Protein 6Z49 (pdb70)

GO terms:
  GO:0070530 K63-linked polyubiquitin modification-dependent protein binding (F, IDA)
  GO:0071795 K11-linked polyubiquitin modification-dependent protein binding (F, IDA)
  GO:0071796 K6-linked polyubiquitin modification-dependent protein binding (F, IDA)
  GO:0016807 cysteine-type carboxypeptidase activity (F, IDA)
  GO:0036435 K48-linked polyubiquitin modification-dependent protein binding (F, IDA)
  GO:1990380 K48-linked deubiquitinase activity (F, IDA)
  GO:0004843 cysteine-type deubiquitinase activity (F, EXP)
  GO:0005654 nucleoplasm (C, IDA)

Nearest PDB structures (foldseek):
  6z49-assembly1_A  TM=1.004E+00  e=9.911E-52  Homo sapiens
  6z49-assembly3_C  TM=9.787E-01  e=9.657E-46  Homo sapiens
  6z49-assembly2_B  TM=9.610E-01  e=1.076E-44  Homo sapiens
  6z49-assembly4_D  TM=9.792E-01  e=4.620E-44  Homo sapiens
  6y6r-assembly1_A  TM=9.553E-01  e=9.866E-38  Homo sapiens

Structure (mmCIF, N/CA/C/O backbone):
data_6Z49
#
_entry.id   6Z49
#
_cell.length_a   67.115
_cell.length_b   120.420
_cell.length_c   78.378
_cell.angle_alpha   90.000
_cell.angle_beta   92.940
_cell.angle_gamma   90.000
#
_symmetry.space_group_name_H-M   'P 1 21 1'
#
loop_
_entity.id
_entity.type
_entity.pdbx_description
1 polymer 'Ubiquitin carboxyl-terminal hydrolase MINDY-2'
2 non-polymer 'CHLORIDE ION'
3 non-polymer DI(HYDROXYETHYL)ETHER
4 non-polymer 'TETRAETHYLENE GLYCOL'
5 water water
#
loop_
_atom_site.group_PDB
_atom_site.id
_atom_site.type_symbol
_atom_site.label_atom_id
_atom_site.label_alt_id
_atom_site.label_comp_id
_atom_site.label_asym_id
_atom_site.label_entity_id
_atom_site.label_seq_id
_atom_site.pdbx_PDB_ins_code
_atom_site.Cartn_x
_atom_site.Cartn_y
_atom_site.Cartn_z
_atom_site.occupancy
_atom_site.B_iso_or_equiv
_atom_site.auth_seq_id
_atom_site.auth_comp_id
_atom_site.auth_asym_id
_atom_site.auth_atom_id
_atom_site.pdbx_PDB_model_num
ATOM 1 N N . PHE A 1 8 ? 34.220 3.892 1.849 1.00 73.64 239 PHE A N 1
ATOM 2 C CA . PHE A 1 8 ? 33.163 4.683 1.165 1.00 76.56 239 PHE A CA 1
ATOM 3 C C . PHE A 1 8 ? 32.495 5.623 2.175 1.00 83.01 239 PHE A C 1
ATOM 4 O O . PHE A 1 8 ? 31.845 5.129 3.118 1.00 76.13 239 PHE A O 1
ATOM 6 N N . MET A 1 9 ? 32.648 6.937 1.974 1.00 81.92 240 MET A N 1
ATOM 7 C CA . MET A 1 9 ? 32.046 7.936 2.896 1.00 81.08 240 MET A CA 1
ATOM 8 C C . MET A 1 9 ? 30.845 8.597 2.211 1.00 77.51 240 MET A C 1
ATOM 9 O O . MET A 1 9 ? 31.045 9.284 1.191 1.00 72.85 240 MET A O 1
ATOM 14 N N . SER A 1 10 ? 29.654 8.422 2.788 1.00 67.76 241 SER A N 1
ATOM 15 C CA . SER A 1 10 ? 28.411 9.007 2.226 1.00 56.02 241 SER A CA 1
ATOM 16 C C . SER A 1 10 ? 27.949 10.162 3.118 1.00 44.55 241 SER A C 1
ATOM 17 O O . SER A 1 10 ? 28.058 10.041 4.350 1.00 44.10 241 SER A O 1
ATOM 20 N N . VAL A 1 11 ? 27.471 11.243 2.498 1.00 36.50 242 VAL A N 1
ATOM 21 C CA . VAL A 1 11 ? 26.985 12.443 3.240 1.00 39.35 242 VAL A CA 1
ATOM 22 C C . VAL A 1 11 ? 25.487 12.605 2.967 1.00 36.35 242 VAL A C 1
ATOM 23 O O . VAL A 1 11 ? 25.088 12.473 1.799 1.00 32.90 242 VAL A O 1
ATOM 27 N N . TYR A 1 12 ? 24.705 12.893 4.009 1.00 31.39 243 TYR A N 1
ATOM 28 C CA . TYR A 1 12 ? 23.235 13.060 3.867 1.00 33.97 243 TYR A CA 1
ATOM 29 C C . TYR A 1 12 ? 22.820 14.457 4.339 1.00 30.57 243 TYR A C 1
ATOM 30 O O . TYR A 1 12 ? 23.380 14.957 5.326 1.00 33.16 243 TYR A O 1
ATOM 39 N N . HIS A 1 13 ? 21.878 15.068 3.619 1.00 30.72 244 HIS A N 1
ATOM 40 C CA . HIS A 1 13 ? 21.373 16.423 3.961 1.00 32.14 244 HIS A CA 1
ATOM 41 C C . HIS A 1 13 ? 20.161 16.289 4.887 1.00 32.50 244 HIS A C 1
ATOM 42 O O . HIS A 1 13 ? 19.251 15.513 4.557 1.00 34.85 244 HIS A O 1
ATOM 49 N N . ILE A 1 14 ? 20.163 17.027 5.997 1.00 29.10 245 ILE A N 1
ATOM 50 C CA . ILE A 1 14 ? 19.045 16.962 6.982 1.00 31.43 245 ILE A CA 1
ATOM 51 C C . ILE A 1 14 ? 18.018 18.055 6.673 1.00 35.13 245 ILE A C 1
ATOM 52 O O . ILE A 1 14 ? 18.424 19.207 6.449 1.00 37.05 245 ILE A O 1
ATOM 57 N N . LYS A 1 15 ? 16.738 17.682 6.664 1.00 34.23 246 LYS A N 1
ATOM 58 C CA . LYS A 1 15 ? 15.633 18.635 6.471 1.00 33.93 246 LYS A CA 1
ATOM 59 C C . LYS A 1 15 ? 14.961 18.836 7.831 1.00 34.59 246 LYS A C 1
ATOM 60 O O . LYS A 1 15 ? 14.647 17.841 8.510 1.00 36.61 246 LYS A O 1
ATOM 66 N N . TRP A 1 16 ? 14.774 20.083 8.234 1.00 30.52 247 TRP A N 1
ATOM 67 C CA . TRP A 1 16 ? 14.173 20.401 9.537 1.00 33.80 247 TRP A CA 1
ATOM 68 C C . TRP A 1 16 ? 12.716 20.767 9.288 1.00 32.79 247 TRP A C 1
ATOM 69 O O . TRP A 1 16 ? 12.474 21.627 8.419 1.00 36.65 247 TRP A O 1
ATOM 80 N N . ILE A 1 17 ? 11.795 19.987 9.861 1.00 32.83 248 ILE A N 1
ATOM 81 C CA . ILE A 1 17 ? 10.323 20.160 9.669 1.00 34.98 248 ILE A CA 1
ATOM 82 C C . ILE A 1 17 ? 9.686 20.462 11.021 1.00 34.12 248 ILE A C 1
ATOM 83 O O . ILE A 1 17 ? 10.335 20.223 12.056 1.00 34.32 248 ILE A O 1
ATOM 88 N N . GLN A 1 18 ? 8.447 20.948 10.989 1.00 36.54 249 GLN A N 1
ATOM 89 C CA . GLN A 1 18 ? 7.591 21.089 12.191 1.00 35.72 249 GLN A CA 1
ATOM 90 C C . GLN A 1 18 ? 6.746 19.812 12.252 1.00 36.42 249 GLN A C 1
ATOM 91 O O . GLN A 1 18 ? 5.845 19.632 11.415 1.00 39.18 249 GLN A O 1
ATOM 97 N N . TRP A 1 19 ? 7.091 18.925 13.180 1.00 33.09 250 TRP A N 1
ATOM 98 C CA . TRP A 1 19 ? 6.401 17.637 13.429 1.00 34.22 250 TRP A CA 1
ATOM 99 C C . TRP A 1 19 ? 5.741 17.724 14.800 1.00 32.81 250 TRP A C 1
ATOM 100 O O . TRP A 1 19 ? 6.472 17.903 15.813 1.00 32.19 250 TRP A O 1
ATOM 111 N N . LYS A 1 20 ? 4.413 17.645 14.821 1.00 34.88 251 LYS A N 1
ATOM 112 C CA . LYS A 1 20 ? 3.600 17.837 16.043 1.00 38.09 251 LYS A CA 1
ATOM 113 C C . LYS A 1 20 ? 4.114 19.082 16.746 1.00 33.96 251 LYS A C 1
ATOM 114 O O . LYS A 1 20 ? 4.370 19.002 17.950 1.00 33.33 251 LYS A O 1
ATOM 120 N N . GLU A 1 21 ? 4.331 20.163 15.999 1.00 34.85 252 GLU A N 1
ATOM 121 C CA . GLU A 1 21 ? 4.642 21.502 16.570 1.00 39.54 252 GLU A CA 1
ATOM 122 C C . GLU A 1 21 ? 6.036 21.495 17.217 1.00 43.64 252 GLU A C 1
ATOM 123 O O . GLU A 1 21 ? 6.294 22.382 18.038 1.00 38.69 252 GLU A O 1
ATOM 129 N N . GLU A 1 22 ? 6.918 20.554 16.857 1.00 40.38 253 GLU A N 1
ATOM 130 C CA . GLU A 1 22 ? 8.311 20.550 17.375 1.00 39.51 253 GLU A CA 1
ATOM 131 C C . GLU A 1 22 ? 9.259 20.472 16.189 1.00 37.13 253 GLU A C 1
ATOM 132 O O . GLU A 1 22 ? 8.948 19.756 15.240 1.00 35.54 253 GLU A O 1
ATOM 138 N N . ASN A 1 23 ? 10.350 21.225 16.270 1.00 36.01 254 ASN A N 1
ATOM 139 C CA . ASN A 1 23 ? 11.481 21.234 15.311 1.00 35.69 254 ASN A CA 1
ATOM 140 C C . ASN A 1 23 ? 12.072 19.815 15.277 1.00 33.53 254 ASN A C 1
ATOM 141 O O . ASN A 1 23 ? 12.555 19.359 16.302 1.00 33.82 254 ASN A O 1
ATOM 146 N N . THR A 1 24 ? 11.963 19.126 14.147 1.00 28.66 255 THR A N 1
ATOM 147 C CA . THR A 1 24 ? 12.271 17.686 14.000 1.00 29.18 255 THR A CA 1
ATOM 148 C C . THR A 1 24 ? 13.049 17.473 12.709 1.00 29.99 255 THR A C 1
ATOM 149 O O . THR A 1 24 ? 12.601 17.864 11.633 1.00 28.30 255 THR A O 1
ATOM 153 N N . PRO A 1 25 ? 14.217 16.800 12.779 1.00 27.96 256 PRO A N 1
ATOM 154 C CA . PRO A 1 25 ? 14.984 16.473 11.586 1.00 29.32 256 PRO A CA 1
ATOM 155 C C . PRO A 1 25 ? 14.530 15.159 10.930 1.00 29.87 256 PRO A C 1
ATOM 156 O O . PRO A 1 25 ? 14.131 14.233 11.627 1.00 29.64 256 PRO A O 1
ATOM 160 N N . ILE A 1 26 ? 14.673 15.118 9.617 1.00 27.34 257 ILE A N 1
ATOM 161 C CA . ILE A 1 26 ? 14.476 13.965 8.698 1.00 34.30 257 ILE A CA 1
ATOM 162 C C . ILE A 1 26 ? 15.746 13.872 7.851 1.00 32.67 257 ILE A C 1
ATOM 163 O O . ILE A 1 26 ? 16.247 14.955 7.528 1.00 32.69 257 ILE A O 1
ATOM 168 N N . ILE A 1 27 ? 16.267 12.670 7.575 1.00 31.27 258 ILE A N 1
ATOM 169 C CA . ILE A 1 27 ? 17.420 12.460 6.656 1.00 34.52 258 ILE A CA 1
ATOM 170 C C . ILE A 1 27 ? 16.870 12.292 5.237 1.00 33.75 258 ILE A C 1
ATOM 171 O O . ILE A 1 27 ? 15.971 11.440 5.056 1.00 32.77 258 ILE A O 1
ATOM 176 N N . THR A 1 28 ? 17.400 13.062 4.282 1.00 30.11 259 THR A N 1
ATOM 177 C CA . THR A 1 28 ? 16.984 12.953 2.859 1.00 32.95 259 THR A CA 1
ATOM 178 C C . THR A 1 28 ? 17.962 12.009 2.152 1.00 37.00 259 THR A C 1
ATOM 179 O O . THR A 1 28 ? 19.115 11.922 2.600 1.00 36.41 259 THR A O 1
ATOM 183 N N . GLN A 1 29 ? 17.503 11.309 1.114 1.00 38.09 260 GLN A N 1
ATOM 184 C CA . GLN A 1 29 ? 18.363 10.337 0.388 1.00 42.46 260 GLN A CA 1
ATOM 185 C C . GLN A 1 29 ? 19.386 11.046 -0.509 1.00 42.77 260 GLN A C 1
ATOM 186 O O . GLN A 1 29 ? 19.116 12.172 -0.956 1.00 42.29 260 GLN A O 1
ATOM 192 N N . ASN A 1 30 ? 20.553 10.521 -0.655 1.00 30.00 261 ASN A N 1
ATOM 193 C CA . ASN A 1 30 ? 21.667 10.946 -1.544 1.00 30.00 261 ASN A CA 1
ATOM 194 C C . ASN A 1 30 ? 21.806 9.781 -2.531 1.00 30.00 261 ASN A C 1
ATOM 195 O O . ASN A 1 30 ? 20.790 9.116 -2.795 1.00 30.00 261 ASN A O 1
ATOM 200 N N . GLU A 1 31 ? 22.948 9.493 -3.171 1.00 71.02 262 GLU A N 1
ATOM 201 C CA . GLU A 1 31 ? 23.223 8.483 -4.235 1.00 69.21 262 GLU A CA 1
ATOM 202 C C . GLU A 1 31 ? 22.723 7.092 -3.803 1.00 69.56 262 GLU A C 1
ATOM 203 O O . GLU A 1 31 ? 22.342 6.310 -4.689 1.00 58.91 262 GLU A O 1
ATOM 209 N N . ASN A 1 32 ? 22.740 6.801 -2.495 1.00 73.54 263 ASN A N 1
ATOM 210 C CA . ASN A 1 32 ? 22.288 5.513 -1.900 1.00 74.59 263 ASN A CA 1
ATOM 211 C C . ASN A 1 32 ? 20.807 5.270 -2.222 1.00 70.24 263 ASN A C 1
ATOM 212 O O . ASN A 1 32 ? 20.438 4.094 -2.391 1.00 70.03 263 ASN A O 1
ATOM 217 N N . GLY A 1 33 ? 19.984 6.324 -2.253 1.00 68.16 264 GLY A N 1
ATOM 218 C CA . GLY A 1 33 ? 18.550 6.159 -2.560 1.00 65.52 264 GLY A CA 1
ATOM 219 C C . GLY A 1 33 ? 17.759 5.805 -1.316 1.00 64.02 264 GLY A C 1
ATOM 220 O O . GLY A 1 33 ? 18.252 6.097 -0.212 1.00 57.23 264 GLY A O 1
ATOM 221 N N . PRO A 1 34 ? 16.567 5.175 -1.420 1.00 64.34 265 PRO A N 1
ATOM 222 C CA . PRO A 1 34 ? 15.764 4.842 -0.242 1.00 61.37 265 PRO A CA 1
ATOM 223 C C . PRO A 1 34 ? 16.250 3.548 0.429 1.00 60.49 265 PRO A C 1
ATOM 224 O O . PRO A 1 34 ? 15.551 2.555 0.391 1.00 44.57 265 PRO A O 1
ATOM 228 N N . CYS A 1 35 ? 17.432 3.617 1.047 1.00 57.66 266 CYS A N 1
ATOM 229 C CA . CYS A 1 35 ? 18.054 2.469 1.752 1.00 54.53 266 CYS A CA 1
ATOM 230 C C . CYS A 1 35 ? 17.355 2.259 3.097 1.00 56.24 266 CYS A C 1
ATOM 231 O O . CYS A 1 35 ? 16.711 3.202 3.593 1.00 49.19 266 CYS A O 1
ATOM 234 N N . PRO A 1 36 ? 17.480 1.065 3.708 1.00 45.42 267 PRO A N 1
ATOM 235 C CA . PRO A 1 36 ? 16.827 0.762 4.978 1.00 45.61 267 PRO A CA 1
ATOM 236 C C . PRO A 1 36 ? 17.293 1.675 6.121 1.00 36.90 267 PRO A C 1
ATOM 237 O O . PRO A 1 36 ? 16.486 1.999 6.962 1.00 41.21 267 PRO A O 1
ATOM 241 N N . LEU A 1 37 ? 18.570 2.065 6.110 1.00 35.25 268 LEU A N 1
ATOM 242 C CA . LEU A 1 37 ? 19.150 2.880 7.211 1.00 39.79 268 LEU A CA 1
ATOM 243 C C . LEU A 1 37 ? 18.398 4.208 7.361 1.00 33.12 268 LEU A C 1
ATOM 244 O O . LEU A 1 37 ? 18.104 4.579 8.507 1.00 32.84 268 LEU A O 1
ATOM 249 N N . LEU A 1 38 ? 18.070 4.869 6.249 1.00 30.71 269 LEU A N 1
ATOM 250 C CA . LEU A 1 38 ? 17.353 6.171 6.299 1.00 34.51 269 LEU A CA 1
ATOM 251 C C . LEU A 1 38 ? 15.922 5.958 6.806 1.00 30.14 269 LEU A C 1
ATOM 252 O O . LEU A 1 38 ? 15.470 6.750 7.646 1.00 30.45 269 LEU A O 1
ATOM 257 N N . ALA A 1 39 ? 15.251 4.921 6.303 1.00 26.77 270 ALA A N 1
ATOM 258 C CA . ALA A 1 39 ? 13.858 4.605 6.680 1.00 26.79 270 ALA A CA 1
ATOM 259 C C . ALA A 1 39 ? 13.792 4.329 8.192 1.00 27.43 270 ALA A C 1
ATOM 260 O O . ALA A 1 39 ? 12.910 4.877 8.807 1.00 27.21 270 ALA A O 1
ATOM 262 N N . ILE A 1 40 ? 14.773 3.616 8.766 1.00 27.57 271 ILE A N 1
ATOM 263 C CA . ILE A 1 40 ? 14.865 3.215 10.206 1.00 30.17 271 ILE A CA 1
ATOM 264 C C . ILE A 1 40 ? 15.172 4.450 11.084 1.00 28.01 271 ILE A C 1
ATOM 265 O O . ILE A 1 40 ? 14.470 4.700 12.108 1.00 28.58 271 ILE A O 1
ATOM 270 N N . LEU A 1 41 ? 16.231 5.169 10.742 1.00 26.05 272 LEU A N 1
ATOM 271 C CA . LEU A 1 41 ? 16.610 6.452 11.404 1.00 33.05 272 LEU A CA 1
ATOM 272 C C . LEU A 1 41 ? 15.413 7.413 11.441 1.00 30.22 272 LEU A C 1
ATOM 273 O O . LEU A 1 41 ? 15.178 8.044 12.497 1.00 29.75 272 LEU A O 1
ATOM 278 N N . ASN A 1 42 ? 14.736 7.598 10.304 1.00 27.93 273 ASN A N 1
ATOM 279 C CA . ASN A 1 42 ? 13.654 8.613 10.197 1.00 27.60 273 ASN A CA 1
ATOM 280 C C . ASN A 1 42 ? 12.488 8.244 11.136 1.00 28.16 273 ASN A C 1
ATOM 281 O O . ASN A 1 42 ? 11.832 9.147 11.692 1.00 28.12 273 ASN A O 1
ATOM 286 N N . VAL A 1 43 ? 12.247 6.960 11.362 1.00 27.11 274 VAL A N 1
ATOM 287 C CA . VAL A 1 43 ? 11.237 6.493 12.350 1.00 26.98 274 VAL A CA 1
ATOM 288 C C . VAL A 1 43 ? 11.664 7.029 13.710 1.00 28.47 274 VAL A C 1
ATOM 289 O O . VAL A 1 43 ? 10.804 7.610 14.418 1.00 27.82 274 VAL A O 1
ATOM 293 N N . LEU A 1 44 ? 12.936 6.811 14.070 1.00 26.81 275 LEU A N 1
ATOM 294 C CA . LEU A 1 44 ? 13.433 7.144 15.422 1.00 28.86 275 LEU A CA 1
ATOM 295 C C . LEU A 1 44 ? 13.472 8.668 15.616 1.00 29.00 275 LEU A C 1
ATOM 296 O O . LEU A 1 44 ? 13.237 9.106 16.780 1.00 28.80 275 LEU A O 1
ATOM 301 N N . LEU A 1 45 ? 13.805 9.431 14.574 1.00 28.37 276 LEU A N 1
ATOM 302 C CA . LEU A 1 45 ? 13.860 10.920 14.615 1.00 30.09 276 LEU A CA 1
ATOM 303 C C . LEU A 1 45 ? 12.449 11.472 14.793 1.00 30.41 276 LEU A C 1
ATOM 304 O O . LEU A 1 45 ? 12.270 12.292 15.704 1.00 31.74 276 LEU A O 1
ATOM 309 N N . LEU A 1 46 ? 11.494 11.002 13.989 1.00 31.16 277 LEU A N 1
ATOM 310 C CA . LEU A 1 46 ? 10.074 11.413 14.094 1.00 30.00 277 LEU A CA 1
ATOM 311 C C . LEU A 1 46 ? 9.512 11.038 15.459 1.00 32.06 277 LEU A C 1
ATOM 312 O O . LEU A 1 46 ? 8.697 11.833 15.968 1.00 29.18 277 LEU A O 1
ATOM 317 N N . ALA A 1 47 ? 9.915 9.900 16.026 1.00 29.53 278 ALA A N 1
ATOM 318 C CA . ALA A 1 47 ? 9.446 9.470 17.362 1.00 31.60 278 ALA A CA 1
ATOM 319 C C . ALA A 1 47 ? 10.194 10.237 18.459 1.00 34.49 278 ALA A C 1
ATOM 320 O O . ALA A 1 47 ? 9.866 9.997 19.636 1.00 31.69 278 ALA A O 1
ATOM 322 N N . TRP A 1 48 ? 11.182 11.080 18.105 1.00 32.12 279 TRP A N 1
ATOM 323 C CA . TRP A 1 48 ? 12.039 11.814 19.075 1.00 32.90 279 TRP A CA 1
ATOM 324 C C . TRP A 1 48 ? 12.806 10.835 19.991 1.00 32.76 279 TRP A C 1
ATOM 325 O O . TRP A 1 48 ? 13.095 11.180 21.143 1.00 31.87 279 TRP A O 1
ATOM 336 N N . LYS A 1 49 ? 13.133 9.641 19.515 1.00 30.05 280 LYS A N 1
ATOM 337 C CA . LYS A 1 49 ? 13.912 8.653 20.292 1.00 33.26 280 LYS A CA 1
ATOM 338 C C . LYS A 1 49 ? 15.397 8.887 20.031 1.00 33.23 280 LYS A C 1
ATOM 339 O O . LYS A 1 49 ? 16.192 8.613 20.932 1.00 33.38 280 LYS A O 1
ATOM 345 N N . VAL A 1 50 ? 15.740 9.411 18.852 1.00 31.71 281 VAL A N 1
ATOM 346 C CA . VAL A 1 50 ? 17.094 9.951 18.537 1.00 32.54 281 VAL A CA 1
ATOM 347 C C . VAL A 1 50 ? 16.925 11.459 18.301 1.00 34.24 281 VAL A C 1
ATOM 348 O O . VAL A 1 50 ? 16.042 11.834 17.530 1.00 33.17 281 VAL A O 1
ATOM 352 N N . LYS A 1 51 ? 17.752 12.279 18.938 1.00 33.77 282 LYS A N 1
ATOM 353 C CA . LYS A 1 51 ? 17.807 13.753 18.764 1.00 37.37 282 LYS A CA 1
ATOM 354 C C . LYS A 1 51 ? 19.136 14.114 18.087 1.00 37.00 282 LYS A C 1
ATOM 355 O O . LYS A 1 51 ? 20.189 13.595 18.514 1.00 35.53 282 LYS A O 1
ATOM 361 N N . LEU A 1 52 ? 19.090 14.953 17.057 1.00 33.54 283 LEU A N 1
ATOM 362 C CA . LEU A 1 52 ? 20.309 15.525 16.447 1.00 34.48 283 LEU A CA 1
ATOM 363 C C . LEU A 1 52 ? 20.531 16.931 16.999 1.00 33.93 283 LEU A C 1
ATOM 364 O O . LEU A 1 52 ? 19.589 17.581 17.434 1.00 34.97 283 LEU A O 1
ATOM 369 N N . PRO A 1 53 ? 21.767 17.474 16.939 1.00 36.76 284 PRO A N 1
ATOM 370 C CA . PRO A 1 53 ? 22.003 18.877 17.297 1.00 38.37 284 PRO A CA 1
ATOM 371 C C . PRO A 1 53 ? 21.187 19.826 16.426 1.00 39.47 284 PRO A C 1
ATOM 372 O O . PRO A 1 53 ? 21.148 19.675 15.210 1.00 34.55 284 PRO A O 1
ATOM 376 N N . PRO A 1 54 ? 20.459 20.813 16.987 1.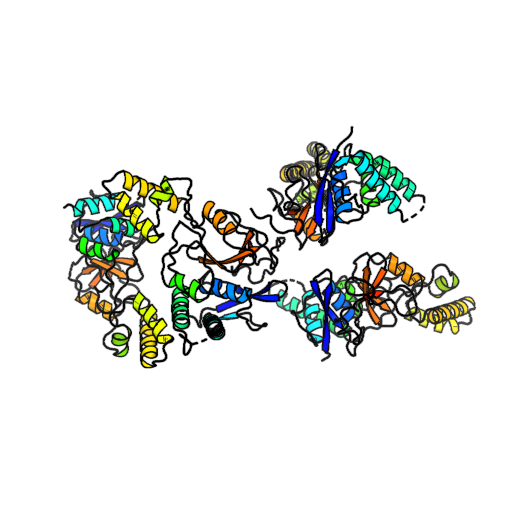00 46.14 285 PRO A N 1
ATOM 377 C CA . PRO A 1 54 ? 19.646 21.713 16.156 1.00 47.03 285 PRO A CA 1
ATOM 378 C C . PRO A 1 54 ? 20.404 22.394 14.997 1.00 49.54 285 PRO A C 1
ATOM 379 O O . PRO A 1 54 ? 19.818 22.618 13.938 1.00 45.24 285 PRO A O 1
ATOM 383 N N . MET A 1 55 ? 21.690 22.706 15.176 1.00 51.30 286 MET A N 1
ATOM 384 C CA . MET A 1 55 ? 22.532 23.229 14.060 1.00 60.47 286 MET A CA 1
ATOM 385 C C . MET A 1 55 ? 22.285 22.350 12.818 1.00 62.06 286 MET A C 1
ATOM 386 O O . MET A 1 55 ? 21.663 22.817 11.836 1.00 61.86 286 MET A O 1
ATOM 388 N N . MET A 1 56 ? 22.593 21.066 12.977 1.00 51.99 287 MET A N 1
ATOM 389 C CA . MET A 1 56 ? 23.057 20.104 11.947 1.00 45.26 287 MET A CA 1
ATOM 390 C C . MET A 1 56 ? 22.358 20.254 10.591 1.00 36.36 287 MET A C 1
ATOM 391 O O . MET A 1 56 ? 21.123 20.159 10.515 1.00 34.58 287 MET A O 1
ATOM 396 N N . GLU A 1 57 ? 23.144 20.337 9.523 1.00 34.16 288 GLU A N 1
ATOM 397 C CA . GLU A 1 57 ? 22.614 20.380 8.128 1.00 40.23 288 GLU A CA 1
ATOM 398 C C . GLU A 1 57 ? 23.006 19.118 7.358 1.00 32.66 288 GLU A C 1
ATOM 399 O O . GLU A 1 57 ? 22.338 18.788 6.376 1.00 31.22 288 GLU A O 1
ATOM 405 N N . ILE A 1 58 ? 24.090 18.477 7.758 1.00 33.15 289 ILE A N 1
ATOM 406 C CA . ILE A 1 58 ? 24.745 17.385 6.992 1.00 35.20 289 ILE A CA 1
ATOM 407 C C . ILE A 1 58 ? 25.307 16.372 7.976 1.00 34.64 289 ILE A C 1
ATOM 408 O O . ILE A 1 58 ? 25.663 16.781 9.092 1.00 33.92 289 ILE A O 1
ATOM 413 N N . ILE A 1 59 ? 25.309 15.102 7.572 1.00 33.09 290 ILE A N 1
ATOM 414 C CA . ILE A 1 59 ? 25.702 13.979 8.451 1.00 34.88 290 ILE A CA 1
ATOM 415 C C . ILE A 1 59 ? 26.241 12.866 7.562 1.00 33.60 290 ILE A C 1
ATOM 416 O O . ILE A 1 59 ? 25.724 12.705 6.447 1.00 34.60 290 ILE A O 1
ATOM 421 N N . THR A 1 60 ? 27.287 12.191 8.036 1.00 33.94 291 THR A N 1
ATOM 422 C CA . THR A 1 60 ? 27.946 11.047 7.362 1.00 36.08 291 THR A CA 1
ATOM 423 C C . THR A 1 60 ? 27.150 9.770 7.637 1.00 36.85 291 THR A C 1
ATOM 424 O O . THR A 1 60 ? 26.464 9.686 8.696 1.00 35.25 291 THR A O 1
ATOM 428 N N . ALA A 1 61 ? 27.308 8.783 6.763 1.00 36.68 292 ALA A N 1
ATOM 429 C CA . ALA A 1 61 ? 26.718 7.442 6.943 1.00 41.33 292 ALA A CA 1
ATOM 430 C C . ALA A 1 61 ? 27.296 6.875 8.232 1.00 39.85 292 ALA A C 1
ATOM 431 O O . ALA A 1 61 ? 26.536 6.258 9.030 1.00 41.13 292 ALA A O 1
ATOM 433 N N . GLU A 1 62 ? 28.583 7.139 8.465 1.00 37.04 293 GLU A N 1
ATOM 434 C CA . GLU A 1 62 ? 29.299 6.701 9.688 1.00 34.73 293 GLU A CA 1
ATOM 435 C C . GLU A 1 62 ? 28.597 7.277 10.921 1.00 31.85 293 GLU A C 1
ATOM 436 O O . GLU A 1 62 ? 28.315 6.494 11.845 1.00 33.77 293 GLU A O 1
ATOM 438 N N . GLN A 1 63 ? 28.315 8.582 10.964 1.00 33.18 294 GLN A N 1
ATOM 439 C CA . GLN A 1 63 ? 27.642 9.161 12.158 1.00 33.53 294 GLN A CA 1
ATOM 440 C C . GLN A 1 63 ? 26.252 8.552 12.282 1.00 34.19 294 GLN A C 1
ATOM 441 O O . GLN A 1 63 ? 25.788 8.373 13.407 1.00 36.22 294 GLN A O 1
ATOM 447 N N . LEU A 1 64 ? 25.572 8.296 11.166 1.00 38.18 295 LEU A N 1
ATOM 448 C CA . LEU A 1 64 ? 24.183 7.771 11.218 1.00 43.08 295 LEU A CA 1
ATOM 449 C C . LEU A 1 64 ? 24.219 6.425 11.940 1.00 43.54 295 LEU A C 1
ATOM 450 O O . LEU A 1 64 ? 23.386 6.184 12.865 1.00 40.60 295 LEU A O 1
ATOM 455 N N . MET A 1 65 ? 25.231 5.635 11.591 1.00 43.59 296 MET A N 1
ATOM 456 C CA . MET A 1 65 ? 25.530 4.316 12.191 1.00 43.28 296 MET A CA 1
ATOM 457 C C . MET A 1 65 ? 25.844 4.473 13.681 1.00 37.90 296 MET A C 1
ATOM 458 O O . MET A 1 65 ? 25.288 3.721 14.496 1.00 39.76 296 MET A O 1
ATOM 463 N N . GLU A 1 66 ? 26.711 5.406 14.052 1.00 38.02 297 GLU A N 1
ATOM 464 C CA . GLU A 1 66 ? 27.027 5.653 15.488 1.00 36.14 297 GLU A CA 1
ATOM 465 C C . GLU A 1 66 ? 25.726 5.951 16.237 1.00 36.38 297 GLU A C 1
ATOM 466 O O . GLU A 1 66 ? 25.572 5.473 17.377 1.00 37.60 297 GLU A O 1
ATOM 468 N N . TYR A 1 67 ? 24.831 6.762 15.666 1.00 35.16 298 TYR A N 1
ATOM 469 C CA . TYR A 1 67 ? 23.607 7.216 16.391 1.00 36.21 298 TYR A CA 1
ATOM 470 C C . TYR A 1 67 ? 22.729 5.997 16.637 1.00 34.54 298 TYR A C 1
ATOM 471 O O . TYR A 1 67 ? 22.196 5.835 17.726 1.00 34.32 298 TYR A O 1
ATOM 480 N N . LEU A 1 68 ? 22.628 5.140 15.627 1.00 38.06 299 LEU A N 1
ATOM 481 C CA . LEU A 1 68 ? 21.749 3.949 15.654 1.00 42.09 299 LEU A CA 1
ATOM 482 C C . LEU A 1 68 ? 22.285 2.933 16.675 1.00 42.01 299 LEU A C 1
ATOM 483 O O . LEU A 1 68 ? 21.477 2.378 17.426 1.00 45.88 299 LEU A O 1
ATOM 488 N N . GLY A 1 69 ? 23.601 2.745 16.757 1.00 42.61 300 GLY A N 1
ATOM 489 C CA . GLY A 1 69 ? 24.229 1.811 17.718 1.00 44.68 300 GLY A CA 1
ATOM 490 C C . GLY A 1 69 ? 24.176 2.329 19.150 1.00 42.48 300 GLY A C 1
ATOM 491 O O . GLY A 1 69 ? 23.874 1.528 20.047 1.00 46.44 300 GLY A O 1
ATOM 492 N N . ASP A 1 70 ? 24.446 3.619 19.361 1.00 42.36 301 ASP A N 1
ATOM 493 C CA . ASP A 1 70 ? 24.235 4.327 20.652 1.00 45.79 301 ASP A CA 1
ATOM 494 C C . ASP A 1 70 ? 22.780 4.195 21.100 1.00 47.36 301 ASP A C 1
ATOM 495 O O . ASP A 1 70 ? 22.548 4.081 22.318 1.00 49.05 301 ASP A O 1
ATOM 500 N N . TYR A 1 71 ? 21.820 4.278 20.184 1.00 41.43 302 TYR A N 1
ATOM 501 C CA . TYR A 1 71 ? 20.395 4.150 20.570 1.00 41.95 302 TYR A CA 1
ATOM 502 C C . TYR A 1 71 ? 20.176 2.729 21.110 1.00 44.03 302 TYR A C 1
ATOM 503 O O . TYR A 1 71 ? 19.440 2.579 22.104 1.00 44.29 302 TYR A O 1
ATOM 512 N N . MET A 1 72 ? 20.793 1.717 20.501 1.00 47.62 303 MET A N 1
ATOM 513 C CA . MET A 1 72 ? 20.675 0.313 21.001 1.00 54.31 303 MET A CA 1
ATOM 514 C C . MET A 1 72 ? 21.264 0.172 22.418 1.00 53.95 303 MET A C 1
ATOM 515 O O . MET A 1 72 ? 20.539 -0.330 23.272 1.00 59.14 303 MET A O 1
ATOM 520 N N . LEU A 1 73 ? 22.480 0.648 22.704 1.00 53.59 304 LEU A N 1
ATOM 521 C CA . LEU A 1 73 ? 23.086 0.522 24.069 1.00 59.63 304 LEU A CA 1
ATOM 522 C C . LEU A 1 73 ? 22.248 1.313 25.081 1.00 65.31 304 LEU A C 1
ATOM 523 O O . LEU A 1 73 ? 22.169 0.879 26.242 1.00 68.88 304 LEU A O 1
ATOM 525 N N . ASP A 1 74 ? 21.652 2.433 24.657 1.00 70.92 305 ASP A N 1
ATOM 526 C CA . ASP A 1 74 ? 20.869 3.342 25.531 1.00 72.04 305 ASP A CA 1
ATOM 527 C C . ASP A 1 74 ? 19.505 2.711 25.843 1.00 74.16 305 ASP A C 1
ATOM 528 O O . ASP A 1 74 ? 18.989 2.985 26.937 1.00 74.68 305 ASP A O 1
ATOM 533 N N . ALA A 1 75 ? 18.926 1.931 24.921 1.00 71.86 306 ALA A N 1
ATOM 534 C CA . ALA A 1 75 ? 17.573 1.329 25.061 1.00 74.18 306 ALA A CA 1
ATOM 535 C C . ALA A 1 75 ? 17.676 -0.087 25.648 1.00 77.45 306 ALA A C 1
ATOM 536 O O . ALA A 1 75 ? 16.673 -0.814 25.575 1.00 78.25 306 ALA A O 1
ATOM 538 N N . LYS A 1 76 ? 18.842 -0.448 26.204 1.00 83.27 307 LYS A N 1
ATOM 539 C CA . LYS A 1 76 ? 19.145 -1.751 26.864 1.00 85.94 307 LYS A CA 1
ATOM 540 C C . LYS A 1 76 ? 18.383 -1.814 28.187 1.00 89.39 307 LYS A C 1
ATOM 541 O O . LYS A 1 76 ? 18.622 -1.004 29.079 1.00 86.04 307 LYS A O 1
ATOM 547 N N . PRO A 1 77 ? 17.434 -2.767 28.341 1.00 89.42 308 PRO A N 1
ATOM 548 C CA . PRO A 1 77 ? 16.587 -2.806 29.537 1.00 86.11 308 PRO A CA 1
ATOM 549 C C . PRO A 1 77 ? 16.215 -4.250 29.898 1.00 79.76 308 PRO A C 1
ATOM 550 O O . PRO A 1 77 ? 17.055 -5.091 29.643 1.00 80.02 308 PRO A O 1
ATOM 552 N N . LEU A 1 86 ? 22.813 -10.156 29.400 1.00 87.06 317 LEU A N 1
ATOM 553 C CA . LEU A 1 86 ? 23.948 -10.993 28.914 1.00 90.56 317 LEU A CA 1
ATOM 554 C C . LEU A 1 86 ? 23.707 -11.401 27.451 1.00 89.65 317 LEU A C 1
ATOM 555 O O . LEU A 1 86 ? 24.634 -11.246 26.625 1.00 82.22 317 LEU A O 1
ATOM 557 N N . ASN A 1 87 ? 22.502 -11.905 27.156 1.00 91.68 318 ASN A N 1
ATOM 558 C CA . ASN A 1 87 ? 22.054 -12.367 25.814 1.00 90.92 318 ASN A CA 1
ATOM 559 C C . ASN A 1 87 ? 21.729 -11.149 24.927 1.00 91.97 318 ASN A C 1
ATOM 560 O O . ASN A 1 87 ? 21.844 -11.281 23.685 1.00 91.59 318 ASN A O 1
ATOM 562 N N . TYR A 1 88 ? 21.338 -10.015 25.533 1.00 86.17 319 TYR A N 1
ATOM 563 C CA . TYR A 1 88 ? 21.003 -8.734 24.847 1.00 76.93 319 TYR A CA 1
ATOM 564 C C . TYR A 1 88 ? 22.297 -8.152 24.262 1.00 72.30 319 TYR A C 1
ATOM 565 O O . TYR A 1 88 ? 22.240 -7.512 23.185 1.00 62.19 319 TYR A O 1
ATOM 574 N N . GLU A 1 89 ? 23.418 -8.402 24.956 1.00 74.70 320 GLU A N 1
ATOM 575 C CA . GLU A 1 89 ? 24.811 -8.003 24.590 1.00 76.34 320 GLU A CA 1
ATOM 576 C C . GLU A 1 89 ? 25.214 -8.664 23.264 1.00 69.94 320 GLU A C 1
ATOM 577 O O . GLU A 1 89 ? 25.733 -7.945 22.375 1.00 65.64 320 GLU A O 1
ATOM 579 N N . GLN A 1 90 ? 24.980 -9.977 23.155 1.00 66.91 321 GLN A N 1
ATOM 580 C CA . GLN A 1 90 ? 25.223 -10.812 21.944 1.00 64.94 321 GLN A CA 1
ATOM 581 C C . GLN A 1 90 ? 24.384 -10.289 20.765 1.00 65.91 321 GLN A C 1
ATOM 582 O O . GLN A 1 90 ? 24.952 -10.120 19.661 1.00 66.41 321 GLN A O 1
ATOM 584 N N . ASN A 1 91 ? 23.083 -10.173 21.043 1.00 60.82 322 ASN A N 1
ATOM 585 C CA . ASN A 1 91 ? 22.065 -9.674 20.094 1.00 64.30 322 ASN A CA 1
ATOM 586 C C . ASN A 1 91 ? 22.479 -8.265 19.689 1.00 65.55 322 ASN A C 1
ATOM 587 O O . ASN A 1 91 ? 22.514 -8.019 18.508 1.00 58.50 322 ASN A O 1
ATOM 592 N N . MET A 1 92 ? 22.820 -7.399 20.644 1.00 59.83 323 MET A N 1
ATOM 593 C CA . MET A 1 92 ? 23.220 -6.024 20.251 1.00 62.32 323 MET A CA 1
ATOM 594 C C . MET A 1 92 ? 24.478 -6.099 19.378 1.00 61.30 323 MET A C 1
ATOM 595 O O . MET A 1 92 ? 24.498 -5.439 18.337 1.00 60.69 323 MET A O 1
ATOM 597 N N . SER A 1 93 ? 25.458 -6.920 19.765 1.00 58.20 324 SER A N 1
ATOM 598 C CA . SER A 1 93 ? 26.715 -7.052 18.981 1.00 62.14 324 SER A CA 1
ATOM 599 C C . SER A 1 93 ? 26.409 -7.630 17.595 1.00 61.67 324 SER A C 1
ATOM 600 O O . SER A 1 93 ? 26.957 -7.112 16.589 1.00 54.04 324 SER A O 1
ATOM 603 N N . ASP A 1 94 ? 25.539 -8.646 17.553 1.00 62.62 325 ASP A N 1
ATOM 604 C CA . ASP A 1 94 ? 25.173 -9.296 16.267 1.00 50.56 325 ASP A CA 1
ATOM 605 C C . ASP A 1 94 ? 24.452 -8.271 15.396 1.00 57.21 325 ASP A C 1
ATOM 606 O O . ASP A 1 94 ? 24.732 -8.212 14.199 1.00 44.08 325 ASP A O 1
ATOM 611 N N . ALA A 1 95 ? 23.582 -7.477 16.019 1.00 55.17 326 ALA A N 1
ATOM 612 C CA . ALA A 1 95 ? 22.786 -6.440 15.339 1.00 59.60 326 ALA A CA 1
ATOM 613 C C . ALA A 1 95 ? 23.759 -5.421 14.766 1.00 57.05 326 ALA A C 1
ATOM 614 O O . ALA A 1 95 ? 23.554 -5.067 13.639 1.00 64.11 326 ALA A O 1
ATOM 616 N N . MET A 1 96 ? 24.795 -5.048 15.521 1.00 60.37 327 MET A N 1
ATOM 617 C CA . MET A 1 96 ? 25.812 -4.063 15.075 1.00 59.95 327 MET A CA 1
ATOM 618 C C . MET A 1 96 ? 26.538 -4.619 13.852 1.00 55.65 327 MET A C 1
ATOM 619 O O . MET A 1 96 ? 26.762 -3.846 12.905 1.00 56.50 327 MET A O 1
ATOM 624 N N . ALA A 1 97 ? 26.904 -5.904 13.882 1.00 59.68 328 ALA A N 1
ATOM 625 C CA . ALA A 1 97 ? 27.580 -6.487 12.700 1.00 60.77 328 ALA A CA 1
ATOM 626 C C . ALA A 1 97 ? 26.615 -6.482 11.508 1.00 61.89 328 ALA A C 1
ATOM 627 O O . ALA A 1 97 ? 27.017 -6.043 10.416 1.00 49.75 328 ALA A O 1
ATOM 629 N N . ILE A 1 98 ? 25.365 -6.885 11.750 1.00 64.51 329 ILE A N 1
ATOM 630 C CA . ILE A 1 98 ? 24.304 -6.980 10.704 1.00 63.05 329 ILE A CA 1
ATOM 631 C C . ILE A 1 98 ? 23.947 -5.565 10.259 1.00 63.07 329 ILE A C 1
ATOM 632 O O . ILE A 1 98 ? 23.604 -5.378 9.078 1.00 71.11 329 ILE A O 1
ATOM 635 N N . LEU A 1 99 ? 24.042 -4.613 11.185 1.00 64.11 330 LEU A N 1
ATOM 636 C CA . LEU A 1 99 ? 23.680 -3.201 10.874 1.00 65.41 330 LEU A CA 1
ATOM 637 C C . LEU A 1 99 ? 24.421 -2.680 9.626 1.00 65.61 330 LEU A C 1
ATOM 638 O O . LEU A 1 99 ? 23.853 -1.803 8.929 1.00 55.61 330 LEU A O 1
ATOM 643 N N . HIS A 1 100 ? 25.663 -3.123 9.379 1.00 63.37 331 HIS A N 1
ATOM 644 C CA . HIS A 1 100 ? 26.503 -2.683 8.226 1.00 59.80 331 HIS A CA 1
ATOM 645 C C . HIS A 1 100 ? 25.935 -3.212 6.905 1.00 59.45 331 HIS A C 1
ATOM 646 O O . HIS A 1 100 ? 26.192 -2.569 5.859 1.00 54.91 331 HIS A O 1
ATOM 653 N N . LYS A 1 101 ? 25.202 -4.331 6.940 1.00 64.66 332 LYS A N 1
ATOM 654 C CA . LYS A 1 101 ? 24.476 -4.877 5.756 1.00 74.20 332 LYS A CA 1
ATOM 655 C C . LYS A 1 101 ? 23.348 -3.906 5.347 1.00 79.16 332 LYS A C 1
ATOM 656 O O . LYS A 1 101 ? 22.963 -3.939 4.163 1.00 87.67 332 LYS A O 1
ATOM 658 N N . LEU A 1 102 ? 22.870 -3.043 6.263 1.00 79.47 333 LEU A N 1
ATOM 659 C CA . LEU A 1 102 ? 21.849 -1.983 5.993 1.00 79.78 333 LEU A CA 1
ATOM 660 C C . LEU A 1 102 ? 22.415 -0.899 5.067 1.00 77.48 333 LEU A C 1
ATOM 661 O O . LEU A 1 102 ? 21.621 -0.009 4.661 1.00 68.13 333 LEU A O 1
ATOM 666 N N . GLN A 1 103 ? 23.687 -1.042 4.705 1.00 81.79 334 GLN A N 1
ATOM 667 C CA . GLN A 1 103 ? 24.331 -0.126 3.730 1.00 90.28 334 GLN A CA 1
ATOM 668 C C . GLN A 1 103 ? 24.966 -0.988 2.633 1.00 91.19 334 GLN A C 1
ATOM 669 O O . GLN A 1 103 ? 25.137 -0.491 1.506 1.00 89.00 334 GLN A O 1
ATOM 675 N N . THR A 1 104 ? 25.254 -2.250 2.958 1.00 91.18 335 THR A N 1
ATOM 676 C CA . THR A 1 104 ? 25.850 -3.211 1.997 1.00 92.67 335 THR A CA 1
ATOM 677 C C . THR A 1 104 ? 24.807 -4.239 1.547 1.00 103.93 335 THR A C 1
ATOM 678 O O . THR A 1 104 ? 25.136 -5.426 1.571 1.00 100.18 335 THR A O 1
ATOM 680 N N . GLY A 1 105 ? 23.606 -3.770 1.187 1.00 102.64 336 GLY A N 1
ATOM 681 C CA . GLY A 1 105 ? 22.525 -4.620 0.650 1.00 104.05 336 GLY A CA 1
ATOM 682 C C . GLY A 1 105 ? 21.736 -5.400 1.690 1.00 102.96 336 GLY A C 1
ATOM 683 O O . GLY A 1 105 ? 22.344 -6.093 2.527 1.00 112.79 336 GLY A O 1
ATOM 684 N N . LEU A 1 106 ? 20.407 -5.291 1.632 1.00 100.52 337 LEU A N 1
ATOM 685 C CA . LEU A 1 106 ? 19.528 -6.087 2.533 1.00 93.06 337 LEU A CA 1
ATOM 686 C C . LEU A 1 106 ? 18.710 -7.089 1.714 1.00 81.76 337 LEU A C 1
ATOM 687 O O . LEU A 1 106 ? 17.937 -6.654 0.897 1.00 69.68 337 LEU A O 1
ATOM 692 N N . ASP A 1 107 ? 18.885 -8.387 1.934 1.00 81.55 338 ASP A N 1
ATOM 693 C CA . ASP A 1 107 ? 18.060 -9.367 1.181 1.00 80.48 338 ASP A CA 1
ATOM 694 C C . ASP A 1 107 ? 16.771 -9.606 1.975 1.00 69.72 338 ASP A C 1
ATOM 695 O O . ASP A 1 107 ? 16.751 -10.518 2.827 1.00 78.13 338 ASP A O 1
ATOM 700 N N . VAL A 1 108 ? 15.760 -8.767 1.720 1.00 54.27 339 VAL A N 1
ATOM 701 C CA . VAL A 1 108 ? 14.385 -8.847 2.289 1.00 43.92 339 VAL A CA 1
ATOM 702 C C . VAL A 1 108 ? 13.537 -9.667 1.316 1.00 39.13 339 VAL A C 1
ATOM 703 O O . VAL A 1 108 ? 13.525 -9.395 0.108 1.00 40.35 339 VAL A O 1
ATOM 707 N N . ASN A 1 109 ? 12.860 -10.673 1.835 1.00 34.35 340 ASN A N 1
ATOM 708 C CA . ASN A 1 109 ? 12.160 -11.688 1.023 1.00 37.19 340 ASN A CA 1
ATOM 709 C C . ASN A 1 109 ? 10.719 -11.778 1.539 1.00 33.38 340 ASN A C 1
ATOM 710 O O . ASN A 1 109 ? 10.514 -12.342 2.635 1.00 33.47 340 ASN A O 1
ATOM 715 N N . VAL A 1 110 ? 9.749 -11.189 0.836 1.00 30.79 341 VAL A N 1
ATOM 716 C CA . VAL A 1 110 ? 8.344 -11.137 1.348 1.00 33.06 341 VAL A CA 1
ATOM 717 C C . VAL A 1 110 ? 7.733 -12.544 1.246 1.00 31.59 341 VAL A C 1
ATOM 718 O O . VAL A 1 110 ? 8.188 -13.316 0.399 1.00 28.87 341 VAL A O 1
ATOM 722 N N . ARG A 1 111 ? 6.716 -12.824 2.064 1.00 30.67 342 ARG A N 1
ATOM 723 C CA . ARG A 1 111 ? 5.664 -13.827 1.755 1.00 31.89 342 ARG A CA 1
ATOM 724 C C . ARG A 1 111 ? 4.386 -13.048 1.425 1.00 30.77 342 ARG A C 1
ATOM 725 O O . ARG A 1 111 ? 4.195 -11.961 1.984 1.00 32.84 342 ARG A O 1
ATOM 733 N N . PHE A 1 112 ? 3.504 -13.622 0.605 1.00 28.44 343 PHE A N 1
ATOM 734 C CA . PHE A 1 112 ? 2.386 -12.908 -0.053 1.00 28.01 343 PHE A CA 1
ATOM 735 C C . PHE A 1 112 ? 1.090 -13.124 0.735 1.00 28.49 343 PHE A C 1
ATOM 736 O O . PHE A 1 112 ? 0.020 -12.850 0.163 1.00 28.42 343 PHE A O 1
ATOM 744 N N . THR A 1 113 ? 1.184 -13.545 2.002 1.00 29.44 344 THR A N 1
ATOM 745 C CA . THR A 1 113 ? 0.022 -13.981 2.826 1.00 29.98 344 THR A CA 1
ATOM 746 C C . THR A 1 113 ? -0.389 -12.922 3.840 1.00 30.03 344 THR A C 1
ATOM 747 O O . THR A 1 113 ? -1.498 -13.016 4.311 1.00 35.36 344 THR A O 1
ATOM 751 N N . GLY A 1 114 ? 0.492 -12.002 4.224 1.00 30.85 345 GLY A N 1
ATOM 752 C CA . GLY A 1 114 ? 0.185 -10.974 5.235 1.00 26.39 345 GLY A CA 1
ATOM 753 C C . GLY A 1 114 ? 1.195 -9.836 5.170 1.00 27.00 345 GLY A C 1
ATOM 754 O O . GLY A 1 114 ? 2.351 -10.064 4.750 1.00 23.22 345 GLY A O 1
ATOM 755 N N . VAL A 1 115 ? 0.785 -8.655 5.631 1.00 27.30 346 VAL A N 1
ATOM 756 C CA . VAL A 1 115 ? 1.549 -7.379 5.533 1.00 30.85 346 VAL A CA 1
ATOM 757 C C . VAL A 1 115 ? 2.784 -7.413 6.442 1.00 29.61 346 VAL A C 1
ATOM 758 O O . VAL A 1 115 ? 3.689 -6.575 6.222 1.00 27.34 346 VAL A O 1
ATOM 762 N N . ARG A 1 116 ? 2.828 -8.296 7.450 1.00 28.80 347 ARG A N 1
ATOM 763 C CA . ARG A 1 116 ? 3.994 -8.367 8.364 1.00 30.20 347 ARG A CA 1
ATOM 764 C C . ARG A 1 116 ? 4.842 -9.584 8.028 1.00 30.53 347 ARG A C 1
ATOM 765 O O . ARG A 1 116 ? 5.818 -9.829 8.754 1.00 31.81 347 ARG A O 1
ATOM 773 N N . VAL A 1 117 ? 4.502 -10.356 6.994 1.00 32.25 348 VAL A N 1
ATOM 774 C CA . VAL A 1 117 ? 5.138 -11.699 6.816 1.00 29.89 348 VAL A CA 1
ATOM 775 C C . VAL A 1 117 ? 6.307 -11.593 5.834 1.00 31.69 348 VAL A C 1
ATOM 776 O O . VAL A 1 117 ? 6.087 -11.274 4.633 1.00 29.05 348 VAL A O 1
ATOM 780 N N . PHE A 1 118 ? 7.508 -11.931 6.310 1.00 29.16 349 PHE A N 1
ATOM 781 C CA . PHE A 1 118 ? 8.749 -12.034 5.514 1.00 29.62 349 PHE A CA 1
ATOM 782 C C . PHE A 1 118 ? 9.416 -13.364 5.841 1.00 32.08 349 PHE A C 1
ATOM 783 O O . PHE A 1 118 ? 9.179 -13.876 6.941 1.00 30.74 349 PHE A O 1
ATOM 791 N N . GLU A 1 119 ? 10.229 -13.879 4.930 1.00 30.02 350 GLU A N 1
ATOM 792 C CA . GLU A 1 119 ? 11.170 -14.984 5.214 1.00 34.00 350 GLU A CA 1
ATOM 793 C C . GLU A 1 119 ? 12.136 -14.475 6.272 1.00 38.22 350 GLU A C 1
ATOM 794 O O . GLU A 1 119 ? 12.592 -13.307 6.163 1.00 37.60 350 GLU A O 1
ATOM 800 N N . TYR A 1 120 ? 12.391 -15.270 7.298 1.00 39.16 351 TYR A N 1
ATOM 801 C CA . TYR A 1 120 ? 13.326 -14.877 8.371 1.00 38.38 351 TYR A CA 1
ATOM 802 C C . TYR A 1 120 ? 14.689 -14.710 7.717 1.00 38.43 351 TYR A C 1
ATOM 803 O O . TYR A 1 120 ? 15.066 -15.601 6.960 1.00 36.53 351 TYR A O 1
ATOM 812 N N . THR A 1 121 ? 15.328 -13.559 7.899 1.00 37.05 352 THR A N 1
ATOM 813 C CA . THR A 1 121 ? 16.775 -13.368 7.635 1.00 41.38 352 THR A CA 1
ATOM 814 C C . THR A 1 121 ? 17.340 -12.667 8.873 1.00 49.39 352 THR A C 1
ATOM 815 O O . THR A 1 121 ? 16.594 -12.089 9.667 1.00 45.76 352 THR A O 1
ATOM 819 N N . PRO A 1 122 ? 18.650 -12.806 9.162 1.00 54.67 353 PRO A N 1
ATOM 820 C CA . PRO A 1 122 ? 19.237 -12.240 10.384 1.00 55.50 353 PRO A CA 1
ATOM 821 C C . PRO A 1 122 ? 18.976 -10.742 10.650 1.00 52.23 353 PRO A C 1
ATOM 822 O O . PRO A 1 122 ? 18.929 -10.363 11.813 1.00 58.53 353 PRO A O 1
ATOM 826 N N . GLU A 1 123 ? 18.771 -9.952 9.596 1.00 47.11 354 GLU A N 1
ATOM 827 C CA . GLU A 1 123 ? 18.369 -8.521 9.625 1.00 56.60 354 GLU A CA 1
ATOM 828 C C . GLU A 1 123 ? 17.067 -8.325 10.416 1.00 57.49 354 GLU A C 1
ATOM 829 O O . GLU A 1 123 ? 16.878 -7.227 10.948 1.00 55.30 354 GLU A O 1
ATOM 835 N N . CYS A 1 124 ? 16.200 -9.336 10.500 1.00 52.57 355 CYS A N 1
ATOM 836 C CA . CYS A 1 124 ? 14.993 -9.307 11.367 1.00 54.39 355 CYS A CA 1
ATOM 837 C C . CYS A 1 124 ? 15.454 -9.030 12.806 1.00 52.41 355 CYS A C 1
ATOM 838 O O . CYS A 1 124 ? 14.653 -8.437 13.562 1.00 47.54 355 CYS A O 1
ATOM 841 N N . ILE A 1 125 ? 16.701 -9.400 13.150 1.00 50.37 356 ILE A N 1
ATOM 842 C CA . ILE A 1 125 ? 17.370 -9.071 14.455 1.00 55.94 356 ILE A CA 1
ATOM 843 C C . ILE A 1 125 ? 17.351 -7.549 14.688 1.00 49.80 356 ILE A C 1
ATOM 844 O O . ILE A 1 125 ? 17.017 -7.121 15.808 1.00 45.73 356 ILE A O 1
ATOM 846 N N . VAL A 1 126 ? 17.686 -6.748 13.672 1.00 47.75 357 VAL A N 1
ATOM 847 C CA . VAL A 1 126 ? 17.738 -5.257 13.806 1.00 43.22 357 VAL A CA 1
ATOM 848 C C . VAL A 1 126 ? 16.333 -4.702 14.093 1.00 40.36 357 VAL A C 1
ATOM 849 O O . VAL A 1 126 ? 16.151 -4.056 15.136 1.00 39.81 357 VAL A O 1
ATOM 853 N N . PHE A 1 127 ? 15.354 -4.943 13.227 1.00 38.54 358 PHE A N 1
ATOM 854 C CA . PHE A 1 127 ? 13.967 -4.445 13.433 1.00 39.78 358 PHE A CA 1
ATOM 855 C C . PHE A 1 127 ? 13.406 -4.885 14.793 1.00 42.12 358 PHE A C 1
ATOM 856 O O . PHE A 1 127 ? 12.689 -4.063 15.426 1.00 40.92 358 PHE A O 1
ATOM 864 N N . ASP A 1 128 ? 13.682 -6.123 15.217 1.00 42.19 359 ASP A N 1
ATOM 865 C CA . ASP A 1 128 ? 13.201 -6.684 16.511 1.00 47.98 359 ASP A CA 1
ATOM 866 C C . ASP A 1 128 ? 13.885 -5.938 17.654 1.00 46.04 359 ASP A C 1
ATOM 867 O O . ASP A 1 128 ? 13.170 -5.381 18.513 1.00 50.60 359 ASP A O 1
ATOM 872 N N . LEU A 1 129 ? 15.213 -5.845 17.630 1.00 46.85 360 LEU A N 1
ATOM 873 C CA . LEU A 1 129 ? 15.971 -5.131 18.692 1.00 47.49 360 LEU A CA 1
ATOM 874 C C . LEU A 1 129 ? 15.586 -3.641 18.716 1.00 46.39 360 LEU A C 1
ATOM 875 O O . LEU A 1 129 ? 15.518 -3.083 19.819 1.00 41.58 360 LEU A O 1
ATOM 880 N N . LEU A 1 130 ? 15.305 -3.016 17.567 1.00 38.66 361 LEU A N 1
ATOM 881 C CA . LEU A 1 130 ? 14.902 -1.579 17.519 1.00 39.67 361 LEU A CA 1
ATOM 882 C C . LEU A 1 130 ? 13.417 -1.432 17.867 1.00 40.42 361 LEU A C 1
ATOM 883 O O . LEU A 1 130 ? 12.997 -0.287 18.079 1.00 43.83 361 LEU A O 1
ATOM 888 N N . ASP A 1 131 ? 12.664 -2.539 17.846 1.00 40.87 362 ASP A N 1
ATOM 889 C CA . ASP A 1 131 ? 11.194 -2.613 18.036 1.00 43.52 362 ASP A CA 1
ATOM 890 C C . ASP A 1 131 ? 10.494 -1.684 17.023 1.00 42.76 362 ASP A C 1
ATOM 891 O O . ASP A 1 131 ? 9.601 -0.965 17.428 1.00 46.81 362 ASP A O 1
ATOM 896 N N . ILE A 1 132 ? 10.878 -1.739 15.741 1.00 37.46 363 ILE A N 1
ATOM 897 C CA . ILE A 1 132 ? 10.246 -0.993 14.610 1.00 37.95 363 ILE A CA 1
ATOM 898 C C . ILE A 1 132 ? 9.569 -1.995 13.685 1.00 30.50 363 ILE A C 1
ATOM 899 O O . ILE A 1 132 ? 10.234 -2.900 13.200 1.00 30.45 363 ILE A O 1
ATOM 904 N N . PRO A 1 133 ? 8.249 -1.868 13.426 1.00 31.83 364 PRO A N 1
ATOM 905 C CA . PRO A 1 133 ? 7.522 -2.785 12.553 1.00 27.64 364 PRO A CA 1
ATOM 906 C C . PRO A 1 133 ? 7.956 -2.606 11.099 1.00 30.22 364 PRO A C 1
ATOM 907 O O . PRO A 1 133 ? 8.149 -1.447 10.667 1.00 27.25 364 PRO A O 1
ATOM 911 N N . LEU A 1 134 ? 8.073 -3.724 10.390 1.00 27.90 365 LEU A N 1
ATOM 912 C CA . LEU A 1 134 ? 8.359 -3.766 8.932 1.00 29.25 365 LEU A CA 1
ATOM 913 C C . LEU A 1 134 ? 7.146 -4.348 8.227 1.00 29.93 365 LEU A C 1
ATOM 914 O O . LEU A 1 134 ? 6.593 -5.396 8.678 1.00 32.28 365 LEU A O 1
ATOM 919 N N . TYR A 1 135 ? 6.707 -3.667 7.178 1.00 25.80 366 TYR A N 1
ATOM 920 C CA . TYR A 1 135 ? 5.487 -4.026 6.433 1.00 23.66 366 TYR A CA 1
ATOM 921 C C . TYR A 1 135 ? 5.807 -4.049 4.953 1.00 23.86 366 TYR A C 1
ATOM 922 O O . TYR A 1 135 ? 6.721 -3.334 4.521 1.00 22.79 366 TYR A O 1
ATOM 931 N N . HIS A 1 136 ? 4.977 -4.764 4.223 1.00 24.34 367 HIS A N 1
ATOM 932 C CA . HIS A 1 136 ? 4.864 -4.699 2.753 1.00 27.06 367 HIS A CA 1
ATOM 933 C C . HIS A 1 136 ? 3.389 -4.891 2.435 1.00 26.46 367 HIS A C 1
ATOM 934 O O . HIS A 1 136 ? 2.629 -5.156 3.371 1.00 26.96 367 HIS A O 1
ATOM 941 N N . GLY A 1 137 ? 2.989 -4.662 1.192 1.00 25.24 368 GLY A N 1
ATOM 942 C CA . GLY A 1 137 ? 1.601 -4.854 0.762 1.00 26.55 368 GLY A CA 1
ATOM 943 C C . GLY A 1 137 ? 1.515 -5.676 -0.502 1.00 27.47 368 GLY A C 1
ATOM 944 O O . GLY A 1 137 ? 0.525 -5.527 -1.224 1.00 28.71 368 GLY A O 1
ATOM 945 N N . TRP A 1 138 ? 2.533 -6.493 -0.793 1.00 27.24 369 TRP A N 1
ATOM 946 C CA . TRP A 1 138 ? 2.519 -7.462 -1.924 1.00 26.76 369 TRP A CA 1
ATOM 947 C C . TRP A 1 138 ? 1.730 -8.733 -1.562 1.00 29.48 369 TRP A C 1
ATOM 948 O O . TRP A 1 138 ? 2.358 -9.747 -1.113 1.00 30.52 369 TRP A O 1
ATOM 959 N N . LEU A 1 139 ? 0.402 -8.679 -1.673 1.00 29.07 370 LEU A N 1
ATOM 960 C CA . LEU A 1 139 ? -0.516 -9.698 -1.105 1.00 30.17 370 LEU A CA 1
ATOM 961 C C . LEU A 1 139 ? -1.365 -10.313 -2.225 1.00 30.08 370 LEU A C 1
ATOM 962 O O . LEU A 1 139 ? -1.939 -9.570 -3.014 1.00 29.11 370 LEU A O 1
ATOM 967 N N . VAL A 1 140 ? -1.410 -11.635 -2.266 1.00 29.35 371 VAL A N 1
ATOM 968 C CA . VAL A 1 140 ? -2.357 -12.415 -3.098 1.00 31.94 371 VAL A CA 1
ATOM 969 C C . VAL A 1 140 ? -3.776 -12.070 -2.610 1.00 34.13 371 VAL A C 1
ATOM 970 O O . VAL A 1 140 ? -4.033 -11.824 -1.368 1.00 27.52 371 VAL A O 1
ATOM 974 N N . ASP A 1 141 ? -4.647 -11.852 -3.584 1.00 35.06 372 ASP A N 1
ATOM 975 C CA . ASP A 1 141 ? -6.065 -11.531 -3.328 1.00 34.97 372 ASP A CA 1
ATOM 976 C C . ASP A 1 141 ? -6.729 -12.850 -2.930 1.00 33.20 372 ASP A C 1
ATOM 977 O O . ASP A 1 141 ? -6.796 -13.782 -3.726 1.00 29.39 372 ASP A O 1
ATOM 982 N N . PRO A 1 142 ? -7.214 -12.990 -1.673 1.00 35.87 373 PRO A N 1
ATOM 983 C CA . PRO A 1 142 ? -7.735 -14.266 -1.178 1.00 36.59 373 PRO A CA 1
ATOM 984 C C . PRO A 1 142 ? -9.014 -14.732 -1.891 1.00 37.38 373 PRO A C 1
ATOM 985 O O . PRO A 1 142 ? -9.418 -15.858 -1.683 1.00 38.93 373 PRO A O 1
ATOM 989 N N . GLN A 1 143 ? -9.621 -13.870 -2.707 1.00 39.64 374 GLN A N 1
ATOM 990 C CA . GLN A 1 143 ? -10.873 -14.157 -3.456 1.00 43.15 374 GLN A CA 1
ATOM 991 C C . GLN A 1 143 ? -10.564 -14.978 -4.711 1.00 48.46 374 GLN A C 1
ATOM 992 O O . GLN A 1 143 ? -11.503 -15.582 -5.248 1.00 46.19 374 GLN A O 1
ATOM 998 N N . ILE A 1 144 ? -9.306 -15.004 -5.173 1.00 45.70 375 ILE A N 1
ATOM 999 C CA . ILE A 1 144 ? -8.921 -15.769 -6.398 1.00 44.37 375 ILE A CA 1
ATOM 1000 C C . ILE A 1 144 ? -8.225 -17.057 -5.945 1.00 41.04 375 ILE A C 1
ATOM 1001 O O . ILE A 1 144 ? -7.003 -17.026 -5.702 1.00 42.10 375 ILE A O 1
ATOM 1006 N N . ASP A 1 145 ? -8.994 -18.143 -5.838 1.00 37.55 376 ASP A N 1
ATOM 1007 C CA . ASP A 1 145 ? -8.625 -19.422 -5.184 1.00 41.70 376 ASP A CA 1
ATOM 1008 C C . ASP A 1 145 ? -7.406 -20.058 -5.851 1.00 38.81 376 ASP A C 1
ATOM 1009 O O . ASP A 1 145 ? -6.572 -20.581 -5.107 1.00 38.23 376 ASP A O 1
ATOM 1014 N N . ASP A 1 146 ? -7.282 -19.991 -7.176 1.00 36.90 377 ASP A N 1
ATOM 1015 C CA . ASP A 1 146 ? -6.177 -20.688 -7.899 1.00 38.45 377 ASP A CA 1
ATOM 1016 C C . ASP A 1 146 ? -4.835 -20.007 -7.595 1.00 34.24 377 ASP A C 1
ATOM 1017 O O . ASP A 1 146 ? -3.821 -20.701 -7.547 1.00 30.90 377 ASP A O 1
ATOM 1022 N N . ILE A 1 147 ? -4.827 -18.691 -7.365 1.00 32.08 378 ILE A N 1
ATOM 1023 C CA . ILE A 1 147 ? -3.576 -17.956 -7.059 1.00 32.80 378 ILE A CA 1
ATOM 1024 C C . ILE A 1 147 ? -3.220 -18.258 -5.600 1.00 30.47 378 ILE A C 1
ATOM 1025 O O . ILE A 1 147 ? -2.020 -18.530 -5.318 1.00 28.98 378 ILE A O 1
ATOM 1030 N N . VAL A 1 148 ? -4.218 -18.278 -4.718 1.00 30.87 379 VAL A N 1
ATOM 1031 C CA . VAL A 1 148 ? -4.008 -18.562 -3.265 1.00 34.58 379 VAL A CA 1
ATOM 1032 C C . VAL A 1 148 ? -3.281 -19.909 -3.163 1.00 36.55 379 VAL A C 1
ATOM 1033 O O . VAL A 1 148 ? -2.186 -19.964 -2.516 1.00 39.55 379 VAL A O 1
ATOM 1037 N N . LYS A 1 149 ? -3.789 -20.911 -3.882 1.00 35.06 380 LYS A N 1
ATOM 1038 C CA . LYS A 1 149 ? -3.234 -22.288 -3.900 1.00 35.54 380 LYS A CA 1
ATOM 1039 C C . LYS A 1 149 ? -1.852 -22.290 -4.570 1.00 34.26 380 LYS A C 1
ATOM 1040 O O . LYS A 1 149 ? -0.941 -22.861 -3.988 1.00 30.13 380 LYS A O 1
ATOM 1043 N N . ALA A 1 150 ? -1.688 -21.679 -5.745 1.00 31.74 381 ALA A N 1
ATOM 1044 C CA . ALA A 1 150 ? -0.422 -21.712 -6.514 1.00 33.41 381 ALA A CA 1
ATOM 1045 C C . ALA A 1 150 ? 0.716 -21.009 -5.750 1.00 35.88 381 ALA A C 1
ATOM 1046 O O . ALA A 1 150 ? 1.862 -21.497 -5.803 1.00 41.67 381 ALA A O 1
ATOM 1048 N N . VAL A 1 151 ? 0.436 -19.917 -5.047 1.00 32.09 382 VAL A N 1
ATOM 1049 C CA . VAL A 1 151 ? 1.483 -19.121 -4.355 1.00 33.02 382 VAL A CA 1
ATOM 1050 C C . VAL A 1 151 ? 1.670 -19.710 -2.945 1.00 33.02 382 VAL A C 1
ATOM 1051 O O . VAL A 1 151 ? 2.792 -19.747 -2.457 1.00 30.19 382 VAL A O 1
ATOM 1055 N N . GLY A 1 152 ? 0.582 -20.147 -2.330 1.00 34.61 383 GLY A N 1
ATOM 1056 C CA . GLY A 1 152 ? 0.553 -20.627 -0.937 1.00 36.06 383 GLY A CA 1
ATOM 1057 C C . GLY A 1 152 ? 1.379 -19.738 -0.024 1.00 35.72 383 GLY A C 1
ATOM 1058 O O . GLY A 1 152 ? 1.144 -18.502 -0.001 1.00 32.88 383 GLY A O 1
ATOM 1059 N N . ASN A 1 153 ? 2.365 -20.355 0.626 1.00 33.35 384 ASN A N 1
ATOM 1060 C CA . ASN A 1 153 ? 3.215 -19.774 1.691 1.00 37.11 384 ASN A CA 1
ATOM 1061 C C . ASN A 1 153 ? 4.565 -19.345 1.110 1.00 31.33 384 ASN A C 1
ATOM 1062 O O . ASN A 1 153 ? 5.434 -19.016 1.871 1.00 31.68 384 ASN A O 1
ATOM 1067 N N . CYS A 1 154 ? 4.778 -19.481 -0.189 1.00 29.09 385 CYS A N 1
ATOM 1068 C CA . CYS A 1 154 ? 6.053 -19.137 -0.832 1.00 28.38 385 CYS A CA 1
ATOM 1069 C C . CYS A 1 154 ? 6.527 -17.721 -0.467 1.00 32.47 385 CYS A C 1
ATOM 1070 O O . CYS A 1 154 ? 5.732 -16.770 -0.483 1.00 31.44 385 CYS A O 1
ATOM 1073 N N . SER A 1 155 ? 7.817 -17.598 -0.176 1.00 28.95 386 SER A N 1
ATOM 1074 C CA . SER A 1 155 ? 8.561 -16.328 -0.265 1.00 29.53 386 SER A CA 1
ATOM 1075 C C . SER A 1 155 ? 8.765 -15.999 -1.751 1.00 30.08 386 SER A C 1
ATOM 1076 O O . SER A 1 155 ? 8.578 -16.899 -2.589 1.00 33.35 386 SER A O 1
ATOM 1079 N N . TYR A 1 156 ? 9.064 -14.738 -2.068 1.00 29.91 387 TYR A N 1
ATOM 1080 C CA . TYR A 1 156 ? 9.389 -14.302 -3.444 1.00 31.77 387 TYR A CA 1
ATOM 1081 C C . TYR A 1 156 ? 10.397 -15.280 -4.026 1.00 31.01 387 TYR A C 1
ATOM 1082 O O . TYR A 1 156 ? 10.168 -15.796 -5.146 1.00 34.15 387 TYR A O 1
ATOM 1091 N N . ASN A 1 157 ? 11.486 -15.510 -3.300 1.00 33.04 388 ASN A N 1
ATOM 1092 C CA . ASN A 1 157 ? 12.629 -16.327 -3.799 1.00 36.46 388 ASN A CA 1
ATOM 1093 C C . ASN A 1 157 ? 12.147 -17.777 -3.977 1.00 32.56 388 ASN A C 1
ATOM 1094 O O . ASN A 1 157 ? 12.459 -18.359 -5.012 1.00 36.85 388 ASN A O 1
ATOM 1099 N N . GLN A 1 158 ? 11.351 -18.311 -3.048 1.00 30.51 389 GLN A N 1
ATOM 1100 C CA . GLN A 1 158 ? 10.799 -19.693 -3.148 1.00 31.24 389 GLN A CA 1
ATOM 1101 C C . GLN A 1 158 ? 9.834 -19.784 -4.341 1.00 34.68 389 GLN A C 1
ATOM 1102 O O . GLN A 1 158 ? 9.844 -20.811 -5.020 1.00 33.81 389 GLN A O 1
ATOM 1108 N N . LEU A 1 159 ? 9.038 -18.748 -4.599 1.00 31.98 390 LEU A N 1
ATOM 1109 C CA . LEU A 1 159 ? 8.053 -18.779 -5.711 1.00 33.36 390 LEU A CA 1
ATOM 1110 C C . LEU A 1 159 ? 8.773 -18.792 -7.070 1.00 31.94 390 LEU A C 1
ATOM 1111 O O . LEU A 1 159 ? 8.300 -19.515 -7.959 1.00 31.29 390 LEU A O 1
ATOM 1116 N N . VAL A 1 160 ? 9.832 -18.009 -7.276 1.00 31.04 391 VAL A N 1
ATOM 1117 C CA . VAL A 1 160 ? 10.516 -18.028 -8.611 1.00 37.58 391 VAL A CA 1
ATOM 1118 C C . VAL A 1 160 ? 11.083 -19.433 -8.821 1.00 38.45 391 VAL A C 1
ATOM 1119 O O . VAL A 1 160 ? 11.109 -19.895 -9.974 1.00 36.94 391 VAL A O 1
ATOM 1123 N N . GLU A 1 161 ? 11.510 -20.085 -7.741 1.00 36.24 392 GLU A N 1
ATOM 1124 C CA . GLU A 1 161 ? 12.100 -21.446 -7.787 1.00 41.70 392 GLU A CA 1
ATOM 1125 C C . GLU A 1 161 ? 10.977 -22.436 -8.054 1.00 37.00 392 GLU A C 1
ATOM 1126 O O . GLU A 1 161 ? 11.187 -23.376 -8.846 1.00 38.81 392 GLU A O 1
ATOM 1132 N N . LYS A 1 162 ? 9.823 -22.205 -7.434 1.00 32.68 393 LYS A N 1
ATOM 1133 C CA . LYS A 1 162 ? 8.652 -23.108 -7.560 1.00 35.75 393 LYS A CA 1
ATOM 1134 C C . LYS A 1 162 ? 8.164 -23.060 -9.008 1.00 37.08 393 LYS A C 1
ATOM 1135 O O . LYS A 1 162 ? 7.830 -24.113 -9.563 1.00 33.50 393 LYS A O 1
ATOM 1141 N N . ILE A 1 163 ? 8.153 -21.872 -9.602 1.00 34.45 394 ILE A N 1
ATOM 1142 C CA . ILE A 1 163 ? 7.691 -21.672 -10.993 1.00 36.88 394 ILE A CA 1
ATOM 1143 C C . ILE A 1 163 ? 8.548 -22.572 -11.877 1.00 40.09 394 ILE A C 1
ATOM 1144 O O . ILE A 1 163 ? 7.961 -23.364 -12.646 1.00 39.65 394 ILE A O 1
ATOM 1149 N N . ILE A 1 164 ? 9.868 -22.475 -11.735 1.00 39.01 395 ILE A N 1
ATOM 1150 C CA . ILE A 1 164 ? 10.859 -23.198 -12.584 1.00 41.61 395 ILE A CA 1
ATOM 1151 C C . ILE A 1 164 ? 10.666 -24.716 -12.408 1.00 41.86 395 ILE A C 1
ATOM 1152 O O . ILE A 1 164 ? 10.506 -25.427 -13.427 1.00 40.22 395 ILE A O 1
ATOM 1157 N N . SER A 1 165 ? 10.674 -25.209 -11.166 1.00 39.60 396 SER A N 1
ATOM 1158 C CA . SER A 1 165 ? 10.416 -26.639 -10.840 1.00 41.96 396 SER A CA 1
ATOM 1159 C C . SER A 1 165 ? 9.071 -27.088 -11.421 1.00 39.57 396 SER A C 1
ATOM 1160 O O . SER A 1 165 ? 9.015 -28.130 -12.089 1.00 38.87 396 SER A O 1
ATOM 1163 N N . CYS A 1 166 ? 8.001 -26.347 -11.155 1.00 38.37 397 CYS A N 1
ATOM 1164 C CA . CYS A 1 166 ? 6.627 -26.796 -11.490 1.00 38.71 397 CYS A CA 1
ATOM 1165 C C . CYS A 1 166 ? 6.409 -26.858 -13.016 1.00 40.28 397 CYS A C 1
ATOM 1166 O O . CYS A 1 166 ? 5.704 -27.763 -13.448 1.00 36.86 397 CYS A O 1
ATOM 1169 N N . LYS A 1 167 ? 7.000 -25.969 -13.812 1.00 39.81 398 LYS A N 1
ATOM 1170 C CA . LYS A 1 167 ? 6.850 -26.013 -15.290 1.00 41.46 398 LYS A CA 1
ATOM 1171 C C . LYS A 1 167 ? 7.490 -27.282 -15.872 1.00 44.58 398 LYS A C 1
ATOM 1172 O O . LYS A 1 167 ? 7.090 -27.660 -16.974 1.00 47.52 398 LYS A O 1
ATOM 1178 N N . GLN A 1 168 ? 8.460 -27.875 -15.173 1.00 43.90 399 GLN A N 1
ATOM 1179 C CA . GLN A 1 168 ? 9.227 -29.085 -15.584 1.00 47.14 399 GLN A CA 1
ATOM 1180 C C . GLN A 1 168 ? 8.467 -30.344 -15.157 1.00 43.84 399 GLN A C 1
ATOM 1181 O O . GLN A 1 168 ? 8.908 -31.448 -15.450 1.00 43.85 399 GLN A O 1
ATOM 1187 N N . SER A 1 169 ? 7.359 -30.183 -14.446 1.00 40.38 400 SER A N 1
ATOM 1188 C CA . SER A 1 169 ? 6.642 -31.308 -13.821 1.00 40.70 400 SER A CA 1
ATOM 1189 C C . SER A 1 169 ? 5.870 -32.131 -14.877 1.00 47.64 400 SER A C 1
ATOM 1190 O O . SER A 1 169 ? 5.416 -31.580 -15.924 1.00 44.60 400 SER A O 1
ATOM 1193 N N . ASP A 1 170 ? 5.778 -33.430 -14.590 1.00 46.89 401 ASP A N 1
ATOM 1194 C CA . ASP A 1 170 ? 4.964 -34.452 -15.288 1.00 50.21 401 ASP A CA 1
ATOM 1195 C C . ASP A 1 170 ? 3.548 -34.401 -14.718 1.00 42.80 401 ASP A C 1
ATOM 1196 O O . ASP A 1 170 ? 2.670 -34.959 -15.331 1.00 43.63 401 ASP A O 1
ATOM 1201 N N . ASN A 1 171 ? 3.363 -33.800 -13.540 1.00 44.21 402 ASN A N 1
ATOM 1202 C CA . ASN A 1 171 ? 2.034 -33.577 -12.911 1.00 42.67 402 ASN A CA 1
ATOM 1203 C C . ASN A 1 171 ? 1.413 -32.269 -13.429 1.00 41.14 402 ASN A C 1
ATOM 1204 O O . ASN A 1 171 ? 2.036 -31.203 -13.264 1.00 38.81 402 ASN A O 1
ATOM 1209 N N . SER A 1 172 ? 0.203 -32.363 -13.986 1.00 38.40 403 SER A N 1
ATOM 1210 C CA . SER A 1 172 ? -0.543 -31.294 -14.696 1.00 38.46 403 SER A CA 1
ATOM 1211 C C . SER A 1 172 ? -0.901 -30.172 -13.746 1.00 34.44 403 SER A C 1
ATOM 1212 O O . SER A 1 172 ? -0.857 -29.004 -14.173 1.00 31.38 403 SER A O 1
ATOM 1215 N N . GLU A 1 173 ? -1.440 -30.563 -12.597 1.00 34.49 404 GLU A N 1
ATOM 1216 C CA . GLU A 1 173 ? -1.834 -29.646 -11.504 1.00 38.52 404 GLU A CA 1
ATOM 1217 C C . GLU A 1 173 ? -0.617 -28.788 -11.134 1.00 34.65 404 GLU A C 1
ATOM 1218 O O . GLU A 1 173 ? -0.756 -27.574 -11.006 1.00 35.36 404 GLU A O 1
ATOM 1224 N N . LEU A 1 174 ? 0.542 -29.405 -10.957 1.00 35.79 405 LEU A N 1
ATOM 1225 C CA . LEU A 1 174 ? 1.771 -28.677 -10.543 1.00 34.53 405 LEU A CA 1
ATOM 1226 C C . LEU A 1 174 ? 2.184 -27.756 -11.688 1.00 34.25 405 LEU A C 1
ATOM 1227 O O . LEU A 1 174 ? 2.576 -26.639 -11.380 1.00 31.85 405 LEU A O 1
ATOM 1232 N N . VAL A 1 175 ? 2.015 -28.161 -12.956 1.00 33.23 406 VAL A N 1
ATOM 1233 C CA . VAL A 1 175 ? 2.359 -27.279 -14.117 1.00 34.04 406 VAL A CA 1
ATOM 1234 C C . VAL A 1 175 ? 1.436 -26.053 -14.090 1.00 35.87 406 VAL A C 1
ATOM 1235 O O . VAL A 1 175 ? 1.946 -24.943 -14.305 1.00 31.71 406 VAL A O 1
ATOM 1239 N N . SER A 1 176 ? 0.158 -26.251 -13.752 1.00 36.20 407 SER A N 1
ATOM 1240 C CA . SER A 1 176 ? -0.847 -25.172 -13.599 1.00 40.15 407 SER A CA 1
ATOM 1241 C C . SER A 1 176 ? -0.383 -24.159 -12.554 1.00 37.43 407 SER A C 1
ATOM 1242 O O . SER A 1 176 ? -0.423 -22.951 -12.858 1.00 34.90 407 SER A O 1
ATOM 1245 N N . GLU A 1 177 ? -0.041 -24.630 -11.356 1.00 36.62 408 GLU A N 1
ATOM 1246 C CA . GLU A 1 177 ? 0.375 -23.739 -10.244 1.00 37.05 408 GLU A CA 1
ATOM 1247 C C . GLU A 1 177 ? 1.578 -22.904 -10.691 1.00 33.49 408 GLU A C 1
ATOM 1248 O O . GLU A 1 177 ? 1.603 -21.711 -10.396 1.00 33.85 408 GLU A O 1
ATOM 1254 N N . GLY A 1 178 ? 2.534 -23.516 -11.379 1.00 31.08 409 GLY A N 1
ATOM 1255 C CA . GLY A 1 178 ? 3.671 -22.811 -11.999 1.00 33.64 409 GLY A CA 1
ATOM 1256 C C . GLY A 1 178 ? 3.246 -21.614 -12.836 1.00 34.47 409 GLY A C 1
ATOM 1257 O O . GLY A 1 178 ? 3.704 -20.494 -12.551 1.00 33.47 409 GLY A O 1
ATOM 1258 N N . PHE A 1 179 ? 2.416 -21.816 -13.864 1.00 33.03 410 PHE A N 1
ATOM 1259 C CA . PHE A 1 179 ? 1.991 -20.728 -14.773 1.00 30.57 410 PHE A CA 1
ATOM 1260 C C . PHE A 1 179 ? 1.150 -19.711 -13.989 1.00 32.28 410 PHE A C 1
ATOM 1261 O O . PHE A 1 179 ? 1.347 -18.498 -14.180 1.00 34.40 410 PHE A O 1
ATOM 1269 N N . VAL A 1 180 ? 0.270 -20.167 -13.105 1.00 32.03 411 VAL A N 1
ATOM 1270 C CA . VAL A 1 180 ? -0.613 -19.251 -12.326 1.00 36.27 411 VAL A CA 1
ATOM 1271 C C . VAL A 1 180 ? 0.284 -18.365 -11.445 1.00 34.67 411 VAL A C 1
ATOM 1272 O O . VAL A 1 180 ? -0.011 -17.172 -11.332 1.00 33.04 411 VAL A O 1
ATOM 1276 N N . ALA A 1 181 ? 1.332 -18.925 -10.838 1.00 32.91 412 ALA A N 1
ATOM 1277 C CA . ALA A 1 181 ? 2.296 -18.190 -9.971 1.00 29.90 412 ALA A CA 1
ATOM 1278 C C . ALA A 1 181 ? 3.047 -17.171 -10.827 1.00 27.87 412 ALA A C 1
ATOM 1279 O O . ALA A 1 181 ? 3.186 -16.002 -10.425 1.00 24.60 412 ALA A O 1
ATOM 1281 N N . GLU A 1 182 ? 3.536 -17.591 -11.983 1.00 28.24 413 GLU A N 1
ATOM 1282 C CA . GLU A 1 182 ? 4.176 -16.639 -12.927 1.00 31.23 413 GLU A CA 1
ATOM 1283 C C . GLU A 1 182 ? 3.218 -15.485 -13.289 1.00 32.87 413 GLU A C 1
ATOM 1284 O O . GLU A 1 182 ? 3.659 -14.304 -13.287 1.00 32.25 413 GLU A O 1
ATOM 1290 N N . GLN A 1 183 ? 1.950 -15.776 -13.568 1.00 33.72 414 GLN A N 1
ATOM 1291 C CA . GLN A 1 183 ? 0.963 -14.731 -13.928 1.00 36.65 414 GLN A CA 1
ATOM 1292 C C . GLN A 1 183 ? 0.849 -13.722 -12.773 1.00 37.07 414 GLN A C 1
ATOM 1293 O O . GLN A 1 183 ? 0.882 -12.492 -13.007 1.00 32.66 414 GLN A O 1
ATOM 1299 N N . PHE A 1 184 ? 0.736 -14.212 -11.548 1.00 35.86 415 PHE A N 1
ATOM 1300 C CA . PHE A 1 184 ? 0.679 -13.338 -10.351 1.00 33.59 415 PHE A CA 1
ATOM 1301 C C . PHE A 1 184 ? 1.894 -12.396 -10.336 1.00 32.28 415 PHE A C 1
ATOM 1302 O O . PHE A 1 184 ? 1.679 -11.187 -10.174 1.00 32.77 415 PHE A O 1
ATOM 1310 N N . LEU A 1 185 ? 3.121 -12.917 -10.472 1.00 33.00 416 LEU A N 1
ATOM 1311 C CA . LEU A 1 185 ? 4.358 -12.083 -10.393 1.00 34.03 416 LEU A CA 1
ATOM 1312 C C . LEU A 1 185 ? 4.377 -11.044 -11.514 1.00 34.61 416 LEU A C 1
ATOM 1313 O O . LEU A 1 185 ? 4.824 -9.902 -11.254 1.00 31.03 416 LEU A O 1
ATOM 1318 N N . ASN A 1 186 ? 3.959 -11.433 -12.716 1.00 35.94 417 ASN A N 1
ATOM 1319 C CA . ASN A 1 186 ? 3.960 -10.521 -13.888 1.00 38.57 417 ASN A CA 1
ATOM 1320 C C . ASN A 1 186 ? 2.918 -9.432 -13.627 1.00 35.30 417 ASN A C 1
ATOM 1321 O O . ASN A 1 186 ? 3.222 -8.283 -13.854 1.00 43.76 417 ASN A O 1
ATOM 1326 N N . ASN A 1 187 ? 1.752 -9.781 -13.122 1.00 35.22 418 ASN A N 1
ATOM 1327 C CA . ASN A 1 187 ? 0.593 -8.856 -13.049 1.00 37.94 418 ASN A CA 1
ATOM 1328 C C . ASN A 1 187 ? 0.692 -7.950 -11.823 1.00 39.74 418 ASN A C 1
ATOM 1329 O O . ASN A 1 187 ? -0.068 -6.978 -11.787 1.00 40.05 418 ASN A O 1
ATOM 1334 N N . THR A 1 188 ? 1.559 -8.264 -10.856 1.00 36.76 419 THR A N 1
ATOM 1335 C CA . THR A 1 188 ? 1.685 -7.486 -9.593 1.00 35.68 419 THR A CA 1
ATOM 1336 C C . THR A 1 188 ? 3.137 -7.033 -9.444 1.00 33.79 419 THR A C 1
ATOM 1337 O O . THR A 1 188 ? 3.589 -6.935 -8.297 1.00 39.97 419 THR A O 1
ATOM 1341 N N . ALA A 1 189 ? 3.840 -6.747 -10.547 1.00 33.86 420 ALA A N 1
ATOM 1342 C CA . ALA A 1 189 ? 5.307 -6.512 -10.580 1.00 36.03 420 ALA A CA 1
ATOM 1343 C C . ALA A 1 189 ? 5.680 -5.207 -9.889 1.00 36.10 420 ALA A C 1
ATOM 1344 O O . ALA A 1 189 ? 6.857 -5.000 -9.672 1.00 38.58 420 ALA A O 1
ATOM 1346 N N . THR A 1 190 ? 4.712 -4.353 -9.597 1.00 34.95 421 THR A N 1
ATOM 1347 C CA . THR A 1 190 ? 4.895 -3.114 -8.808 1.00 42.60 421 THR A CA 1
ATOM 1348 C C . THR A 1 190 ? 5.092 -3.436 -7.313 1.00 39.53 421 THR A C 1
ATOM 1349 O O . THR A 1 190 ? 5.524 -2.539 -6.565 1.00 35.42 421 THR A O 1
ATOM 1353 N N . GLN A 1 191 ? 4.748 -4.653 -6.876 1.00 31.72 422 GLN A N 1
ATOM 1354 C CA . GLN A 1 191 ? 5.014 -5.173 -5.503 1.00 26.96 422 GLN A CA 1
ATOM 1355 C C . GLN A 1 191 ? 4.144 -4.463 -4.465 1.00 27.19 422 GLN A C 1
ATOM 1356 O O . GLN A 1 191 ? 4.539 -4.434 -3.274 1.00 26.21 422 GLN A O 1
ATOM 1362 N N . LEU A 1 192 ? 2.977 -3.984 -4.903 1.00 28.40 423 LEU A N 1
ATOM 1363 C CA . LEU A 1 192 ? 1.855 -3.547 -4.039 1.00 28.73 423 LEU A CA 1
ATOM 1364 C C . LEU A 1 192 ? 0.573 -3.933 -4.760 1.00 31.76 423 LEU A C 1
ATOM 1365 O O . LEU A 1 192 ? 0.497 -3.690 -5.961 1.00 31.55 423 LEU A O 1
ATOM 1370 N N . THR A 1 193 ? -0.347 -4.577 -4.051 1.00 29.64 424 THR A N 1
ATOM 1371 C CA . THR A 1 193 ? -1.664 -4.970 -4.567 1.00 29.27 424 THR A CA 1
ATOM 1372 C C . THR A 1 193 ? -2.740 -4.169 -3.828 1.00 28.90 424 THR A C 1
ATOM 1373 O O . THR A 1 193 ? -2.515 -3.716 -2.714 1.00 33.32 424 THR A O 1
ATOM 1377 N N . TYR A 1 194 ? -3.905 -4.077 -4.434 1.00 36.47 425 TYR A N 1
ATOM 1378 C CA . TYR A 1 194 ? -5.096 -3.390 -3.902 1.00 35.47 425 TYR A CA 1
ATOM 1379 C C . TYR A 1 194 ? -5.436 -4.015 -2.552 1.00 31.70 425 TYR A C 1
ATOM 1380 O O . TYR A 1 194 ? -5.593 -3.275 -1.574 1.00 32.87 425 TYR A O 1
ATOM 1389 N N . HIS A 1 195 ? -5.514 -5.344 -2.484 1.00 32.71 426 HIS A N 1
ATOM 1390 C CA . HIS A 1 195 ? -5.757 -6.084 -1.217 1.00 30.95 426 HIS A CA 1
ATOM 1391 C C . HIS A 1 195 ? -4.639 -5.778 -0.208 1.00 29.86 426 HIS A C 1
ATOM 1392 O O . HIS A 1 195 ? -4.930 -5.479 0.961 1.00 30.47 426 HIS A O 1
ATOM 1399 N N . GLY A 1 196 ? -3.377 -5.829 -0.619 1.00 30.80 427 GLY A N 1
ATOM 1400 C CA . GLY A 1 196 ? -2.266 -5.398 0.248 1.00 28.21 427 GLY A CA 1
ATOM 1401 C C . GLY A 1 196 ? -2.488 -3.995 0.806 1.00 29.98 427 GLY A C 1
ATOM 1402 O O . GLY A 1 196 ? -2.381 -3.789 2.038 1.00 25.76 427 GLY A O 1
ATOM 1403 N N . LEU A 1 197 ? -2.813 -3.040 -0.053 1.00 30.91 428 LEU A N 1
ATOM 1404 C CA . LEU A 1 197 ? -3.102 -1.647 0.385 1.00 31.93 428 LEU A CA 1
ATOM 1405 C C . LEU A 1 197 ? -4.241 -1.632 1.415 1.00 29.32 428 LEU A C 1
ATOM 1406 O O . LEU A 1 197 ? -4.102 -0.954 2.444 1.00 28.83 428 LEU A O 1
ATOM 1411 N N . CYS A 1 198 ? -5.312 -2.406 1.206 1.00 34.39 429 CYS A N 1
ATOM 1412 C CA . CYS A 1 198 ? -6.464 -2.454 2.139 1.00 32.67 429 CYS A CA 1
ATOM 1413 C C . CYS A 1 198 ? -5.992 -3.064 3.468 1.00 32.28 429 CYS A C 1
ATOM 1414 O O . CYS A 1 198 ? -6.259 -2.452 4.502 1.00 32.26 429 CYS A O 1
ATOM 1417 N N . GLU A 1 199 ? -5.230 -4.167 3.459 1.00 32.28 430 GLU A N 1
ATOM 1418 C CA . GLU A 1 199 ? -4.795 -4.853 4.709 1.00 34.15 430 GLU A CA 1
ATOM 1419 C C . GLU A 1 199 ? -3.822 -3.957 5.483 1.00 33.66 430 GLU A C 1
ATOM 1420 O O . GLU A 1 199 ? -3.900 -3.892 6.708 1.00 30.66 430 GLU A O 1
ATOM 1426 N N . LEU A 1 200 ? -2.906 -3.291 4.784 1.00 34.95 431 LEU A N 1
ATOM 1427 C CA . LEU A 1 200 ? -1.964 -2.290 5.372 1.00 32.43 431 LEU A CA 1
ATOM 1428 C C . LEU A 1 200 ? -2.770 -1.183 6.081 1.00 29.98 431 LEU A C 1
ATOM 1429 O O . LEU A 1 200 ? -2.520 -0.889 7.246 1.00 29.08 431 LEU A O 1
ATOM 1434 N N . THR A 1 201 ? -3.700 -0.558 5.376 1.00 31.60 432 THR A N 1
ATOM 1435 C CA . THR A 1 201 ? -4.513 0.574 5.885 1.00 31.80 432 THR A CA 1
ATOM 1436 C C . THR A 1 201 ? -5.189 0.143 7.180 1.00 32.25 432 THR A C 1
ATOM 1437 O O . THR A 1 201 ? -5.174 0.934 8.145 1.00 33.23 432 THR A O 1
ATOM 1441 N N . SER A 1 202 ? -5.797 -1.040 7.214 1.00 30.25 433 SER A N 1
ATOM 1442 C CA . SER A 1 202 ? -6.540 -1.505 8.422 1.00 35.20 433 SER A CA 1
ATOM 1443 C C . SER A 1 202 ? -5.581 -2.020 9.501 1.00 36.08 433 SER A C 1
ATOM 1444 O O . SER A 1 202 ? -5.980 -1.956 10.657 1.00 42.49 433 SER A O 1
ATOM 1447 N N . THR A 1 203 ? -4.352 -2.462 9.158 1.00 36.64 434 THR A N 1
ATOM 1448 C CA . THR A 1 203 ? -3.354 -3.055 10.101 1.00 33.08 434 THR A CA 1
ATOM 1449 C C . THR A 1 203 ? -2.487 -1.994 10.787 1.00 32.02 434 THR A C 1
ATOM 1450 O O . THR A 1 203 ? -2.296 -2.125 11.995 1.00 28.07 434 THR A O 1
ATOM 1454 N N . VAL A 1 204 ? -1.920 -1.021 10.064 1.00 28.50 435 VAL A N 1
ATOM 1455 C CA . VAL A 1 204 ? -1.121 0.067 10.696 1.00 27.13 435 VAL A CA 1
ATOM 1456 C C . VAL A 1 204 ? -2.057 0.839 11.636 1.00 29.18 435 VAL A C 1
ATOM 1457 O O . VAL A 1 204 ? -3.211 1.076 11.276 1.00 27.74 435 VAL A O 1
ATOM 1461 N N . GLN A 1 205 ? -1.612 1.174 12.837 1.00 30.61 436 GLN A N 1
ATOM 1462 C CA . GLN A 1 205 ? -2.443 1.950 13.788 1.00 32.34 436 GLN A CA 1
ATOM 1463 C C . GLN A 1 205 ? -2.252 3.446 13.548 1.00 35.27 436 GLN A C 1
ATOM 1464 O O . GLN A 1 205 ? -1.187 3.876 13.024 1.00 29.93 436 GLN A O 1
ATOM 1470 N N . GLU A 1 206 ? -3.275 4.211 13.904 1.00 34.87 437 GLU A N 1
ATOM 1471 C CA . GLU A 1 206 ? -3.264 5.688 13.893 1.00 35.39 437 GLU A CA 1
ATOM 1472 C C . GLU A 1 206 ? -1.965 6.161 14.569 1.00 36.35 437 GLU A C 1
ATOM 1473 O O . GLU A 1 206 ? -1.693 5.754 15.714 1.00 31.76 437 GLU A O 1
ATOM 1479 N N . GLY A 1 207 ? -1.168 6.962 13.862 1.00 29.95 438 GLY A N 1
ATOM 1480 C CA . GLY A 1 207 ? 0.072 7.567 14.392 1.00 31.20 438 GLY A CA 1
ATOM 1481 C C . GLY A 1 207 ? 1.240 6.601 14.557 1.00 29.90 438 GLY A C 1
ATOM 1482 O O . GLY A 1 207 ? 2.294 7.047 14.997 1.00 33.19 438 GLY A O 1
ATOM 1483 N N . GLU A 1 208 ? 1.093 5.308 14.259 1.00 28.98 439 GLU A N 1
ATOM 1484 C CA . GLU A 1 208 ? 2.238 4.357 14.221 1.00 29.75 439 GLU A CA 1
ATOM 1485 C C . GLU A 1 208 ? 3.328 4.901 13.276 1.00 29.76 439 GLU A C 1
ATOM 1486 O O . GLU A 1 208 ? 2.972 5.240 12.143 1.00 28.10 439 GLU A O 1
ATOM 1492 N N . LEU A 1 209 ? 4.603 4.848 13.674 1.00 28.19 440 LEU A N 1
ATOM 1493 C CA . LEU A 1 209 ? 5.758 5.048 12.756 1.00 29.43 440 LEU A CA 1
ATOM 1494 C C . LEU A 1 209 ? 6.376 3.704 12.417 1.00 28.49 440 LEU A C 1
ATOM 1495 O O . LEU A 1 209 ? 6.684 2.955 13.308 1.00 28.31 440 LEU A O 1
ATOM 1500 N N . CYS A 1 210 ? 6.559 3.423 11.143 1.00 26.31 441 CYS A N 1
ATOM 1501 C CA . CYS A 1 210 ? 6.992 2.080 10.699 1.00 28.05 441 CYS A CA 1
ATOM 1502 C C . CYS A 1 210 ? 7.708 2.165 9.354 1.00 25.79 441 CYS A C 1
ATOM 1503 O O . CYS A 1 210 ? 7.860 3.280 8.829 1.00 27.73 441 CYS A O 1
ATOM 1506 N N . VAL A 1 211 ? 8.267 1.043 8.931 1.00 25.36 442 VAL A N 1
ATOM 1507 C CA . VAL A 1 211 ? 9.004 0.926 7.650 1.00 24.98 442 VAL A CA 1
ATOM 1508 C C . VAL A 1 211 ? 8.141 0.100 6.709 1.00 25.27 442 VAL A C 1
ATOM 1509 O O . VAL A 1 211 ? 7.559 -0.905 7.156 1.00 26.41 442 VAL A O 1
ATOM 1513 N N . PHE A 1 212 ? 8.050 0.576 5.462 1.00 26.41 443 PHE A N 1
ATOM 1514 C CA . PHE A 1 212 ? 7.288 0.007 4.338 1.00 25.13 443 PHE A CA 1
ATOM 1515 C C . PHE A 1 212 ? 8.271 -0.408 3.248 1.00 28.98 443 PHE A C 1
ATOM 1516 O O . PHE A 1 212 ? 9.121 0.417 2.838 1.00 30.25 443 PHE A O 1
ATOM 1524 N N . PHE A 1 213 ? 8.162 -1.666 2.821 1.00 26.46 444 PHE A N 1
ATOM 1525 C CA . PHE A 1 213 ? 9.075 -2.307 1.850 1.00 28.44 444 PHE A CA 1
ATOM 1526 C C . PHE A 1 213 ? 8.347 -2.440 0.511 1.00 26.42 444 PHE A C 1
ATOM 1527 O O . PHE A 1 213 ? 7.232 -2.989 0.450 1.00 26.88 444 PHE A O 1
ATOM 1535 N N . ARG A 1 214 ? 8.969 -1.975 -0.562 1.00 27.14 445 ARG A N 1
ATOM 1536 C CA . ARG A 1 214 ? 8.428 -2.203 -1.921 1.00 31.12 445 ARG A CA 1
ATOM 1537 C C . ARG A 1 214 ? 9.574 -2.066 -2.920 1.00 35.73 445 ARG A C 1
ATOM 1538 O O . ARG A 1 214 ? 10.281 -1.066 -2.810 1.00 32.12 445 ARG A O 1
ATOM 1546 N N . ASN A 1 215 ? 9.780 -3.052 -3.802 1.00 37.79 446 ASN A N 1
ATOM 1547 C CA . ASN A 1 215 ? 10.740 -2.932 -4.934 1.00 42.65 446 ASN A CA 1
ATOM 1548 C C . ASN A 1 215 ? 12.142 -2.666 -4.388 1.00 36.08 446 ASN A C 1
ATOM 1549 O O . ASN A 1 215 ? 12.740 -1.707 -4.841 1.00 39.70 446 ASN A O 1
ATOM 1554 N N . ASN A 1 216 ? 12.569 -3.378 -3.351 1.00 37.80 447 ASN A N 1
ATOM 1555 C CA . ASN A 1 216 ? 13.883 -3.220 -2.676 1.00 44.83 447 ASN A CA 1
ATOM 1556 C C . ASN A 1 216 ? 14.117 -1.783 -2.200 1.00 44.40 447 ASN A C 1
ATOM 1557 O O . ASN A 1 216 ? 15.284 -1.434 -2.012 1.00 40.52 447 ASN A O 1
ATOM 1562 N N . HIS A 1 217 ? 13.055 -1.000 -1.995 1.00 42.59 448 HIS A N 1
ATOM 1563 C CA . HIS A 1 217 ? 13.116 0.365 -1.410 1.00 43.67 448 HIS A CA 1
ATOM 1564 C C . HIS A 1 217 ? 12.447 0.296 -0.034 1.00 43.01 448 HIS A C 1
ATOM 1565 O O . HIS A 1 217 ? 11.412 -0.388 0.071 1.00 37.40 448 HIS A O 1
ATOM 1572 N N . PHE A 1 218 ? 12.990 1.018 0.941 1.00 35.16 449 PHE A N 1
ATOM 1573 C CA . PHE A 1 218 ? 12.438 1.187 2.297 1.00 34.96 449 PHE A CA 1
ATOM 1574 C C . PHE A 1 218 ? 12.010 2.640 2.446 1.00 32.99 449 PHE A C 1
ATOM 1575 O O . PHE A 1 218 ? 12.758 3.514 2.010 1.00 30.60 449 PHE A O 1
ATOM 1583 N N . SER A 1 219 ? 10.810 2.853 2.991 1.00 28.79 450 SER A N 1
ATOM 1584 C CA . SER A 1 219 ? 10.228 4.185 3.246 1.00 26.22 450 SER A CA 1
ATOM 1585 C C . SER A 1 219 ? 9.785 4.216 4.708 1.00 27.18 450 SER A C 1
ATOM 1586 O O . SER A 1 219 ? 9.470 3.124 5.257 1.00 28.92 450 SER A O 1
ATOM 1589 N N . THR A 1 220 ? 9.802 5.393 5.322 1.00 24.95 451 THR A N 1
ATOM 1590 C CA . THR A 1 220 ? 9.115 5.651 6.609 1.00 25.98 451 THR A CA 1
ATOM 1591 C C . THR A 1 220 ? 7.632 5.863 6.301 1.00 25.74 451 THR A C 1
ATOM 1592 O O . THR A 1 220 ? 7.307 6.593 5.337 1.00 25.68 451 THR A O 1
ATOM 1596 N N . MET A 1 221 ? 6.763 5.165 7.014 1.00 24.65 452 MET A N 1
ATOM 1597 C CA . MET A 1 221 ? 5.304 5.156 6.739 1.00 25.99 452 MET A CA 1
ATOM 1598 C C . MET A 1 221 ? 4.586 5.531 8.032 1.00 27.23 452 MET A C 1
ATOM 1599 O O . MET A 1 221 ? 5.099 5.184 9.132 1.00 22.82 452 MET A O 1
ATOM 1604 N N . THR A 1 222 ? 3.456 6.227 7.924 1.00 26.95 453 THR A N 1
ATOM 1605 C CA . THR A 1 222 ? 2.570 6.447 9.084 1.00 26.86 453 THR A CA 1
ATOM 1606 C C . THR A 1 222 ? 1.128 6.366 8.587 1.00 27.50 453 THR A C 1
ATOM 1607 O O . THR A 1 222 ? 0.891 6.247 7.360 1.00 23.90 453 THR A O 1
ATOM 1611 N N . LYS A 1 223 ? 0.199 6.422 9.521 1.00 25.08 454 LYS A N 1
ATOM 1612 C CA . LYS A 1 223 ? -1.234 6.499 9.221 1.00 26.37 454 LYS A CA 1
ATOM 1613 C C . LYS A 1 223 ? -1.775 7.701 9.968 1.00 27.36 454 LYS A C 1
ATOM 1614 O O . LYS A 1 223 ? -1.499 7.823 11.187 1.00 27.76 454 LYS A O 1
ATOM 1620 N N . TYR A 1 224 ? -2.517 8.542 9.270 1.00 26.98 455 TYR A N 1
ATOM 1621 C CA . TYR A 1 224 ? -3.122 9.773 9.841 1.00 30.94 455 TYR A CA 1
ATOM 1622 C C . TYR A 1 224 ? -4.555 9.897 9.309 1.00 30.98 455 TYR A C 1
ATOM 1623 O O . TYR A 1 224 ? -4.758 9.872 8.075 1.00 28.90 455 TYR A O 1
ATOM 1632 N N . LYS A 1 225 ? -5.521 9.948 10.225 1.00 30.98 456 LYS A N 1
ATOM 1633 C CA . LYS A 1 225 ? -6.974 9.898 9.930 1.00 31.74 456 LYS A CA 1
ATOM 1634 C C . LYS A 1 225 ? -7.308 8.783 8.955 1.00 31.78 456 LYS A C 1
ATOM 1635 O O . LYS A 1 225 ? -8.059 9.041 7.983 1.00 34.91 456 LYS A O 1
ATOM 1641 N N . GLY A 1 226 ? -6.787 7.584 9.201 1.00 30.06 457 GLY A N 1
ATOM 1642 C CA . GLY A 1 226 ? -7.115 6.394 8.405 1.00 31.96 457 GLY A CA 1
ATOM 1643 C C . GLY A 1 226 ? -6.297 6.288 7.122 1.00 30.74 457 GLY A C 1
ATOM 1644 O O . GLY A 1 226 ? -6.433 5.267 6.445 1.00 31.23 457 GLY A O 1
ATOM 1645 N N . GLN A 1 227 ? -5.501 7.298 6.770 1.00 29.39 458 GLN A N 1
ATOM 1646 C CA . GLN A 1 227 ? -4.808 7.332 5.450 1.00 30.83 458 GLN A CA 1
ATOM 1647 C C . GLN A 1 227 ? -3.311 7.078 5.674 1.00 29.23 458 GLN A C 1
ATOM 1648 O O . GLN A 1 227 ? -2.718 7.680 6.634 1.00 28.45 458 GLN A O 1
ATOM 1654 N N . LEU A 1 228 ? -2.752 6.220 4.821 1.00 25.62 459 LEU A N 1
ATOM 1655 C CA . LEU A 1 228 ? -1.331 5.858 4.811 1.00 26.77 459 LEU A CA 1
ATOM 1656 C C . LEU A 1 228 ? -0.575 6.973 4.100 1.00 26.32 459 LEU A C 1
ATOM 1657 O O . LEU A 1 228 ? -1.035 7.413 3.026 1.00 30.77 459 LEU A O 1
ATOM 1662 N N . TYR A 1 229 ? 0.554 7.373 4.672 1.00 25.52 460 TYR A N 1
ATOM 1663 C CA . TYR A 1 229 ? 1.531 8.313 4.057 1.00 26.20 460 TYR A CA 1
ATOM 1664 C C . TYR A 1 229 ? 2.945 7.726 4.110 1.00 26.50 460 TYR A C 1
ATOM 1665 O O . TYR A 1 229 ? 3.311 7.088 5.127 1.00 24.18 460 TYR A O 1
ATOM 1674 N N . LEU A 1 230 ? 3.731 7.998 3.065 1.00 26.71 461 LEU A N 1
ATOM 1675 C CA . LEU A 1 230 ? 5.198 7.787 3.023 1.00 25.24 461 LEU A CA 1
ATOM 1676 C C . LEU A 1 230 ? 5.898 9.133 3.191 1.00 28.50 461 LEU A C 1
ATOM 1677 O O . LEU A 1 230 ? 5.529 10.118 2.485 1.00 28.36 461 LEU A O 1
ATOM 1682 N N . LEU A 1 231 ? 6.920 9.158 4.053 1.00 28.54 462 LEU A N 1
ATOM 1683 C CA . LEU A 1 231 ? 7.773 10.339 4.278 1.00 26.20 462 LEU A CA 1
ATOM 1684 C C . LEU A 1 231 ? 8.511 10.624 2.973 1.00 27.71 462 LEU A C 1
ATOM 1685 O O . LEU A 1 231 ? 9.083 9.683 2.426 1.00 25.54 462 LEU A O 1
ATOM 1690 N N . VAL A 1 232 ? 8.503 11.875 2.520 1.00 28.50 463 VAL A N 1
ATOM 1691 C CA . VAL A 1 232 ? 9.196 12.294 1.262 1.00 31.30 463 VAL A CA 1
ATOM 1692 C C . VAL A 1 232 ? 10.666 12.550 1.581 1.00 31.06 463 VAL A C 1
ATOM 1693 O O . VAL A 1 232 ? 10.981 13.488 2.330 1.00 33.66 463 VAL A O 1
ATOM 1697 N N . THR A 1 233 ? 11.513 11.750 0.982 1.00 31.10 464 THR A N 1
ATOM 1698 C CA . THR A 1 233 ? 12.945 11.608 1.327 1.00 36.87 464 THR A CA 1
ATOM 1699 C C . THR A 1 233 ? 13.767 12.007 0.088 1.00 37.68 464 THR A C 1
ATOM 1700 O O . THR A 1 233 ? 15.004 12.121 0.163 1.00 38.23 464 THR A O 1
ATOM 1704 N N . ASP A 1 234 ? 13.087 12.273 -1.015 1.00 40.30 465 ASP A N 1
ATOM 1705 C CA . ASP A 1 234 ? 13.702 12.632 -2.314 1.00 46.09 465 ASP A CA 1
ATOM 1706 C C . ASP A 1 234 ? 14.497 13.942 -2.153 1.00 51.88 465 ASP A C 1
ATOM 1707 O O . ASP A 1 234 ? 13.977 14.908 -1.501 1.00 46.41 465 ASP A O 1
ATOM 1712 N N . GLN A 1 235 ? 15.734 13.984 -2.672 1.00 54.72 466 GLN A N 1
ATOM 1713 C CA . GLN A 1 235 ? 16.673 15.121 -2.431 1.00 59.84 466 GLN A CA 1
ATOM 1714 C C . GLN A 1 235 ? 16.131 16.397 -3.101 1.00 59.76 466 GLN A C 1
ATOM 1715 O O . GLN A 1 235 ? 16.393 17.515 -2.577 1.00 61.24 466 GLN A O 1
ATOM 1721 N N . GLY A 1 236 ? 15.370 16.236 -4.189 1.00 54.06 467 GLY A N 1
ATOM 1722 C CA . GLY A 1 236 ? 14.735 17.329 -4.945 1.00 52.25 467 GLY A CA 1
ATOM 1723 C C . GLY A 1 236 ? 13.859 18.237 -4.089 1.00 54.22 467 GLY A C 1
ATOM 1724 O O . GLY A 1 236 ? 13.609 19.359 -4.539 1.00 52.91 467 GLY A O 1
ATOM 1725 N N . PHE A 1 237 ? 13.402 17.801 -2.905 1.00 48.19 468 PHE A N 1
ATOM 1726 C CA . PHE A 1 237 ? 12.418 18.543 -2.079 1.00 42.36 468 PHE A CA 1
ATOM 1727 C C . PHE A 1 237 ? 13.046 19.086 -0.797 1.00 42.01 468 PHE A C 1
ATOM 1728 O O . PHE A 1 237 ? 12.298 19.581 0.072 1.00 41.98 468 PHE A O 1
ATOM 1736 N N . LEU A 1 238 ? 14.378 19.082 -0.711 1.00 43.97 469 LEU A N 1
ATOM 1737 C CA . LEU A 1 238 ? 15.150 19.452 0.508 1.00 45.26 469 LEU A CA 1
ATOM 1738 C C . LEU A 1 238 ? 14.719 20.824 1.026 1.00 43.52 469 LEU A C 1
ATOM 1739 O O . LEU A 1 238 ? 14.599 20.941 2.254 1.00 46.49 469 LEU A O 1
ATOM 1744 N N . THR A 1 239 ? 14.465 21.807 0.150 1.00 47.32 470 THR A N 1
ATOM 1745 C CA . THR A 1 239 ? 14.096 23.205 0.546 1.00 49.15 470 THR A CA 1
ATOM 1746 C C . THR A 1 239 ? 12.573 23.468 0.439 1.00 52.24 470 THR A C 1
ATOM 1747 O O . THR A 1 239 ? 12.165 24.596 0.799 1.00 55.09 470 THR A O 1
ATOM 1750 N N . GLU A 1 240 ? 11.761 22.501 -0.024 1.00 47.60 471 GLU A N 1
ATOM 1751 C CA . GLU A 1 240 ? 10.270 22.596 -0.083 1.00 45.51 471 GLU A CA 1
ATOM 1752 C C . GLU A 1 240 ? 9.711 22.173 1.268 1.00 45.22 471 GLU A C 1
ATOM 1753 O O . GLU A 1 240 ? 9.502 20.931 1.474 1.00 44.33 471 GLU A O 1
ATOM 1759 N N . GLU A 1 241 ? 9.516 23.139 2.162 1.00 45.40 472 GLU A N 1
ATOM 1760 C CA . GLU A 1 241 ? 9.005 22.907 3.543 1.00 45.97 472 GLU A CA 1
ATOM 1761 C C . GLU A 1 241 ? 7.608 22.278 3.478 1.00 44.32 472 GLU A C 1
ATOM 1762 O O . GLU A 1 241 ? 7.227 21.621 4.450 1.00 50.45 472 GLU A O 1
ATOM 1764 N N . LYS A 1 242 ? 6.866 22.464 2.387 1.00 47.07 473 LYS A N 1
ATOM 1765 C CA . LYS A 1 242 ? 5.436 22.050 2.316 1.00 53.89 473 LYS A CA 1
ATOM 1766 C C . LYS A 1 242 ? 5.324 20.635 1.710 1.00 51.02 473 LYS A C 1
ATOM 1767 O O . LYS A 1 242 ? 4.178 20.099 1.649 1.00 44.53 473 LYS A O 1
ATOM 1770 N N . VAL A 1 243 ? 6.438 20.033 1.273 1.00 42.25 474 VAL A N 1
ATOM 1771 C CA . VAL A 1 243 ? 6.432 18.619 0.800 1.00 38.86 474 VAL A CA 1
ATOM 1772 C C . VAL A 1 243 ? 7.098 17.762 1.896 1.00 38.45 474 VAL A C 1
ATOM 1773 O O . VAL A 1 243 ? 8.310 17.760 1.971 1.00 35.88 474 VAL A O 1
ATOM 1777 N N . VAL A 1 244 ? 6.310 17.089 2.732 1.00 29.66 475 VAL A N 1
ATOM 1778 C CA . VAL A 1 244 ? 6.810 16.218 3.834 1.00 30.00 475 VAL A CA 1
ATOM 1779 C C . VAL A 1 244 ? 6.279 14.786 3.681 1.00 29.33 475 VAL A C 1
ATOM 1780 O O . VAL A 1 244 ? 7.041 13.830 3.921 1.00 30.48 475 VAL A O 1
ATOM 1784 N N . TRP A 1 245 ? 5.003 14.628 3.344 1.00 27.76 476 TRP A N 1
ATOM 1785 C CA . TRP A 1 245 ? 4.331 13.316 3.281 1.00 29.02 476 TRP A CA 1
ATOM 1786 C C . TRP A 1 245 ? 3.739 13.166 1.894 1.00 30.17 476 TRP A C 1
ATOM 1787 O O . TRP A 1 245 ? 3.350 14.165 1.306 1.00 31.74 476 TRP A O 1
ATOM 1798 N N . GLU A 1 246 ? 3.718 11.938 1.402 1.00 29.34 477 GLU A N 1
ATOM 1799 C CA . GLU A 1 246 ? 3.018 11.563 0.167 1.00 29.07 477 GLU A CA 1
ATOM 1800 C C . GLU A 1 246 ? 1.968 10.509 0.527 1.00 30.96 477 GLU A C 1
ATOM 1801 O O . GLU A 1 246 ? 2.369 9.458 1.088 1.00 28.29 477 GLU A O 1
ATOM 1807 N N . SER A 1 247 ? 0.693 10.721 0.170 1.00 30.55 478 SER A N 1
ATOM 1808 C CA . SER A 1 247 ? -0.365 9.718 0.462 1.00 30.06 478 SER A CA 1
ATOM 1809 C C . SER A 1 247 ? -0.054 8.468 -0.350 1.00 30.78 478 SER A C 1
ATOM 1810 O O . SER A 1 247 ? 0.405 8.613 -1.473 1.00 29.48 478 SER A O 1
ATOM 1813 N N . LEU A 1 248 ? -0.313 7.299 0.221 1.00 30.56 479 LEU A N 1
ATOM 1814 C CA . LEU A 1 248 ? -0.308 5.984 -0.458 1.00 33.10 479 LEU A CA 1
ATOM 1815 C C . LEU A 1 248 ? -1.768 5.510 -0.536 1.00 35.35 479 LEU A C 1
ATOM 1816 O O . LEU A 1 248 ? -2.279 4.940 0.463 1.00 39.18 479 LEU A O 1
ATOM 1821 N N . HIS A 1 249 ? -2.456 5.785 -1.638 1.00 43.66 480 HIS A N 1
ATOM 1822 C CA . HIS A 1 249 ? -3.926 5.563 -1.753 1.00 52.38 480 HIS A CA 1
ATOM 1823 C C . HIS A 1 249 ? -4.243 4.702 -2.978 1.00 55.96 480 HIS A C 1
ATOM 1824 O O . HIS A 1 249 ? -5.407 4.275 -3.097 1.00 59.43 480 HIS A O 1
ATOM 1831 N N . ASN A 1 250 ? -3.249 4.440 -3.828 1.00 48.83 481 ASN A N 1
ATOM 1832 C CA . ASN A 1 250 ? -3.402 3.559 -5.007 1.00 54.57 481 ASN A CA 1
ATOM 1833 C C . ASN A 1 250 ? -2.082 2.800 -5.254 1.00 51.27 481 ASN A C 1
ATOM 1834 O O . ASN A 1 250 ? -0.990 3.236 -4.758 1.00 43.46 481 ASN A O 1
ATOM 1839 N N . VAL A 1 251 ? -2.198 1.693 -5.989 1.00 44.63 482 VAL A N 1
ATOM 1840 C CA . VAL A 1 251 ? -1.072 0.811 -6.401 1.00 51.25 482 VAL A CA 1
ATOM 1841 C C . VAL A 1 251 ? -0.218 1.558 -7.436 1.00 51.09 482 VAL A C 1
ATOM 1842 O O . VAL A 1 251 ? 1.021 1.526 -7.295 1.00 56.05 482 VAL A O 1
ATOM 1846 N N . ASP A 1 252 ? -0.844 2.218 -8.419 1.00 57.41 483 ASP A N 1
ATOM 1847 C CA . ASP A 1 252 ? -0.168 2.836 -9.599 1.00 62.68 483 ASP A CA 1
ATOM 1848 C C . ASP A 1 252 ? -0.363 4.359 -9.543 1.00 68.07 483 ASP A C 1
ATOM 1849 O O . ASP A 1 252 ? -1.402 4.804 -9.023 1.00 64.98 483 ASP A O 1
ATOM 1851 N N . GLY A 1 253 ? 0.601 5.123 -10.064 1.00 71.75 484 GLY A N 1
ATOM 1852 C CA . GLY A 1 253 ? 0.527 6.594 -10.166 1.00 73.38 484 GLY A CA 1
ATOM 1853 C C . GLY A 1 253 ? 0.966 7.266 -8.881 1.00 71.18 484 GLY A C 1
ATOM 1854 O O . GLY A 1 253 ? 1.213 6.548 -7.905 1.00 68.78 484 GLY A O 1
ATOM 1855 N N . ASP A 1 254 ? 1.064 8.600 -8.894 1.00 70.38 485 ASP A N 1
ATOM 1856 C CA . ASP A 1 254 ? 1.635 9.421 -7.792 1.00 64.07 485 ASP A CA 1
ATOM 1857 C C . ASP A 1 254 ? 0.567 9.588 -6.708 1.00 54.77 485 ASP A C 1
ATOM 1858 O O . ASP A 1 254 ? -0.643 9.574 -7.038 1.00 55.82 485 ASP A O 1
ATOM 1860 N N . GLY A 1 255 ? 1.000 9.697 -5.454 1.00 48.48 486 GLY A N 1
ATOM 1861 C CA . GLY A 1 255 ? 0.133 10.122 -4.342 1.00 46.03 486 GLY A CA 1
ATOM 1862 C C . GLY A 1 255 ? 0.025 11.641 -4.287 1.00 43.83 486 GLY A C 1
ATOM 1863 O O . GLY A 1 255 ? 0.562 12.314 -5.161 1.00 44.96 486 GLY A O 1
ATOM 1864 N N . ASN A 1 256 ? -0.658 12.160 -3.278 1.00 38.44 487 ASN A N 1
ATOM 1865 C CA . ASN A 1 256 ? -0.791 13.605 -3.030 1.00 34.72 487 ASN A CA 1
ATOM 1866 C C . ASN A 1 256 ? 0.338 14.008 -2.090 1.00 37.94 487 ASN A C 1
ATOM 1867 O O . ASN A 1 256 ? 0.516 13.311 -1.050 1.00 32.54 487 ASN A O 1
ATOM 1872 N N . PHE A 1 257 ? 1.085 15.051 -2.462 1.00 33.42 488 PHE A N 1
ATOM 1873 C CA . PHE A 1 257 ? 2.136 15.669 -1.621 1.00 33.84 488 PHE A CA 1
ATOM 1874 C C . PHE A 1 257 ? 1.439 16.558 -0.593 1.00 34.28 488 PHE A C 1
ATOM 1875 O O . PHE A 1 257 ? 0.601 17.373 -0.985 1.00 37.60 488 PHE A O 1
ATOM 1883 N N . CYS A 1 258 ? 1.782 16.390 0.685 1.00 32.59 489 CYS A N 1
ATOM 1884 C CA . CYS A 1 258 ? 1.200 17.082 1.857 1.00 31.66 489 CYS A CA 1
ATOM 1885 C C . CYS A 1 258 ? 2.315 17.652 2.748 1.00 32.61 489 CYS A C 1
ATOM 1886 O O . CYS A 1 258 ? 3.463 17.148 2.675 1.00 33.88 489 CYS A O 1
ATOM 1889 N N . ASP A 1 259 ? 1.983 18.665 3.554 1.00 29.45 490 ASP A N 1
ATOM 1890 C CA . ASP A 1 259 ? 2.926 19.342 4.463 1.00 32.70 490 ASP A CA 1
ATOM 1891 C C . ASP A 1 259 ? 3.056 18.457 5.701 1.00 34.76 490 ASP A C 1
ATOM 1892 O O . ASP A 1 259 ? 2.430 17.362 5.734 1.00 33.72 490 ASP A O 1
ATOM 1897 N N . SER A 1 260 ? 3.812 18.906 6.695 1.00 32.73 491 SER A N 1
ATOM 1898 C CA . SER A 1 260 ? 4.125 18.079 7.880 1.00 36.14 491 SER A CA 1
ATOM 1899 C C . SER A 1 260 ? 2.858 17.853 8.720 1.00 35.66 491 SER A C 1
ATOM 1900 O O . SER A 1 260 ? 2.917 17.038 9.668 1.00 33.07 491 SER A O 1
ATOM 1903 N N . GLU A 1 261 ? 1.752 18.540 8.410 1.00 36.24 492 GLU A N 1
ATOM 1904 C CA . GLU A 1 261 ? 0.443 18.413 9.130 1.00 36.74 492 GLU A CA 1
ATOM 1905 C C . GLU A 1 261 ? -0.570 17.632 8.283 1.00 34.39 492 GLU A C 1
ATOM 1906 O O . GLU A 1 261 ? -1.776 17.642 8.632 1.00 37.23 492 GLU A O 1
ATOM 1912 N N . PHE A 1 262 ? -0.121 17.038 7.179 1.00 30.02 493 PHE A N 1
ATOM 1913 C CA . PHE A 1 262 ? -0.939 16.215 6.258 1.00 32.48 493 PHE A CA 1
ATOM 1914 C C . PHE A 1 262 ? -1.982 17.065 5.511 1.00 33.79 493 PHE A C 1
ATOM 1915 O O . PHE A 1 262 ? -3.019 16.529 5.189 1.00 37.53 493 PHE A O 1
ATOM 1923 N N . HIS A 1 263 ? -1.748 18.350 5.264 1.00 35.36 494 HIS A N 1
ATOM 1924 C CA . HIS A 1 263 ? -2.622 19.170 4.366 1.00 32.04 494 HIS A CA 1
ATOM 1925 C C . HIS A 1 263 ? -2.003 19.265 2.975 1.00 30.76 494 HIS A C 1
ATOM 1926 O O . HIS A 1 263 ? -0.756 19.393 2.881 1.00 30.50 494 HIS A O 1
ATOM 1933 N N . LEU A 1 264 ? -2.842 19.159 1.951 1.00 32.99 495 LEU A N 1
ATOM 1934 C CA . LEU A 1 264 ? -2.495 19.284 0.515 1.00 38.40 495 LEU A CA 1
ATOM 1935 C C . LEU A 1 264 ? -1.617 20.521 0.316 1.00 43.94 495 LEU A C 1
ATOM 1936 O O . LEU A 1 264 ? -2.049 21.611 0.705 1.00 39.98 495 LEU A O 1
ATOM 1941 N N . ARG A 1 265 ? -0.405 20.311 -0.201 1.00 54.60 496 ARG A N 1
ATOM 1942 C CA . ARG A 1 265 ? 0.498 21.361 -0.729 1.00 54.44 496 ARG A CA 1
ATOM 1943 C C . ARG A 1 265 ? -0.313 22.151 -1.749 1.00 52.02 496 ARG A C 1
ATOM 1944 O O . ARG A 1 265 ? -0.837 21.567 -2.692 1.00 51.62 496 ARG A O 1
ATOM 1946 N N . PRO A 1 266 ? -0.475 23.480 -1.544 1.00 54.73 497 PRO A N 1
ATOM 1947 C CA . PRO A 1 266 ? -1.088 24.356 -2.549 1.00 61.82 497 PRO A CA 1
ATOM 1948 C C . PRO A 1 266 ? -0.357 24.289 -3.890 1.00 68.50 497 PRO A C 1
ATOM 1949 O O . PRO A 1 266 ? 0.870 24.236 -3.918 1.00 76.14 497 PRO A O 1
ATOM 1951 N N . PRO A 1 267 ? -1.074 24.263 -5.039 1.00 72.88 498 PRO A N 1
ATOM 1952 C CA . PRO A 1 267 ? -0.403 24.281 -6.347 1.00 75.94 498 PRO A CA 1
ATOM 1953 C C . PRO A 1 267 ? 0.290 25.615 -6.687 1.00 78.73 498 PRO A C 1
ATOM 1954 O O . PRO A 1 267 ? 1.022 26.252 -5.909 1.00 70.29 498 PRO A O 1
ATOM 1956 N N . MET B 1 9 ? -35.113 5.880 36.171 1.00 68.05 240 MET B N 1
ATOM 1957 C CA . MET B 1 9 ? -34.110 6.259 35.145 1.00 67.22 240 MET B CA 1
ATOM 1958 C C . MET B 1 9 ? -32.940 6.974 35.839 1.00 66.07 240 MET B C 1
ATOM 1959 O O . MET B 1 9 ? -33.175 8.040 36.466 1.00 67.79 240 MET B O 1
ATOM 1961 N N . SER B 1 10 ? -31.741 6.381 35.759 1.00 55.92 241 SER B N 1
ATOM 1962 C CA . SER B 1 10 ? -30.463 6.951 36.255 1.00 49.52 241 SER B CA 1
ATOM 1963 C C . SER B 1 10 ? -29.833 7.815 35.162 1.00 44.50 241 SER B C 1
ATOM 1964 O O . SER B 1 10 ? -29.938 7.508 33.927 1.00 39.13 241 SER B O 1
ATOM 1967 N N . VAL B 1 11 ? -29.242 8.905 35.630 1.00 40.98 242 VAL B N 1
ATOM 1968 C CA . VAL B 1 11 ? -28.712 9.998 34.793 1.00 38.58 242 VAL B CA 1
ATOM 1969 C C . VAL B 1 11 ? -27.215 10.116 35.074 1.00 39.65 242 VAL B C 1
ATOM 1970 O O . VAL B 1 11 ? -26.802 10.107 36.241 1.00 37.69 242 VAL B O 1
ATOM 1974 N N . TYR B 1 12 ? -26.441 10.237 34.013 1.00 36.60 243 TYR B N 1
ATOM 1975 C CA . TYR B 1 12 ? -24.967 10.315 34.076 1.00 39.83 243 TYR B CA 1
ATOM 1976 C C . TYR B 1 12 ? -24.594 11.723 33.657 1.00 35.97 243 TYR B C 1
ATOM 1977 O O . TYR B 1 12 ? -25.195 12.179 32.686 1.00 36.52 243 TYR B O 1
ATOM 1986 N N . HIS B 1 13 ? -23.685 12.373 34.382 1.00 33.05 244 HIS B N 1
ATOM 1987 C CA . HIS B 1 13 ? -23.051 13.647 33.958 1.00 36.68 244 HIS B CA 1
ATOM 1988 C C . HIS B 1 13 ? -21.833 13.376 33.062 1.00 35.52 244 HIS B C 1
ATOM 1989 O O . HIS B 1 13 ? -21.004 12.502 33.410 1.00 35.01 244 HIS B O 1
ATOM 1996 N N . ILE B 1 14 ? -21.723 14.122 31.968 1.00 34.38 245 ILE B N 1
ATOM 1997 C CA . ILE B 1 14 ? -20.634 14.022 30.951 1.00 37.18 245 ILE B CA 1
ATOM 1998 C C . ILE B 1 14 ? -19.612 15.129 31.238 1.00 36.80 245 ILE B C 1
ATOM 1999 O O . ILE B 1 14 ? -20.008 16.301 31.402 1.00 37.26 245 ILE B O 1
ATOM 2004 N N . LYS B 1 15 ? -18.345 14.750 31.387 1.00 35.23 246 LYS B N 1
ATOM 2005 C CA . LYS B 1 15 ? -17.208 15.694 31.510 1.00 36.45 246 LYS B CA 1
ATOM 2006 C C . LYS B 1 15 ? -16.457 15.691 30.185 1.00 36.43 246 LYS B C 1
ATOM 2007 O O . LYS B 1 15 ? -16.111 14.606 29.727 1.00 32.51 246 LYS B O 1
ATOM 2013 N N . TRP B 1 16 ? -16.259 16.856 29.575 1.00 37.08 247 TRP B N 1
ATOM 2014 C CA . TRP B 1 16 ? -15.501 16.976 28.307 1.00 39.24 247 TRP B CA 1
ATOM 2015 C C . TRP B 1 16 ? -14.044 17.318 28.629 1.00 39.26 247 TRP B C 1
ATOM 2016 O O . TRP B 1 16 ? -13.826 18.206 29.475 1.00 42.31 247 TRP B O 1
ATOM 2027 N N . ILE B 1 17 ? -13.089 16.618 28.011 1.00 38.16 248 ILE B N 1
ATOM 2028 C CA . ILE B 1 17 ? -11.625 16.815 28.241 1.00 36.00 248 ILE B CA 1
ATOM 2029 C C . ILE B 1 17 ? -10.919 16.917 26.887 1.00 42.16 248 ILE B C 1
ATOM 2030 O O . ILE B 1 17 ? -11.507 16.496 25.858 1.00 36.84 248 ILE B O 1
ATOM 2035 N N . GLN B 1 18 ? -9.657 17.353 26.925 1.00 42.71 249 GLN B N 1
ATOM 2036 C CA . GLN B 1 18 ? -8.708 17.292 25.787 1.00 43.54 249 GLN B CA 1
ATOM 2037 C C . GLN B 1 18 ? -7.955 15.956 25.862 1.00 39.69 249 GLN B C 1
ATOM 2038 O O . GLN B 1 18 ? -7.196 15.766 26.797 1.00 39.15 249 GLN B O 1
ATOM 2044 N N . TRP B 1 19 ? -8.215 15.048 24.918 1.00 35.90 250 TRP B N 1
ATOM 2045 C CA . TRP B 1 19 ? -7.629 13.694 24.839 1.00 33.51 250 TRP B CA 1
ATOM 2046 C C . TRP B 1 19 ? -6.955 13.581 23.482 1.00 31.99 250 TRP B C 1
ATOM 2047 O O . TRP B 1 19 ? -7.670 13.585 22.513 1.00 33.53 250 TRP B O 1
ATOM 2058 N N . LYS B 1 20 ? -5.623 13.561 23.442 1.00 36.65 251 LYS B N 1
ATOM 2059 C CA . LYS B 1 20 ? -4.838 13.621 22.183 1.00 40.81 251 LYS B CA 1
ATOM 2060 C C . LYS B 1 20 ? -5.387 14.790 21.365 1.00 38.57 251 LYS B C 1
ATOM 2061 O O . LYS B 1 20 ? -5.680 14.608 20.192 1.00 42.38 251 LYS B O 1
ATOM 2067 N N . GLU B 1 21 ? -5.597 15.919 22.046 1.00 47.23 252 GLU B N 1
ATOM 2068 C CA . GLU B 1 21 ? -6.026 17.227 21.481 1.00 54.54 252 GLU B CA 1
ATOM 2069 C C . GLU B 1 21 ? -7.348 17.079 20.712 1.00 52.81 252 GLU B C 1
ATOM 2070 O O . GLU B 1 21 ? -7.511 17.743 19.675 1.00 52.97 252 GLU B O 1
ATOM 2076 N N . GLU B 1 22 ? -8.276 16.259 21.210 1.00 48.00 253 GLU B N 1
ATOM 2077 C CA . GLU B 1 22 ? -9.661 16.179 20.659 1.00 43.10 253 GLU B CA 1
ATOM 2078 C C . GLU B 1 22 ? -10.627 16.299 21.826 1.00 43.60 253 GLU B C 1
ATOM 2079 O O . GLU B 1 22 ? -10.379 15.663 22.894 1.00 42.67 253 GLU B O 1
ATOM 2085 N N . ASN B 1 23 ? -11.651 17.121 21.649 1.00 40.61 254 ASN B N 1
ATOM 2086 C CA . ASN B 1 23 ? -12.789 17.236 22.595 1.00 44.48 254 ASN B CA 1
ATOM 2087 C C . ASN B 1 23 ? -13.392 15.832 22.735 1.00 38.23 254 ASN B C 1
ATOM 2088 O O . ASN B 1 23 ? -13.886 15.271 21.735 1.00 39.09 254 ASN B O 1
ATOM 2093 N N . THR B 1 24 ? -13.249 15.230 23.905 1.00 35.31 255 THR B N 1
ATOM 2094 C CA . THR B 1 24 ? -13.604 13.813 24.157 1.00 34.47 255 THR B CA 1
ATOM 2095 C C . THR B 1 24 ? -14.462 13.777 25.411 1.00 34.54 255 THR B C 1
ATOM 2096 O O . THR B 1 24 ? -14.071 14.343 26.436 1.00 34.36 255 THR B O 1
ATOM 2100 N N . PRO B 1 25 ? -15.634 13.098 25.370 1.00 33.98 256 PRO B N 1
ATOM 2101 C CA . PRO B 1 25 ? -16.466 12.929 26.558 1.00 32.45 256 PRO B CA 1
ATOM 2102 C C . PRO B 1 25 ? -16.008 11.766 27.449 1.00 31.82 256 PRO B C 1
ATOM 2103 O O . PRO B 1 25 ? -15.559 10.735 26.959 1.00 30.93 256 PRO B O 1
ATOM 2107 N N . ILE B 1 26 ? -16.192 11.933 28.748 1.00 28.93 257 ILE B N 1
ATOM 2108 C CA . ILE B 1 26 ? -15.989 10.840 29.731 1.00 36.10 257 ILE B CA 1
ATOM 2109 C C . ILE B 1 26 ? -17.240 10.845 30.611 1.00 32.61 257 ILE B C 1
ATOM 2110 O O . ILE B 1 26 ? -17.772 11.905 30.806 1.00 29.92 257 ILE B O 1
ATOM 2115 N N . ILE B 1 27 ? -17.721 9.687 31.040 1.00 32.65 258 ILE B N 1
ATOM 2116 C CA . ILE B 1 27 ? -18.934 9.585 31.895 1.00 33.44 258 ILE B CA 1
ATOM 2117 C C . ILE B 1 27 ? -18.455 9.540 33.344 1.00 33.30 258 ILE B C 1
ATOM 2118 O O . ILE B 1 27 ? -17.534 8.760 33.618 1.00 37.32 258 ILE B O 1
ATOM 2123 N N . THR B 1 28 ? -19.062 10.318 34.230 1.00 32.10 259 THR B N 1
ATOM 2124 C CA . THR B 1 28 ? -18.703 10.371 35.664 1.00 32.61 259 THR B CA 1
ATOM 2125 C C . THR B 1 28 ? -19.726 9.542 36.443 1.00 34.50 259 THR B C 1
ATOM 2126 O O . THR B 1 28 ? -20.839 9.367 35.951 1.00 32.51 259 THR B O 1
ATOM 2130 N N . GLN B 1 29 ? -19.316 9.021 37.591 1.00 35.58 260 GLN B N 1
ATOM 2131 C CA . GLN B 1 29 ? -20.156 8.130 38.417 1.00 37.38 260 GLN B CA 1
ATOM 2132 C C . GLN B 1 29 ? -21.364 8.874 38.967 1.00 40.35 260 GLN B C 1
ATOM 2133 O O . GLN B 1 29 ? -21.270 10.063 39.205 1.00 37.52 260 GLN B O 1
ATOM 2139 N N . ASN B 1 30 ? -22.461 8.143 39.120 1.00 46.40 261 ASN B N 1
ATOM 2140 C CA . ASN B 1 30 ? -23.682 8.656 39.783 1.00 51.91 261 ASN B CA 1
ATOM 2141 C C . ASN B 1 30 ? -23.837 7.610 40.889 1.00 54.87 261 ASN B C 1
ATOM 2142 O O . ASN B 1 30 ? -22.858 6.924 41.165 1.00 54.01 261 ASN B O 1
ATOM 2147 N N . GLU B 1 31 ? -25.031 7.430 41.441 1.00 56.73 262 GLU B N 1
ATOM 2148 C CA . GLU B 1 31 ? -25.221 6.673 42.705 1.00 59.33 262 GLU B CA 1
ATOM 2149 C C . GLU B 1 31 ? -24.781 5.219 42.533 1.00 58.71 262 GLU B C 1
ATOM 2150 O O . GLU B 1 31 ? -24.542 4.576 43.541 1.00 58.84 262 GLU B O 1
ATOM 2156 N N . ASN B 1 32 ? -24.680 4.743 41.292 1.00 53.67 263 ASN B N 1
ATOM 2157 C CA . ASN B 1 32 ? -24.258 3.354 40.984 1.00 56.48 263 ASN B CA 1
ATOM 2158 C C . ASN B 1 32 ? -22.744 3.192 41.179 1.00 53.06 263 ASN B C 1
ATOM 2159 O O . ASN B 1 32 ? -22.301 2.055 41.265 1.00 54.17 263 ASN B O 1
ATOM 2164 N N . GLY B 1 33 ? -21.991 4.288 41.197 1.00 50.50 264 GLY B N 1
ATOM 2165 C CA . GLY B 1 33 ? -20.544 4.255 41.443 1.00 47.70 264 GLY B CA 1
ATOM 2166 C C . GLY B 1 33 ? -19.753 3.618 40.322 1.00 48.58 264 GLY B C 1
ATOM 2167 O O . GLY B 1 33 ? -20.220 3.604 39.207 1.00 44.31 264 GLY B O 1
ATOM 2168 N N . PRO B 1 34 ? -18.573 3.028 40.590 1.00 52.40 265 PRO B N 1
ATOM 2169 C CA . PRO B 1 34 ? -17.736 2.466 39.537 1.00 52.23 265 PRO B CA 1
ATOM 2170 C C . PRO B 1 34 ? -18.219 1.109 39.014 1.00 51.80 265 PRO B C 1
ATOM 2171 O O . PRO B 1 34 ? -17.555 0.128 39.205 1.00 43.51 265 PRO B O 1
ATOM 2175 N N . CYS B 1 35 ? -19.349 1.126 38.315 1.00 44.44 266 CYS B N 1
ATOM 2176 C CA . CYS B 1 35 ? -19.961 -0.091 37.748 1.00 44.36 266 CYS B CA 1
ATOM 2177 C C . CYS B 1 35 ? -19.273 -0.439 36.431 1.00 41.14 266 CYS B C 1
ATOM 2178 O O . CYS B 1 35 ? -18.648 0.430 35.848 1.00 38.55 266 CYS B O 1
ATOM 2181 N N . PRO B 1 36 ? -19.379 -1.691 35.964 1.00 36.92 267 PRO B N 1
ATOM 2182 C CA . PRO B 1 36 ? -18.733 -2.113 34.735 1.00 39.06 267 PRO B CA 1
ATOM 2183 C C . PRO B 1 36 ? -19.192 -1.334 33.493 1.00 36.99 267 PRO B C 1
ATOM 2184 O O . PRO B 1 36 ? -18.394 -1.103 32.657 1.00 34.66 267 PRO B O 1
ATOM 2188 N N . LEU B 1 37 ? -20.461 -0.955 33.435 1.00 33.09 268 LEU B N 1
ATOM 2189 C CA . LEU B 1 37 ? -20.982 -0.188 32.278 1.00 35.97 268 LEU B CA 1
ATOM 2190 C C . LEU B 1 37 ? -20.121 1.058 32.051 1.00 36.40 268 LEU B C 1
ATOM 2191 O O . LEU B 1 37 ? -19.734 1.290 30.933 1.00 30.80 268 LEU B O 1
ATOM 2196 N N . LEU B 1 38 ? -19.838 1.790 33.121 1.00 34.87 269 LEU B N 1
ATOM 2197 C CA . LEU B 1 38 ? -19.071 3.063 33.088 1.00 37.84 269 LEU B CA 1
ATOM 2198 C C . LEU B 1 38 ? -17.664 2.809 32.557 1.00 32.35 269 LEU B C 1
ATOM 2199 O O . LEU B 1 38 ? -17.211 3.571 31.700 1.00 29.59 269 LEU B O 1
ATOM 2204 N N . ALA B 1 39 ? -16.985 1.811 33.101 1.00 27.91 270 ALA B N 1
ATOM 2205 C CA . ALA B 1 39 ? -15.574 1.528 32.773 1.00 29.17 270 ALA B CA 1
ATOM 2206 C C . ALA B 1 39 ? -15.510 1.103 31.301 1.00 30.68 270 ALA B C 1
ATOM 2207 O O . ALA B 1 39 ? -14.602 1.533 30.583 1.00 30.18 270 ALA B O 1
ATOM 2209 N N . ILE B 1 40 ? -16.478 0.321 30.853 1.00 29.24 271 ILE B N 1
ATOM 2210 C CA . ILE B 1 40 ? -16.565 -0.141 29.437 1.00 29.69 271 ILE B CA 1
ATOM 2211 C C . ILE B 1 40 ? -16.878 1.053 28.531 1.00 29.19 271 ILE B C 1
ATOM 2212 O O . ILE B 1 40 ? -16.215 1.147 27.450 1.00 29.28 271 ILE B O 1
ATOM 2217 N N . LEU B 1 41 ? -17.838 1.908 28.891 1.00 27.87 272 LEU B N 1
ATOM 2218 C CA . LEU B 1 41 ? -18.203 3.062 28.020 1.00 32.11 272 LEU B CA 1
ATOM 2219 C C . LEU B 1 41 ? -17.007 4.018 27.893 1.00 33.04 272 LEU B C 1
ATOM 2220 O O . LEU B 1 41 ? -16.744 4.493 26.754 1.00 30.70 272 LEU B O 1
ATOM 2223 N N . ASN B 1 42 ? -16.269 4.254 28.989 1.00 28.23 273 ASN B N 1
ATOM 2224 C CA . ASN B 1 42 ? -15.160 5.235 29.005 1.00 27.75 273 ASN B CA 1
ATOM 2225 C C . ASN B 1 42 ? -14.009 4.688 28.128 1.00 30.40 273 ASN B C 1
ATOM 2226 O O . ASN B 1 42 ? -13.377 5.498 27.440 1.00 30.80 273 ASN B O 1
ATOM 2231 N N . VAL B 1 43 ? -13.784 3.365 28.069 1.00 27.36 274 VAL B N 1
ATOM 2232 C CA . VAL B 1 43 ? -12.779 2.778 27.137 1.00 27.28 274 VAL B CA 1
ATOM 2233 C C . VAL B 1 43 ? -13.201 3.200 25.721 1.00 30.41 274 VAL B C 1
ATOM 2234 O O . VAL B 1 43 ? -12.363 3.718 24.957 1.00 29.92 274 VAL B O 1
ATOM 2238 N N . LEU B 1 44 ? -14.476 3.031 25.375 1.00 31.60 275 LEU B N 1
ATOM 2239 C CA . LEU B 1 44 ? -14.905 3.206 23.973 1.00 32.33 275 LEU B CA 1
ATOM 2240 C C . LEU B 1 44 ? -14.963 4.699 23.642 1.00 35.68 275 LEU B C 1
ATOM 2241 O O . LEU B 1 44 ? -14.615 5.000 22.484 1.00 30.73 275 LEU B O 1
ATOM 2246 N N . LEU B 1 45 ? -15.362 5.573 24.593 1.00 32.71 276 LEU B N 1
ATOM 2247 C CA . LEU B 1 45 ? -15.372 7.044 24.403 1.00 30.95 276 LEU B CA 1
ATOM 2248 C C . LEU B 1 45 ? -13.938 7.556 24.176 1.00 33.77 276 LEU B C 1
ATOM 2249 O O . LEU B 1 45 ? -13.740 8.363 23.236 1.00 30.42 276 LEU B O 1
ATOM 2254 N N . LEU B 1 46 ? -12.978 7.105 24.994 1.00 30.56 277 LEU B N 1
ATOM 2255 C CA . LEU B 1 46 ? -11.563 7.523 24.911 1.00 31.34 277 LEU B CA 1
ATOM 2256 C C . LEU B 1 46 ? -10.965 7.005 23.603 1.00 33.65 277 LEU B C 1
ATOM 2257 O O . LEU B 1 46 ? -10.059 7.678 23.118 1.00 30.38 277 LEU B O 1
ATOM 2262 N N . ALA B 1 47 ? -11.438 5.864 23.080 1.00 32.38 278 ALA B N 1
ATOM 2263 C CA . ALA B 1 47 ? -10.944 5.271 21.815 1.00 36.24 278 ALA B CA 1
ATOM 2264 C C . ALA B 1 47 ? -11.652 5.923 20.624 1.00 35.93 278 ALA B C 1
ATOM 2265 O O . ALA B 1 47 ? -11.310 5.557 19.511 1.00 37.81 278 ALA B O 1
ATOM 2267 N N . TRP B 1 48 ? -12.586 6.846 20.855 1.00 34.50 279 TRP B N 1
ATOM 2268 C CA . TRP B 1 48 ? -13.434 7.494 19.818 1.00 37.31 279 TRP B CA 1
ATOM 2269 C C . TRP B 1 48 ? -14.219 6.438 19.013 1.00 38.77 279 TRP B C 1
ATOM 2270 O O . TRP B 1 48 ? -14.560 6.698 17.865 1.00 38.28 279 TRP B O 1
ATOM 2281 N N . LYS B 1 49 ? -14.522 5.282 19.591 1.00 37.47 280 LYS B N 1
ATOM 2282 C CA . LYS B 1 49 ? -15.284 4.212 18.897 1.00 35.73 280 LYS B CA 1
ATOM 2283 C C . LYS B 1 49 ? -16.775 4.439 19.102 1.00 38.25 280 LYS B C 1
ATOM 2284 O O . LYS B 1 49 ? -17.532 4.065 18.241 1.00 37.65 280 LYS B O 1
ATOM 2290 N N . VAL B 1 50 ? -17.146 5.114 20.183 1.00 35.95 281 VAL B N 1
ATOM 2291 C CA . VAL B 1 50 ? -18.521 5.616 20.419 1.00 36.42 281 VAL B CA 1
ATOM 2292 C C . VAL B 1 50 ? -18.359 7.115 20.606 1.00 35.81 281 VAL B C 1
ATOM 2293 O O . VAL B 1 50 ? -17.383 7.517 21.261 1.00 40.32 281 VAL B O 1
ATOM 2297 N N . LYS B 1 51 ? -19.269 7.900 20.030 1.00 35.49 282 LYS B N 1
ATOM 2298 C CA . LYS B 1 51 ? -19.205 9.377 20.149 1.00 41.17 282 LYS B CA 1
ATOM 2299 C C . LYS B 1 51 ? -20.563 9.892 20.628 1.00 41.14 282 LYS B C 1
ATOM 2300 O O . LYS B 1 51 ? -21.587 9.326 20.216 1.00 38.65 282 LYS B O 1
ATOM 2306 N N . LEU B 1 52 ? -20.545 10.877 21.524 1.00 39.10 283 LEU B N 1
ATOM 2307 C CA . LEU B 1 52 ? -21.800 11.467 22.048 1.00 39.82 283 LEU B CA 1
ATOM 2308 C C . LEU B 1 52 ? -22.061 12.760 21.278 1.00 47.01 283 LEU B C 1
ATOM 2309 O O . LEU B 1 52 ? -21.091 13.342 20.758 1.00 44.15 283 LEU B O 1
ATOM 2314 N N . PRO B 1 53 ? -23.316 13.248 21.184 1.00 30.00 284 PRO B N 1
ATOM 2315 C CA . PRO B 1 53 ? -23.577 14.492 20.478 1.00 30.00 284 PRO B CA 1
ATOM 2316 C C . PRO B 1 53 ? -22.786 15.597 21.190 1.00 30.00 284 PRO B C 1
ATOM 2317 O O . PRO B 1 53 ? -22.818 15.672 22.404 1.00 30.00 284 PRO B O 1
ATOM 2321 N N . PRO B 1 54 ? -22.109 16.501 20.451 1.00 30.00 285 PRO B N 1
ATOM 2322 C CA . PRO B 1 54 ? -21.314 17.566 21.065 1.00 30.00 285 PRO B CA 1
ATOM 2323 C C . PRO B 1 54 ? -22.083 18.432 22.074 1.00 30.00 285 PRO B C 1
ATOM 2324 O O . PRO B 1 54 ? -23.263 18.688 21.850 1.00 30.00 285 PRO B O 1
ATOM 2328 N N . MET B 1 55 ? -21.368 18.822 23.140 1.00 30.00 286 MET B N 1
ATOM 2329 C CA . MET B 1 55 ? -21.801 19.677 24.275 1.00 30.00 286 MET B CA 1
ATOM 2330 C C . MET B 1 55 ? -22.904 19.028 25.127 1.00 30.00 286 MET B C 1
ATOM 2331 O O . MET B 1 55 ? -23.500 19.757 25.937 1.00 30.00 286 MET B O 1
ATOM 2333 N N . MET B 1 56 ? -23.163 17.726 24.960 1.00 30.00 287 MET B N 1
ATOM 2334 C CA . MET B 1 56 ? -24.178 17.034 25.803 1.00 30.00 287 MET B CA 1
ATOM 2335 C C . MET B 1 56 ? -23.658 17.062 27.244 1.00 30.00 287 MET B C 1
ATOM 2336 O O . MET B 1 56 ? -22.455 16.817 27.419 1.00 30.00 287 MET B O 1
ATOM 2341 N N . GLU B 1 57 ? -24.509 17.314 28.245 1.00 44.09 288 GLU B N 1
ATOM 2342 C CA . GLU B 1 57 ? -23.929 17.430 29.602 1.00 45.09 288 GLU B CA 1
ATOM 2343 C C . GLU B 1 57 ? -24.502 16.291 30.446 1.00 42.83 288 GLU B C 1
ATOM 2344 O O . GLU B 1 57 ? -23.855 15.912 31.434 1.00 40.82 288 GLU B O 1
ATOM 2350 N N . ILE B 1 58 ? -25.703 15.808 30.095 1.00 38.41 289 ILE B N 1
ATOM 2351 C CA . ILE B 1 58 ? -26.368 14.722 30.857 1.00 37.84 289 ILE B CA 1
ATOM 2352 C C . ILE B 1 58 ? -26.904 13.694 29.874 1.00 36.21 289 ILE B C 1
ATOM 2353 O O . ILE B 1 58 ? -27.113 14.016 28.684 1.00 40.31 289 ILE B O 1
ATOM 2358 N N . ILE B 1 59 ? -27.042 12.471 30.348 1.00 35.97 290 ILE B N 1
ATOM 2359 C CA . ILE B 1 59 ? -27.504 11.339 29.510 1.00 37.55 290 ILE B CA 1
ATOM 2360 C C . ILE B 1 59 ? -28.046 10.282 30.461 1.00 36.58 290 ILE B C 1
ATOM 2361 O O . ILE B 1 59 ? -27.466 10.126 31.567 1.00 38.70 290 ILE B O 1
ATOM 2366 N N . THR B 1 60 ? -29.107 9.603 30.032 1.00 35.37 291 THR B N 1
ATOM 2367 C CA . THR B 1 60 ? -29.742 8.462 30.734 1.00 38.10 291 THR B CA 1
ATOM 2368 C C . THR B 1 60 ? -28.881 7.229 30.535 1.00 35.08 291 THR B C 1
ATOM 2369 O O . THR B 1 60 ? -28.278 7.128 29.453 1.00 36.43 291 THR B O 1
ATOM 2373 N N . ALA B 1 61 ? -28.869 6.342 31.526 1.00 33.48 292 ALA B N 1
ATOM 2374 C CA . ALA B 1 61 ? -28.329 4.972 31.427 1.00 38.43 292 ALA B CA 1
ATOM 2375 C C . ALA B 1 61 ? -28.880 4.318 30.150 1.00 40.28 292 ALA B C 1
ATOM 2376 O O . ALA B 1 61 ? -28.075 3.767 29.359 1.00 39.37 292 ALA B O 1
ATOM 2378 N N . GLU B 1 62 ? -30.202 4.400 29.954 1.00 40.46 293 GLU B N 1
ATOM 2379 C CA . GLU B 1 62 ? -30.924 3.852 28.771 1.00 39.49 293 GLU B CA 1
ATOM 2380 C C . GLU B 1 62 ? -30.256 4.331 27.467 1.00 36.02 293 GLU B C 1
ATOM 2381 O O . GLU B 1 62 ? -29.937 3.458 26.647 1.00 38.70 293 GLU B O 1
ATOM 2384 N N . GLN B 1 63 ? -30.052 5.645 27.262 1.00 38.06 294 GLN B N 1
ATOM 2385 C CA . GLN B 1 63 ? -29.457 6.195 26.004 1.00 40.98 294 GLN B CA 1
ATOM 2386 C C . GLN B 1 63 ? -28.003 5.725 25.840 1.00 40.72 294 GLN B C 1
ATOM 2387 O O . GLN B 1 63 ? -27.577 5.488 24.673 1.00 39.69 294 GLN B O 1
ATOM 2393 N N . LEU B 1 64 ? -27.248 5.649 26.940 1.00 39.71 295 LEU B N 1
ATOM 2394 C CA . LEU B 1 64 ? -25.832 5.178 26.910 1.00 42.58 295 LEU B CA 1
ATOM 2395 C C . LEU B 1 64 ? -25.836 3.714 26.496 1.00 40.28 295 LEU B C 1
ATOM 2396 O O . LEU B 1 64 ? -24.973 3.323 25.687 1.00 38.97 295 LEU B O 1
ATOM 2401 N N . MET B 1 65 ? -26.803 2.952 27.000 1.00 39.68 296 MET B N 1
ATOM 2402 C CA . MET B 1 65 ? -26.914 1.515 26.654 1.00 40.00 296 MET B CA 1
ATOM 2403 C C . MET B 1 65 ? -27.361 1.365 25.195 1.00 37.43 296 MET B C 1
ATOM 2404 O O . MET B 1 65 ? -26.887 0.418 24.562 1.00 39.87 296 MET B O 1
ATOM 2409 N N . GLU B 1 66 ? -28.118 2.308 24.634 1.00 36.50 297 GLU B N 1
ATOM 2410 C CA . GLU B 1 66 ? -28.469 2.257 23.178 1.00 39.71 297 GLU B CA 1
ATOM 2411 C C . GLU B 1 66 ? -27.209 2.493 22.341 1.00 39.06 297 GLU B C 1
ATOM 2412 O O . GLU B 1 66 ? -26.995 1.693 21.405 1.00 45.71 297 GLU B O 1
ATOM 2418 N N . TYR B 1 67 ? -26.376 3.491 22.671 1.00 37.76 298 TYR B N 1
ATOM 2419 C CA . TYR B 1 67 ? -25.095 3.758 21.954 1.00 39.67 298 TYR B CA 1
ATOM 2420 C C . TYR B 1 67 ? -24.265 2.471 21.906 1.00 37.60 298 TYR B C 1
ATOM 2421 O O . TYR B 1 67 ? -23.690 2.107 20.849 1.00 36.85 298 TYR B O 1
ATOM 2430 N N . LEU B 1 68 ? -24.180 1.807 23.053 1.00 37.81 299 LEU B N 1
ATOM 2431 C CA . LEU B 1 68 ? -23.372 0.584 23.245 1.00 39.39 299 LEU B CA 1
ATOM 2432 C C . LEU B 1 68 ? -23.975 -0.558 22.418 1.00 39.09 299 LEU B C 1
ATOM 2433 O O . LEU B 1 68 ? -23.191 -1.305 21.790 1.00 39.75 299 LEU B O 1
ATOM 2438 N N . GLY B 1 69 ? -25.306 -0.704 22.440 1.00 36.90 300 GLY B N 1
ATOM 2439 C CA . GLY B 1 69 ? -26.030 -1.665 21.581 1.00 40.05 300 GLY B CA 1
ATOM 2440 C C . GLY B 1 69 ? -25.696 -1.431 20.115 1.00 39.07 300 GLY B C 1
ATOM 2441 O O . GLY B 1 69 ? -25.205 -2.370 19.480 1.00 39.78 300 GLY B O 1
ATOM 2442 N N . ASP B 1 70 ? -25.900 -0.198 19.632 1.00 45.80 301 ASP B N 1
ATOM 2443 C CA . ASP B 1 70 ? -25.624 0.227 18.235 1.00 47.76 301 ASP B CA 1
ATOM 2444 C C . ASP B 1 70 ? -24.202 -0.211 17.875 1.00 49.64 301 ASP B C 1
ATOM 2445 O O . ASP B 1 70 ? -24.034 -0.879 16.836 1.00 50.54 301 ASP B O 1
ATOM 2450 N N . TYR B 1 71 ? -23.215 0.103 18.719 1.00 49.05 302 TYR B N 1
ATOM 2451 C CA . TYR B 1 71 ? -21.788 -0.229 18.467 1.00 43.10 302 TYR B CA 1
ATOM 2452 C C . TYR B 1 71 ? -21.623 -1.746 18.351 1.00 47.91 302 TYR B C 1
ATOM 2453 O O . TYR B 1 71 ? -20.944 -2.221 17.425 1.00 52.54 302 TYR B O 1
ATOM 2462 N N . MET B 1 72 ? -22.221 -2.493 19.278 1.00 50.38 303 MET B N 1
ATOM 2463 C CA . MET B 1 72 ? -22.122 -3.978 19.325 1.00 54.77 303 MET B CA 1
ATOM 2464 C C . MET B 1 72 ? -22.637 -4.616 18.018 1.00 55.90 303 MET B C 1
ATOM 2465 O O . MET B 1 72 ? -22.134 -5.683 17.656 1.00 60.86 303 MET B O 1
ATOM 2470 N N . LEU B 1 73 ? -23.613 -4.001 17.353 1.00 58.90 304 LEU B N 1
ATOM 2471 C CA . LEU B 1 73 ? -24.203 -4.472 16.070 1.00 67.87 304 LEU B CA 1
ATOM 2472 C C . LEU B 1 73 ? -23.858 -3.490 14.934 1.00 74.16 304 LEU B C 1
ATOM 2473 O O . LEU B 1 73 ? -24.769 -2.808 14.427 1.00 85.38 304 LEU B O 1
ATOM 2478 N N . ASP B 1 74 ? -22.578 -3.395 14.561 1.00 74.17 305 ASP B N 1
ATOM 2479 C CA . ASP B 1 74 ? -22.138 -2.725 13.307 1.00 70.93 305 ASP B CA 1
ATOM 2480 C C . ASP B 1 74 ? -22.711 -3.514 12.125 1.00 67.93 305 ASP B C 1
ATOM 2481 O O . ASP B 1 74 ? -23.865 -3.232 11.766 1.00 65.68 305 ASP B O 1
ATOM 2483 N N . GLU B 1 79 ? -29.060 -4.391 4.682 1.00 68.64 310 GLU B N 1
ATOM 2484 C CA . GLU B 1 79 ? -29.649 -5.516 5.463 1.00 69.88 310 GLU B CA 1
ATOM 2485 C C . GLU B 1 79 ? -31.167 -5.287 5.583 1.00 64.75 310 GLU B C 1
ATOM 2486 O O . GLU B 1 79 ? -31.674 -5.235 6.718 1.00 62.21 310 GLU B O 1
ATOM 2488 N N . ILE B 1 80 ? -31.856 -5.175 4.440 1.00 63.25 311 ILE B N 1
ATOM 2489 C CA . ILE B 1 80 ? -33.304 -4.813 4.332 1.00 64.93 311 ILE B CA 1
ATOM 2490 C C . ILE B 1 80 ? -34.183 -6.078 4.259 1.00 59.05 311 ILE B C 1
ATOM 2491 O O . ILE B 1 80 ? -35.394 -5.908 4.140 1.00 64.81 311 ILE B O 1
ATOM 2493 N N . SER B 1 81 ? -33.618 -7.292 4.324 1.00 56.26 312 SER B N 1
ATOM 2494 C CA . SER B 1 81 ? -34.352 -8.569 4.108 1.00 53.40 312 SER B CA 1
ATOM 2495 C C . SER B 1 81 ? -35.159 -8.929 5.360 1.00 52.53 312 SER B C 1
ATOM 2496 O O . SER B 1 81 ? -34.706 -8.586 6.462 1.00 47.71 312 SER B O 1
ATOM 2499 N N . GLU B 1 82 ? -36.275 -9.650 5.185 1.00 50.14 313 GLU B N 1
ATOM 2500 C CA . GLU B 1 82 ? -37.268 -9.960 6.258 1.00 46.85 313 GLU B CA 1
ATOM 2501 C C . GLU B 1 82 ? -36.603 -10.855 7.315 1.00 45.51 313 GLU B C 1
ATOM 2502 O O . GLU B 1 82 ? -36.893 -10.680 8.504 1.00 43.68 313 GLU B O 1
ATOM 2508 N N . ILE B 1 83 ? -35.716 -11.762 6.902 1.00 42.60 314 ILE B N 1
ATOM 2509 C CA . ILE B 1 83 ? -34.978 -12.666 7.822 1.00 42.13 314 ILE B CA 1
ATOM 2510 C C . ILE B 1 83 ? -33.935 -11.817 8.557 1.00 40.98 314 ILE B C 1
ATOM 2511 O O . ILE B 1 83 ? -33.777 -12.014 9.762 1.00 38.32 314 ILE B O 1
ATOM 2516 N N . GLN B 1 84 ? -33.283 -10.902 7.837 1.00 41.86 315 GLN B N 1
ATOM 2517 C CA . GLN B 1 84 ? -32.304 -9.916 8.377 1.00 48.52 315 GLN B CA 1
ATOM 2518 C C . GLN B 1 84 ? -33.014 -8.973 9.371 1.00 48.51 315 GLN B C 1
ATOM 2519 O O . GLN B 1 84 ? -32.514 -8.861 10.492 1.00 45.40 315 GLN B O 1
ATOM 2525 N N . ARG B 1 85 ? -34.159 -8.370 9.017 1.00 46.71 316 ARG B N 1
ATOM 2526 C CA . ARG B 1 85 ? -34.926 -7.505 9.958 1.00 47.18 316 ARG B CA 1
ATOM 2527 C C . ARG B 1 85 ? -35.191 -8.310 11.235 1.00 47.25 316 ARG B C 1
ATOM 2528 O O . ARG B 1 85 ? -34.928 -7.755 12.296 1.00 45.39 316 ARG B O 1
ATOM 2530 N N . LEU B 1 86 ? -35.592 -9.594 11.163 1.00 47.85 317 LEU B N 1
ATOM 2531 C CA . LEU B 1 86 ? -35.896 -10.412 12.385 1.00 43.19 317 LEU B CA 1
ATOM 2532 C C . LEU B 1 86 ? -34.610 -10.723 13.180 1.00 41.63 317 LEU B C 1
ATOM 2533 O O . LEU B 1 86 ? -34.631 -10.578 14.430 1.00 37.90 317 LEU B O 1
ATOM 2535 N N . ASN B 1 87 ? -33.535 -11.172 12.526 1.00 44.58 318 ASN B N 1
ATOM 2536 C CA . ASN B 1 87 ? -32.241 -11.486 13.204 1.00 49.64 318 ASN B CA 1
ATOM 2537 C C . ASN B 1 87 ? -31.736 -10.231 13.964 1.00 50.09 318 ASN B C 1
ATOM 2538 O O . ASN B 1 87 ? -31.354 -10.375 15.144 1.00 44.87 318 ASN B O 1
ATOM 2540 N N . TYR B 1 88 ? -31.810 -9.038 13.354 1.00 46.75 319 TYR B N 1
ATOM 2541 C CA . TYR B 1 88 ? -31.478 -7.734 13.988 1.00 49.60 319 TYR B CA 1
ATOM 2542 C C . TYR B 1 88 ? -32.285 -7.538 15.281 1.00 51.82 319 TYR B C 1
ATOM 2543 O O . TYR B 1 88 ? -31.630 -7.268 16.303 1.00 52.33 319 TYR B O 1
ATOM 2552 N N . GLU B 1 89 ? -33.628 -7.634 15.263 1.00 50.56 320 GLU B N 1
ATOM 2553 C CA . GLU B 1 89 ? -34.460 -7.403 16.487 1.00 45.70 320 GLU B CA 1
ATOM 2554 C C . GLU B 1 89 ? -34.023 -8.391 17.571 1.00 44.42 320 GLU B C 1
ATOM 2555 O O . GLU B 1 89 ? -33.919 -7.961 18.722 1.00 44.53 320 GLU B O 1
ATOM 2561 N N . GLN B 1 90 ? -33.736 -9.648 17.218 1.00 46.29 321 GLN B N 1
ATOM 2562 C CA . GLN B 1 90 ? -33.351 -10.699 18.202 1.00 50.95 321 GLN B CA 1
ATOM 2563 C C . GLN B 1 90 ? -31.967 -10.372 18.787 1.00 49.36 321 GLN B C 1
ATOM 2564 O O . GLN B 1 90 ? -31.825 -10.433 20.020 1.00 46.38 321 GLN B O 1
ATOM 2570 N N . ASN B 1 91 ? -30.988 -10.063 17.930 1.00 44.22 322 ASN B N 1
ATOM 2571 C CA . ASN B 1 91 ? -29.593 -9.751 18.329 1.00 46.42 322 ASN B CA 1
ATOM 2572 C C . ASN B 1 91 ? -29.551 -8.461 19.172 1.00 46.23 322 ASN B C 1
ATOM 2573 O O . ASN B 1 91 ? -28.828 -8.460 20.182 1.00 52.39 322 ASN B O 1
ATOM 2578 N N . MET B 1 92 ? -30.317 -7.423 18.822 1.00 46.72 323 MET B N 1
ATOM 2579 C CA . MET B 1 92 ? -30.404 -6.169 19.624 1.00 45.15 323 MET B CA 1
ATOM 2580 C C . MET B 1 92 ? -31.077 -6.480 20.957 1.00 46.40 323 MET B C 1
ATOM 2581 O O . MET B 1 92 ? -30.616 -5.970 21.970 1.00 42.42 323 MET B O 1
ATOM 2586 N N . SER B 1 93 ? -32.114 -7.308 20.957 1.00 45.95 324 SER B N 1
ATOM 2587 C CA . SER B 1 93 ? -32.805 -7.714 22.200 1.00 46.72 324 SER B CA 1
ATOM 2588 C C . SER B 1 93 ? -31.812 -8.450 23.115 1.00 46.04 324 SER B C 1
ATOM 2589 O O . SER B 1 93 ? -31.820 -8.177 24.339 1.00 46.93 324 SER B O 1
ATOM 2592 N N . ASP B 1 94 ? -30.975 -9.323 22.552 1.00 43.76 325 ASP B N 1
ATOM 2593 C CA . ASP B 1 94 ? -29.973 -10.107 23.325 1.00 45.49 325 ASP B CA 1
ATOM 2594 C C . ASP B 1 94 ? -28.825 -9.205 23.817 1.00 47.08 325 ASP B C 1
ATOM 2595 O O . ASP B 1 94 ? -28.413 -9.378 24.986 1.00 43.81 325 ASP B O 1
ATOM 2600 N N . ALA B 1 95 ? -28.289 -8.309 22.982 1.00 45.38 326 ALA B N 1
ATOM 2601 C CA . ALA B 1 95 ? -27.290 -7.301 23.421 1.00 43.71 326 ALA B CA 1
ATOM 2602 C C . ALA B 1 95 ? -27.864 -6.508 24.607 1.00 45.59 326 ALA B C 1
ATOM 2603 O O . ALA B 1 95 ? -27.218 -6.442 25.655 1.00 41.46 326 ALA B O 1
ATOM 2605 N N . MET B 1 96 ? -29.080 -5.982 24.484 1.00 44.52 327 MET B N 1
ATOM 2606 C CA . MET B 1 96 ? -29.646 -5.052 25.490 1.00 48.59 327 MET B CA 1
ATOM 2607 C C . MET B 1 96 ? -29.879 -5.796 26.809 1.00 50.19 327 MET B C 1
ATOM 2608 O O . MET B 1 96 ? -29.662 -5.174 27.847 1.00 45.90 327 MET B O 1
ATOM 2613 N N . ALA B 1 97 ? -30.224 -7.085 26.770 1.00 45.89 328 ALA B N 1
ATOM 2614 C CA . ALA B 1 97 ? -30.432 -7.905 27.980 1.00 50.94 328 ALA B CA 1
ATOM 2615 C C . ALA B 1 97 ? -29.091 -8.104 28.706 1.00 50.24 328 ALA B C 1
ATOM 2616 O O . ALA B 1 97 ? -29.099 -8.088 29.953 1.00 53.32 328 ALA B O 1
ATOM 2618 N N . ILE B 1 98 ? -27.990 -8.282 27.965 1.00 49.07 329 ILE B N 1
ATOM 2619 C CA . ILE B 1 98 ? -26.607 -8.343 28.530 1.00 52.30 329 ILE B CA 1
ATOM 2620 C C . ILE B 1 98 ? -26.266 -6.982 29.153 1.00 45.36 329 ILE B C 1
ATOM 2621 O O . ILE B 1 98 ? -25.916 -6.935 30.332 1.00 46.53 329 ILE B O 1
ATOM 2626 N N . LEU B 1 99 ? -26.427 -5.906 28.393 1.00 45.94 330 LEU B N 1
ATOM 2627 C CA . LEU B 1 99 ? -26.067 -4.518 28.802 1.00 48.88 330 LEU B CA 1
ATOM 2628 C C . LEU B 1 99 ? -26.765 -4.127 30.108 1.00 50.56 330 LEU B C 1
ATOM 2629 O O . LEU B 1 99 ? -26.090 -3.539 30.960 1.00 46.45 330 LEU B O 1
ATOM 2634 N N . HIS B 1 100 ? -28.064 -4.433 30.242 1.00 48.79 331 HIS B N 1
ATOM 2635 C CA . HIS B 1 100 ? -28.927 -4.073 31.404 1.00 54.56 331 HIS B CA 1
ATOM 2636 C C . HIS B 1 100 ? -28.350 -4.629 32.721 1.00 47.88 331 HIS B C 1
ATOM 2637 O O . HIS B 1 100 ? -28.440 -3.897 33.717 1.00 51.03 331 HIS B O 1
ATOM 2644 N N . LYS B 1 101 ? -27.726 -5.811 32.691 1.00 51.99 332 LYS B N 1
ATOM 2645 C CA . LYS B 1 101 ? -27.145 -6.435 33.912 1.00 53.59 332 LYS B CA 1
ATOM 2646 C C . LYS B 1 101 ? -25.855 -5.716 34.332 1.00 53.42 332 LYS B C 1
ATOM 2647 O O . LYS B 1 101 ? -25.448 -5.879 35.493 1.00 55.74 332 LYS B O 1
ATOM 2653 N N . LEU B 1 102 ? -25.238 -4.955 33.425 1.00 54.08 333 LEU B N 1
ATOM 2654 C CA . LEU B 1 102 ? -23.975 -4.227 33.734 1.00 53.20 333 LEU B CA 1
ATOM 2655 C C . LEU B 1 102 ? -24.276 -2.897 34.437 1.00 60.97 333 LEU B C 1
ATOM 2656 O O . LEU B 1 102 ? -23.321 -2.266 34.929 1.00 50.61 333 LEU B O 1
ATOM 2661 N N . GLN B 1 103 ? -25.547 -2.489 34.473 1.00 70.02 334 GLN B N 1
ATOM 2662 C CA . GLN B 1 103 ? -25.941 -1.181 35.061 1.00 80.07 334 GLN B CA 1
ATOM 2663 C C . GLN B 1 103 ? -25.596 -1.114 36.551 1.00 89.30 334 GLN B C 1
ATOM 2664 O O . GLN B 1 103 ? -25.030 -0.091 36.974 1.00 85.10 334 GLN B O 1
ATOM 2670 N N . THR B 1 104 ? -25.898 -2.175 37.302 1.00 104.74 335 THR B N 1
ATOM 2671 C CA . THR B 1 104 ? -25.629 -2.182 38.764 1.00 109.29 335 THR B CA 1
ATOM 2672 C C . THR B 1 104 ? -24.221 -2.726 39.002 1.00 106.83 335 THR B C 1
ATOM 2673 O O . THR B 1 104 ? -23.400 -2.011 39.608 1.00 113.14 335 THR B O 1
ATOM 2677 N N . GLY B 1 105 ? -23.975 -3.978 38.603 1.00 97.37 336 GLY B N 1
ATOM 2678 C CA . GLY B 1 105 ? -22.657 -4.612 38.807 1.00 96.91 336 GLY B CA 1
ATOM 2679 C C . GLY B 1 105 ? -22.734 -6.124 38.699 1.00 99.04 336 GLY B C 1
ATOM 2680 O O . GLY B 1 105 ? -23.841 -6.639 38.456 1.00 104.25 336 GLY B O 1
ATOM 2681 N N . LEU B 1 106 ? -21.596 -6.809 38.863 1.00 30.00 337 LEU B N 1
ATOM 2682 C CA . LEU B 1 106 ? -21.535 -8.293 38.756 1.00 30.00 337 LEU B CA 1
ATOM 2683 C C . LEU B 1 106 ? -20.712 -8.869 39.913 1.00 30.00 337 LEU B C 1
ATOM 2684 O O . LEU B 1 106 ? -19.889 -8.128 40.479 1.00 30.00 337 LEU B O 1
ATOM 2689 N N . ASP B 1 107 ? -20.943 -10.143 40.244 1.00 69.63 338 ASP B N 1
ATOM 2690 C CA . ASP B 1 107 ? -20.167 -10.843 41.302 1.00 66.00 338 ASP B CA 1
ATOM 2691 C C . ASP B 1 107 ? -18.901 -11.406 40.649 1.00 60.22 338 ASP B C 1
ATOM 2692 O O . ASP B 1 107 ? -18.825 -12.631 40.472 1.00 69.38 338 ASP B O 1
ATOM 2697 N N . VAL B 1 108 ? -17.962 -10.529 40.287 1.00 49.17 339 VAL B N 1
ATOM 2698 C CA . VAL B 1 108 ? -16.693 -10.943 39.618 1.00 45.97 339 VAL B CA 1
ATOM 2699 C C . VAL B 1 108 ? -15.826 -11.705 40.626 1.00 41.03 339 VAL B C 1
ATOM 2700 O O . VAL B 1 108 ? -15.753 -11.273 41.788 1.00 42.20 339 VAL B O 1
ATOM 2704 N N . ASN B 1 109 ? -15.203 -12.798 40.179 1.00 40.32 340 ASN B N 1
ATOM 2705 C CA . ASN B 1 109 ? -14.361 -13.656 41.052 1.00 45.19 340 ASN B CA 1
ATOM 2706 C C . ASN B 1 109 ? -12.975 -13.811 40.420 1.00 37.19 340 ASN B C 1
ATOM 2707 O O . ASN B 1 109 ? -12.890 -14.438 39.353 1.00 38.16 340 ASN B O 1
ATOM 2712 N N . VAL B 1 110 ? -11.926 -13.290 41.070 1.00 32.11 341 VAL B N 1
ATOM 2713 C CA . VAL B 1 110 ? -10.538 -13.424 40.536 1.00 30.92 341 VAL B CA 1
ATOM 2714 C C . VAL B 1 110 ? -10.032 -14.867 40.723 1.00 31.20 341 VAL B C 1
ATOM 2715 O O . VAL B 1 110 ? -10.554 -15.566 41.573 1.00 30.19 341 VAL B O 1
ATOM 2719 N N . ARG B 1 111 ? -9.063 -15.295 39.916 1.00 31.06 342 ARG B N 1
ATOM 2720 C CA . ARG B 1 111 ? -8.075 -16.319 40.349 1.00 33.79 342 ARG B CA 1
ATOM 2721 C C . ARG B 1 111 ? -6.765 -15.572 40.612 1.00 33.82 342 ARG B C 1
ATOM 2722 O O . ARG B 1 111 ? -6.613 -14.455 40.046 1.00 30.81 342 ARG B O 1
ATOM 2730 N N . PHE B 1 112 ? -5.882 -16.110 41.470 1.00 30.73 343 PHE B N 1
ATOM 2731 C CA . PHE B 1 112 ? -4.741 -15.336 42.008 1.00 31.10 343 PHE B CA 1
ATOM 2732 C C . PHE B 1 112 ? -3.437 -15.690 41.305 1.00 31.82 343 PHE B C 1
ATOM 2733 O O . PHE B 1 112 ? -2.405 -15.249 41.811 1.00 33.48 343 PHE B O 1
ATOM 2741 N N . THR B 1 113 ? -3.512 -16.266 40.111 1.00 32.89 344 THR B N 1
ATOM 2742 C CA . THR B 1 113 ? -2.343 -16.810 39.369 1.00 36.96 344 THR B CA 1
ATOM 2743 C C . THR B 1 113 ? -1.931 -15.869 38.232 1.00 36.21 344 THR B C 1
ATOM 2744 O O . THR B 1 113 ? -0.825 -16.008 37.765 1.00 33.98 344 THR B O 1
ATOM 2748 N N . GLY B 1 114 ? -2.794 -14.970 37.756 1.00 34.53 345 GLY B N 1
ATOM 2749 C CA . GLY B 1 114 ? -2.427 -14.077 36.636 1.00 31.90 345 GLY B CA 1
ATOM 2750 C C . GLY B 1 114 ? -3.385 -12.915 36.503 1.00 30.13 345 GLY B C 1
ATOM 2751 O O . GLY B 1 114 ? -4.534 -13.045 36.955 1.00 33.30 345 GLY B O 1
ATOM 2752 N N . VAL B 1 115 ? -2.923 -11.814 35.919 1.00 32.53 346 VAL B N 1
ATOM 2753 C CA . VAL B 1 115 ? -3.653 -10.515 35.899 1.00 34.66 346 VAL B CA 1
ATOM 2754 C C . VAL B 1 115 ? -4.906 -10.637 35.032 1.00 35.75 346 VAL B C 1
ATOM 2755 O O . VAL B 1 115 ? -5.775 -9.766 35.151 1.00 29.77 346 VAL B O 1
ATOM 2759 N N . ARG B 1 116 ? -5.007 -11.654 34.171 1.00 37.11 347 ARG B N 1
ATOM 2760 C CA . ARG B 1 116 ? -6.161 -11.765 33.230 1.00 38.28 347 ARG B CA 1
ATOM 2761 C C . ARG B 1 116 ? -7.083 -12.885 33.683 1.00 34.65 347 ARG B C 1
ATOM 2762 O O . ARG B 1 116 ? -8.099 -13.095 33.042 1.00 33.40 347 ARG B O 1
ATOM 2770 N N . VAL B 1 117 ? -6.742 -13.569 34.773 1.00 36.09 348 VAL B N 1
ATOM 2771 C CA . VAL B 1 117 ? -7.424 -14.842 35.158 1.00 34.45 348 VAL B CA 1
ATOM 2772 C C . VAL B 1 117 ? -8.555 -14.569 36.157 1.00 33.03 348 VAL B C 1
ATOM 2773 O O . VAL B 1 117 ? -8.294 -14.132 37.306 1.00 27.33 348 VAL B O 1
ATOM 2777 N N . PHE B 1 118 ? -9.782 -14.840 35.714 1.00 31.52 349 PHE B N 1
ATOM 2778 C CA . PHE B 1 118 ? -11.030 -14.745 36.505 1.00 34.75 349 PHE B CA 1
ATOM 2779 C C . PHE B 1 118 ? -11.780 -16.073 36.356 1.00 38.91 349 PHE B C 1
ATOM 2780 O O . PHE B 1 118 ? -11.681 -16.707 35.289 1.00 39.45 349 PHE B O 1
ATOM 2788 N N . GLU B 1 119 ? -12.551 -16.435 37.370 1.00 38.82 350 GLU B N 1
ATOM 2789 C CA . GLU B 1 119 ? -13.621 -17.450 37.253 1.00 47.40 350 GLU B CA 1
ATOM 2790 C C . GLU B 1 119 ? -14.627 -16.865 36.250 1.00 46.58 350 GLU B C 1
ATOM 2791 O O . GLU B 1 119 ? -15.122 -15.713 36.476 1.00 35.90 350 GLU B O 1
ATOM 2797 N N . TYR B 1 120 ? -14.827 -17.544 35.117 1.00 54.38 351 TYR B N 1
ATOM 2798 C CA . TYR B 1 120 ? -15.751 -17.075 34.050 1.00 59.27 351 TYR B CA 1
ATOM 2799 C C . TYR B 1 120 ? -17.145 -16.934 34.677 1.00 57.25 351 TYR B C 1
ATOM 2800 O O . TYR B 1 120 ? -17.614 -17.926 35.219 1.00 63.24 351 TYR B O 1
ATOM 2809 N N . THR B 1 121 ? -17.692 -15.711 34.717 1.00 55.44 352 THR B N 1
ATOM 2810 C CA . THR B 1 121 ? -19.113 -15.390 35.020 1.00 57.82 352 THR B CA 1
ATOM 2811 C C . THR B 1 121 ? -19.792 -14.917 33.737 1.00 54.36 352 THR B C 1
ATOM 2812 O O . THR B 1 121 ? -19.235 -14.138 32.966 1.00 44.03 352 THR B O 1
ATOM 2816 N N . PRO B 1 122 ? -21.030 -15.384 33.474 1.00 48.51 353 PRO B N 1
ATOM 2817 C CA . PRO B 1 122 ? -21.615 -15.282 32.142 1.00 50.91 353 PRO B CA 1
ATOM 2818 C C . PRO B 1 122 ? -21.745 -13.831 31.643 1.00 47.07 353 PRO B C 1
ATOM 2819 O O . PRO B 1 122 ? -21.549 -13.639 30.450 1.00 44.46 353 PRO B O 1
ATOM 2823 N N . GLU B 1 123 ? -21.965 -12.841 32.519 1.00 44.32 354 GLU B N 1
ATOM 2824 C CA . GLU B 1 123 ? -22.170 -11.433 32.052 1.00 55.48 354 GLU B CA 1
ATOM 2825 C C . GLU B 1 123 ? -20.887 -10.898 31.410 1.00 50.66 354 GLU B C 1
ATOM 2826 O O . GLU B 1 123 ? -20.994 -9.971 30.576 1.00 49.23 354 GLU B O 1
ATOM 2832 N N . CYS B 1 124 ? -19.730 -11.474 31.751 1.00 44.75 355 CYS B N 1
ATOM 2833 C CA . CYS B 1 124 ? -18.394 -10.970 31.335 1.00 45.87 355 CYS B CA 1
ATOM 2834 C C . CYS B 1 124 ? -18.153 -11.344 29.865 1.00 44.69 355 CYS B C 1
ATOM 2835 O O . CYS B 1 124 ? -17.124 -10.916 29.287 1.00 42.94 355 CYS B O 1
ATOM 2838 N N . ILE B 1 125 ? -19.112 -12.053 29.261 1.00 40.75 356 ILE B N 1
ATOM 2839 C CA . ILE B 1 125 ? -19.265 -12.182 27.783 1.00 45.13 356 ILE B CA 1
ATOM 2840 C C . ILE B 1 125 ? -19.023 -10.811 27.127 1.00 40.21 356 ILE B C 1
ATOM 2841 O O . ILE B 1 125 ? -18.353 -10.767 26.085 1.00 42.78 356 ILE B O 1
ATOM 2844 N N . VAL B 1 126 ? -19.576 -9.735 27.689 1.00 41.36 357 VAL B N 1
ATOM 2845 C CA . VAL B 1 126 ? -19.506 -8.370 27.076 1.00 45.00 357 VAL B CA 1
ATOM 2846 C C . VAL B 1 126 ? -18.059 -8.017 26.719 1.00 39.75 357 VAL B C 1
ATOM 2847 O O . VAL B 1 126 ? -17.868 -7.365 25.682 1.00 43.98 357 VAL B O 1
ATOM 2851 N N . PHE B 1 127 ? -17.094 -8.364 27.576 1.00 35.35 358 PHE B N 1
ATOM 2852 C CA . PHE B 1 127 ? -15.662 -7.985 27.409 1.00 37.13 358 PHE B CA 1
ATOM 2853 C C . PHE B 1 127 ? -15.075 -8.694 26.189 1.00 39.41 358 PHE B C 1
ATOM 2854 O O . PHE B 1 127 ? -14.315 -8.042 25.460 1.00 37.91 358 PHE B O 1
ATOM 2862 N N . ASP B 1 128 ? -15.419 -9.974 26.008 1.00 43.22 359 ASP B N 1
ATOM 2863 C CA . ASP B 1 128 ? -15.055 -10.795 24.823 1.00 47.72 359 ASP B CA 1
ATOM 2864 C C . ASP B 1 128 ? -15.739 -10.211 23.574 1.00 45.97 359 ASP B C 1
ATOM 2865 O O . ASP B 1 128 ? -15.044 -10.053 22.570 1.00 50.37 359 ASP B O 1
ATOM 2870 N N . LEU B 1 129 ? -17.039 -9.891 23.631 1.00 46.76 360 LEU B N 1
ATOM 2871 C CA . LEU B 1 129 ? -17.787 -9.325 22.465 1.00 46.04 360 LEU B CA 1
ATOM 2872 C C . LEU B 1 129 ? -17.143 -7.999 22.049 1.00 51.55 360 LEU B C 1
ATOM 2873 O O . LEU B 1 129 ? -16.943 -7.788 20.839 1.00 50.74 360 LEU B O 1
ATOM 2878 N N . LEU B 1 130 ? -16.800 -7.133 23.006 1.00 44.52 361 LEU B N 1
ATOM 2879 C CA . LEU B 1 130 ? -16.238 -5.794 22.695 1.00 41.09 361 LEU B CA 1
ATOM 2880 C C . LEU B 1 130 ? -14.716 -5.873 22.508 1.00 39.74 361 LEU B C 1
ATOM 2881 O O . LEU B 1 130 ? -14.108 -4.893 22.076 1.00 44.21 361 LEU B O 1
ATOM 2886 N N . ASP B 1 131 ? -14.084 -6.980 22.855 1.00 42.46 362 ASP B N 1
ATOM 2887 C CA . ASP B 1 131 ? -12.607 -7.119 22.725 1.00 47.24 362 ASP B CA 1
ATOM 2888 C C . ASP B 1 131 ? -11.908 -6.075 23.633 1.00 45.79 362 ASP B C 1
ATOM 2889 O O . ASP B 1 131 ? -10.886 -5.495 23.214 1.00 41.16 362 ASP B O 1
ATOM 2894 N N . ILE B 1 132 ? -12.464 -5.826 24.825 1.00 36.95 363 ILE B N 1
ATOM 2895 C CA . ILE B 1 132 ? -11.863 -4.958 25.871 1.00 34.22 363 ILE B CA 1
ATOM 2896 C C . ILE B 1 132 ? -11.224 -5.851 26.923 1.00 33.87 363 ILE B C 1
ATOM 2897 O O . ILE B 1 132 ? -11.893 -6.675 27.531 1.00 36.04 363 ILE B O 1
ATOM 2902 N N . PRO B 1 133 ? -9.906 -5.744 27.174 1.00 33.03 364 PRO B N 1
ATOM 2903 C CA . PRO B 1 133 ? -9.305 -6.589 28.192 1.00 32.60 364 PRO B CA 1
ATOM 2904 C C . PRO B 1 133 ? -9.779 -6.150 29.601 1.00 31.37 364 PRO B C 1
ATOM 2905 O O . PRO B 1 133 ? -10.005 -4.957 29.844 1.00 28.25 364 PRO B O 1
ATOM 2909 N N . LEU B 1 134 ? -10.007 -7.146 30.470 1.00 30.69 365 LEU B N 1
ATOM 2910 C CA . LEU B 1 134 ? -10.313 -7.004 31.919 1.00 29.10 365 LEU B CA 1
ATOM 2911 C C . LEU B 1 134 ? -9.147 -7.573 32.739 1.00 27.59 365 LEU B C 1
ATOM 2912 O O . LEU B 1 134 ? -8.701 -8.687 32.477 1.00 27.98 365 LEU B O 1
ATOM 2917 N N . TYR B 1 135 ? -8.630 -6.797 33.699 1.00 27.83 366 TYR B N 1
ATOM 2918 C CA . TYR B 1 135 ? -7.442 -7.162 34.507 1.00 25.09 366 TYR B CA 1
ATOM 2919 C C . TYR B 1 135 ? -7.743 -6.991 35.990 1.00 26.69 366 TYR B C 1
ATOM 2920 O O . TYR B 1 135 ? -8.627 -6.168 36.345 1.00 26.59 366 TYR B O 1
ATOM 2929 N N . HIS B 1 136 ? -7.010 -7.717 36.820 1.00 25.23 367 HIS B N 1
ATOM 2930 C CA . HIS B 1 136 ? -6.901 -7.432 38.271 1.00 26.68 367 HIS B CA 1
ATOM 2931 C C . HIS B 1 136 ? -5.425 -7.600 38.641 1.00 26.59 367 HIS B C 1
ATOM 2932 O O . HIS B 1 136 ? -4.651 -8.078 37.792 1.00 27.11 367 HIS B O 1
ATOM 2939 N N . GLY B 1 137 ? -5.033 -7.197 39.840 1.00 27.29 368 GLY B N 1
ATOM 2940 C CA . GLY B 1 137 ? -3.660 -7.371 40.349 1.00 25.90 368 GLY B CA 1
ATOM 2941 C C . GLY B 1 137 ? -3.664 -8.075 41.684 1.00 28.25 368 GLY B C 1
ATOM 2942 O O . GLY B 1 137 ? -2.753 -7.813 42.516 1.00 32.26 368 GLY B O 1
ATOM 2943 N N . TRP B 1 138 ? -4.612 -8.987 41.887 1.00 27.61 369 TRP B N 1
ATOM 2944 C CA . TRP B 1 138 ? -4.776 -9.727 43.167 1.00 29.05 369 TRP B CA 1
ATOM 2945 C C . TRP B 1 138 ? -4.017 -11.049 43.052 1.00 30.07 369 TRP B C 1
ATOM 2946 O O . TRP B 1 138 ? -4.653 -12.064 42.824 1.00 31.06 369 TRP B O 1
ATOM 2957 N N . LEU B 1 139 ? -2.687 -11.001 43.156 1.00 29.39 370 LEU B N 1
ATOM 2958 C CA . LEU B 1 139 ? -1.778 -12.109 42.787 1.00 33.36 370 LEU B CA 1
ATOM 2959 C C . LEU B 1 139 ? -1.045 -12.645 44.016 1.00 35.21 370 LEU B C 1
ATOM 2960 O O . LEU B 1 139 ? -0.470 -11.841 44.751 1.00 31.94 370 LEU B O 1
ATOM 2965 N N . VAL B 1 140 ? -1.066 -13.963 44.204 1.00 31.60 371 VAL B N 1
ATOM 2966 C CA . VAL B 1 140 ? -0.132 -14.665 45.129 1.00 33.86 371 VAL B CA 1
ATOM 2967 C C . VAL B 1 140 ? 1.300 -14.350 44.693 1.00 33.30 371 VAL B C 1
ATOM 2968 O O . VAL B 1 140 ? 1.598 -14.313 43.474 1.00 32.27 371 VAL B O 1
ATOM 2972 N N . ASP B 1 141 ? 2.160 -14.060 45.653 1.00 35.27 372 ASP B N 1
ATOM 2973 C CA . ASP B 1 141 ? 3.600 -13.798 45.388 1.00 36.73 372 ASP B CA 1
ATOM 2974 C C . ASP B 1 141 ? 4.225 -15.161 45.133 1.00 37.01 372 ASP B C 1
ATOM 2975 O O . ASP B 1 141 ? 4.215 -16.009 46.012 1.00 37.05 372 ASP B O 1
ATOM 2980 N N . PRO B 1 142 ? 4.725 -15.456 43.916 1.00 41.27 373 PRO B N 1
ATOM 2981 C CA . PRO B 1 142 ? 5.203 -16.804 43.600 1.00 41.07 373 PRO B CA 1
ATOM 2982 C C . PRO B 1 142 ? 6.460 -17.240 44.369 1.00 39.14 373 PRO B C 1
ATOM 2983 O O . PRO B 1 142 ? 6.745 -18.398 44.303 1.00 40.97 373 PRO B O 1
ATOM 2987 N N . GLN B 1 143 ? 7.147 -16.336 45.077 1.00 38.96 374 GLN B N 1
ATOM 2988 C CA . GLN B 1 143 ? 8.356 -16.652 45.890 1.00 42.19 374 GLN B CA 1
ATOM 2989 C C . GLN B 1 143 ? 7.982 -17.542 47.078 1.00 49.82 374 GLN B C 1
ATOM 2990 O O . GLN B 1 143 ? 8.878 -18.271 47.551 1.00 51.75 374 GLN B O 1
ATOM 2996 N N . ILE B 1 144 ? 6.749 -17.420 47.599 1.00 43.94 375 ILE B N 1
ATOM 2997 C CA . ILE B 1 144 ? 6.321 -18.061 48.879 1.00 44.91 375 ILE B CA 1
ATOM 2998 C C . ILE B 1 144 ? 5.600 -19.384 48.581 1.00 42.57 375 ILE B C 1
ATOM 2999 O O . ILE B 1 144 ? 4.377 -19.351 48.307 1.00 42.95 375 ILE B O 1
ATOM 3004 N N . ASP B 1 145 ? 6.308 -20.511 48.724 1.00 38.21 376 ASP B N 1
ATOM 3005 C CA . ASP B 1 145 ? 5.866 -21.848 48.245 1.00 37.75 376 ASP B CA 1
ATOM 3006 C C . ASP B 1 145 ? 4.576 -22.261 48.965 1.00 37.91 376 ASP B C 1
ATOM 3007 O O . ASP B 1 145 ? 3.712 -22.810 48.270 1.00 38.98 376 ASP B O 1
ATOM 3010 N N . ASP B 1 146 ? 4.491 -22.041 50.287 1.00 37.01 377 ASP B N 1
ATOM 3011 C CA . ASP B 1 146 ? 3.334 -22.313 51.189 1.00 44.69 377 ASP B CA 1
ATOM 3012 C C . ASP B 1 146 ? 2.029 -21.763 50.586 1.00 42.04 377 ASP B C 1
ATOM 3013 O O . ASP B 1 146 ? 1.008 -22.499 50.543 1.00 34.74 377 ASP B O 1
ATOM 3018 N N . ILE B 1 147 ? 2.063 -20.471 50.241 1.00 36.10 378 ILE B N 1
ATOM 3019 C CA . ILE B 1 147 ? 0.900 -19.662 49.777 1.00 38.02 378 ILE B CA 1
ATOM 3020 C C . ILE B 1 147 ? 0.558 -20.118 48.362 1.00 34.81 378 ILE B C 1
ATOM 3021 O O . ILE B 1 147 ? -0.638 -20.375 48.118 1.00 35.33 378 ILE B O 1
ATOM 3026 N N . VAL B 1 148 ? 1.568 -20.296 47.501 1.00 35.40 379 VAL B N 1
ATOM 3027 C CA . VAL B 1 148 ? 1.347 -20.814 46.120 1.00 33.97 379 VAL B CA 1
ATOM 3028 C C . VAL B 1 148 ? 0.605 -22.147 46.214 1.00 40.14 379 VAL B C 1
ATOM 3029 O O . VAL B 1 148 ? -0.435 -22.273 45.530 1.00 37.96 379 VAL B O 1
ATOM 3033 N N . LYS B 1 149 ? 1.060 -23.071 47.073 1.00 39.02 380 LYS B N 1
ATOM 3034 C CA . LYS B 1 149 ? 0.424 -24.408 47.235 1.00 39.75 380 LYS B CA 1
ATOM 3035 C C . LYS B 1 149 ? -0.972 -24.268 47.861 1.00 37.95 380 LYS B C 1
ATOM 3036 O O . LYS B 1 149 ? -1.889 -24.881 47.345 1.00 42.98 380 LYS B O 1
ATOM 3039 N N . ALA B 1 150 ? -1.138 -23.509 48.943 1.00 38.37 381 ALA B N 1
ATOM 3040 C CA . ALA B 1 150 ? -2.422 -23.384 49.661 1.00 36.61 381 ALA B CA 1
ATOM 3041 C C . ALA B 1 150 ? -3.503 -22.834 48.711 1.00 41.57 381 ALA B C 1
ATOM 3042 O O . ALA B 1 150 ? -4.683 -23.281 48.786 1.00 38.40 381 ALA B O 1
ATOM 3044 N N . VAL B 1 151 ? -3.126 -21.884 47.860 1.00 35.69 382 VAL B N 1
ATOM 3045 C CA . VAL B 1 151 ? -4.095 -21.099 47.052 1.00 36.48 382 VAL B CA 1
ATOM 3046 C C . VAL B 1 151 ? -4.281 -21.821 45.721 1.00 33.77 382 VAL B C 1
ATOM 3047 O O . VAL B 1 151 ? -5.375 -21.785 45.196 1.00 35.63 382 VAL B O 1
ATOM 3051 N N . GLY B 1 152 ? -3.225 -22.435 45.202 1.00 37.01 383 GLY B N 1
ATOM 3052 C CA . GLY B 1 152 ? -3.180 -23.020 43.848 1.00 36.73 383 GLY B CA 1
ATOM 3053 C C . GLY B 1 152 ? -3.921 -22.167 42.818 1.00 37.06 383 GLY B C 1
ATOM 3054 O O . GLY B 1 152 ? -3.661 -20.946 42.769 1.00 35.30 383 GLY B O 1
ATOM 3055 N N . ASN B 1 153 ? -4.841 -22.797 42.072 1.00 33.34 384 ASN B N 1
ATOM 3056 C CA . ASN B 1 153 ? -5.623 -22.242 40.933 1.00 36.16 384 ASN B CA 1
ATOM 3057 C C . ASN B 1 153 ? -6.998 -21.786 41.421 1.00 32.08 384 ASN B C 1
ATOM 3058 O O . ASN B 1 153 ? -7.818 -21.474 40.565 1.00 32.62 384 ASN B O 1
ATOM 3060 N N . CYS B 1 154 ? -7.291 -21.835 42.728 1.00 34.70 385 CYS B N 1
ATOM 3061 C CA . CYS B 1 154 ? -8.629 -21.499 43.286 1.00 35.09 385 CYS B CA 1
ATOM 3062 C C . CYS B 1 154 ? -9.046 -20.075 42.890 1.00 40.04 385 CYS B C 1
ATOM 3063 O O . CYS B 1 154 ? -8.193 -19.152 42.978 1.00 38.19 385 CYS B O 1
ATOM 3066 N N . SER B 1 155 ? -10.324 -19.905 42.543 1.00 33.88 386 SER B N 1
ATOM 3067 C CA . SER B 1 155 ? -11.016 -18.597 42.449 1.00 36.63 386 SER B CA 1
ATOM 3068 C C . SER B 1 155 ? -11.207 -18.088 43.870 1.00 37.50 386 SER B C 1
ATOM 3069 O O . SER B 1 155 ? -11.059 -18.895 44.810 1.00 36.78 386 SER B O 1
ATOM 3072 N N . TYR B 1 156 ? -11.484 -16.810 44.049 1.00 33.06 387 TYR B N 1
ATOM 3073 C CA . TYR B 1 156 ? -11.797 -16.305 45.405 1.00 36.70 387 TYR B CA 1
ATOM 3074 C C . TYR B 1 156 ? -12.841 -17.240 46.043 1.00 38.66 387 TYR B C 1
ATOM 3075 O O . TYR B 1 156 ? -12.686 -17.632 47.222 1.00 37.59 387 TYR B O 1
ATOM 3084 N N . ASN B 1 157 ? -13.879 -17.615 45.298 1.00 40.29 388 ASN B N 1
ATOM 3085 C CA . ASN B 1 157 ? -15.030 -18.367 45.863 1.00 40.18 388 ASN B CA 1
ATOM 3086 C C . ASN B 1 157 ? -14.587 -19.819 46.117 1.00 35.61 388 ASN B C 1
ATOM 3087 O O . ASN B 1 157 ? -14.966 -20.337 47.143 1.00 37.06 388 ASN B O 1
ATOM 3092 N N . GLN B 1 158 ? -13.789 -20.432 45.244 1.00 34.74 389 GLN B N 1
ATOM 3093 C CA . GLN B 1 158 ? -13.219 -21.788 45.474 1.00 35.90 389 GLN B CA 1
ATOM 3094 C C . GLN B 1 158 ? -12.313 -21.712 46.715 1.00 41.53 389 GLN B C 1
ATOM 3095 O O . GLN B 1 158 ? -12.387 -22.624 47.577 1.00 43.11 389 GLN B O 1
ATOM 3101 N N . LEU B 1 159 ? -11.562 -20.619 46.873 1.00 39.55 390 LEU B N 1
ATOM 3102 C CA . LEU B 1 159 ? -10.617 -20.473 47.997 1.00 33.16 390 LEU B CA 1
ATOM 3103 C C . LEU B 1 159 ? -11.388 -20.383 49.312 1.00 37.93 390 LEU B C 1
ATOM 3104 O O . LEU B 1 159 ? -10.957 -21.046 50.243 1.00 37.57 390 LEU B O 1
ATOM 3109 N N . VAL B 1 160 ? -12.463 -19.610 49.428 1.00 38.21 391 VAL B N 1
ATOM 3110 C CA . VAL B 1 160 ? -13.103 -19.477 50.775 1.00 44.32 391 VAL B CA 1
ATOM 3111 C C . VAL B 1 160 ? -13.814 -20.813 51.090 1.00 49.15 391 VAL B C 1
ATOM 3112 O O . VAL B 1 160 ? -13.846 -21.194 52.278 1.00 50.35 391 VAL B O 1
ATOM 3116 N N . GLU B 1 161 ? -14.269 -21.556 50.075 1.00 47.26 392 GLU B N 1
ATOM 3117 C CA . GLU B 1 161 ? -14.839 -22.915 50.280 1.00 52.22 392 GLU B CA 1
ATOM 3118 C C . GLU B 1 161 ? -13.722 -23.834 50.812 1.00 47.37 392 GLU B C 1
ATOM 3119 O O . GLU B 1 161 ? -13.959 -24.592 51.773 1.00 41.51 392 GLU B O 1
ATOM 3125 N N . LYS B 1 162 ? -12.542 -23.789 50.200 1.00 41.92 393 LYS B N 1
ATOM 3126 C CA . LYS B 1 162 ? -11.403 -24.633 50.630 1.00 41.95 393 LYS B CA 1
ATOM 3127 C C . LYS B 1 162 ? -11.072 -24.335 52.102 1.00 43.35 393 LYS B C 1
ATOM 3128 O O . LYS B 1 162 ? -10.861 -25.289 52.857 1.00 48.95 393 LYS B O 1
ATOM 3134 N N . ILE B 1 163 ? -11.063 -23.074 52.520 1.00 38.60 394 ILE B N 1
ATOM 3135 C CA . ILE B 1 163 ? -10.642 -22.709 53.895 1.00 42.10 394 ILE B CA 1
ATOM 3136 C C . ILE B 1 163 ? -11.604 -23.391 54.861 1.00 48.75 394 ILE B C 1
ATOM 3137 O O . ILE B 1 163 ? -11.126 -24.029 55.826 1.00 48.79 394 ILE B O 1
ATOM 3142 N N . ILE B 1 164 ? -12.902 -23.234 54.600 1.00 50.76 395 ILE B N 1
ATOM 3143 C CA . ILE B 1 164 ? -14.026 -23.800 55.405 1.00 54.84 395 ILE B CA 1
ATOM 3144 C C . ILE B 1 164 ? -13.844 -25.315 55.559 1.00 48.14 395 ILE B C 1
ATOM 3145 O O . ILE B 1 164 ? -13.848 -25.772 56.708 1.00 53.46 395 ILE B O 1
ATOM 3150 N N . SER B 1 165 ? -13.720 -26.044 54.445 1.00 46.32 396 SER B N 1
ATOM 3151 C CA . SER B 1 165 ? -13.514 -27.519 54.392 1.00 51.16 396 SER B CA 1
ATOM 3152 C C . SER B 1 165 ? -12.242 -27.896 55.147 1.00 50.72 396 SER B C 1
ATOM 3153 O O . SER B 1 165 ? -12.302 -28.768 56.041 1.00 46.46 396 SER B O 1
ATOM 3156 N N . CYS B 1 166 ? -11.127 -27.275 54.763 1.00 49.45 397 CYS B N 1
ATOM 3157 C CA . CYS B 1 166 ? -9.773 -27.510 55.329 1.00 50.36 397 CYS B CA 1
ATOM 3158 C C . CYS B 1 166 ? -9.775 -27.438 56.863 1.00 50.85 397 CYS B C 1
ATOM 3159 O O . CYS B 1 166 ? -9.280 -28.389 57.473 1.00 49.77 397 CYS B O 1
ATOM 3162 N N . LYS B 1 167 ? -10.316 -26.375 57.462 1.00 48.74 398 LYS B N 1
ATOM 3163 C CA . LYS B 1 167 ? -10.287 -26.196 58.941 1.00 53.13 398 LYS B CA 1
ATOM 3164 C C . LYS B 1 167 ? -11.065 -27.311 59.644 1.00 56.52 398 LYS B C 1
ATOM 3165 O O . LYS B 1 167 ? -10.641 -27.711 60.737 1.00 65.01 398 LYS B O 1
ATOM 3171 N N . GLN B 1 168 ? -12.141 -27.808 59.038 1.00 61.54 399 GLN B N 1
ATOM 3172 C CA . GLN B 1 168 ? -12.986 -28.874 59.636 1.00 63.40 399 GLN B CA 1
ATOM 3173 C C . GLN B 1 168 ? -12.354 -30.252 59.431 1.00 55.21 399 GLN B C 1
ATOM 3174 O O . GLN B 1 168 ? -12.874 -31.225 59.988 1.00 53.38 399 GLN B O 1
ATOM 3180 N N . SER B 1 169 ? -11.309 -30.356 58.616 1.00 48.87 400 SER B N 1
ATOM 3181 C CA . SER B 1 169 ? -10.559 -31.618 58.471 1.00 48.46 400 SER B CA 1
ATOM 3182 C C . SER B 1 169 ? -9.776 -31.881 59.776 1.00 52.96 400 SER B C 1
ATOM 3183 O O . SER B 1 169 ? -9.514 -30.937 60.608 1.00 50.87 400 SER B O 1
ATOM 3186 N N . ASP B 1 170 ? -9.482 -33.149 60.016 1.00 43.88 401 ASP B N 1
ATOM 3187 C CA . ASP B 1 170 ? -8.605 -33.563 61.136 1.00 41.87 401 ASP B CA 1
ATOM 3188 C C . ASP B 1 170 ? -7.285 -33.998 60.484 1.00 42.43 401 ASP B C 1
ATOM 3189 O O . ASP B 1 170 ? -6.602 -34.840 61.049 1.00 40.17 401 ASP B O 1
ATOM 3194 N N . ASN B 1 171 ? -6.949 -33.428 59.315 1.00 43.20 402 ASN B N 1
ATOM 3195 C CA . ASN B 1 171 ? -5.675 -33.710 58.600 1.00 39.31 402 ASN B CA 1
ATOM 3196 C C . ASN B 1 171 ? -4.768 -32.471 58.703 1.00 38.42 402 ASN B C 1
ATOM 3197 O O . ASN B 1 171 ? -5.203 -31.353 58.318 1.00 37.59 402 ASN B O 1
ATOM 3202 N N . SER B 1 172 ? -3.539 -32.661 59.162 1.00 36.12 403 SER B N 1
ATOM 3203 C CA . SER B 1 172 ? -2.623 -31.562 59.557 1.00 40.12 403 SER B CA 1
ATOM 3204 C C . SER B 1 172 ? -2.165 -30.793 58.293 1.00 38.02 403 SER B C 1
ATOM 3205 O O . SER B 1 172 ? -2.121 -29.528 58.338 1.00 33.73 403 SER B O 1
ATOM 3208 N N . GLU B 1 173 ? -1.911 -31.492 57.183 1.00 36.63 404 GLU B N 1
ATOM 3209 C CA . GLU B 1 173 ? -1.524 -30.853 55.893 1.00 44.88 404 GLU B CA 1
ATOM 3210 C C . GLU B 1 173 ? -2.689 -29.988 55.385 1.00 39.30 404 GLU B C 1
ATOM 3211 O O . GLU B 1 173 ? -2.441 -28.860 54.973 1.00 40.75 404 GLU B O 1
ATOM 3217 N N . LEU B 1 174 ? -3.919 -30.477 55.469 1.00 37.22 405 LEU B N 1
ATOM 3218 C CA . LEU B 1 174 ? -5.122 -29.762 54.953 1.00 41.48 405 LEU B CA 1
ATOM 3219 C C . LEU B 1 174 ? -5.463 -28.584 55.878 1.00 42.27 405 LEU B C 1
ATOM 3220 O O . LEU B 1 174 ? -5.780 -27.478 55.346 1.00 40.16 405 LEU B O 1
ATOM 3225 N N . VAL B 1 175 ? -5.398 -28.774 57.200 1.00 34.86 406 VAL B N 1
ATOM 3226 C CA . VAL B 1 175 ? -5.654 -27.674 58.175 1.00 35.78 406 VAL B CA 1
ATOM 3227 C C . VAL B 1 175 ? -4.651 -26.533 57.921 1.00 36.24 406 VAL B C 1
ATOM 3228 O O . VAL B 1 175 ? -5.073 -25.363 57.962 1.00 31.51 406 VAL B O 1
ATOM 3232 N N . SER B 1 176 ? -3.379 -26.857 57.690 1.00 33.79 407 SER B N 1
ATOM 3233 C CA . SER B 1 176 ? -2.296 -25.877 57.434 1.00 36.36 407 SER B CA 1
ATOM 3234 C C . SER B 1 176 ? -2.646 -25.043 56.201 1.00 38.51 407 SER B C 1
ATOM 3235 O O . SER B 1 176 ? -2.541 -23.815 56.297 1.00 38.38 407 SER B O 1
ATOM 3238 N N . GLU B 1 177 ? -3.027 -25.686 55.086 1.00 38.13 408 GLU B N 1
ATOM 3239 C CA . GLU B 1 177 ? -3.345 -25.007 53.793 1.00 38.82 408 GLU B CA 1
ATOM 3240 C C . GLU B 1 177 ? -4.478 -24.004 53.995 1.00 34.75 408 GLU B C 1
ATOM 3241 O O . GLU B 1 177 ? -4.400 -22.902 53.423 1.00 34.53 408 GLU B O 1
ATOM 3247 N N . GLY B 1 178 ? -5.465 -24.390 54.788 1.00 34.82 409 GLY B N 1
ATOM 3248 C CA . GLY B 1 178 ? -6.638 -23.579 55.129 1.00 36.35 409 GLY B CA 1
ATOM 3249 C C . GLY B 1 178 ? -6.219 -22.316 55.846 1.00 39.05 409 GLY B C 1
ATOM 3250 O O . GLY B 1 178 ? -6.686 -21.215 55.454 1.00 37.71 409 GLY B O 1
ATOM 3251 N N . PHE B 1 179 ? -5.379 -22.452 56.870 1.00 35.10 410 PHE B N 1
ATOM 3252 C CA . PHE B 1 179 ? -4.914 -21.294 57.672 1.00 33.59 410 PHE B CA 1
ATOM 3253 C C . PHE B 1 179 ? -4.042 -20.423 56.780 1.00 32.97 410 PHE B C 1
ATOM 3254 O O . PHE B 1 179 ? -4.160 -19.209 56.866 1.00 35.24 410 PHE B O 1
ATOM 3262 N N . VAL B 1 180 ? -3.201 -21.033 55.952 1.00 31.84 411 VAL B N 1
ATOM 3263 C CA . VAL B 1 180 ? -2.316 -20.254 55.062 1.00 34.77 411 VAL B CA 1
ATOM 3264 C C . VAL B 1 180 ? -3.215 -19.481 54.091 1.00 35.23 411 VAL B C 1
ATOM 3265 O O . VAL B 1 180 ? -3.015 -18.258 53.936 1.00 34.64 411 VAL B O 1
ATOM 3269 N N . ALA B 1 181 ? -4.198 -20.136 53.494 1.00 33.78 412 ALA B N 1
ATOM 3270 C CA . ALA B 1 181 ? -5.106 -19.473 52.530 1.00 35.73 412 ALA B CA 1
ATOM 3271 C C . ALA B 1 181 ? -5.786 -18.302 53.232 1.00 35.83 412 ALA B C 1
ATOM 3272 O O . ALA B 1 181 ? -5.896 -17.209 52.631 1.00 32.68 412 ALA B O 1
ATOM 3274 N N . GLU B 1 182 ? -6.214 -18.507 54.469 1.00 33.94 413 GLU B N 1
ATOM 3275 C CA . GLU B 1 182 ? -6.946 -17.461 55.222 1.00 34.69 413 GLU B CA 1
ATOM 3276 C C . GLU B 1 182 ? -6.027 -16.272 55.521 1.00 34.07 413 GLU B C 1
ATOM 3277 O O . GLU B 1 182 ? -6.501 -15.133 55.396 1.00 30.68 413 GLU B O 1
ATOM 3283 N N . GLN B 1 183 ? -4.783 -16.517 55.966 1.00 33.92 414 GLN B N 1
ATOM 3284 C CA . GLN B 1 183 ? -3.798 -15.425 56.194 1.00 37.30 414 GLN B CA 1
ATOM 3285 C C . GLN B 1 183 ? -3.607 -14.643 54.882 1.00 34.79 414 GLN B C 1
ATOM 3286 O O . GLN B 1 183 ? -3.522 -13.394 54.919 1.00 32.89 414 GLN B O 1
ATOM 3292 N N . PHE B 1 184 ? -3.525 -15.331 53.745 1.00 31.69 415 PHE B N 1
ATOM 3293 C CA . PHE B 1 184 ? -3.271 -14.645 52.454 1.00 31.87 415 PHE B CA 1
ATOM 3294 C C . PHE B 1 184 ? -4.431 -13.676 52.198 1.00 30.85 415 PHE B C 1
ATOM 3295 O O . PHE B 1 184 ? -4.145 -12.536 51.878 1.00 33.00 415 PHE B O 1
ATOM 3303 N N . LEU B 1 185 ? -5.679 -14.135 52.312 1.00 32.06 416 LEU B N 1
ATOM 3304 C CA . LEU B 1 185 ? -6.892 -13.317 52.043 1.00 35.86 416 LEU B CA 1
ATOM 3305 C C . LEU B 1 185 ? -6.917 -12.131 53.016 1.00 37.84 416 LEU B C 1
ATOM 3306 O O . LEU B 1 185 ? -7.318 -11.051 52.601 1.00 35.34 416 LEU B O 1
ATOM 3311 N N . ASN B 1 186 ? -6.450 -12.313 54.248 1.00 37.67 417 ASN B N 1
ATOM 3312 C CA . ASN B 1 186 ? -6.457 -11.249 55.282 1.00 38.91 417 ASN B CA 1
ATOM 3313 C C . ASN B 1 186 ? -5.329 -10.252 55.004 1.00 36.11 417 ASN B C 1
ATOM 3314 O O . ASN B 1 186 ? -5.548 -9.081 55.206 1.00 39.94 417 ASN B O 1
ATOM 3319 N N . ASN B 1 187 ? -4.148 -10.703 54.620 1.00 33.00 418 ASN B N 1
ATOM 3320 C CA . ASN B 1 187 ? -2.992 -9.802 54.438 1.00 34.81 418 ASN B CA 1
ATOM 3321 C C . ASN B 1 187 ? -3.119 -9.016 53.129 1.00 39.05 418 ASN B C 1
ATOM 3322 O O . ASN B 1 187 ? -2.403 -8.030 53.011 1.00 36.23 418 ASN B O 1
ATOM 3327 N N . THR B 1 188 ? -3.936 -9.474 52.175 1.00 36.74 419 THR B N 1
ATOM 3328 C CA . THR B 1 188 ? -4.014 -8.892 50.812 1.00 34.69 419 THR B CA 1
ATOM 3329 C C . THR B 1 188 ? -5.425 -8.352 50.601 1.00 33.95 419 THR B C 1
ATOM 3330 O O . THR B 1 188 ? -5.837 -8.232 49.441 1.00 34.09 419 THR B O 1
ATOM 3334 N N . ALA B 1 189 ? -6.146 -8.061 51.690 1.00 31.73 420 ALA B N 1
ATOM 3335 C CA . ALA B 1 189 ? -7.594 -7.760 51.677 1.00 35.20 420 ALA B CA 1
ATOM 3336 C C . ALA B 1 189 ? -7.930 -6.513 50.837 1.00 32.37 420 ALA B C 1
ATOM 3337 O O . ALA B 1 189 ? -9.109 -6.382 50.476 1.00 33.35 420 ALA B O 1
ATOM 3339 N N . THR B 1 190 ? -6.978 -5.643 50.497 1.00 33.17 421 THR B N 1
ATOM 3340 C CA . THR B 1 190 ? -7.243 -4.486 49.587 1.00 35.25 421 THR B CA 1
ATOM 3341 C C . THR B 1 190 ? -7.279 -4.924 48.105 1.00 35.09 421 THR B C 1
ATOM 3342 O O . THR B 1 190 ? -7.550 -4.040 47.290 1.00 33.75 421 THR B O 1
ATOM 3346 N N . GLN B 1 191 ? -6.986 -6.203 47.771 1.00 34.10 422 GLN B N 1
ATOM 3347 C CA . GLN B 1 191 ? -7.213 -6.889 46.450 1.00 29.62 422 GLN B CA 1
ATOM 3348 C C . GLN B 1 191 ? -6.256 -6.405 45.343 1.00 29.97 422 GLN B C 1
ATOM 3349 O O . GLN B 1 191 ? -6.553 -6.549 44.122 1.00 28.71 422 GLN B O 1
ATOM 3355 N N . LEU B 1 192 ? -5.108 -5.896 45.741 1.00 30.14 423 LEU B N 1
ATOM 3356 C CA . LEU B 1 192 ? -3.972 -5.606 44.842 1.00 33.16 423 LEU B CA 1
ATOM 3357 C C . LEU B 1 192 ? -2.738 -5.987 45.631 1.00 32.89 423 LEU B C 1
ATOM 3358 O O . LEU B 1 192 ? -2.693 -5.632 46.807 1.00 35.11 423 LEU B O 1
ATOM 3363 N N . THR B 1 193 ? -1.790 -6.679 45.027 1.00 33.17 424 THR B N 1
ATOM 3364 C CA . THR B 1 193 ? -0.515 -7.024 45.700 1.00 32.15 424 THR B CA 1
ATOM 3365 C C . THR B 1 193 ? 0.623 -6.346 44.937 1.00 34.60 424 THR B C 1
ATOM 3366 O O . THR B 1 193 ? 0.448 -5.984 43.744 1.00 32.57 424 THR B O 1
ATOM 3370 N N . TYR B 1 194 ? 1.774 -6.223 45.588 1.00 35.96 425 TYR B N 1
ATOM 3371 C CA . TYR B 1 194 ? 3.017 -5.727 44.958 1.00 36.79 425 TYR B CA 1
ATOM 3372 C C . TYR B 1 194 ? 3.319 -6.554 43.698 1.00 35.97 425 TYR B C 1
ATOM 3373 O O . TYR B 1 194 ? 3.557 -6.003 42.597 1.00 33.06 425 TYR B O 1
ATOM 3382 N N . HIS B 1 195 ? 3.293 -7.876 43.805 1.00 36.18 426 HIS B N 1
ATOM 3383 C CA . HIS B 1 195 ? 3.527 -8.735 42.617 1.00 34.38 426 HIS B CA 1
ATOM 3384 C C . HIS B 1 195 ? 2.450 -8.450 41.561 1.00 31.97 426 HIS B C 1
ATOM 3385 O O . HIS B 1 195 ? 2.790 -8.330 40.358 1.00 33.76 426 HIS B O 1
ATOM 3392 N N . GLY B 1 196 ? 1.191 -8.309 41.983 1.00 34.92 427 GLY B N 1
ATOM 3393 C CA . GLY B 1 196 ? 0.063 -7.986 41.082 1.00 32.28 427 GLY B CA 1
ATOM 3394 C C . GLY B 1 196 ? 0.317 -6.744 40.256 1.00 30.84 427 GLY B C 1
ATOM 3395 O O . GLY B 1 196 ? 0.256 -6.815 39.022 1.00 30.77 427 GLY B O 1
ATOM 3396 N N . LEU B 1 197 ? 0.637 -5.645 40.926 1.00 33.50 428 LEU B N 1
ATOM 3397 C CA . LEU B 1 197 ? 0.969 -4.341 40.303 1.00 32.50 428 LEU B CA 1
ATOM 3398 C C . LEU B 1 197 ? 2.172 -4.495 39.377 1.00 33.72 428 LEU B C 1
ATOM 3399 O O . LEU B 1 197 ? 2.090 -3.986 38.248 1.00 33.16 428 LEU B O 1
ATOM 3404 N N . CYS B 1 198 ? 3.223 -5.208 39.785 1.00 34.39 429 CYS B N 1
ATOM 3405 C CA . CYS B 1 198 ? 4.406 -5.418 38.900 1.00 40.94 429 CYS B CA 1
ATOM 3406 C C . CYS B 1 198 ? 3.961 -6.174 37.641 1.00 38.52 429 CYS B C 1
ATOM 3407 O O . CYS B 1 198 ? 4.304 -5.720 36.545 1.00 33.63 429 CYS B O 1
ATOM 3410 N N . GLU B 1 199 ? 3.194 -7.264 37.775 1.00 38.31 430 GLU B N 1
ATOM 3411 C CA . GLU B 1 199 ? 2.735 -8.056 36.597 1.00 38.74 430 GLU B CA 1
ATOM 3412 C C . GLU B 1 199 ? 1.818 -7.189 35.728 1.00 37.01 430 GLU B C 1
ATOM 3413 O O . GLU B 1 199 ? 1.919 -7.213 34.490 1.00 38.72 430 GLU B O 1
ATOM 3419 N N . LEU B 1 200 ? 0.951 -6.418 36.357 1.00 35.08 431 LEU B N 1
ATOM 3420 C CA . LEU B 1 200 ? 0.012 -5.536 35.629 1.00 38.58 431 LEU B CA 1
ATOM 3421 C C . LEU B 1 200 ? 0.789 -4.501 34.809 1.00 38.83 431 LEU B C 1
ATOM 3422 O O . LEU B 1 200 ? 0.441 -4.292 33.630 1.00 36.56 431 LEU B O 1
ATOM 3427 N N . THR B 1 201 ? 1.790 -3.852 35.408 1.00 36.64 432 THR B N 1
ATOM 3428 C CA . THR B 1 201 ? 2.609 -2.822 34.717 1.00 38.03 432 THR B CA 1
ATOM 3429 C C . THR B 1 201 ? 3.357 -3.451 33.536 1.00 39.95 432 THR B C 1
ATOM 3430 O O . THR B 1 201 ? 3.451 -2.786 32.497 1.00 42.16 432 THR B O 1
ATOM 3434 N N . SER B 1 202 ? 3.851 -4.679 33.692 1.00 35.91 433 SER B N 1
ATOM 3435 C CA . SER B 1 202 ? 4.592 -5.430 32.645 1.00 40.87 433 SER B CA 1
ATOM 3436 C C . SER B 1 202 ? 3.642 -5.855 31.534 1.00 39.36 433 SER B C 1
ATOM 3437 O O . SER B 1 202 ? 4.111 -5.889 30.408 1.00 41.74 433 SER B O 1
ATOM 3439 N N . THR B 1 203 ? 2.376 -6.200 31.839 1.00 38.33 434 THR B N 1
ATOM 3440 C CA . THR B 1 203 ? 1.453 -6.877 30.885 1.00 39.10 434 THR B CA 1
ATOM 3441 C C . THR B 1 203 ? 0.700 -5.874 30.008 1.00 38.32 434 THR B C 1
ATOM 3442 O O . THR B 1 203 ? 0.508 -6.173 28.831 1.00 32.03 434 THR B O 1
ATOM 3446 N N . VAL B 1 204 ? 0.237 -4.765 30.571 1.00 38.74 435 VAL B N 1
ATOM 3447 C CA . VAL B 1 204 ? -0.554 -3.739 29.828 1.00 36.42 435 VAL B CA 1
ATOM 3448 C C . VAL B 1 204 ? 0.389 -3.088 28.821 1.00 37.18 435 VAL B C 1
ATOM 3449 O O . VAL B 1 204 ? 1.475 -2.703 29.239 1.00 31.87 435 VAL B O 1
ATOM 3453 N N . GLN B 1 205 ? -0.050 -2.893 27.580 1.00 38.93 436 GLN B N 1
ATOM 3454 C CA . GLN B 1 205 ? 0.778 -2.261 26.519 1.00 41.72 436 GLN B CA 1
ATOM 3455 C C . GLN B 1 205 ? 0.652 -0.742 26.644 1.00 39.91 436 GLN B C 1
ATOM 3456 O O . GLN B 1 205 ? -0.408 -0.251 27.098 1.00 36.25 436 GLN B O 1
ATOM 3462 N N . GLU B 1 206 ? 1.705 -0.034 26.265 1.00 38.17 437 GLU B N 1
ATOM 3463 C CA . GLU B 1 206 ? 1.701 1.426 26.088 1.00 36.56 437 GLU B CA 1
ATOM 3464 C C . GLU B 1 206 ? 0.442 1.795 25.322 1.00 34.58 437 GLU B C 1
ATOM 3465 O O . GLU B 1 206 ? 0.241 1.238 24.258 1.00 36.69 437 GLU B O 1
ATOM 3471 N N . GLY B 1 207 ? -0.329 2.751 25.823 1.00 36.62 438 GLY B N 1
ATOM 3472 C CA . GLY B 1 207 ? -1.530 3.270 25.145 1.00 35.39 438 GLY B CA 1
ATOM 3473 C C . GLY B 1 207 ? -2.723 2.316 25.170 1.00 31.00 438 GLY B C 1
ATOM 3474 O O . GLY B 1 207 ? -3.778 2.756 24.676 1.00 35.71 438 GLY B O 1
ATOM 3475 N N . GLU B 1 208 ? -2.612 1.086 25.709 1.00 29.69 439 GLU B N 1
ATOM 3476 C CA . GLU B 1 208 ? -3.755 0.125 25.784 1.00 29.85 439 GLU B CA 1
ATOM 3477 C C . GLU B 1 208 ? -4.868 0.765 26.630 1.00 31.88 439 GLU B C 1
ATOM 3478 O O . GLU B 1 208 ? -4.546 1.413 27.646 1.00 29.58 439 GLU B O 1
ATOM 3484 N N . LEU B 1 209 ? -6.128 0.665 26.197 1.00 31.47 440 LEU B N 1
ATOM 3485 C CA . LEU B 1 209 ? -7.296 1.056 27.032 1.00 33.83 440 LEU B CA 1
ATOM 3486 C C . LEU B 1 209 ? -7.988 -0.216 27.510 1.00 35.68 440 LEU B C 1
ATOM 3487 O O . LEU B 1 209 ? -8.274 -1.088 26.693 1.00 37.42 440 LEU B O 1
ATOM 3492 N N . CYS B 1 210 ? -8.241 -0.313 28.797 1.00 30.49 441 CYS B N 1
ATOM 3493 C CA . CYS B 1 210 ? -8.704 -1.571 29.408 1.00 30.46 441 CYS B CA 1
ATOM 3494 C C . CYS B 1 210 ? -9.440 -1.271 30.709 1.00 28.46 441 CYS B C 1
ATOM 3495 O O . CYS B 1 210 ? -9.585 -0.074 31.106 1.00 25.82 441 CYS B O 1
ATOM 3498 N N . VAL B 1 211 ? -9.928 -2.334 31.322 1.00 27.60 442 VAL B N 1
ATOM 3499 C CA . VAL B 1 211 ? -10.735 -2.236 32.558 1.00 27.49 442 VAL B CA 1
ATOM 3500 C C . VAL B 1 211 ? -9.976 -2.961 33.657 1.00 26.23 442 VAL B C 1
ATOM 3501 O O . VAL B 1 211 ? -9.447 -4.047 33.416 1.00 25.90 442 VAL B O 1
ATOM 3505 N N . PHE B 1 212 ? -9.955 -2.355 34.837 1.00 29.23 443 PHE B N 1
ATOM 3506 C CA . PHE B 1 212 ? -9.218 -2.843 36.018 1.00 26.16 443 PHE B CA 1
ATOM 3507 C C . PHE B 1 212 ? -10.217 -3.114 37.149 1.00 28.00 443 PHE B C 1
ATOM 3508 O O . PHE B 1 212 ? -10.980 -2.173 37.492 1.00 23.90 443 PHE B O 1
ATOM 3516 N N . PHE B 1 213 ? -10.208 -4.351 37.679 1.00 27.58 444 PHE B N 1
ATOM 3517 C CA . PHE B 1 213 ? -11.104 -4.832 38.758 1.00 26.90 444 PHE B CA 1
ATOM 3518 C C . PHE B 1 213 ? -10.361 -4.802 40.100 1.00 27.59 444 PHE B C 1
ATOM 3519 O O . PHE B 1 213 ? -9.226 -5.305 40.190 1.00 26.09 444 PHE B O 1
ATOM 3527 N N . ARG B 1 214 ? -11.007 -4.243 41.130 1.00 26.15 445 ARG B N 1
ATOM 3528 C CA . ARG B 1 214 ? -10.484 -4.242 42.513 1.00 28.19 445 ARG B CA 1
ATOM 3529 C C . ARG B 1 214 ? -11.628 -3.889 43.477 1.00 29.06 445 ARG B C 1
ATOM 3530 O O . ARG B 1 214 ? -12.261 -2.827 43.279 1.00 27.74 445 ARG B O 1
ATOM 3538 N N . ASN B 1 215 ? -11.912 -4.755 44.457 1.00 31.61 446 ASN B N 1
ATOM 3539 C CA . ASN B 1 215 ? -12.851 -4.458 45.578 1.00 34.45 446 ASN B CA 1
ATOM 3540 C C . ASN B 1 215 ? -14.244 -4.175 45.025 1.00 32.47 446 ASN B C 1
ATOM 3541 O O . ASN B 1 215 ? -14.787 -3.144 45.395 1.00 36.88 446 ASN B O 1
ATOM 3546 N N . ASN B 1 216 ? -14.713 -4.995 44.088 1.00 35.48 447 ASN B N 1
ATOM 3547 C CA . ASN B 1 216 ? -15.968 -4.863 43.288 1.00 39.50 447 ASN B CA 1
ATOM 3548 C C . ASN B 1 216 ? -16.114 -3.495 42.600 1.00 37.69 447 ASN B C 1
ATOM 3549 O O . ASN B 1 216 ? -17.241 -3.081 42.405 1.00 35.61 447 ASN B O 1
ATOM 3554 N N . HIS B 1 217 ? -15.018 -2.831 42.226 1.00 37.65 448 HIS B N 1
ATOM 3555 C CA . HIS B 1 217 ? -15.021 -1.583 41.412 1.00 37.97 448 HIS B CA 1
ATOM 3556 C C . HIS B 1 217 ? -14.349 -1.888 40.063 1.00 32.55 448 HIS B C 1
ATOM 3557 O O . HIS B 1 217 ? -13.352 -2.622 40.021 1.00 31.49 448 HIS B O 1
ATOM 3564 N N . PHE B 1 218 ? -14.896 -1.337 38.996 1.00 30.79 449 PHE B N 1
ATOM 3565 C CA . PHE B 1 218 ? -14.353 -1.393 37.622 1.00 29.83 449 PHE B CA 1
ATOM 3566 C C . PHE B 1 218 ? -13.869 0.017 37.286 1.00 29.99 449 PHE B C 1
ATOM 3567 O O . PHE B 1 218 ? -14.619 0.983 37.490 1.00 33.02 449 PHE B O 1
ATOM 3575 N N . SER B 1 219 ? -12.618 0.131 36.868 1.00 25.84 450 SER B N 1
ATOM 3576 C CA . SER B 1 219 ? -11.960 1.406 36.509 1.00 26.49 450 SER B CA 1
ATOM 3577 C C . SER B 1 219 ? -11.540 1.316 35.050 1.00 26.10 450 SER B C 1
ATOM 3578 O O . SER B 1 219 ? -11.141 0.203 34.624 1.00 28.04 450 SER B O 1
ATOM 3581 N N . THR B 1 220 ? -11.500 2.448 34.357 1.00 26.72 451 THR B N 1
ATOM 3582 C CA . THR B 1 220 ? -10.841 2.540 33.028 1.00 26.54 451 THR B CA 1
ATOM 3583 C C . THR B 1 220 ? -9.355 2.738 33.295 1.00 28.67 451 THR B C 1
ATOM 3584 O O . THR B 1 220 ? -9.025 3.618 34.101 1.00 30.80 451 THR B O 1
ATOM 3588 N N . MET B 1 221 ? -8.499 1.923 32.679 1.00 26.88 452 MET B N 1
ATOM 3589 C CA . MET B 1 221 ? -7.040 1.925 32.939 1.00 25.44 452 MET B CA 1
ATOM 3590 C C . MET B 1 221 ? -6.283 2.124 31.629 1.00 28.10 452 MET B C 1
ATOM 3591 O O . MET B 1 221 ? -6.694 1.566 30.602 1.00 23.43 452 MET B O 1
ATOM 3596 N N . THR B 1 222 ? -5.159 2.832 31.685 1.00 29.72 453 THR B N 1
ATOM 3597 C CA . THR B 1 222 ? -4.204 2.869 30.547 1.00 29.69 453 THR B CA 1
ATOM 3598 C C . THR B 1 222 ? -2.773 2.860 31.084 1.00 30.44 453 THR B C 1
ATOM 3599 O O . THR B 1 222 ? -2.544 2.927 32.327 1.00 25.63 453 THR B O 1
ATOM 3603 N N . LYS B 1 223 ? -1.822 2.752 30.176 1.00 31.55 454 LYS B N 1
ATOM 3604 C CA . LYS B 1 223 ? -0.391 2.830 30.520 1.00 31.13 454 LYS B CA 1
ATOM 3605 C C . LYS B 1 223 ? 0.197 3.966 29.696 1.00 33.98 454 LYS B C 1
ATOM 3606 O O . LYS B 1 223 ? 0.023 3.941 28.440 1.00 34.77 454 LYS B O 1
ATOM 3612 N N . TYR B 1 224 ? 0.819 4.932 30.372 1.00 36.45 455 TYR B N 1
ATOM 3613 C CA . TYR B 1 224 ? 1.510 6.074 29.723 1.00 38.65 455 TYR B CA 1
ATOM 3614 C C . TYR B 1 224 ? 2.954 6.160 30.225 1.00 37.58 455 TYR B C 1
ATOM 3615 O O . TYR B 1 224 ? 3.177 6.346 31.449 1.00 34.97 455 TYR B O 1
ATOM 3624 N N . LYS B 1 225 ? 3.898 5.980 29.291 1.00 35.21 456 LYS B N 1
ATOM 3625 C CA . LYS B 1 225 ? 5.364 5.901 29.526 1.00 35.83 456 LYS B CA 1
ATOM 3626 C C . LYS B 1 225 ? 5.655 4.921 30.653 1.00 36.36 456 LYS B C 1
ATOM 3627 O O . LYS B 1 225 ? 6.353 5.303 31.602 1.00 39.03 456 LYS B O 1
ATOM 3633 N N . GLY B 1 226 ? 5.128 3.701 30.562 1.00 34.70 457 GLY B N 1
ATOM 3634 C CA . GLY B 1 226 ? 5.462 2.639 31.521 1.00 36.99 457 GLY B CA 1
ATOM 3635 C C . GLY B 1 226 ? 4.612 2.691 32.786 1.00 35.81 457 GLY B C 1
ATOM 3636 O O . GLY B 1 226 ? 4.706 1.737 33.519 1.00 41.39 457 GLY B O 1
ATOM 3637 N N . GLN B 1 227 ? 3.818 3.744 33.033 1.00 38.50 458 GLN B N 1
ATOM 3638 C CA . GLN B 1 227 ? 3.056 3.945 34.306 1.00 37.06 458 GLN B CA 1
ATOM 3639 C C . GLN B 1 227 ? 1.559 3.648 34.080 1.00 32.60 458 GLN B C 1
ATOM 3640 O O . GLN B 1 227 ? 0.997 4.159 33.103 1.00 30.36 458 GLN B O 1
ATOM 3646 N N . LEU B 1 228 ? 0.927 2.888 34.978 1.00 30.14 459 LEU B N 1
ATOM 3647 C CA . LEU B 1 228 ? -0.531 2.644 34.962 1.00 29.38 459 LEU B CA 1
ATOM 3648 C C . LEU B 1 228 ? -1.206 3.853 35.578 1.00 29.24 459 LEU B C 1
ATOM 3649 O O . LEU B 1 228 ? -0.710 4.356 36.602 1.00 29.03 459 LEU B O 1
ATOM 3654 N N . TYR B 1 229 ? -2.349 4.215 35.009 1.00 29.44 460 TYR B N 1
ATOM 3655 C CA . TYR B 1 229 ? -3.266 5.272 35.478 1.00 28.88 460 TYR B CA 1
ATOM 3656 C C . TYR B 1 229 ? -4.712 4.781 35.393 1.00 28.79 460 TYR B C 1
ATOM 3657 O O . TYR B 1 229 ? -5.042 3.983 34.479 1.00 26.42 460 TYR B O 1
ATOM 3666 N N . LEU B 1 230 ? -5.539 5.234 36.329 1.00 24.77 461 LEU B N 1
ATOM 3667 C CA . LEU B 1 230 ? -6.987 4.978 36.361 1.00 27.18 461 LEU B CA 1
ATOM 3668 C C . LEU B 1 230 ? -7.660 6.290 36.011 1.00 28.67 461 LEU B C 1
ATOM 3669 O O . LEU B 1 230 ? -7.304 7.321 36.611 1.00 29.71 461 LEU B O 1
ATOM 3674 N N . LEU B 1 231 ? -8.649 6.234 35.118 1.00 26.96 462 LEU B N 1
ATOM 3675 C CA . LEU B 1 231 ? -9.435 7.436 34.745 1.00 26.94 462 LEU B CA 1
ATOM 3676 C C . LEU B 1 231 ? -10.215 7.879 35.987 1.00 25.51 462 LEU B C 1
ATOM 3677 O O . LEU B 1 231 ? -10.791 7.007 36.657 1.00 27.67 462 LEU B O 1
ATOM 3682 N N . VAL B 1 232 ? -10.245 9.182 36.269 1.00 28.06 463 VAL B N 1
ATOM 3683 C CA . VAL B 1 232 ? -10.968 9.677 37.476 1.00 30.71 463 VAL B CA 1
ATOM 3684 C C . VAL B 1 232 ? -12.433 9.918 37.100 1.00 32.44 463 VAL B C 1
ATOM 3685 O O . VAL B 1 232 ? -12.692 10.831 36.299 1.00 31.88 463 VAL B O 1
ATOM 3689 N N . THR B 1 233 ? -13.340 9.109 37.655 1.00 30.79 464 THR B N 1
ATOM 3690 C CA . THR B 1 233 ? -14.796 9.239 37.381 1.00 38.03 464 THR B CA 1
ATOM 3691 C C . THR B 1 233 ? -15.533 9.738 38.630 1.00 40.59 464 THR B C 1
ATOM 3692 O O . THR B 1 233 ? -16.773 9.767 38.600 1.00 37.66 464 THR B O 1
ATOM 3696 N N . ASP B 1 234 ? -14.796 10.112 39.679 1.00 39.07 465 ASP B N 1
ATOM 3697 C CA . ASP B 1 234 ? -15.425 10.597 40.938 1.00 48.76 465 ASP B CA 1
ATOM 3698 C C . ASP B 1 234 ? -16.297 11.823 40.642 1.00 49.27 465 ASP B C 1
ATOM 3699 O O . ASP B 1 234 ? -15.825 12.725 39.929 1.00 42.89 465 ASP B O 1
ATOM 3704 N N . GLN B 1 235 ? -17.516 11.842 41.190 1.00 56.65 466 GLN B N 1
ATOM 3705 C CA . GLN B 1 235 ? -18.496 12.956 40.978 1.00 59.60 466 GLN B CA 1
ATOM 3706 C C . GLN B 1 235 ? -17.883 14.275 41.465 1.00 54.27 466 GLN B C 1
ATOM 3707 O O . GLN B 1 235 ? -18.095 15.325 40.816 1.00 57.76 466 GLN B O 1
ATOM 3709 N N . GLY B 1 236 ? -17.131 14.223 42.561 1.00 55.13 467 GLY B N 1
ATOM 3710 C CA . GLY B 1 236 ? -16.465 15.405 43.140 1.00 53.93 467 GLY B CA 1
ATOM 3711 C C . GLY B 1 236 ? -15.640 16.164 42.112 1.00 55.28 467 GLY B C 1
ATOM 3712 O O . GLY B 1 236 ? -15.423 17.367 42.314 1.00 52.92 467 GLY B O 1
ATOM 3713 N N . PHE B 1 237 ? -15.168 15.495 41.053 1.00 49.71 468 PHE B N 1
ATOM 3714 C CA . PHE B 1 237 ? -14.175 16.058 40.104 1.00 48.40 468 PHE B CA 1
ATOM 3715 C C . PHE B 1 237 ? -14.843 16.471 38.779 1.00 44.32 468 PHE B C 1
ATOM 3716 O O . PHE B 1 237 ? -14.105 16.865 37.845 1.00 46.77 468 PHE B O 1
ATOM 3724 N N . LEU B 1 238 ? -16.179 16.438 38.696 1.00 46.67 469 LEU B N 1
ATOM 3725 C CA . LEU B 1 238 ? -16.955 16.751 37.457 1.00 50.29 469 LEU B CA 1
ATOM 3726 C C . LEU B 1 238 ? -16.443 18.043 36.794 1.00 48.70 469 LEU B C 1
ATOM 3727 O O . LEU B 1 238 ? -16.300 18.022 35.553 1.00 55.56 469 LEU B O 1
ATOM 3732 N N . THR B 1 239 ? -16.175 19.114 37.556 1.00 50.12 470 THR B N 1
ATOM 3733 C CA . THR B 1 239 ? -15.770 20.453 37.028 1.00 57.01 470 THR B CA 1
ATOM 3734 C C . THR B 1 239 ? -14.267 20.729 37.219 1.00 55.80 470 THR B C 1
ATOM 3735 O O . THR B 1 239 ? -13.844 21.844 36.855 1.00 53.47 470 THR B O 1
ATOM 3739 N N . GLU B 1 240 ? -13.492 19.783 37.764 1.00 55.42 471 GLU B N 1
ATOM 3740 C CA . GLU B 1 240 ? -12.006 19.883 37.876 1.00 53.21 471 GLU B CA 1
ATOM 3741 C C . GLU B 1 240 ? -11.372 19.446 36.547 1.00 49.88 471 GLU B C 1
ATOM 3742 O O . GLU B 1 240 ? -11.166 18.224 36.329 1.00 42.69 471 GLU B O 1
ATOM 3748 N N . GLU B 1 241 ? -11.105 20.420 35.690 1.00 48.01 472 GLU B N 1
ATOM 3749 C CA . GLU B 1 241 ? -10.464 20.274 34.362 1.00 58.77 472 GLU B CA 1
ATOM 3750 C C . GLU B 1 241 ? -9.121 19.538 34.484 1.00 53.29 472 GLU B C 1
ATOM 3751 O O . GLU B 1 241 ? -8.718 18.839 33.542 1.00 44.14 472 GLU B O 1
ATOM 3757 N N . LYS B 1 242 ? -8.408 19.710 35.588 1.00 52.42 473 LYS B N 1
ATOM 3758 C CA . LYS B 1 242 ? -7.002 19.241 35.649 1.00 59.44 473 LYS B CA 1
ATOM 3759 C C . LYS B 1 242 ? -6.964 17.873 36.333 1.00 49.05 473 LYS B C 1
ATOM 3760 O O . LYS B 1 242 ? -5.855 17.374 36.540 1.00 60.43 473 LYS B O 1
ATOM 3766 N N . VAL B 1 243 ? -8.108 17.305 36.718 1.00 41.79 474 VAL B N 1
ATOM 3767 C CA . VAL B 1 243 ? -8.130 15.990 37.420 1.00 40.85 474 VAL B CA 1
ATOM 3768 C C . VAL B 1 243 ? -8.774 14.986 36.473 1.00 39.66 474 VAL B C 1
ATOM 3769 O O . VAL B 1 243 ? -10.014 14.954 36.404 1.00 37.35 474 VAL B O 1
ATOM 3773 N N . VAL B 1 244 ? -7.955 14.225 35.743 1.00 34.57 475 VAL B N 1
ATOM 3774 C CA . VAL B 1 244 ? -8.455 13.233 34.751 1.00 33.58 475 VAL B CA 1
ATOM 3775 C C . VAL B 1 244 ? -7.926 11.834 35.076 1.00 31.57 475 VAL B C 1
ATOM 3776 O O . VAL B 1 244 ? -8.733 10.882 35.042 1.00 31.00 475 VAL B O 1
ATOM 3780 N N . TRP B 1 245 ? -6.619 11.696 35.287 1.00 29.18 476 TRP B N 1
ATOM 3781 C CA . TRP B 1 245 ? -5.960 10.398 35.540 1.00 29.41 476 TRP B CA 1
ATOM 3782 C C . TRP B 1 245 ? -5.427 10.380 36.965 1.00 31.37 476 TRP B C 1
ATOM 3783 O O . TRP B 1 245 ? -5.043 11.466 37.456 1.00 36.04 476 TRP B O 1
ATOM 3794 N N . GLU B 1 246 ? -5.426 9.201 37.579 1.00 29.31 477 GLU B N 1
ATOM 3795 C CA . GLU B 1 246 ? -4.778 8.952 38.887 1.00 33.20 477 GLU B CA 1
ATOM 3796 C C . GLU B 1 246 ? -3.749 7.829 38.715 1.00 33.72 477 GLU B C 1
ATOM 3797 O O . GLU B 1 246 ? -4.138 6.753 38.248 1.00 27.62 477 GLU B O 1
ATOM 3803 N N . SER B 1 247 ? -2.483 8.064 39.066 1.00 28.32 478 SER B N 1
ATOM 3804 C CA . SER B 1 247 ? -1.423 7.026 38.964 1.00 31.25 478 SER B CA 1
ATOM 3805 C C . SER B 1 247 ? -1.794 5.852 39.887 1.00 31.26 478 SER B C 1
ATOM 3806 O O . SER B 1 247 ? -2.355 6.051 40.973 1.00 32.61 478 SER B O 1
ATOM 3809 N N . LEU B 1 248 ? -1.592 4.642 39.405 1.00 32.70 479 LEU B N 1
ATOM 3810 C CA . LEU B 1 248 ? -1.660 3.406 40.212 1.00 35.80 479 LEU B CA 1
ATOM 3811 C C . LEU B 1 248 ? -0.202 2.930 40.367 1.00 39.46 479 LEU B C 1
ATOM 3812 O O . LEU B 1 248 ? 0.280 2.164 39.518 1.00 41.00 479 LEU B O 1
ATOM 3817 N N . HIS B 1 249 ? 0.515 3.482 41.342 1.00 50.97 480 HIS B N 1
ATOM 3818 C CA . HIS B 1 249 ? 1.997 3.357 41.466 1.00 58.61 480 HIS B CA 1
ATOM 3819 C C . HIS B 1 249 ? 2.358 2.466 42.662 1.00 49.08 480 HIS B C 1
ATOM 3820 O O . HIS B 1 249 ? 3.490 1.925 42.689 1.00 45.74 480 HIS B O 1
ATOM 3827 N N . ASN B 1 250 ? 1.418 2.236 43.570 1.00 47.43 481 ASN B N 1
ATOM 3828 C CA . ASN B 1 250 ? 1.632 1.280 44.684 1.00 53.43 481 ASN B CA 1
ATOM 3829 C C . ASN B 1 250 ? 0.287 0.746 45.189 1.00 47.63 481 ASN B C 1
ATOM 3830 O O . ASN B 1 250 ? -0.797 1.162 44.694 1.00 34.75 481 ASN B O 1
ATOM 3835 N N . VAL B 1 251 ? 0.371 -0.114 46.194 1.00 51.58 482 VAL B N 1
ATOM 3836 C CA . VAL B 1 251 ? -0.735 -1.011 46.613 1.00 63.22 482 VAL B CA 1
ATOM 3837 C C . VAL B 1 251 ? -1.705 -0.215 47.495 1.00 61.30 482 VAL B C 1
ATOM 3838 O O . VAL B 1 251 ? -2.920 -0.422 47.357 1.00 66.91 482 VAL B O 1
ATOM 3842 N N . ASP B 1 252 ? -1.188 0.650 48.370 1.00 67.51 483 ASP B N 1
ATOM 3843 C CA . ASP B 1 252 ? -1.974 1.414 49.383 1.00 68.36 483 ASP B CA 1
ATOM 3844 C C . ASP B 1 252 ? -1.760 2.907 49.136 1.00 69.58 483 ASP B C 1
ATOM 3845 O O . ASP B 1 252 ? -0.712 3.251 48.551 1.00 57.35 483 ASP B O 1
ATOM 3847 N N . GLY B 1 253 ? -2.719 3.743 49.548 1.00 72.65 484 GLY B N 1
ATOM 3848 C CA . GLY B 1 253 ? -2.593 5.215 49.533 1.00 74.56 484 GLY B CA 1
ATOM 3849 C C . GLY B 1 253 ? -3.201 5.840 48.289 1.00 83.72 484 GLY B C 1
ATOM 3850 O O . GLY B 1 253 ? -3.633 5.093 47.381 1.00 86.00 484 GLY B O 1
ATOM 3851 N N . ASP B 1 254 ? -3.268 7.174 48.260 1.00 84.36 485 ASP B N 1
ATOM 3852 C CA . ASP B 1 254 ? -3.669 7.951 47.059 1.00 73.55 485 ASP B CA 1
ATOM 3853 C C . ASP B 1 254 ? -2.538 7.832 46.028 1.00 70.57 485 ASP B C 1
ATOM 3854 O O . ASP B 1 254 ? -1.350 7.748 46.449 1.00 67.88 485 ASP B O 1
ATOM 3856 N N . GLY B 1 255 ? -2.894 7.762 44.737 1.00 56.87 486 GLY B N 1
ATOM 3857 C CA . GLY B 1 255 ? -1.979 8.059 43.617 1.00 52.63 486 GLY B CA 1
ATOM 3858 C C . GLY B 1 255 ? -1.842 9.561 43.396 1.00 44.09 486 GLY B C 1
ATOM 3859 O O . GLY B 1 255 ? -2.406 10.336 44.150 1.00 52.39 486 GLY B O 1
ATOM 3860 N N . ASN B 1 256 ? -1.126 9.967 42.370 1.00 38.49 487 ASN B N 1
ATOM 3861 C CA . ASN B 1 256 ? -1.050 11.379 41.959 1.00 36.44 487 ASN B CA 1
ATOM 3862 C C . ASN B 1 256 ? -2.167 11.612 40.954 1.00 39.18 487 ASN B C 1
ATOM 3863 O O . ASN B 1 256 ? -2.301 10.789 40.004 1.00 34.41 487 ASN B O 1
ATOM 3868 N N . PHE B 1 257 ? -2.894 12.707 41.152 1.00 35.32 488 PHE B N 1
ATOM 3869 C CA . PHE B 1 257 ? -3.880 13.264 40.197 1.00 36.78 488 PHE B CA 1
ATOM 3870 C C . PHE B 1 257 ? -3.127 14.044 39.120 1.00 33.75 488 PHE B C 1
ATOM 3871 O O . PHE B 1 257 ? -2.316 14.890 39.447 1.00 39.44 488 PHE B O 1
ATOM 3879 N N . CYS B 1 258 ? -3.378 13.713 37.857 1.00 33.06 489 CYS B N 1
ATOM 3880 C CA . CYS B 1 258 ? -2.826 14.365 36.656 1.00 33.65 489 CYS B CA 1
ATOM 3881 C C . CYS B 1 258 ? -3.968 14.811 35.734 1.00 32.29 489 CYS B C 1
ATOM 3882 O O . CYS B 1 258 ? -5.078 14.270 35.834 1.00 31.52 489 CYS B O 1
ATOM 3885 N N . ASP B 1 259 ? -3.637 15.689 34.811 1.00 31.41 490 ASP B N 1
ATOM 3886 C CA . ASP B 1 259 ? -4.520 16.256 33.769 1.00 34.89 490 ASP B CA 1
ATOM 3887 C C . ASP B 1 259 ? -4.601 15.236 32.644 1.00 33.74 490 ASP B C 1
ATOM 3888 O O . ASP B 1 259 ? -3.993 14.167 32.797 1.00 36.85 490 ASP B O 1
ATOM 3893 N N . SER B 1 260 ? -5.334 15.555 31.577 1.00 34.01 491 SER B N 1
ATOM 3894 C CA . SER B 1 260 ? -5.626 14.620 30.472 1.00 37.06 491 SER B CA 1
ATOM 3895 C C . SER B 1 260 ? -4.335 14.338 29.695 1.00 43.10 491 SER B C 1
ATOM 3896 O O . SER B 1 260 ? -4.345 13.416 28.844 1.00 40.04 491 SER B O 1
ATOM 3899 N N . GLU B 1 261 ? -3.246 15.065 29.993 1.00 39.86 492 GLU B N 1
ATOM 3900 C CA . GLU B 1 261 ? -1.930 14.868 29.321 1.00 36.17 492 GLU B CA 1
ATOM 3901 C C . GLU B 1 261 ? -0.937 14.189 30.270 1.00 35.54 492 GLU B C 1
ATOM 3902 O O . GLU B 1 261 ? 0.250 14.153 29.935 1.00 33.97 492 GLU B O 1
ATOM 3908 N N . PHE B 1 262 ? -1.403 13.741 31.442 1.00 33.60 493 PHE B N 1
ATOM 3909 C CA . PHE B 1 262 ? -0.665 12.976 32.479 1.00 33.67 493 PHE B CA 1
ATOM 3910 C C . PHE B 1 262 ? 0.359 13.846 33.225 1.00 35.03 493 PHE B C 1
ATOM 3911 O O . PHE B 1 262 ? 1.248 13.299 33.849 1.00 42.92 493 PHE B O 1
ATOM 3919 N N . HIS B 1 263 ? 0.256 15.162 33.166 1.00 35.25 494 HIS B N 1
ATOM 3920 C CA . HIS B 1 263 ? 1.083 16.083 33.992 1.00 34.06 494 HIS B CA 1
ATOM 3921 C C . HIS B 1 263 ? 0.446 16.180 35.381 1.00 34.09 494 HIS B C 1
ATOM 3922 O O . HIS B 1 263 ? -0.795 16.183 35.448 1.00 35.89 494 HIS B O 1
ATOM 3929 N N . LEU B 1 264 ? 1.254 16.251 36.438 1.00 38.32 495 LEU B N 1
ATOM 3930 C CA . LEU B 1 264 ? 0.797 16.477 37.843 1.00 43.81 495 LEU B CA 1
ATOM 3931 C C . LEU B 1 264 ? -0.057 17.750 37.927 1.00 45.52 495 LEU B C 1
ATOM 3932 O O . LEU B 1 264 ? 0.380 18.797 37.350 1.00 36.65 495 LEU B O 1
ATOM 3937 N N . ARG B 1 265 ? -1.214 17.637 38.596 1.00 47.82 496 ARG B N 1
ATOM 3938 C CA . ARG B 1 265 ? -2.146 18.752 38.930 1.00 54.07 496 ARG B CA 1
ATOM 3939 C C . ARG B 1 265 ? -1.475 19.587 40.015 1.00 51.75 496 ARG B C 1
ATOM 3940 O O . ARG B 1 265 ? -1.012 19.022 40.999 1.00 55.48 496 ARG B O 1
ATOM 3942 N N . PRO B 1 266 ? -1.380 20.932 39.858 1.00 62.50 497 PRO B N 1
ATOM 3943 C CA . PRO B 1 266 ? -0.632 21.780 40.797 1.00 58.77 497 PRO B CA 1
ATOM 3944 C C . PRO B 1 266 ? -1.242 21.877 42.203 1.00 58.77 497 PRO B C 1
ATOM 3945 O O . PRO B 1 266 ? -2.375 21.454 42.382 1.00 64.69 497 PRO B O 1
ATOM 3949 N N . PRO C 1 6 ? -42.854 26.040 -6.155 1.00 95.67 237 PRO C N 1
ATOM 3950 C CA . PRO C 1 6 ? -43.176 24.988 -5.154 1.00 94.66 237 PRO C CA 1
ATOM 3951 C C . PRO C 1 6 ? -42.206 24.926 -3.948 1.00 92.21 237 PRO C C 1
ATOM 3952 O O . PRO C 1 6 ? -41.581 23.885 -3.762 1.00 86.20 237 PRO C O 1
ATOM 3956 N N . GLU C 1 7 ? -42.123 26.002 -3.144 1.00 79.43 238 GLU C N 1
ATOM 3957 C CA . GLU C 1 7 ? -41.076 26.215 -2.094 1.00 79.53 238 GLU C CA 1
ATOM 3958 C C . GLU C 1 7 ? -41.418 25.425 -0.820 1.00 79.30 238 GLU C C 1
ATOM 3959 O O . GLU C 1 7 ? -40.465 24.976 -0.131 1.00 74.89 238 GLU C O 1
ATOM 3965 N N . PHE C 1 8 ? -42.715 25.293 -0.502 1.00 76.93 239 PHE C N 1
ATOM 3966 C CA . PHE C 1 8 ? -43.262 24.294 0.457 1.00 75.23 239 PHE C CA 1
ATOM 3967 C C . PHE C 1 8 ? -42.708 22.914 0.093 1.00 65.03 239 PHE C C 1
ATOM 3968 O O . PHE C 1 8 ? -42.335 22.168 1.013 1.00 68.49 239 PHE C O 1
ATOM 3970 N N . MET C 1 9 ? -42.639 22.636 -1.218 1.00 59.24 240 MET C N 1
ATOM 3971 C CA . MET C 1 9 ? -42.411 21.305 -1.853 1.00 56.47 240 MET C CA 1
ATOM 3972 C C . MET C 1 9 ? -40.921 21.018 -2.116 1.00 49.51 240 MET C C 1
ATOM 3973 O O . MET C 1 9 ? -40.618 19.842 -2.349 1.00 47.32 240 MET C O 1
ATOM 3978 N N . SER C 1 10 ? -40.025 22.013 -2.110 1.00 44.14 241 SER C N 1
ATOM 3979 C CA . SER C 1 10 ? -38.557 21.773 -2.197 1.00 42.90 241 SER C CA 1
ATOM 3980 C C . SER C 1 10 ? -38.081 21.365 -0.791 1.00 40.97 241 SER C C 1
ATOM 3981 O O . SER C 1 10 ? -38.199 22.183 0.136 1.00 43.44 241 SER C O 1
ATOM 3983 N N . VAL C 1 11 ? -37.634 20.123 -0.614 1.00 40.19 242 VAL C N 1
ATOM 3984 C CA . VAL C 1 11 ? -37.094 19.619 0.684 1.00 40.24 242 VAL C CA 1
ATOM 3985 C C . VAL C 1 11 ? -35.588 19.358 0.545 1.00 34.86 242 VAL C C 1
ATOM 3986 O O . VAL C 1 11 ? -35.202 18.741 -0.425 1.00 36.82 242 VAL C O 1
ATOM 3990 N N . TYR C 1 12 ? -34.799 19.794 1.524 1.00 35.04 243 TYR C N 1
ATOM 3991 C CA . TYR C 1 12 ? -33.319 19.650 1.585 1.00 34.66 243 TYR C CA 1
ATOM 3992 C C . TYR C 1 12 ? -32.936 18.859 2.834 1.00 33.98 243 TYR C C 1
ATOM 3993 O O . TYR C 1 12 ? -33.484 19.137 3.907 1.00 33.49 243 TYR C O 1
ATOM 4002 N N . HIS C 1 13 ? -32.003 17.923 2.684 1.00 34.59 244 HIS C N 1
ATOM 4003 C CA . HIS C 1 13 ? -31.363 17.175 3.801 1.00 37.18 244 HIS C CA 1
ATOM 4004 C C . HIS C 1 13 ? -30.183 17.983 4.329 1.00 36.10 244 HIS C C 1
ATOM 4005 O O . HIS C 1 13 ? -29.389 18.493 3.510 1.00 32.32 244 HIS C O 1
ATOM 4012 N N . ILE C 1 14 ? -30.120 18.127 5.649 1.00 30.79 245 ILE C N 1
ATOM 4013 C CA . ILE C 1 14 ? -29.035 18.847 6.364 1.00 34.47 245 ILE C CA 1
ATOM 4014 C C . ILE C 1 14 ? -27.965 17.828 6.727 1.00 33.99 245 ILE C C 1
ATOM 4015 O O . ILE C 1 14 ? -28.334 16.743 7.161 1.00 34.06 245 ILE C O 1
ATOM 4020 N N . LYS C 1 15 ? -26.697 18.188 6.592 1.00 34.56 246 LYS C N 1
ATOM 4021 C CA . LYS C 1 15 ? -25.551 17.349 7.039 1.00 35.14 246 LYS C CA 1
ATOM 4022 C C . LYS C 1 15 ? -24.823 18.103 8.133 1.00 35.02 246 LYS C C 1
ATOM 4023 O O . LYS C 1 15 ? -24.477 19.298 7.920 1.00 34.54 246 LYS C O 1
ATOM 4029 N N . TRP C 1 16 ? -24.604 17.451 9.263 1.00 35.62 247 TRP C N 1
ATOM 4030 C CA . TRP C 1 16 ? -23.936 18.096 10.412 1.00 35.46 247 TRP C CA 1
ATOM 4031 C C . TRP C 1 16 ? -22.462 17.757 10.319 1.00 36.50 247 TRP C C 1
ATOM 4032 O O . TRP C 1 16 ? -22.139 16.578 10.206 1.00 35.39 247 TRP C O 1
ATOM 4043 N N . ILE C 1 17 ? -21.606 18.769 10.318 1.00 34.88 248 ILE C N 1
ATOM 4044 C CA . ILE C 1 17 ? -20.139 18.542 10.233 1.00 35.49 248 ILE C CA 1
ATOM 4045 C C . ILE C 1 17 ? -19.469 19.149 11.466 1.00 38.25 248 ILE C C 1
ATOM 4046 O O . ILE C 1 17 ? -20.121 19.916 12.193 1.00 41.88 248 ILE C O 1
ATOM 4051 N N . GLN C 1 18 ? -18.193 18.844 11.664 1.00 41.54 249 GLN C N 1
ATOM 4052 C CA . GLN C 1 18 ? -17.351 19.524 12.676 1.00 43.91 249 GLN C CA 1
ATOM 4053 C C . GLN C 1 18 ? -16.553 20.606 11.958 1.00 41.40 249 GLN C C 1
ATOM 4054 O O . GLN C 1 18 ? -15.625 20.269 11.272 1.00 43.50 249 GLN C O 1
ATOM 4060 N N . TRP C 1 19 ? -16.958 21.865 12.094 1.00 42.09 250 TRP C N 1
ATOM 4061 C CA . TRP C 1 19 ? -16.315 22.995 11.381 1.00 39.21 250 TRP C CA 1
ATOM 4062 C C . TRP C 1 19 ? -15.623 23.857 12.425 1.00 40.31 250 TRP C C 1
ATOM 4063 O O . TRP C 1 19 ? -16.354 24.417 13.286 1.00 33.28 250 TRP C O 1
ATOM 4074 N N . LYS C 1 20 ? -14.286 23.937 12.357 1.00 40.40 251 LYS C N 1
ATOM 4075 C CA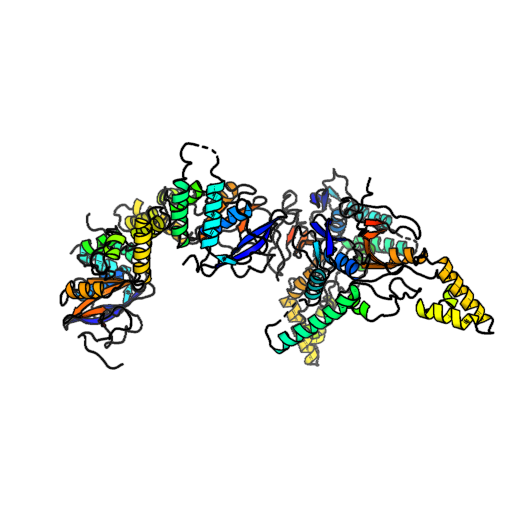 . LYS C 1 20 ? -13.462 24.576 13.419 1.00 45.25 251 LYS C CA 1
ATOM 4076 C C . LYS C 1 20 ? -13.958 24.061 14.781 1.00 42.07 251 LYS C C 1
ATOM 4077 O O . LYS C 1 20 ? -14.344 24.902 15.627 1.00 42.93 251 LYS C O 1
ATOM 4083 N N . GLU C 1 21 ? -14.037 22.732 14.943 1.00 44.56 252 GLU C N 1
ATOM 4084 C CA . GLU C 1 21 ? -14.455 22.003 16.188 1.00 50.62 252 GLU C CA 1
ATOM 4085 C C . GLU C 1 21 ? -15.810 22.503 16.712 1.00 49.52 252 GLU C C 1
ATOM 4086 O O . GLU C 1 21 ? -16.024 22.446 17.938 1.00 49.24 252 GLU C O 1
ATOM 4092 N N . GLU C 1 22 ? -16.705 22.959 15.834 1.00 50.18 253 GLU C N 1
ATOM 4093 C CA . GLU C 1 22 ? -18.110 23.318 16.183 1.00 47.16 253 GLU C CA 1
ATOM 4094 C C . GLU C 1 22 ? -19.062 22.482 15.331 1.00 44.27 253 GLU C C 1
ATOM 4095 O O . GLU C 1 22 ? -18.810 22.358 14.114 1.00 49.10 253 GLU C O 1
ATOM 4101 N N . ASN C 1 23 ? -20.114 21.958 15.952 1.00 43.67 254 ASN C N 1
ATOM 4102 C CA . ASN C 1 23 ? -21.236 21.241 15.293 1.00 41.92 254 ASN C CA 1
ATOM 4103 C C . ASN C 1 23 ? -21.930 22.262 14.387 1.00 39.93 254 ASN C C 1
ATOM 4104 O O . ASN C 1 23 ? -22.587 23.174 14.914 1.00 36.94 254 ASN C O 1
ATOM 4109 N N . THR C 1 24 ? -21.716 22.162 13.081 1.00 33.24 255 THR C N 1
ATOM 4110 C CA . THR C 1 24 ? -22.208 23.138 12.086 1.00 34.47 255 THR C CA 1
ATOM 4111 C C . THR C 1 24 ? -23.039 22.401 11.051 1.00 30.00 255 THR C C 1
ATOM 4112 O O . THR C 1 24 ? -22.593 21.378 10.556 1.00 31.18 255 THR C O 1
ATOM 4116 N N . PRO C 1 25 ? -24.214 22.919 10.633 1.00 29.94 256 PRO C N 1
ATOM 4117 C CA . PRO C 1 25 ? -24.985 22.308 9.551 1.00 28.50 256 PRO C CA 1
ATOM 4118 C C . PRO C 1 25 ? -24.664 22.857 8.161 1.00 32.00 256 PRO C C 1
ATOM 4119 O O . PRO C 1 25 ? -24.288 24.007 8.033 1.00 34.21 256 PRO C O 1
ATOM 4123 N N . ILE C 1 26 ? -24.851 22.006 7.160 1.00 33.49 257 ILE C N 1
ATOM 4124 C CA . ILE C 1 26 ? -24.652 22.296 5.713 1.00 32.56 257 ILE C CA 1
ATOM 4125 C C . ILE C 1 26 ? -25.883 21.747 4.998 1.00 32.69 257 ILE C C 1
ATOM 4126 O O . ILE C 1 26 ? -26.455 20.745 5.502 1.00 32.62 257 ILE C O 1
ATOM 4131 N N . ILE C 1 27 ? -26.344 22.416 3.939 1.00 32.64 258 ILE C N 1
ATOM 4132 C CA . ILE C 1 27 ? -27.533 21.981 3.144 1.00 30.92 258 ILE C CA 1
ATOM 4133 C C . ILE C 1 27 ? -27.000 21.206 1.940 1.00 31.13 258 ILE C C 1
ATOM 4134 O O . ILE C 1 27 ? -26.170 21.763 1.201 1.00 31.03 258 ILE C O 1
ATOM 4139 N N . THR C 1 28 ? -27.465 19.977 1.731 1.00 27.66 259 THR C N 1
ATOM 4140 C CA . THR C 1 28 ? -27.107 19.140 0.548 1.00 32.41 259 THR C CA 1
ATOM 4141 C C . THR C 1 28 ? -28.109 19.418 -0.571 1.00 29.50 259 THR C C 1
ATOM 4142 O O . THR C 1 28 ? -29.235 19.849 -0.258 1.00 36.79 259 THR C O 1
ATOM 4146 N N . GLN C 1 29 ? -27.746 19.210 -1.831 1.00 30.86 260 GLN C N 1
ATOM 4147 C CA . GLN C 1 29 ? -28.673 19.521 -2.958 1.00 37.43 260 GLN C CA 1
ATOM 4148 C C . GLN C 1 29 ? -29.687 18.374 -3.077 1.00 39.70 260 GLN C C 1
ATOM 4149 O O . GLN C 1 29 ? -29.350 17.268 -2.680 1.00 36.35 260 GLN C O 1
ATOM 4155 N N . ASN C 1 30 ? -30.904 18.637 -3.559 1.00 50.80 261 ASN C N 1
ATOM 4156 C CA . ASN C 1 30 ? -31.928 17.578 -3.821 1.00 58.89 261 ASN C CA 1
ATOM 4157 C C . ASN C 1 30 ? -32.001 17.500 -5.360 1.00 75.53 261 ASN C C 1
ATOM 4158 O O . ASN C 1 30 ? -30.999 17.878 -5.990 1.00 69.56 261 ASN C O 1
ATOM 4163 N N . GLU C 1 31 ? -33.124 17.031 -5.944 1.00 92.00 262 GLU C N 1
ATOM 4164 C CA . GLU C 1 31 ? -33.357 16.936 -7.426 1.00 83.49 262 GLU C CA 1
ATOM 4165 C C . GLU C 1 31 ? -32.907 18.228 -8.126 1.00 82.68 262 GLU C C 1
ATOM 4166 O O . GLU C 1 31 ? -32.327 18.143 -9.223 1.00 82.73 262 GLU C O 1
ATOM 4168 N N . ASN C 1 32 ? -33.210 19.382 -7.529 1.00 88.58 263 ASN C N 1
ATOM 4169 C CA . ASN C 1 32 ? -32.572 20.697 -7.822 1.00 95.56 263 ASN C CA 1
ATOM 4170 C C . ASN C 1 32 ? -31.103 20.647 -7.358 1.00 103.32 263 ASN C C 1
ATOM 4171 O O . ASN C 1 32 ? -30.857 20.070 -6.266 1.00 112.70 263 ASN C O 1
ATOM 4176 N N . GLY C 1 33 ? -30.184 21.274 -8.115 1.00 85.99 264 GLY C N 1
ATOM 4177 C CA . GLY C 1 33 ? -28.718 21.109 -7.995 1.00 75.44 264 GLY C CA 1
ATOM 4178 C C . GLY C 1 33 ? -28.026 22.242 -7.233 1.00 68.10 264 GLY C C 1
ATOM 4179 O O . GLY C 1 33 ? -28.490 22.667 -6.182 1.00 67.16 264 GLY C O 1
ATOM 4180 N N . PRO C 1 34 ? -26.851 22.732 -7.697 1.00 66.09 265 PRO C N 1
ATOM 4181 C CA . PRO C 1 34 ? -26.169 23.862 -7.050 1.00 65.47 265 PRO C CA 1
ATOM 4182 C C . PRO C 1 34 ? -26.834 25.213 -7.402 1.00 64.89 265 PRO C C 1
ATOM 4183 O O . PRO C 1 34 ? -26.270 26.069 -8.118 1.00 41.99 265 PRO C O 1
ATOM 4187 N N . CYS C 1 35 ? -28.059 25.395 -6.895 1.00 69.45 266 CYS C N 1
ATOM 4188 C CA . CYS C 1 35 ? -28.844 26.631 -7.117 1.00 66.42 266 CYS C CA 1
ATOM 4189 C C . CYS C 1 35 ? -28.244 27.718 -6.251 1.00 67.42 266 CYS C C 1
ATOM 4190 O O . CYS C 1 35 ? -27.711 27.438 -5.179 1.00 78.79 266 CYS C O 1
ATOM 4193 N N . PRO C 1 36 ? -28.297 28.983 -6.705 1.00 61.23 267 PRO C N 1
ATOM 4194 C CA . PRO C 1 36 ? -27.777 30.092 -5.918 1.00 62.02 267 PRO C CA 1
ATOM 4195 C C . PRO C 1 36 ? -28.115 29.997 -4.421 1.00 55.64 267 PRO C C 1
ATOM 4196 O O . PRO C 1 36 ? -27.281 30.402 -3.617 1.00 56.98 267 PRO C O 1
ATOM 4200 N N . LEU C 1 37 ? -29.303 29.496 -4.063 1.00 46.46 268 LEU C N 1
ATOM 4201 C CA . LEU C 1 37 ? -29.787 29.633 -2.665 1.00 45.82 268 LEU C CA 1
ATOM 4202 C C . LEU C 1 37 ? -28.910 28.773 -1.743 1.00 40.51 268 LEU C C 1
ATOM 4203 O O . LEU C 1 37 ? -28.534 29.283 -0.678 1.00 34.97 268 LEU C O 1
ATOM 4208 N N . LEU C 1 38 ? -28.565 27.540 -2.151 1.00 36.29 269 LEU C N 1
ATOM 4209 C CA . LEU C 1 38 ? -27.710 26.639 -1.331 1.00 38.82 269 LEU C CA 1
ATOM 4210 C C . LEU C 1 38 ? -26.313 27.252 -1.135 1.00 31.62 269 LEU C C 1
ATOM 4211 O O . LEU C 1 38 ? -25.847 27.255 -0.003 1.00 32.06 269 LEU C O 1
ATOM 4216 N N . ALA C 1 39 ? -25.678 27.768 -2.176 1.00 29.69 270 ALA C N 1
ATOM 4217 C CA . ALA C 1 39 ? -24.313 28.333 -2.075 1.00 31.86 270 ALA C CA 1
ATOM 4218 C C . ALA C 1 39 ? -24.315 29.468 -1.039 1.00 31.15 270 ALA C C 1
ATOM 4219 O O . ALA C 1 39 ? -23.387 29.554 -0.237 1.00 29.32 270 ALA C O 1
ATOM 4221 N N . ILE C 1 40 ? -25.367 30.285 -1.044 1.00 30.48 271 ILE C N 1
ATOM 4222 C CA . ILE C 1 40 ? -25.514 31.497 -0.198 1.00 30.65 271 ILE C CA 1
ATOM 4223 C C . ILE C 1 40 ? -25.755 31.045 1.230 1.00 29.04 271 ILE C C 1
ATOM 4224 O O . ILE C 1 40 ? -25.043 31.516 2.152 1.00 27.71 271 ILE C O 1
ATOM 4229 N N . LEU C 1 41 ? -26.706 30.138 1.409 1.00 28.96 272 LEU C N 1
ATOM 4230 C CA . LEU C 1 41 ? -26.997 29.662 2.782 1.00 32.71 272 LEU C CA 1
ATOM 4231 C C . LEU C 1 41 ? -25.796 28.937 3.399 1.00 31.77 272 LEU C C 1
ATOM 4232 O O . LEU C 1 41 ? -25.588 29.140 4.607 1.00 30.43 272 LEU C O 1
ATOM 4237 N N . ASN C 1 42 ? -25.074 28.117 2.632 1.00 27.48 273 ASN C N 1
ATOM 4238 C CA . ASN C 1 42 ? -23.917 27.352 3.152 1.00 30.44 273 ASN C CA 1
ATOM 4239 C C . ASN C 1 42 ? -22.820 28.334 3.584 1.00 32.28 273 ASN C C 1
ATOM 4240 O O . ASN C 1 42 ? -22.214 28.086 4.677 1.00 28.33 273 ASN C O 1
ATOM 4245 N N . VAL C 1 43 ? -22.625 29.441 2.840 1.00 29.58 274 VAL C N 1
ATOM 4246 C CA . VAL C 1 43 ? -21.728 30.536 3.315 1.00 28.80 274 VAL C CA 1
ATOM 4247 C C . VAL C 1 43 ? -22.190 30.983 4.714 1.00 30.40 274 VAL C C 1
ATOM 4248 O O . VAL C 1 43 ? -21.338 31.024 5.640 1.00 31.51 274 VAL C O 1
ATOM 4252 N N . LEU C 1 44 ? -23.469 31.282 4.894 1.00 29.81 275 LEU C N 1
ATOM 4253 C CA . LEU C 1 44 ? -23.958 31.889 6.168 1.00 32.58 275 LEU C CA 1
ATOM 4254 C C . LEU C 1 44 ? -23.929 30.855 7.309 1.00 32.80 275 LEU C C 1
ATOM 4255 O O . LEU C 1 44 ? -23.566 31.267 8.442 1.00 38.46 275 LEU C O 1
ATOM 4260 N N . LEU C 1 45 ? -24.261 29.582 7.041 1.00 32.37 276 LEU C N 1
ATOM 4261 C CA . LEU C 1 45 ? -24.213 28.464 8.034 1.00 34.11 276 LEU C CA 1
ATOM 4262 C C . LEU C 1 45 ? -22.759 28.227 8.462 1.00 33.10 276 LEU C C 1
ATOM 4263 O O . LEU C 1 45 ? -22.507 28.158 9.671 1.00 33.73 276 LEU C O 1
ATOM 4268 N N . LEU C 1 46 ? -21.817 28.193 7.522 1.00 30.00 277 LEU C N 1
ATOM 4269 C CA . LEU C 1 46 ? -20.384 27.971 7.852 1.00 30.71 277 LEU C CA 1
ATOM 4270 C C . LEU C 1 46 ? -19.795 29.166 8.610 1.00 33.51 277 LEU C C 1
ATOM 4271 O O . LEU C 1 46 ? -18.865 28.931 9.392 1.00 35.05 277 LEU C O 1
ATOM 4276 N N . ALA C 1 47 ? -20.313 30.385 8.409 1.00 34.32 278 ALA C N 1
ATOM 4277 C CA . ALA C 1 47 ? -19.878 31.601 9.134 1.00 35.66 278 ALA C CA 1
ATOM 4278 C C . ALA C 1 47 ? -20.586 31.686 10.492 1.00 35.33 278 ALA C C 1
ATOM 4279 O O . ALA C 1 47 ? -20.248 32.599 11.225 1.00 37.54 278 ALA C O 1
ATOM 4281 N N . TRP C 1 48 ? -21.542 30.799 10.782 1.00 32.77 279 TRP C N 1
ATOM 4282 C CA . TRP C 1 48 ? -22.388 30.808 12.005 1.00 38.72 279 TRP C CA 1
ATOM 4283 C C . TRP C 1 48 ? -23.196 32.118 12.078 1.00 41.49 279 TRP C C 1
ATOM 4284 O O . TRP C 1 48 ? -23.600 32.505 13.192 1.00 43.65 279 TRP C O 1
ATOM 4295 N N . LYS C 1 49 ? -23.498 32.745 10.942 1.00 40.98 280 LYS C N 1
ATOM 4296 C CA . LYS C 1 49 ? -24.389 33.942 10.874 1.00 40.71 280 LYS C CA 1
ATOM 4297 C C . LYS C 1 49 ? -25.851 33.478 10.815 1.00 40.53 280 LYS C C 1
ATOM 4298 O O . LYS C 1 49 ? -26.719 34.231 11.241 1.00 44.55 280 LYS C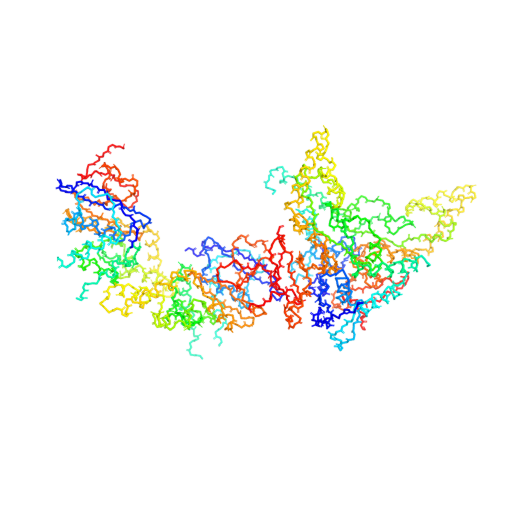 O 1
ATOM 4304 N N . VAL C 1 50 ? -26.124 32.271 10.319 1.00 41.53 281 VAL C N 1
ATOM 4305 C CA . VAL C 1 50 ? -27.449 31.589 10.471 1.00 40.21 281 VAL C CA 1
ATOM 4306 C C . VAL C 1 50 ? -27.217 30.312 11.267 1.00 38.73 281 VAL C C 1
ATOM 4307 O O . VAL C 1 50 ? -26.218 29.606 10.982 1.00 37.66 281 VAL C O 1
ATOM 4311 N N . LYS C 1 51 ? -28.091 30.049 12.238 1.00 44.31 282 LYS C N 1
ATOM 4312 C CA . LYS C 1 51 ? -28.042 28.843 13.103 1.00 44.81 282 LYS C CA 1
ATOM 4313 C C . LYS C 1 51 ? -29.376 28.099 12.973 1.00 45.96 282 LYS C C 1
ATOM 4314 O O . LYS C 1 51 ? -30.447 28.745 12.927 1.00 45.46 282 LYS C O 1
ATOM 4320 N N . LEU C 1 52 ? -29.292 26.770 12.894 1.00 38.27 283 LEU C N 1
ATOM 4321 C CA . LEU C 1 52 ? -30.483 25.892 12.777 1.00 40.95 283 LEU C CA 1
ATOM 4322 C C . LEU C 1 52 ? -30.612 25.075 14.065 1.00 45.17 283 LEU C C 1
ATOM 4323 O O . LEU C 1 52 ? -29.613 24.972 14.798 1.00 47.41 283 LEU C O 1
ATOM 4328 N N . PRO C 1 53 ? -31.791 24.492 14.367 1.00 48.04 284 PRO C N 1
ATOM 4329 C CA . PRO C 1 53 ? -31.953 23.652 15.553 1.00 50.04 284 PRO C CA 1
ATOM 4330 C C . PRO C 1 53 ? -31.031 22.433 15.400 1.00 53.35 284 PRO C C 1
ATOM 4331 O O . PRO C 1 53 ? -30.955 21.888 14.319 1.00 47.33 284 PRO C O 1
ATOM 4335 N N . PRO C 1 54 ? -30.381 21.960 16.483 1.00 55.74 285 PRO C N 1
ATOM 4336 C CA . PRO C 1 54 ? -29.426 20.849 16.403 1.00 54.60 285 PRO C CA 1
ATOM 4337 C C . PRO C 1 54 ? -29.997 19.525 15.875 1.00 51.14 285 PRO C C 1
ATOM 4338 O O . PRO C 1 54 ? -29.290 18.828 15.181 1.00 50.31 285 PRO C O 1
ATOM 4342 N N . MET C 1 55 ? -31.238 19.200 16.234 1.00 57.25 286 MET C N 1
ATOM 4343 C CA . MET C 1 55 ? -31.847 17.911 15.806 1.00 69.43 286 MET C CA 1
ATOM 4344 C C . MET C 1 55 ? -32.222 17.917 14.317 1.00 65.16 286 MET C C 1
ATOM 4345 O O . MET C 1 55 ? -32.212 16.824 13.722 1.00 62.16 286 MET C O 1
ATOM 4347 N N . MET C 1 56 ? -32.520 19.090 13.744 1.00 57.58 287 MET C N 1
ATOM 4348 C CA . MET C 1 56 ? -32.997 19.199 12.337 1.00 51.18 287 MET C CA 1
ATOM 4349 C C . MET C 1 56 ? -32.153 18.377 11.355 1.00 43.91 287 MET C C 1
ATOM 4350 O O . MET C 1 56 ? -30.916 18.449 11.409 1.00 43.17 287 MET C O 1
ATOM 4355 N N . GLU C 1 57 ? -32.849 17.656 10.468 1.00 41.48 288 GLU C N 1
ATOM 4356 C CA . GLU C 1 57 ? -32.255 16.787 9.418 1.00 44.01 288 GLU C CA 1
ATOM 4357 C C . GLU C 1 57 ? -32.845 17.165 8.054 1.00 39.94 288 GLU C C 1
ATOM 4358 O O . GLU C 1 57 ? -32.210 16.854 7.035 1.00 32.02 288 GLU C O 1
ATOM 4364 N N . ILE C 1 58 ? -34.027 17.790 8.050 1.00 36.14 289 ILE C N 1
ATOM 4365 C CA . ILE C 1 58 ? -34.737 18.176 6.793 1.00 37.45 289 ILE C CA 1
ATOM 4366 C C . ILE C 1 58 ? -35.284 19.583 6.986 1.00 40.07 289 ILE C C 1
ATOM 4367 O O . ILE C 1 58 ? -35.547 19.978 8.150 1.00 35.33 289 ILE C O 1
ATOM 4372 N N . ILE C 1 59 ? -35.411 20.297 5.871 1.00 38.58 290 ILE C N 1
ATOM 4373 C CA . ILE C 1 59 ? -35.850 21.713 5.836 1.00 37.06 290 ILE C CA 1
ATOM 4374 C C . ILE C 1 59 ? -36.406 22.004 4.439 1.00 38.00 290 ILE C C 1
ATOM 4375 O O . ILE C 1 59 ? -35.943 21.362 3.441 1.00 37.26 290 ILE C O 1
ATOM 4380 N N . THR C 1 60 ? -37.451 22.834 4.375 1.00 38.30 291 THR C N 1
ATOM 4381 C CA . THR C 1 60 ? -38.102 23.258 3.101 1.00 43.61 291 THR C CA 1
ATOM 4382 C C . THR C 1 60 ? -37.374 24.501 2.606 1.00 37.65 291 THR C C 1
ATOM 4383 O O . THR C 1 60 ? -36.805 25.207 3.447 1.00 36.77 291 THR C O 1
ATOM 4387 N N . ALA C 1 61 ? -37.365 24.746 1.295 1.00 43.14 292 ALA C N 1
ATOM 4388 C CA . ALA C 1 61 ? -36.828 25.991 0.705 1.00 43.52 292 ALA C CA 1
ATOM 4389 C C . ALA C 1 61 ? -37.469 27.174 1.449 1.00 44.30 292 ALA C C 1
ATOM 4390 O O . ALA C 1 61 ? -36.734 28.107 1.818 1.00 45.71 292 ALA C O 1
ATOM 4392 N N . GLU C 1 62 ? -38.780 27.110 1.702 1.00 43.69 293 GLU C N 1
ATOM 4393 C CA . GLU C 1 62 ? -39.558 28.182 2.378 1.00 47.63 293 GLU C CA 1
ATOM 4394 C C . GLU C 1 62 ? -38.928 28.455 3.748 1.00 47.04 293 GLU C C 1
ATOM 4395 O O . GLU C 1 62 ? -38.707 29.629 4.080 1.00 45.25 293 GLU C O 1
ATOM 4401 N N . GLN C 1 63 ? -38.653 27.413 4.529 1.00 51.15 294 GLN C N 1
ATOM 4402 C CA . GLN C 1 63 ? -37.999 27.554 5.859 1.00 50.16 294 GLN C CA 1
ATOM 4403 C C . GLN C 1 63 ? -36.626 28.216 5.662 1.00 46.97 294 GLN C C 1
ATOM 4404 O O . GLN C 1 63 ? -36.288 29.135 6.437 1.00 50.88 294 GLN C O 1
ATOM 4410 N N . LEU C 1 64 ? -35.867 27.812 4.643 1.00 44.65 295 LEU C N 1
ATOM 4411 C CA . LEU C 1 64 ? -34.532 28.409 4.380 1.00 47.87 295 LEU C CA 1
ATOM 4412 C C . LEU C 1 64 ? -34.694 29.907 4.089 1.00 43.84 295 LEU C C 1
ATOM 4413 O O . LEU C 1 64 ? -33.883 30.679 4.609 1.00 47.18 295 LEU C O 1
ATOM 4418 N N . MET C 1 65 ? -35.691 30.301 3.297 1.00 42.58 296 MET C N 1
ATOM 4419 C CA . MET C 1 65 ? -35.898 31.721 2.917 1.00 47.28 296 MET C CA 1
ATOM 4420 C C . MET C 1 65 ? -36.249 32.534 4.175 1.00 40.89 296 MET C C 1
ATOM 4421 O O . MET C 1 65 ? -35.776 33.658 4.266 1.00 41.53 296 MET C O 1
ATOM 4426 N N . GLU C 1 66 ? -36.988 31.961 5.126 1.00 45.44 297 GLU C N 1
ATOM 4427 C CA . GLU C 1 66 ? -37.365 32.621 6.412 1.00 43.83 297 GLU C CA 1
ATOM 4428 C C . GLU C 1 66 ? -36.120 32.827 7.259 1.00 46.20 297 GLU C C 1
ATOM 4429 O O . GLU C 1 66 ? -36.029 33.874 7.914 1.00 46.73 297 GLU C O 1
ATOM 4435 N N . TYR C 1 67 ? -35.206 31.851 7.273 1.00 43.32 298 TYR C N 1
ATOM 4436 C CA . TYR C 1 67 ? -33.956 31.960 8.051 1.00 41.71 298 TYR C CA 1
ATOM 4437 C C . TYR C 1 67 ? -33.139 33.088 7.424 1.00 41.02 298 TYR C C 1
ATOM 4438 O O . TYR C 1 67 ? -32.585 33.902 8.156 1.00 46.06 298 TYR C O 1
ATOM 4447 N N . LEU C 1 68 ? -33.138 33.178 6.098 1.00 39.90 299 LEU C N 1
ATOM 4448 C CA . LEU C 1 68 ? -32.345 34.191 5.361 1.00 43.51 299 LEU C CA 1
ATOM 4449 C C . LEU C 1 68 ? -32.918 35.590 5.636 1.00 49.73 299 LEU C C 1
ATOM 4450 O O . LEU C 1 68 ? -32.122 36.544 5.888 1.00 47.74 299 LEU C O 1
ATOM 4455 N N . GLY C 1 69 ? -34.242 35.714 5.549 1.00 48.36 300 GLY C N 1
ATOM 4456 C CA . GLY C 1 69 ? -34.983 36.940 5.892 1.00 52.28 300 GLY C CA 1
ATOM 4457 C C . GLY C 1 69 ? -34.654 37.411 7.291 1.00 47.21 300 GLY C C 1
ATOM 4458 O O . GLY C 1 69 ? -34.320 38.582 7.422 1.00 48.56 300 GLY C O 1
ATOM 4459 N N . ASP C 1 70 ? -34.717 36.506 8.274 1.00 54.47 301 ASP C N 1
ATOM 4460 C CA . ASP C 1 70 ? -34.370 36.730 9.707 1.00 56.75 301 ASP C CA 1
ATOM 4461 C C . ASP C 1 70 ? -32.951 37.297 9.818 1.00 62.62 301 ASP C C 1
ATOM 4462 O O . ASP C 1 70 ? -32.740 38.193 10.651 1.00 66.15 301 ASP C O 1
ATOM 4467 N N . TYR C 1 71 ? -32.007 36.751 9.043 1.00 57.90 302 TYR C N 1
ATOM 4468 C CA . TYR C 1 71 ? -30.577 37.154 9.034 1.00 52.72 302 TYR C CA 1
ATOM 4469 C C . TYR C 1 71 ? -30.465 38.604 8.564 1.00 52.52 302 TYR C C 1
ATOM 4470 O O . TYR C 1 71 ? -29.589 39.349 9.057 1.00 47.90 302 TYR C O 1
ATOM 4479 N N . MET C 1 72 ? -31.247 38.957 7.540 1.00 55.27 303 MET C N 1
ATOM 4480 C CA . MET C 1 72 ? -31.200 40.318 6.939 1.00 61.85 303 MET C CA 1
ATOM 4481 C C . MET C 1 72 ? -31.734 41.340 7.945 1.00 55.83 303 MET C C 1
ATOM 4482 O O . MET C 1 72 ? -31.125 42.414 8.083 1.00 51.89 303 MET C O 1
ATOM 4487 N N . LEU C 1 73 ? -32.841 41.004 8.606 1.00 56.73 304 LEU C N 1
ATOM 4488 C CA . LEU C 1 73 ? -33.462 41.888 9.626 1.00 71.54 304 LEU C CA 1
ATOM 4489 C C . LEU C 1 73 ? -32.474 42.118 10.781 1.00 76.61 304 LEU C C 1
ATOM 4490 O O . LEU C 1 73 ? -32.282 43.290 11.154 1.00 85.01 304 LEU C O 1
ATOM 4495 N N . ASP C 1 74 ? -31.834 41.053 11.280 1.00 77.86 305 ASP C N 1
ATOM 4496 C CA . ASP C 1 74 ? -30.875 41.073 12.422 1.00 77.84 305 ASP C CA 1
ATOM 4497 C C . ASP C 1 74 ? -29.608 41.879 12.089 1.00 79.70 305 ASP C C 1
ATOM 4498 O O . ASP C 1 74 ? -28.976 42.363 13.038 1.00 82.07 305 ASP C O 1
ATOM 4503 N N . ALA C 1 75 ? -29.266 42.001 10.804 1.00 79.59 306 ALA C N 1
ATOM 4504 C CA . ALA C 1 75 ? -28.057 42.751 10.391 1.00 82.55 306 ALA C CA 1
ATOM 4505 C C . ALA C 1 75 ? -28.441 44.180 9.993 1.00 82.19 306 ALA C C 1
ATOM 4506 O O . ALA C 1 75 ? -27.731 44.773 9.161 1.00 83.13 306 ALA C O 1
ATOM 4508 N N . LYS C 1 76 ? -29.514 44.709 10.589 1.00 83.65 307 LYS C N 1
ATOM 4509 C CA . LYS C 1 76 ? -29.999 46.082 10.284 1.00 87.35 307 LYS C CA 1
ATOM 4510 C C . LYS C 1 76 ? -28.921 47.102 10.668 1.00 94.23 307 LYS C C 1
ATOM 4511 O O . LYS C 1 76 ? -28.760 48.087 9.917 1.00 98.85 307 LYS C O 1
ATOM 4517 N N . PRO C 1 77 ? -28.207 46.910 11.803 1.00 91.78 308 PRO C N 1
ATOM 4518 C CA . PRO C 1 77 ? -27.161 47.848 12.251 1.00 91.47 308 PRO C CA 1
ATOM 4519 C C . PRO C 1 77 ? -27.599 49.320 12.191 1.00 93.00 308 PRO C C 1
ATOM 4520 O O . PRO C 1 77 ? -28.210 49.751 13.155 1.00 91.66 308 PRO C O 1
ATOM 4522 N N . ILE C 1 83 ? -29.954 56.198 10.367 1.00 93.78 314 ILE C N 1
ATOM 4523 C CA . ILE C 1 83 ? -31.427 55.977 10.226 1.00 96.69 314 ILE C CA 1
ATOM 4524 C C . ILE C 1 83 ? -31.890 56.339 8.801 1.00 99.97 314 ILE C C 1
ATOM 4525 O O . ILE C 1 83 ? -33.067 56.756 8.663 1.00 103.21 314 ILE C O 1
ATOM 4527 N N . GLN C 1 84 ? -31.029 56.149 7.785 1.00 102.01 315 GLN C N 1
ATOM 4528 C CA . GLN C 1 84 ? -31.328 56.394 6.342 1.00 104.19 315 GLN C CA 1
ATOM 4529 C C . GLN C 1 84 ? -32.473 55.472 5.905 1.00 105.12 315 GLN C C 1
ATOM 4530 O O . GLN C 1 84 ? -33.577 55.989 5.622 1.00 93.66 315 GLN C O 1
ATOM 4532 N N . ARG C 1 85 ? -32.256 54.160 5.856 1.00 111.75 316 ARG C N 1
ATOM 4533 C CA . ARG C 1 85 ? -33.386 53.292 5.431 1.00 110.96 316 ARG C CA 1
ATOM 4534 C C . ARG C 1 85 ? -33.574 52.162 6.446 1.00 112.38 316 ARG C C 1
ATOM 4535 O O . ARG C 1 85 ? -32.809 51.180 6.389 1.00 107.84 316 ARG C O 1
ATOM 4543 N N . LEU C 1 86 ? -34.363 52.423 7.498 1.00 116.25 317 LEU C N 1
ATOM 4544 C CA . LEU C 1 86 ? -34.424 51.457 8.631 1.00 120.36 317 LEU C CA 1
ATOM 4545 C C . LEU C 1 86 ? -35.850 51.126 9.082 1.00 124.53 317 LEU C C 1
ATOM 4546 O O . LEU C 1 86 ? -35.983 50.225 9.932 1.00 131.78 317 LEU C O 1
ATOM 4548 N N . ASN C 1 87 ? -36.880 51.818 8.579 1.00 30.00 318 ASN C N 1
ATOM 4549 C CA . ASN C 1 87 ? -38.260 51.406 8.943 1.00 30.00 318 ASN C CA 1
ATOM 4550 C C . ASN C 1 87 ? -38.473 50.002 8.361 1.00 30.00 318 ASN C C 1
ATOM 4551 O O . ASN C 1 87 ? -39.000 49.118 9.063 1.00 30.00 318 ASN C O 1
ATOM 4553 N N . TYR C 1 88 ? -38.046 49.850 7.105 1.00 119.40 319 TYR C N 1
ATOM 4554 C CA . TYR C 1 88 ? -37.973 48.612 6.290 1.00 109.03 319 TYR C CA 1
ATOM 4555 C C . TYR C 1 88 ? -36.705 48.750 5.432 1.00 107.71 319 TYR C C 1
ATOM 4556 O O . TYR C 1 88 ? -36.256 49.887 5.193 1.00 116.97 319 TYR C O 1
ATOM 4558 N N . GLU C 1 89 ? -36.091 47.649 5.008 1.00 95.79 320 GLU C N 1
ATOM 4559 C CA . GLU C 1 89 ? -34.888 47.820 4.151 1.00 82.36 320 GLU C CA 1
ATOM 4560 C C . GLU C 1 89 ? -35.320 47.593 2.702 1.00 81.09 320 GLU C C 1
ATOM 4561 O O . GLU C 1 89 ? -35.768 46.470 2.410 1.00 75.19 320 GLU C O 1
ATOM 4567 N N . GLN C 1 90 ? -35.226 48.606 1.832 1.00 75.49 321 GLN C N 1
ATOM 4568 C CA . GLN C 1 90 ? -35.687 48.304 0.453 1.00 66.50 321 GLN C CA 1
ATOM 4569 C C . GLN C 1 90 ? -34.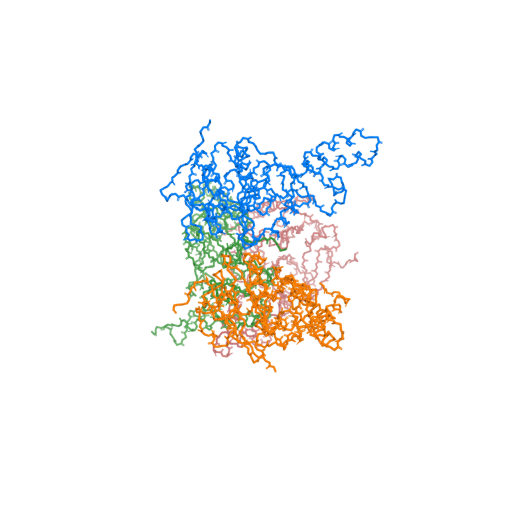788 47.220 -0.152 1.00 67.15 321 GLN C C 1
ATOM 4570 O O . GLN C 1 90 ? -35.321 46.313 -0.815 1.00 69.29 321 GLN C O 1
ATOM 4576 N N . ASN C 1 91 ? -33.476 47.317 0.081 1.00 63.44 322 ASN C N 1
ATOM 4577 C CA . ASN C 1 91 ? -32.502 46.333 -0.461 1.00 63.75 322 ASN C CA 1
ATOM 4578 C C . ASN C 1 91 ? -32.877 44.935 0.041 1.00 61.96 322 ASN C C 1
ATOM 4579 O O . ASN C 1 91 ? -32.900 43.999 -0.776 1.00 59.85 322 ASN C O 1
ATOM 4584 N N . MET C 1 92 ? -33.141 44.816 1.343 1.00 60.04 323 MET C N 1
ATOM 4585 C CA . MET C 1 92 ? -33.590 43.539 1.968 1.00 61.95 323 MET C CA 1
ATOM 4586 C C . MET C 1 92 ? -34.740 42.920 1.135 1.00 60.81 323 MET C C 1
ATOM 4587 O O . MET C 1 92 ? -34.692 41.702 0.814 1.00 57.09 323 MET C O 1
ATOM 4592 N N . SER C 1 93 ? -35.746 43.714 0.773 1.00 53.82 324 SER C N 1
ATOM 4593 C CA . SER C 1 93 ? -36.917 43.259 -0.024 1.00 58.76 324 SER C CA 1
ATOM 4594 C C . SER C 1 93 ? -36.489 42.906 -1.463 1.00 55.98 324 SER C C 1
ATOM 4595 O O . SER C 1 93 ? -36.978 41.890 -2.010 1.00 49.73 324 SER C O 1
ATOM 4598 N N . ASP C 1 94 ? -35.597 43.701 -2.065 1.00 51.35 325 ASP C N 1
ATOM 4599 C CA . ASP C 1 94 ? -35.132 43.490 -3.464 1.00 52.08 325 ASP C CA 1
ATOM 4600 C C . ASP C 1 94 ? -34.352 42.176 -3.537 1.00 47.21 325 ASP C C 1
ATOM 4601 O O . ASP C 1 94 ? -34.521 41.438 -4.528 1.00 43.47 325 ASP C O 1
ATOM 4606 N N . ALA C 1 95 ? -33.534 41.920 -2.514 1.00 47.06 326 ALA C N 1
ATOM 4607 C CA . ALA C 1 95 ? -32.679 40.721 -2.379 1.00 47.29 326 ALA C CA 1
ATOM 4608 C C . ALA C 1 95 ? -33.563 39.477 -2.280 1.00 42.30 326 ALA C C 1
ATOM 4609 O O . ALA C 1 95 ? -33.236 38.483 -2.950 1.00 44.73 326 ALA C O 1
ATOM 4611 N N . MET C 1 96 ? -34.619 39.528 -1.469 1.00 44.31 327 MET C N 1
ATOM 4612 C CA . MET C 1 96 ? -35.563 38.385 -1.273 1.00 47.08 327 MET C CA 1
ATOM 4613 C C . MET C 1 96 ? -36.262 38.081 -2.604 1.00 46.02 327 MET C C 1
ATOM 4614 O O . MET C 1 96 ? -36.318 36.894 -2.997 1.00 41.07 327 MET C O 1
ATOM 4619 N N . ALA C 1 97 ? -36.817 39.106 -3.258 1.00 41.30 328 ALA C N 1
ATOM 4620 C CA . ALA C 1 97 ? -37.498 38.924 -4.559 1.00 44.97 328 ALA C CA 1
ATOM 4621 C C . ALA C 1 97 ? -36.507 38.247 -5.518 1.00 40.89 328 ALA C C 1
ATOM 4622 O O . ALA C 1 97 ? -36.895 37.239 -6.121 1.00 43.15 328 ALA C O 1
ATOM 4624 N N . ILE C 1 98 ? -35.265 38.727 -5.609 1.00 42.64 329 ILE C N 1
ATOM 4625 C CA . ILE C 1 98 ? -34.268 38.129 -6.553 1.00 47.35 329 ILE C CA 1
ATOM 4626 C C . ILE C 1 98 ? -33.962 36.688 -6.124 1.00 48.14 329 ILE C C 1
ATOM 4627 O O . ILE C 1 98 ? -33.852 35.826 -7.018 1.00 51.85 329 ILE C O 1
ATOM 4632 N N . LEU C 1 99 ? -33.856 36.419 -4.822 1.00 46.44 330 LEU C N 1
ATOM 4633 C CA . LEU C 1 99 ? -33.538 35.052 -4.318 1.00 49.66 330 LEU C CA 1
ATOM 4634 C C . LEU C 1 99 ? -34.654 34.114 -4.765 1.00 49.17 330 LEU C C 1
ATOM 4635 O O . LEU C 1 99 ? -34.341 33.000 -5.200 1.00 54.61 330 LEU C O 1
ATOM 4640 N N . HIS C 1 100 ? -35.916 34.559 -4.677 1.00 48.00 331 HIS C N 1
ATOM 4641 C CA . HIS C 1 100 ? -37.086 33.765 -5.131 1.00 46.56 331 HIS C CA 1
ATOM 4642 C C . HIS C 1 100 ? -36.945 33.493 -6.646 1.00 48.24 331 HIS C C 1
ATOM 4643 O O . HIS C 1 100 ? -37.279 32.377 -7.048 1.00 55.19 331 HIS C O 1
ATOM 4650 N N . LYS C 1 101 ? -36.469 34.449 -7.464 1.00 57.79 332 LYS C N 1
ATOM 4651 C CA . LYS C 1 101 ? -36.343 34.288 -8.953 1.00 59.14 332 LYS C CA 1
ATOM 4652 C C . LYS C 1 101 ? -35.156 33.367 -9.262 1.00 64.45 332 LYS C C 1
ATOM 4653 O O . LYS C 1 101 ? -35.346 32.433 -10.057 1.00 63.19 332 LYS C O 1
ATOM 4659 N N . LEU C 1 102 ? -33.987 33.642 -8.657 1.00 74.62 333 LEU C N 1
ATOM 4660 C CA . LEU C 1 102 ? -32.684 32.956 -8.909 1.00 77.14 333 LEU C CA 1
ATOM 4661 C C . LEU C 1 102 ? -32.775 31.467 -8.542 1.00 84.02 333 LEU C C 1
ATOM 4662 O O . LEU C 1 102 ? -32.183 30.660 -9.296 1.00 83.46 333 LEU C O 1
ATOM 4664 N N . GLN C 1 103 ? -33.482 31.121 -7.450 1.00 95.23 334 GLN C N 1
ATOM 4665 C CA . GLN C 1 103 ? -33.673 29.723 -6.941 1.00 99.65 334 GLN C CA 1
ATOM 4666 C C . GLN C 1 103 ? -34.360 28.850 -8.000 1.00 100.36 334 GLN C C 1
ATOM 4667 O O . GLN C 1 103 ? -34.376 27.617 -7.797 1.00 103.49 334 GLN C O 1
ATOM 4669 N N . THR C 1 104 ? -34.904 29.466 -9.064 1.00 105.38 335 THR C N 1
ATOM 4670 C CA . THR C 1 104 ? -35.528 28.809 -10.249 1.00 101.02 335 THR C CA 1
ATOM 4671 C C . THR C 1 104 ? -34.516 28.694 -11.403 1.00 102.38 335 THR C C 1
ATOM 4672 O O . THR C 1 104 ? -34.924 28.247 -12.493 1.00 107.18 335 THR C O 1
ATOM 4676 N N . GLY C 1 105 ? -33.253 29.077 -11.186 1.00 97.06 336 GLY C N 1
ATOM 4677 C CA . GLY C 1 105 ? -32.188 29.039 -12.209 1.00 98.03 336 GLY C CA 1
ATOM 4678 C C . GLY C 1 105 ? -31.631 30.422 -12.506 1.00 90.78 336 GLY C C 1
ATOM 4679 O O . GLY C 1 105 ? -32.423 31.317 -12.876 1.00 72.22 336 GLY C O 1
ATOM 4680 N N . LEU C 1 106 ? -30.310 30.580 -12.361 1.00 88.84 337 LEU C N 1
ATOM 4681 C CA . LEU C 1 106 ? -29.579 31.858 -12.571 1.00 81.46 337 LEU C CA 1
ATOM 4682 C C . LEU C 1 106 ? -29.371 32.086 -14.075 1.00 72.60 337 LEU C C 1
ATOM 4683 O O . LEU C 1 106 ? -29.161 31.101 -14.796 1.00 80.84 337 LEU C O 1
ATOM 4685 N N . ASP C 1 107 ? -29.525 33.335 -14.520 1.00 69.66 338 ASP C N 1
ATOM 4686 C CA . ASP C 1 107 ? -28.978 33.884 -15.787 1.00 69.84 338 ASP C CA 1
ATOM 4687 C C . ASP C 1 107 ? -27.900 34.895 -15.367 1.00 70.01 338 ASP C C 1
ATOM 4688 O O . ASP C 1 107 ? -28.166 36.120 -15.374 1.00 69.71 338 ASP C O 1
ATOM 4690 N N . VAL C 1 108 ? -26.757 34.371 -14.915 1.00 65.48 339 VAL C N 1
ATOM 4691 C CA . VAL C 1 108 ? -25.568 35.147 -14.449 1.00 60.48 339 VAL C CA 1
ATOM 4692 C C . VAL C 1 108 ? -24.557 35.130 -15.600 1.00 52.81 339 VAL C C 1
ATOM 4693 O O . VAL C 1 108 ? -24.416 34.095 -16.274 1.00 67.18 339 VAL C O 1
ATOM 4697 N N . ASN C 1 109 ? -23.932 36.267 -15.841 1.00 46.66 340 ASN C N 1
ATOM 4698 C CA . ASN C 1 109 ? -23.246 36.599 -17.112 1.00 51.12 340 ASN C CA 1
ATOM 4699 C C . ASN C 1 109 ? -21.865 37.155 -16.745 1.00 44.92 340 ASN C C 1
ATOM 4700 O O . ASN C 1 109 ? -21.778 38.308 -16.259 1.00 43.59 340 ASN C O 1
ATOM 4705 N N . VAL C 1 110 ? -20.833 36.329 -16.871 1.00 40.34 341 VAL C N 1
ATOM 4706 C CA . VAL C 1 110 ? -19.434 36.724 -16.525 1.00 42.89 341 VAL C CA 1
ATOM 4707 C C . VAL C 1 110 ? -18.926 37.717 -17.571 1.00 41.02 341 VAL C C 1
ATOM 4708 O O . VAL C 1 110 ? -19.436 37.691 -18.733 1.00 37.07 341 VAL C O 1
ATOM 4712 N N . ARG C 1 111 ? -17.924 38.500 -17.178 1.00 43.82 342 ARG C N 1
ATOM 4713 C CA . ARG C 1 111 ? -16.925 39.105 -18.097 1.00 47.65 342 ARG C CA 1
ATOM 4714 C C . ARG C 1 111 ? -15.617 38.327 -17.928 1.00 46.19 342 ARG C C 1
ATOM 4715 O O . ARG C 1 111 ? -15.410 37.780 -16.834 1.00 43.88 342 ARG C O 1
ATOM 4723 N N . PHE C 1 112 ? -14.740 38.341 -18.933 1.00 43.55 343 PHE C N 1
ATOM 4724 C CA . PHE C 1 112 ? -13.547 37.453 -19.016 1.00 45.07 343 PHE C CA 1
ATOM 4725 C C . PHE C 1 112 ? -12.243 38.097 -18.508 1.00 41.00 343 PHE C C 1
ATOM 4726 O O . PHE C 1 112 ? -11.186 37.473 -18.669 1.00 45.33 343 PHE C O 1
ATOM 4734 N N . THR C 1 113 ? -12.319 39.218 -17.810 1.00 39.71 344 THR C N 1
ATOM 4735 C CA . THR C 1 113 ? -11.173 40.120 -17.543 1.00 42.50 344 THR C CA 1
ATOM 4736 C C . THR C 1 113 ? -10.783 40.101 -16.065 1.00 44.54 344 THR C C 1
ATOM 4737 O O . THR C 1 113 ? -9.721 40.659 -15.728 1.00 44.30 344 THR C O 1
ATOM 4741 N N . GLY C 1 114 ? -11.619 39.542 -15.186 1.00 39.71 345 GLY C N 1
ATOM 4742 C CA . GLY C 1 114 ? -11.301 39.465 -13.748 1.00 34.89 345 GLY C CA 1
ATOM 4743 C C . GLY C 1 114 ? -12.228 38.510 -13.018 1.00 35.89 345 GLY C C 1
ATOM 4744 O O . GLY C 1 114 ? -13.387 38.338 -13.459 1.00 30.20 345 GLY C O 1
ATOM 4745 N N . VAL C 1 115 ? -11.732 37.923 -11.935 1.00 33.55 346 VAL C N 1
ATOM 4746 C CA . VAL C 1 115 ? -12.440 36.885 -11.142 1.00 37.54 346 VAL C CA 1
ATOM 4747 C C . VAL C 1 115 ? -13.721 37.460 -10.517 1.00 36.87 346 VAL C C 1
ATOM 4748 O O . VAL C 1 115 ? -14.634 36.646 -10.296 1.00 32.75 346 VAL C O 1
ATOM 4752 N N . ARG C 1 116 ? -13.803 38.773 -10.246 1.00 37.72 347 ARG C N 1
ATOM 4753 C CA . ARG C 1 116 ? -14.997 39.400 -9.604 1.00 39.34 347 ARG C CA 1
ATOM 4754 C C . ARG C 1 116 ? -15.855 40.154 -10.635 1.00 39.84 347 ARG C C 1
ATOM 4755 O O . ARG C 1 116 ? -16.832 40.816 -10.226 1.00 37.99 347 ARG C O 1
ATOM 4763 N N . VAL C 1 117 ? -15.551 40.049 -11.926 1.00 38.16 348 VAL C N 1
ATOM 4764 C CA . VAL C 1 117 ? -16.202 40.909 -12.958 1.00 37.83 348 VAL C CA 1
ATOM 4765 C C . VAL C 1 117 ? -17.336 40.121 -13.603 1.00 35.35 348 VAL C C 1
ATOM 4766 O O . VAL C 1 117 ? -17.069 39.126 -14.277 1.00 36.35 348 VAL C O 1
ATOM 4770 N N . PHE C 1 118 ? -18.561 40.592 -13.395 1.00 33.40 349 PHE C N 1
ATOM 4771 C CA . PHE C 1 118 ? -19.806 40.086 -14.013 1.00 34.26 349 PHE C CA 1
ATOM 4772 C C . PHE C 1 118 ? -20.583 41.284 -14.535 1.00 36.79 349 PHE C C 1
ATOM 4773 O O . PHE C 1 118 ? -20.404 42.383 -14.004 1.00 36.21 349 PHE C O 1
ATOM 4781 N N . GLU C 1 119 ? -21.450 41.057 -15.508 1.00 46.10 350 GLU C N 1
ATOM 4782 C CA . GLU C 1 119 ? -22.398 42.089 -15.990 1.00 48.87 350 GLU C CA 1
ATOM 4783 C C . GLU C 1 119 ? -23.179 42.613 -14.782 1.00 44.27 350 GLU C C 1
ATOM 4784 O O . GLU C 1 119 ? -23.545 41.809 -13.902 1.00 41.99 350 GLU C O 1
ATOM 4790 N N . TYR C 1 120 ? -23.351 43.925 -14.693 1.00 39.54 351 TYR C N 1
ATOM 4791 C CA . TYR C 1 120 ? -24.125 44.596 -13.622 1.00 43.19 351 TYR C CA 1
ATOM 4792 C C . TYR C 1 120 ? -25.618 44.301 -13.857 1.00 48.54 351 TYR C C 1
ATOM 4793 O O . TYR C 1 120 ? -26.228 44.949 -14.731 1.00 44.97 351 TYR C O 1
ATOM 4802 N N . THR C 1 121 ? -26.137 43.288 -13.148 1.00 46.74 352 THR C N 1
ATOM 4803 C CA . THR C 1 121 ? -27.529 42.769 -13.200 1.00 50.19 352 THR C CA 1
ATOM 4804 C C . THR C 1 121 ? -27.965 42.438 -11.777 1.00 54.60 352 THR C C 1
ATOM 4805 O O . THR C 1 121 ? -27.118 42.141 -10.941 1.00 51.63 352 THR C O 1
ATOM 4809 N N . PRO C 1 122 ? -29.281 42.447 -11.450 1.00 58.79 353 PRO C N 1
ATOM 4810 C CA . PRO C 1 122 ? -29.725 42.153 -10.086 1.00 54.47 353 PRO C CA 1
ATOM 4811 C C . PRO C 1 122 ? -29.338 40.730 -9.647 1.00 50.38 353 PRO C C 1
ATOM 4812 O O . PRO C 1 122 ? -28.998 40.555 -8.503 1.00 42.18 353 PRO C O 1
ATOM 4816 N N . GLU C 1 123 ? -29.322 39.761 -10.565 1.00 48.58 354 GLU C N 1
ATOM 4817 C CA . GLU C 1 123 ? -28.860 38.374 -10.268 1.00 56.35 354 GLU C CA 1
ATOM 4818 C C . GLU C 1 123 ? -27.485 38.434 -9.580 1.00 57.06 354 GLU C C 1
ATOM 4819 O O . GLU C 1 123 ? -27.205 37.595 -8.711 1.00 53.68 354 GLU C O 1
ATOM 4825 N N . CYS C 1 124 ? -26.651 39.408 -9.941 1.00 61.09 355 CYS C N 1
ATOM 4826 C CA . CYS C 1 124 ? -25.258 39.566 -9.439 1.00 58.56 355 CYS C CA 1
ATOM 4827 C C . CYS C 1 124 ? -25.194 40.526 -8.237 1.00 50.44 355 CYS C C 1
ATOM 4828 O O . CYS C 1 124 ? -24.437 40.252 -7.292 1.00 46.65 355 CYS C O 1
ATOM 4831 N N . ILE C 1 125 ? -25.965 41.607 -8.273 1.00 43.66 356 ILE C N 1
ATOM 4832 C CA . ILE C 1 125 ? -26.082 42.648 -7.201 1.00 46.14 356 ILE C CA 1
ATOM 4833 C C . ILE C 1 125 ? -26.607 42.034 -5.892 1.00 46.82 356 ILE C C 1
ATOM 4834 O O . ILE C 1 125 ? -26.363 42.659 -4.842 1.00 51.77 356 ILE C O 1
ATOM 4839 N N . VAL C 1 126 ? -27.353 40.913 -5.914 1.00 44.75 357 VAL C N 1
ATOM 4840 C CA . VAL C 1 126 ? -27.855 40.308 -4.627 1.00 47.37 357 VAL C CA 1
ATOM 4841 C C . VAL C 1 126 ? -26.656 39.983 -3.721 1.00 37.76 357 VAL C C 1
ATOM 4842 O O . VAL C 1 126 ? -26.692 40.259 -2.522 1.00 38.42 357 VAL C O 1
ATOM 4846 N N . PHE C 1 127 ? -25.632 39.368 -4.296 1.00 42.00 358 PHE C N 1
ATOM 4847 C CA . PHE C 1 127 ? -24.426 38.910 -3.562 1.00 39.75 358 PHE C CA 1
ATOM 4848 C C . PHE C 1 127 ? -23.823 40.084 -2.805 1.00 39.42 358 PHE C C 1
ATOM 4849 O O . PHE C 1 127 ? -23.514 39.923 -1.623 1.00 38.85 358 PHE C O 1
ATOM 4857 N N . ASP C 1 128 ? -23.807 41.259 -3.437 1.00 45.79 359 ASP C N 1
ATOM 4858 C CA . ASP C 1 128 ? -23.229 42.505 -2.879 1.00 42.74 359 ASP C CA 1
ATOM 4859 C C . ASP C 1 128 ? -24.149 43.039 -1.769 1.00 44.73 359 ASP C C 1
ATOM 4860 O O . ASP C 1 128 ? -23.626 43.454 -0.720 1.00 40.96 359 ASP C O 1
ATOM 4865 N N . LEU C 1 129 ? -25.471 42.936 -1.913 1.00 49.26 360 LEU C N 1
ATOM 4866 C CA . LEU C 1 129 ? -26.420 43.391 -0.853 1.00 48.65 360 LEU C CA 1
ATOM 4867 C C . LEU C 1 129 ? -26.321 42.465 0.371 1.00 45.87 360 LEU C C 1
ATOM 4868 O O . LEU C 1 129 ? -26.574 42.927 1.468 1.00 43.91 360 LEU C O 1
ATOM 4873 N N . LEU C 1 130 ? -26.001 41.178 0.195 1.00 46.07 361 LEU C N 1
ATOM 4874 C CA . LEU C 1 130 ? -25.873 40.205 1.323 1.00 44.96 361 LEU C CA 1
ATOM 4875 C C . LEU C 1 130 ? -24.443 40.203 1.885 1.00 41.29 361 LEU C C 1
ATOM 4876 O O . LEU C 1 130 ? -24.206 39.498 2.876 1.00 46.11 361 LEU C O 1
ATOM 4881 N N . ASP C 1 131 ? -23.520 40.909 1.241 1.00 36.73 362 ASP C N 1
ATOM 4882 C CA . ASP C 1 131 ? -22.092 40.975 1.630 1.00 42.48 362 ASP C CA 1
ATOM 4883 C C . ASP C 1 131 ? -21.464 39.584 1.482 1.00 44.73 362 ASP C C 1
ATOM 4884 O O . ASP C 1 131 ? -20.776 39.121 2.415 1.00 36.30 362 ASP C O 1
ATOM 4889 N N . ILE C 1 132 ? -21.742 38.912 0.363 1.00 35.49 363 ILE C N 1
ATOM 4890 C CA . ILE C 1 132 ? -21.158 37.585 0.069 1.00 33.47 363 ILE C CA 1
ATOM 4891 C C . ILE C 1 132 ? -20.407 37.762 -1.223 1.00 31.04 363 ILE C C 1
ATOM 4892 O O . ILE C 1 132 ? -21.010 38.072 -2.240 1.00 31.55 363 ILE C O 1
ATOM 4897 N N . PRO C 1 133 ? -19.080 37.562 -1.226 1.00 30.51 364 PRO C N 1
ATOM 4898 C CA . PRO C 1 133 ? -18.316 37.743 -2.454 1.00 30.56 364 PRO C CA 1
ATOM 4899 C C . PRO C 1 133 ? -18.688 36.649 -3.455 1.00 33.36 364 PRO C C 1
ATOM 4900 O O . PRO C 1 133 ? -18.890 35.484 -3.035 1.00 32.55 364 PRO C O 1
ATOM 4904 N N . LEU C 1 134 ? -18.711 37.017 -4.736 1.00 29.51 365 LEU C N 1
ATOM 4905 C CA . LEU C 1 134 ? -19.013 36.128 -5.885 1.00 30.90 365 LEU C CA 1
ATOM 4906 C C . LEU C 1 134 ? -17.831 36.184 -6.836 1.00 33.15 365 LEU C C 1
ATOM 4907 O O . LEU C 1 134 ? -17.462 37.287 -7.191 1.00 29.89 365 LEU C O 1
ATOM 4912 N N . TYR C 1 135 ? -17.294 35.031 -7.225 1.00 30.77 366 TYR C N 1
ATOM 4913 C CA . TYR C 1 135 ? -16.073 34.889 -8.031 1.00 29.30 366 TYR C CA 1
ATOM 4914 C C . TYR C 1 135 ? -16.389 33.962 -9.188 1.00 31.06 366 TYR C C 1
ATOM 4915 O O . TYR C 1 135 ? -17.194 33.019 -9.042 1.00 33.79 366 TYR C O 1
ATOM 4924 N N . HIS C 1 136 ? -15.693 34.134 -10.292 1.00 30.75 367 HIS C N 1
ATOM 4925 C CA . HIS C 1 136 ? -15.587 33.065 -11.310 1.00 32.11 367 HIS C CA 1
ATOM 4926 C C . HIS C 1 136 ? -14.133 33.000 -11.750 1.00 33.39 367 HIS C C 1
ATOM 4927 O O . HIS C 1 136 ? -13.387 33.908 -11.375 1.00 35.26 367 HIS C O 1
ATOM 4934 N N . GLY C 1 137 ? -13.770 31.963 -12.499 1.00 34.35 368 GLY C N 1
ATOM 4935 C CA . GLY C 1 137 ? -12.404 31.762 -12.999 1.00 34.86 368 GLY C CA 1
ATOM 4936 C C . GLY C 1 137 ? -12.390 31.633 -14.515 1.00 34.12 368 GLY C C 1
ATOM 4937 O O . GLY C 1 137 ? -11.406 31.102 -15.049 1.00 37.16 368 GLY C O 1
ATOM 4938 N N . TRP C 1 138 ? -13.448 32.058 -15.189 1.00 33.36 369 TRP C N 1
ATOM 4939 C CA . TRP C 1 138 ? -13.522 32.049 -16.678 1.00 37.59 369 TRP C CA 1
ATOM 4940 C C . TRP C 1 138 ? -12.788 33.279 -17.246 1.00 39.75 369 TRP C C 1
ATOM 4941 O O . TRP C 1 138 ? -13.452 34.245 -17.709 1.00 37.67 369 TRP C O 1
ATOM 4952 N N . LEU C 1 139 ? -11.452 33.231 -17.253 1.00 37.92 370 LEU C N 1
ATOM 4953 C CA . LEU C 1 139 ? -10.565 34.360 -17.650 1.00 41.22 370 LEU C CA 1
ATOM 4954 C C . LEU C 1 139 ? -9.833 34.056 -18.964 1.00 42.99 370 LEU C C 1
ATOM 4955 O O . LEU C 1 139 ? -9.333 32.939 -19.144 1.00 47.94 370 LEU C O 1
ATOM 4960 N N . VAL C 1 140 ? -9.828 35.036 -19.865 1.00 47.90 371 VAL C N 1
ATOM 4961 C CA . VAL C 1 140 ? -8.949 35.093 -21.066 1.00 54.71 371 VAL C CA 1
ATOM 4962 C C . VAL C 1 140 ? -7.494 35.221 -20.580 1.00 56.20 371 VAL C C 1
ATOM 4963 O O . VAL C 1 140 ? -7.258 35.890 -19.535 1.00 53.61 371 VAL C O 1
ATOM 4967 N N . ASP C 1 141 ? -6.563 34.600 -21.311 1.00 67.48 372 ASP C N 1
ATOM 4968 C CA . ASP C 1 141 ? -5.099 34.622 -21.040 1.00 76.17 372 ASP C CA 1
ATOM 4969 C C . ASP C 1 141 ? -4.478 35.868 -21.679 1.00 79.21 372 ASP C C 1
ATOM 4970 O O . ASP C 1 141 ? -4.482 35.979 -22.904 1.00 89.11 372 ASP C O 1
ATOM 4975 N N . PRO C 1 142 ? -3.957 36.856 -20.903 1.00 78.55 373 PRO C N 1
ATOM 4976 C CA . PRO C 1 142 ? -3.289 38.032 -21.485 1.00 83.42 373 PRO C CA 1
ATOM 4977 C C . PRO C 1 142 ? -2.170 37.765 -22.515 1.00 90.29 373 PRO C C 1
ATOM 4978 O O . PRO C 1 142 ? -2.024 38.564 -23.431 1.00 95.29 373 PRO C O 1
ATOM 4982 N N . GLN C 1 143 ? -1.425 36.665 -22.367 1.00 94.66 374 GLN C N 1
ATOM 4983 C CA . GLN C 1 143 ? -0.280 36.295 -23.246 1.00 99.58 374 GLN C CA 1
ATOM 4984 C C . GLN C 1 143 ? -0.645 36.518 -24.719 1.00 104.99 374 GLN C C 1
ATOM 4985 O O . GLN C 1 143 ? 0.165 37.148 -25.434 1.00 114.92 374 GLN C O 1
ATOM 4987 N N . ILE C 1 144 ? -1.812 36.033 -25.159 1.00 98.23 375 ILE C N 1
ATOM 4988 C CA . ILE C 1 144 ? -2.246 36.117 -26.587 1.00 97.59 375 ILE C CA 1
ATOM 4989 C C . ILE C 1 144 ? -2.899 37.490 -26.811 1.00 103.30 375 ILE C C 1
ATOM 4990 O O . ILE C 1 144 ? -4.110 37.633 -26.514 1.00 98.09 375 ILE C O 1
ATOM 4995 N N . ASP C 1 145 ? -2.113 38.460 -27.307 1.00 102.48 376 ASP C N 1
ATOM 4996 C CA . ASP C 1 145 ? -2.579 39.797 -27.770 1.00 90.57 376 ASP C CA 1
ATOM 4997 C C . ASP C 1 145 ? -3.912 39.615 -28.510 1.00 83.94 376 ASP C C 1
ATOM 4998 O O . ASP C 1 145 ? -4.805 40.485 -28.327 1.00 76.49 376 ASP C O 1
ATOM 5000 N N . ASP C 1 146 ? -4.022 38.519 -29.286 1.00 70.90 377 ASP C N 1
ATOM 5001 C CA . ASP C 1 146 ? -5.213 38.112 -30.086 1.00 66.24 377 ASP C CA 1
ATOM 5002 C C . ASP C 1 146 ? -6.444 37.943 -29.173 1.00 59.08 377 ASP C C 1
ATOM 5003 O O . ASP C 1 146 ? -7.380 38.746 -29.309 1.00 59.34 377 ASP C O 1
ATOM 5005 N N . ILE C 1 147 ? -6.437 36.972 -28.254 1.00 60.42 378 ILE C N 1
ATOM 5006 C CA . ILE C 1 147 ? -7.632 36.597 -27.437 1.00 59.90 378 ILE C CA 1
ATOM 5007 C C . ILE C 1 147 ? -8.092 37.847 -26.672 1.00 55.90 378 ILE C C 1
ATOM 5008 O O . ILE C 1 147 ? -9.303 38.186 -26.739 1.00 48.52 378 ILE C O 1
ATOM 5010 N N . VAL C 1 148 ? -7.159 38.567 -26.048 1.00 52.33 379 VAL C N 1
ATOM 5011 C CA . VAL C 1 148 ? -7.486 39.765 -25.220 1.00 52.32 379 VAL C CA 1
ATOM 5012 C C . VAL C 1 148 ? -8.240 40.780 -26.060 1.00 49.94 379 VAL C C 1
ATOM 5013 O O . VAL C 1 148 ? -9.252 41.312 -25.569 1.00 51.37 379 VAL C O 1
ATOM 5017 N N . LYS C 1 149 ? -7.768 41.037 -27.277 1.00 58.95 380 LYS C N 1
ATOM 5018 C CA . LYS C 1 149 ? -8.406 42.027 -28.182 1.00 59.06 380 LYS C CA 1
ATOM 5019 C C . LYS C 1 149 ? -9.732 41.462 -28.706 1.00 57.44 380 LYS C C 1
ATOM 5020 O O . LYS C 1 149 ? -10.713 42.208 -28.705 1.00 62.74 380 LYS C O 1
ATOM 5023 N N . ALA C 1 150 ? -9.757 40.206 -29.159 1.00 60.47 381 ALA C N 1
ATOM 5024 C CA . ALA C 1 150 ? -10.937 39.558 -29.792 1.00 62.30 381 ALA C CA 1
ATOM 5025 C C . ALA C 1 150 ? -12.103 39.452 -28.794 1.00 63.20 381 ALA C C 1
ATOM 5026 O O . ALA C 1 150 ? -13.265 39.531 -29.231 1.00 58.85 381 ALA C O 1
ATOM 5028 N N . VAL C 1 151 ? -11.802 39.270 -27.507 1.00 55.48 382 VAL C N 1
ATOM 5029 C CA . VAL C 1 151 ? -12.814 39.183 -26.412 1.00 54.12 382 VAL C CA 1
ATOM 5030 C C . VAL C 1 151 ? -13.117 40.594 -25.897 1.00 52.46 382 VAL C C 1
ATOM 5031 O O . VAL C 1 151 ? -14.312 40.907 -25.740 1.00 52.85 382 VAL C O 1
ATOM 5035 N N . GLY C 1 152 ? -12.081 41.403 -25.643 1.00 46.61 383 GLY C N 1
ATOM 5036 C CA . GLY C 1 152 ? -12.224 42.730 -25.028 1.00 44.33 383 GLY C CA 1
ATOM 5037 C C . GLY C 1 152 ? -13.023 42.633 -23.740 1.00 49.63 383 GLY C C 1
ATOM 5038 O O . GLY C 1 152 ? -12.869 41.631 -23.014 1.00 47.87 383 GLY C O 1
ATOM 5039 N N . ASN C 1 153 ? -13.890 43.613 -23.490 1.00 54.96 384 ASN C N 1
ATOM 5040 C CA . ASN C 1 153 ? -14.667 43.773 -22.231 1.00 55.11 384 ASN C CA 1
ATOM 5041 C C . ASN C 1 153 ? -16.043 43.103 -22.358 1.00 50.28 384 ASN C C 1
ATOM 5042 O O . ASN C 1 153 ? -16.902 43.354 -21.474 1.00 52.16 384 ASN C O 1
ATOM 5047 N N . CYS C 1 154 ? -16.251 42.274 -23.390 1.00 49.02 385 CYS C N 1
ATOM 5048 C CA . CYS C 1 154 ? -17.538 41.577 -23.675 1.00 53.14 385 CYS C CA 1
ATOM 5049 C C . CYS C 1 154 ? -17.901 40.599 -22.543 1.00 57.81 385 CYS C C 1
ATOM 5050 O O . CYS C 1 154 ? -17.039 39.778 -22.146 1.00 49.18 385 CYS C O 1
ATOM 5053 N N . SER C 1 155 ? -19.164 40.655 -22.112 1.00 52.35 386 SER C N 1
ATOM 5054 C CA . SER C 1 155 ? -19.859 39.598 -21.344 1.00 52.07 386 SER C CA 1
ATOM 5055 C C . SER C 1 155 ? -20.021 38.365 -22.232 1.00 53.59 386 SER C C 1
ATOM 5056 O O . SER C 1 155 ? -20.024 38.521 -23.477 1.00 56.24 386 SER C O 1
ATOM 5059 N N . TYR C 1 156 ? -20.204 37.189 -21.634 1.00 49.64 387 TYR C N 1
ATOM 5060 C CA . TYR C 1 156 ? -20.475 35.941 -22.391 1.00 53.04 387 TYR C CA 1
ATOM 5061 C C . TYR C 1 156 ? -21.535 36.207 -23.461 1.00 56.76 387 TYR C C 1
ATOM 5062 O O . TYR C 1 156 ? -21.387 35.700 -24.576 1.00 57.44 387 TYR C O 1
ATOM 5071 N N . ASN C 1 157 ? -22.591 36.951 -23.123 1.00 66.42 388 ASN C N 1
ATOM 5072 C CA . ASN C 1 157 ? -23.727 37.232 -24.047 1.00 66.77 388 ASN C CA 1
ATOM 5073 C C . ASN C 1 157 ? -23.243 38.162 -25.172 1.00 59.86 388 ASN C C 1
ATOM 5074 O O . ASN C 1 157 ? -23.447 37.814 -26.351 1.00 51.66 388 ASN C O 1
ATOM 5079 N N . GLN C 1 158 ? -22.594 39.281 -24.830 1.00 54.96 389 GLN C N 1
ATOM 5080 C CA . GLN C 1 158 ? -22.053 40.234 -25.836 1.00 51.18 389 GLN C CA 1
ATOM 5081 C C . GLN C 1 158 ? -21.117 39.487 -26.798 1.00 55.09 389 GLN C C 1
ATOM 5082 O O . GLN C 1 158 ? -21.204 39.769 -28.009 1.00 60.51 389 GLN C O 1
ATOM 5088 N N . LEU C 1 159 ? -20.327 38.512 -26.318 1.00 57.12 390 LEU C N 1
ATOM 5089 C CA . LEU C 1 159 ? -19.299 37.802 -27.143 1.00 54.10 390 LEU C CA 1
ATOM 5090 C C . LEU C 1 159 ? -19.946 36.877 -28.189 1.00 54.48 390 LEU C C 1
ATOM 5091 O O . LEU C 1 159 ? -19.497 36.937 -29.321 1.00 54.99 390 LEU C O 1
ATOM 5096 N N . VAL C 1 160 ? -20.915 36.020 -27.832 1.00 63.94 391 VAL C N 1
ATOM 5097 C CA . VAL C 1 160 ? -21.640 35.144 -28.816 1.00 67.94 391 VAL C CA 1
ATOM 5098 C C . VAL C 1 160 ? -22.286 36.034 -29.886 1.00 61.87 391 VAL C C 1
ATOM 5099 O O . VAL C 1 160 ? -22.246 35.647 -31.068 1.00 63.62 391 VAL C O 1
ATOM 5103 N N . GLU C 1 161 ? -22.865 37.169 -29.482 1.00 62.39 392 GLU C N 1
ATOM 5104 C CA . GLU C 1 161 ? -23.340 38.238 -30.405 1.00 69.13 392 GLU C CA 1
ATOM 5105 C C . GLU C 1 161 ? -22.188 38.595 -31.366 1.00 65.67 392 GLU C C 1
ATOM 5106 O O . GLU C 1 161 ? -22.380 38.492 -32.598 1.00 60.51 392 GLU C O 1
ATOM 5112 N N . LYS C 1 162 ? -21.019 38.961 -30.825 1.00 61.29 393 LYS C N 1
ATOM 5113 C CA . LYS C 1 162 ? -19.861 39.439 -31.631 1.00 56.74 393 LYS C CA 1
ATOM 5114 C C . LYS C 1 162 ? -19.472 38.345 -32.632 1.00 53.07 393 LYS C C 1
ATOM 5115 O O . LYS C 1 162 ? -19.433 38.646 -33.829 1.00 53.96 393 LYS C O 1
ATOM 5121 N N . ILE C 1 163 ? -19.267 37.109 -32.162 1.00 49.51 394 ILE C N 1
ATOM 5122 C CA . ILE C 1 163 ? -18.813 35.969 -33.005 1.00 55.83 394 ILE C CA 1
ATOM 5123 C C . ILE C 1 163 ? -19.729 35.838 -34.231 1.00 57.66 394 ILE C C 1
ATOM 5124 O O . ILE C 1 163 ? -19.209 35.535 -35.325 1.00 60.73 394 ILE C O 1
ATOM 5129 N N . ILE C 1 164 ? -21.035 36.056 -34.078 1.00 63.26 395 ILE C N 1
ATOM 5130 C CA . ILE C 1 164 ? -22.008 35.807 -35.182 1.00 66.81 395 ILE C CA 1
ATOM 5131 C C . ILE C 1 164 ? -21.851 36.925 -36.224 1.00 65.61 395 ILE C C 1
ATOM 5132 O O . ILE C 1 164 ? -21.664 36.582 -37.406 1.00 69.79 395 ILE C O 1
ATOM 5137 N N . SER C 1 165 ? -21.858 38.195 -35.795 1.00 62.67 396 SER C N 1
ATOM 5138 C CA . SER C 1 165 ? -21.660 39.405 -36.648 1.00 65.94 396 SER C CA 1
ATOM 5139 C C . SER C 1 165 ? -20.351 39.315 -37.439 1.00 63.49 396 SER C C 1
ATOM 5140 O O . SER C 1 165 ? -20.339 39.713 -38.615 1.00 59.09 396 SER C O 1
ATOM 5143 N N . CYS C 1 166 ? -19.279 38.850 -36.798 1.00 66.73 397 CYS C N 1
ATOM 5144 C CA . CYS C 1 166 ? -17.912 38.812 -37.385 1.00 72.21 397 CYS C CA 1
ATOM 5145 C C . CYS C 1 166 ? -17.835 37.746 -38.491 1.00 73.87 397 CYS C C 1
ATOM 5146 O O . CYS C 1 166 ? -17.019 37.929 -39.404 1.00 80.58 397 CYS C O 1
ATOM 5149 N N . LYS C 1 167 ? -18.661 36.695 -38.438 1.00 73.34 398 LYS C N 1
ATOM 5150 C CA . LYS C 1 167 ? -18.769 35.684 -39.529 1.00 77.75 398 LYS C CA 1
ATOM 5151 C C . LYS C 1 167 ? -19.488 36.298 -40.745 1.00 82.19 398 LYS C C 1
ATOM 5152 O O . LYS C 1 167 ? -19.293 35.764 -41.843 1.00 90.24 398 LYS C O 1
ATOM 5154 N N . GLN C 1 168 ? -20.282 37.366 -40.560 1.00 89.65 399 GLN C N 1
ATOM 5155 C CA . GLN C 1 168 ? -21.096 38.035 -41.623 1.00 85.88 399 GLN C CA 1
ATOM 5156 C C . GLN C 1 168 ? -20.437 39.348 -42.084 1.00 78.31 399 GLN C C 1
ATOM 5157 O O . GLN C 1 168 ? -21.112 40.115 -42.787 1.00 79.64 399 GLN C O 1
ATOM 5159 N N . SER C 1 169 ? -19.182 39.616 -41.709 1.00 73.69 400 SER C N 1
ATOM 5160 C CA . SER C 1 169 ? -18.522 40.933 -41.930 1.00 75.02 400 SER C CA 1
ATOM 5161 C C . SER C 1 169 ? -17.682 40.924 -43.216 1.00 73.67 400 SER C C 1
ATOM 5162 O O . SER C 1 169 ? -17.148 39.843 -43.574 1.00 71.66 400 SER C O 1
ATOM 5165 N N . ASP C 1 170 ? -17.601 42.090 -43.875 1.00 77.57 401 ASP C N 1
ATOM 5166 C CA . ASP C 1 170 ? -16.692 42.406 -45.017 1.00 79.14 401 ASP C CA 1
ATOM 5167 C C . ASP C 1 170 ? -15.244 42.527 -44.502 1.00 74.87 401 ASP C C 1
ATOM 5168 O O . ASP C 1 170 ? -14.318 42.091 -45.205 1.00 71.46 401 ASP C O 1
ATOM 5170 N N . ASN C 1 171 ? -15.062 43.085 -43.303 1.00 68.37 402 ASN C N 1
ATOM 5171 C CA . ASN C 1 171 ? -13.747 43.422 -42.696 1.00 68.54 402 ASN C CA 1
ATOM 5172 C C . ASN C 1 171 ? -13.010 42.141 -42.256 1.00 74.62 402 ASN C C 1
ATOM 5173 O O . ASN C 1 171 ? -13.508 41.470 -41.322 1.00 80.28 402 ASN C O 1
ATOM 5178 N N . SER C 1 172 ? -11.852 41.833 -42.863 1.00 66.60 403 SER C N 1
ATOM 5179 C CA . SER C 1 172 ? -11.054 40.597 -42.616 1.00 65.59 403 SER C CA 1
ATOM 5180 C C . SER C 1 172 ? -10.584 40.530 -41.152 1.00 63.69 403 SER C C 1
ATOM 5181 O O . SER C 1 172 ? -10.583 39.424 -40.584 1.00 57.35 403 SER C O 1
ATOM 5184 N N . GLU C 1 173 ? -10.174 41.659 -40.567 1.00 63.43 404 GLU C N 1
ATOM 5185 C CA . GLU C 1 173 ? -9.718 41.739 -39.148 1.00 68.51 404 GLU C CA 1
ATOM 5186 C C . GLU C 1 173 ? -10.850 41.275 -38.217 1.00 69.45 404 GLU C C 1
ATOM 5187 O O . GLU C 1 173 ? -10.577 40.457 -37.330 1.00 58.88 404 GLU C O 1
ATOM 5193 N N . LEU C 1 174 ? -12.072 41.783 -38.405 1.00 68.45 405 LEU C N 1
ATOM 5194 C CA . LEU C 1 174 ? -13.247 41.392 -37.579 1.00 69.60 405 LEU C CA 1
ATOM 5195 C C . LEU C 1 174 ? -13.434 39.872 -37.674 1.00 73.26 405 LEU C C 1
ATOM 5196 O O . LEU C 1 174 ? -13.542 39.230 -36.604 1.00 78.93 405 LEU C O 1
ATOM 5201 N N . VAL C 1 175 ? -13.416 39.321 -38.896 1.00 68.11 406 VAL C N 1
ATOM 5202 C CA . VAL C 1 175 ? -13.587 37.863 -39.173 1.00 67.44 406 VAL C CA 1
ATOM 5203 C C . VAL C 1 175 ? -12.607 37.074 -38.285 1.00 75.19 406 VAL C C 1
ATOM 5204 O O . VAL C 1 175 ? -13.038 36.039 -37.723 1.00 74.61 406 VAL C O 1
ATOM 5208 N N . SER C 1 176 ? -11.356 37.541 -38.153 1.00 70.22 407 SER C N 1
ATOM 5209 C CA . SER C 1 176 ? -10.254 36.851 -37.426 1.00 72.34 407 SER C CA 1
ATOM 5210 C C . SER C 1 176 ? -10.450 36.985 -35.914 1.00 73.77 407 SER C C 1
ATOM 5211 O O . SER C 1 176 ? -10.073 36.039 -35.189 1.00 84.71 407 SER C O 1
ATOM 5214 N N . GLU C 1 177 ? -10.966 38.128 -35.454 1.00 68.62 408 GLU C N 1
ATOM 5215 C CA . GLU C 1 177 ? -11.331 38.349 -34.025 1.00 69.77 408 GLU C CA 1
ATOM 5216 C C . GLU C 1 177 ? -12.455 37.374 -33.640 1.00 66.72 408 GLU C C 1
ATOM 5217 O O . GLU C 1 177 ? -12.267 36.619 -32.672 1.00 68.82 408 GLU C O 1
ATOM 5223 N N . GLY C 1 178 ? -13.555 37.375 -34.400 1.00 64.73 409 GLY C N 1
ATOM 5224 C CA . GLY C 1 178 ? -14.628 36.365 -34.323 1.00 72.36 409 GLY C CA 1
ATOM 5225 C C . GLY C 1 178 ? -14.075 34.955 -34.179 1.00 73.90 409 GLY C C 1
ATOM 5226 O O . GLY C 1 178 ? -14.292 34.333 -33.112 1.00 73.53 409 GLY C O 1
ATOM 5227 N N . PHE C 1 179 ? -13.371 34.466 -35.201 1.00 67.22 410 PHE C N 1
ATOM 5228 C CA . PHE C 1 179 ? -12.747 33.120 -35.217 1.00 65.92 410 PHE C CA 1
ATOM 5229 C C . PHE C 1 179 ? -11.998 32.899 -33.896 1.00 65.10 410 PHE C C 1
ATOM 5230 O O . PHE C 1 179 ? -12.168 31.829 -33.294 1.00 72.70 410 PHE C O 1
ATOM 5238 N N . VAL C 1 180 ? -11.203 33.880 -33.457 1.00 62.31 411 VAL C N 1
ATOM 5239 C CA . VAL C 1 180 ? -10.331 33.773 -32.249 1.00 61.52 411 VAL C CA 1
ATOM 5240 C C . VAL C 1 180 ? -11.222 33.656 -30.995 1.00 63.29 411 VAL C C 1
ATOM 5241 O O . VAL C 1 180 ? -10.891 32.849 -30.090 1.00 59.25 411 VAL C O 1
ATOM 5245 N N . ALA C 1 181 ? -12.296 34.446 -30.933 1.00 61.48 412 ALA C N 1
ATOM 5246 C CA . ALA C 1 181 ? -13.277 34.466 -29.823 1.00 61.25 412 ALA C CA 1
ATOM 5247 C C . ALA C 1 181 ? -14.005 33.117 -29.744 1.00 62.48 412 ALA C C 1
ATOM 5248 O O . ALA C 1 181 ? -14.236 32.661 -28.605 1.00 68.02 412 ALA C O 1
ATOM 5250 N N . GLU C 1 182 ? -14.326 32.508 -30.896 1.00 58.34 413 GLU C N 1
ATOM 5251 C CA . GLU C 1 182 ? -14.987 31.179 -31.004 1.00 60.49 413 GLU C CA 1
ATOM 5252 C C . GLU C 1 182 ? -14.031 30.102 -30.495 1.00 61.07 413 GLU C C 1
ATOM 5253 O O . GLU C 1 182 ? -14.490 29.198 -29.759 1.00 56.69 413 GLU C O 1
ATOM 5259 N N . GLN C 1 183 ? -12.756 30.195 -30.879 1.00 64.88 414 GLN C N 1
ATOM 5260 C CA . GLN C 1 183 ? -11.698 29.243 -30.452 1.00 63.37 414 GLN C CA 1
ATOM 5261 C C . GLN C 1 183 ? -11.657 29.218 -28.916 1.00 58.36 414 GLN C C 1
ATOM 5262 O O . GLN C 1 183 ? -11.648 28.108 -28.355 1.00 55.74 414 GLN C O 1
ATOM 5268 N N . PHE C 1 184 ? -11.693 30.393 -28.273 1.00 55.15 415 PHE C N 1
ATOM 5269 C CA . PHE C 1 184 ? -11.653 30.568 -26.793 1.00 51.43 415 PHE C CA 1
ATOM 5270 C C . PHE C 1 184 ? -12.868 29.892 -26.120 1.00 49.30 415 PHE C C 1
ATOM 5271 O O . PHE C 1 184 ? -12.662 29.061 -25.219 1.00 48.49 415 PHE C O 1
ATOM 5279 N N . LEU C 1 185 ? -14.101 30.210 -26.533 1.00 50.19 416 LEU C N 1
ATOM 5280 C CA . LEU C 1 185 ? -15.329 29.634 -25.907 1.00 56.38 416 LEU C CA 1
ATOM 5281 C C . LEU C 1 185 ? -15.319 28.099 -26.046 1.00 55.82 416 LEU C C 1
ATOM 5282 O O . LEU C 1 185 ? -15.610 27.406 -25.037 1.00 53.27 416 LEU C O 1
ATOM 5287 N N . ASN C 1 186 ? -14.933 27.594 -27.223 1.00 53.05 417 ASN C N 1
ATOM 5288 C CA . ASN C 1 186 ? -14.901 26.144 -27.554 1.00 54.49 417 ASN C CA 1
ATOM 5289 C C . ASN C 1 186 ? -13.805 25.423 -26.751 1.00 55.95 417 ASN C C 1
ATOM 5290 O O . ASN C 1 186 ? -14.068 24.284 -26.329 1.00 68.19 417 ASN C O 1
ATOM 5295 N N . ASN C 1 187 ? -12.643 26.044 -26.511 1.00 57.84 418 ASN C N 1
ATOM 5296 C CA . ASN C 1 187 ? -11.538 25.446 -25.704 1.00 61.78 418 ASN C CA 1
ATOM 5297 C C . ASN C 1 187 ? -11.702 25.706 -24.191 1.00 66.89 418 ASN C C 1
ATOM 5298 O O . ASN C 1 187 ? -10.847 25.204 -23.421 1.00 68.53 418 ASN C O 1
ATOM 5303 N N . THR C 1 188 ? -12.726 26.454 -23.757 1.00 64.54 419 THR C N 1
ATOM 5304 C CA . THR C 1 188 ? -12.978 26.763 -22.317 1.00 61.15 419 THR C CA 1
ATOM 5305 C C . THR C 1 188 ? -14.435 26.433 -21.980 1.00 57.83 419 THR C C 1
ATOM 5306 O O . THR C 1 188 ? -15.010 27.111 -21.110 1.00 57.24 419 THR C O 1
ATOM 5310 N N . ALA C 1 189 ? -15.000 25.418 -22.638 1.00 59.03 420 ALA C N 1
ATOM 5311 C CA . ALA C 1 189 ? -16.427 25.024 -22.527 1.00 58.02 420 ALA C CA 1
ATOM 5312 C C . ALA C 1 189 ? -16.773 24.703 -21.069 1.00 52.69 420 ALA C C 1
ATOM 5313 O O . ALA C 1 189 ? -17.904 25.042 -20.669 1.00 54.90 420 ALA C O 1
ATOM 5315 N N . THR C 1 190 ? -15.864 24.084 -20.302 1.00 52.83 421 THR C N 1
ATOM 5316 C CA . THR C 1 190 ? -15.940 24.105 -18.811 1.00 57.34 421 THR C CA 1
ATOM 5317 C C . THR C 1 190 ? -15.446 25.491 -18.441 1.00 60.99 421 THR C C 1
ATOM 5318 O O . THR C 1 190 ? -14.379 25.877 -18.938 1.00 90.96 421 THR C O 1
ATOM 5322 N N . GLN C 1 191 ? -16.213 26.245 -17.684 1.00 60.18 422 GLN C N 1
ATOM 5323 C CA . GLN C 1 191 ? -16.054 27.722 -17.664 1.00 49.26 422 GLN C CA 1
ATOM 5324 C C . GLN C 1 191 ? -15.020 28.100 -16.601 1.00 42.15 422 GLN C C 1
ATOM 5325 O O . GLN C 1 191 ? -15.364 28.856 -15.678 1.00 39.21 422 GLN C O 1
ATOM 5331 N N . LEU C 1 192 ? -13.816 27.543 -16.724 1.00 36.89 423 LEU C N 1
ATOM 5332 C CA . LEU C 1 192 ? -12.657 27.757 -15.808 1.00 43.69 423 LEU C CA 1
ATOM 5333 C C . LEU C 1 192 ? -11.386 27.567 -16.636 1.00 42.79 423 LEU C C 1
ATOM 5334 O O . LEU C 1 192 ? -11.241 26.492 -17.231 1.00 43.45 423 LEU C O 1
ATOM 5339 N N . THR C 1 193 ? -10.489 28.549 -16.653 1.00 46.19 424 THR C N 1
ATOM 5340 C CA . THR C 1 193 ? -9.209 28.483 -17.415 1.00 44.31 424 THR C CA 1
ATOM 5341 C C . THR C 1 193 ? -8.065 28.393 -16.430 1.00 41.91 424 THR C C 1
ATOM 5342 O O . THR C 1 193 ? -8.277 28.732 -15.239 1.00 45.47 424 THR C O 1
ATOM 5346 N N . TYR C 1 194 ? -6.889 27.998 -16.908 1.00 44.53 425 TYR C N 1
ATOM 5347 C CA . TYR C 1 194 ? -5.688 27.854 -16.049 1.00 45.94 425 TYR C CA 1
ATOM 5348 C C . TYR C 1 194 ? -5.406 29.221 -15.410 1.00 39.62 425 TYR C C 1
ATOM 5349 O O . TYR C 1 194 ? -5.292 29.307 -14.162 1.00 45.32 425 TYR C O 1
ATOM 5358 N N . HIS C 1 195 ? -5.357 30.278 -16.224 1.00 43.90 426 HIS C N 1
ATOM 5359 C CA . HIS C 1 195 ? -5.152 31.672 -15.759 1.00 42.83 426 HIS C CA 1
ATOM 5360 C C . HIS C 1 195 ? -6.196 32.029 -14.681 1.00 41.90 426 HIS C C 1
ATOM 5361 O O . HIS C 1 195 ? -5.797 32.572 -13.593 1.00 44.12 426 HIS C O 1
ATOM 5368 N N . GLY C 1 196 ? -7.474 31.699 -14.916 1.00 44.94 427 GLY C N 1
ATOM 5369 C CA . GLY C 1 196 ? -8.573 32.000 -13.970 1.00 39.62 427 GLY C CA 1
ATOM 5370 C C . GLY C 1 196 ? -8.386 31.288 -12.645 1.00 38.54 427 GLY C C 1
ATOM 5371 O O . GLY C 1 196 ? -8.522 31.924 -11.580 1.00 34.57 427 GLY C O 1
ATOM 5372 N N . LEU C 1 197 ? -8.019 30.004 -12.683 1.00 39.25 428 LEU C N 1
ATOM 5373 C CA . LEU C 1 197 ? -7.688 29.262 -11.439 1.00 40.95 428 LEU C CA 1
ATOM 5374 C C . LEU C 1 197 ? -6.516 29.914 -10.678 1.00 41.12 428 LEU C C 1
ATOM 5375 O O . LEU C 1 197 ? -6.635 30.050 -9.413 1.00 38.57 428 LEU C O 1
ATOM 5380 N N . CYS C 1 198 ? -5.424 30.310 -11.363 1.00 39.01 429 CYS C N 1
ATOM 5381 C CA . CYS C 1 198 ? -4.305 31.056 -10.707 1.00 41.89 429 CYS C CA 1
ATOM 5382 C C . CYS C 1 198 ? -4.783 32.422 -10.181 1.00 39.03 429 CYS C C 1
ATOM 5383 O O . CYS C 1 198 ? -4.487 32.729 -9.002 1.00 36.22 429 CYS C O 1
ATOM 5386 N N . GLU C 1 199 ? -5.539 33.212 -10.958 1.00 40.58 430 GLU C N 1
ATOM 5387 C CA . GLU C 1 199 ? -6.092 34.494 -10.415 1.00 38.47 430 GLU C CA 1
ATOM 5388 C C . GLU C 1 199 ? -6.967 34.207 -9.186 1.00 35.51 430 GLU C C 1
ATOM 5389 O O . GLU C 1 199 ? -6.814 34.899 -8.146 1.00 33.35 430 GLU C O 1
ATOM 5395 N N . LEU C 1 200 ? -7.848 33.206 -9.274 1.00 36.26 431 LEU C N 1
ATOM 5396 C CA . LEU C 1 200 ? -8.802 32.868 -8.182 1.00 36.47 431 LEU C CA 1
ATOM 5397 C C . LEU C 1 200 ? -8.008 32.518 -6.924 1.00 34.49 431 LEU C C 1
ATOM 5398 O O . LEU C 1 200 ? -8.305 33.078 -5.837 1.00 34.59 431 LEU C O 1
ATOM 5403 N N . THR C 1 201 ? -6.988 31.663 -7.068 1.00 35.09 432 THR C N 1
ATOM 5404 C CA . THR C 1 201 ? -6.120 31.208 -5.953 1.00 33.74 432 THR C CA 1
ATOM 5405 C C . THR C 1 201 ? -5.391 32.403 -5.334 1.00 37.52 432 THR C C 1
ATOM 5406 O O . THR C 1 201 ? -5.311 32.439 -4.067 1.00 34.33 432 THR C O 1
ATOM 5410 N N . SER C 1 202 ? -4.893 33.368 -6.118 1.00 34.75 433 SER C N 1
ATOM 5411 C CA . SER C 1 202 ? -4.231 34.557 -5.490 1.00 40.95 433 SER C CA 1
ATOM 5412 C C . SER C 1 202 ? -5.270 35.505 -4.869 1.00 38.81 433 SER C C 1
ATOM 5413 O O . SER C 1 202 ? -4.959 36.088 -3.817 1.00 35.62 433 SER C O 1
ATOM 5416 N N . THR C 1 203 ? -6.476 35.650 -5.436 1.00 37.84 434 THR C N 1
ATOM 5417 C CA . THR C 1 203 ? -7.439 36.700 -4.983 1.00 35.89 434 THR C CA 1
ATOM 5418 C C . THR C 1 203 ? -8.197 36.255 -3.734 1.00 33.29 434 THR C C 1
ATOM 5419 O O . THR C 1 203 ? -8.354 37.070 -2.785 1.00 32.01 434 THR C O 1
ATOM 5423 N N . VAL C 1 204 ? -8.717 35.027 -3.741 1.00 34.08 435 VAL C N 1
ATOM 5424 C CA . VAL C 1 204 ? -9.450 34.500 -2.565 1.00 32.41 435 VAL C CA 1
ATOM 5425 C C . VAL C 1 204 ? -8.402 34.426 -1.444 1.00 34.94 435 VAL C C 1
ATOM 5426 O O . VAL C 1 204 ? -7.220 34.129 -1.748 1.00 34.07 435 VAL C O 1
ATOM 5430 N N . GLN C 1 205 ? -8.802 34.656 -0.203 1.00 34.22 436 GLN C N 1
ATOM 5431 C CA . GLN C 1 205 ? -7.856 34.771 0.933 1.00 35.52 436 GLN C CA 1
ATOM 5432 C C . GLN C 1 205 ? -8.162 33.695 1.989 1.00 36.97 436 GLN C C 1
ATOM 5433 O O . GLN C 1 205 ? -9.275 33.089 1.971 1.00 32.95 436 GLN C O 1
ATOM 5439 N N . GLU C 1 206 ? -7.192 33.465 2.876 1.00 32.84 437 GLU C N 1
ATOM 5440 C CA . GLU C 1 206 ? -7.229 32.418 3.925 1.00 36.09 437 GLU C CA 1
ATOM 5441 C C . GLU C 1 206 ? -8.502 32.575 4.760 1.00 31.02 437 GLU C C 1
ATOM 5442 O O . GLU C 1 206 ? -8.745 33.668 5.206 1.00 38.32 437 GLU C O 1
ATOM 5448 N N . GLY C 1 207 ? -9.293 31.505 4.918 1.00 35.48 438 GLY C N 1
ATOM 5449 C CA . GLY C 1 207 ? -10.560 31.466 5.684 1.00 30.34 438 GLY C CA 1
ATOM 5450 C C . GLY C 1 207 ? -11.724 32.183 5.002 1.00 29.04 438 GLY C C 1
ATOM 5451 O O . GLY C 1 207 ? -12.800 32.200 5.581 1.00 26.88 438 GLY C O 1
ATOM 5452 N N . GLU C 1 208 ? -11.585 32.736 3.797 1.00 30.93 439 GLU C N 1
ATOM 5453 C CA . GLU C 1 208 ? -12.746 33.409 3.132 1.00 32.39 439 GLU C CA 1
ATOM 5454 C C . GLU C 1 208 ? -13.866 32.394 2.798 1.00 32.34 439 GLU C C 1
ATOM 5455 O O . GLU C 1 208 ? -13.565 31.330 2.193 1.00 31.82 439 GLU C O 1
ATOM 5461 N N . LEU C 1 209 ? -15.118 32.735 3.124 1.00 30.63 440 LEU C N 1
ATOM 5462 C CA . LEU C 1 209 ? -16.346 31.994 2.717 1.00 29.77 440 LEU C CA 1
ATOM 5463 C C . LEU C 1 209 ? -16.976 32.748 1.548 1.00 29.66 440 LEU C C 1
ATOM 5464 O O . LEU C 1 209 ? -17.333 33.898 1.718 1.00 28.28 440 LEU C O 1
ATOM 5469 N N . CYS C 1 210 ? -17.004 32.154 0.361 1.00 30.17 441 CYS C N 1
ATOM 5470 C CA . CYS C 1 210 ? -17.474 32.876 -0.841 1.00 30.71 441 CYS C CA 1
ATOM 5471 C C . CYS C 1 210 ? -18.250 31.936 -1.749 1.00 29.01 441 CYS C C 1
ATOM 5472 O O . CYS C 1 210 ? -18.436 30.778 -1.406 1.00 30.83 441 CYS C O 1
ATOM 5475 N N . VAL C 1 211 ? -18.779 32.482 -2.828 1.00 27.50 442 VAL C N 1
ATOM 5476 C CA . VAL C 1 211 ? -19.606 31.741 -3.801 1.00 26.58 442 VAL C CA 1
ATOM 5477 C C . VAL C 1 211 ? -18.835 31.743 -5.111 1.00 25.35 442 VAL C C 1
ATOM 5478 O O . VAL C 1 211 ? -18.281 32.772 -5.484 1.00 26.81 442 VAL C O 1
ATOM 5482 N N . PHE C 1 212 ? -18.735 30.577 -5.726 1.00 27.87 443 PHE C N 1
ATOM 5483 C CA . PHE C 1 212 ? -17.944 30.343 -6.947 1.00 26.94 443 PHE C CA 1
ATOM 5484 C C . PHE C 1 212 ? -18.924 29.986 -8.064 1.00 30.81 443 PHE C C 1
ATOM 5485 O O . PHE C 1 212 ? -19.728 29.018 -7.868 1.00 31.87 443 PHE C O 1
ATOM 5493 N N . PHE C 1 213 ? -18.832 30.679 -9.207 1.00 28.94 444 PHE C N 1
ATOM 5494 C CA . PHE C 1 213 ? -19.727 30.491 -10.369 1.00 29.37 444 PHE C CA 1
ATOM 5495 C C . PHE C 1 213 ? -18.975 29.684 -11.422 1.00 34.20 444 PHE C C 1
ATOM 5496 O O . PHE C 1 213 ? -17.829 30.058 -11.775 1.00 33.95 444 PHE C O 1
ATOM 5504 N N . ARG C 1 214 ? -19.608 28.628 -11.931 1.00 32.06 445 ARG C N 1
ATOM 5505 C CA . ARG C 1 214 ? -19.063 27.806 -13.040 1.00 38.05 445 ARG C CA 1
ATOM 5506 C C . ARG C 1 214 ? -20.183 26.948 -13.631 1.00 39.65 445 ARG C C 1
ATOM 5507 O O . ARG C 1 214 ? -20.896 26.290 -12.831 1.00 38.62 445 ARG C O 1
ATOM 5515 N N . ASN C 1 215 ? -20.360 26.972 -14.957 1.00 43.13 446 ASN C N 1
ATOM 5516 C CA . ASN C 1 215 ? -21.301 26.062 -15.662 1.00 44.92 446 ASN C CA 1
ATOM 5517 C C . ASN C 1 215 ? -22.733 26.363 -15.193 1.00 40.83 446 ASN C C 1
ATOM 5518 O O . ASN C 1 215 ? -23.488 25.424 -14.951 1.00 40.87 446 ASN C O 1
ATOM 5523 N N . ASN C 1 216 ? -23.060 27.635 -14.992 1.00 46.21 447 ASN C N 1
ATOM 5524 C CA . ASN C 1 216 ? -24.396 28.108 -14.534 1.00 48.54 447 ASN C CA 1
ATOM 5525 C C . ASN C 1 216 ? -24.754 27.438 -13.201 1.00 47.11 447 ASN C C 1
ATOM 5526 O O . ASN C 1 216 ? -25.956 27.297 -12.906 1.00 46.91 447 ASN C O 1
ATOM 5531 N N . HIS C 1 217 ? -23.742 27.127 -12.385 1.00 43.02 448 HIS C N 1
ATOM 5532 C CA . HIS C 1 217 ? -23.904 26.621 -10.996 1.00 44.42 448 HIS C CA 1
ATOM 5533 C C . HIS C 1 217 ? -23.085 27.491 -10.035 1.00 38.77 448 HIS C C 1
ATOM 5534 O O . HIS C 1 217 ? -22.064 28.076 -10.445 1.00 32.36 448 HIS C O 1
ATOM 5541 N N . PHE C 1 218 ? -23.500 27.482 -8.782 1.00 34.53 449 PHE C N 1
ATOM 5542 C CA . PHE C 1 218 ? -22.942 28.236 -7.642 1.00 34.86 449 PHE C CA 1
ATOM 5543 C C . PHE C 1 218 ? -22.493 27.212 -6.609 1.00 32.26 449 PHE C C 1
ATOM 5544 O O . PHE C 1 218 ? -23.314 26.345 -6.242 1.00 32.12 449 PHE C O 1
ATOM 5552 N N . SER C 1 219 ? -21.248 27.322 -6.174 1.00 28.23 450 SER C N 1
ATOM 5553 C CA . SER C 1 219 ? -20.630 26.466 -5.137 1.00 28.39 450 SER C CA 1
ATOM 5554 C C . SER C 1 219 ? -20.193 27.338 -3.975 1.00 26.46 450 SER C C 1
ATOM 5555 O O . SER C 1 219 ? -19.823 28.477 -4.232 1.00 31.07 450 SER C O 1
ATOM 5558 N N . THR C 1 220 ? -20.278 26.837 -2.744 1.00 26.00 451 THR C N 1
ATOM 5559 C CA . THR C 1 220 ? -19.636 27.445 -1.572 1.00 27.00 451 THR C CA 1
ATOM 5560 C C . THR C 1 220 ? -18.122 27.167 -1.614 1.00 30.77 451 THR C C 1
ATOM 5561 O O . THR C 1 220 ? -17.714 25.983 -1.597 1.00 28.97 451 THR C O 1
ATOM 5565 N N . MET C 1 221 ? -17.301 28.226 -1.637 1.00 28.19 452 MET C N 1
ATOM 5566 C CA . MET C 1 221 ? -15.831 28.101 -1.826 1.00 26.00 452 MET C CA 1
ATOM 5567 C C . MET C 1 221 ? -15.085 28.639 -0.606 1.00 28.12 452 MET C C 1
ATOM 5568 O O . MET C 1 221 ? -15.551 29.631 0.000 1.00 27.12 452 MET C O 1
ATOM 5573 N N . THR C 1 222 ? -13.959 28.017 -0.236 1.00 28.93 453 THR C N 1
ATOM 5574 C CA . THR C 1 222 ? -13.054 28.592 0.795 1.00 27.25 453 THR C CA 1
ATOM 5575 C C . THR C 1 222 ? -11.611 28.405 0.385 1.00 28.21 453 THR C C 1
ATOM 5576 O O . THR C 1 222 ? -11.390 27.823 -0.703 1.00 25.69 453 THR C O 1
ATOM 5580 N N . LYS C 1 223 ? -10.690 28.999 1.166 1.00 31.49 454 LYS C N 1
ATOM 5581 C CA . LYS C 1 223 ? -9.223 28.822 0.982 1.00 30.06 454 LYS C CA 1
ATOM 5582 C C . LYS C 1 223 ? -8.641 28.295 2.288 1.00 30.68 454 LYS C C 1
ATOM 5583 O O . LYS C 1 223 ? -8.919 28.872 3.359 1.00 28.89 454 LYS C O 1
ATOM 5589 N N . TYR C 1 224 ? -7.904 27.191 2.215 1.00 33.56 455 TYR C N 1
ATOM 5590 C CA . TYR C 1 224 ? -7.219 26.614 3.404 1.00 38.42 455 TYR C CA 1
ATOM 5591 C C . TYR C 1 224 ? -5.784 26.293 3.018 1.00 37.78 455 TYR C C 1
ATOM 5592 O O . TYR C 1 224 ? -5.574 25.617 1.977 1.00 39.15 455 TYR C O 1
ATOM 5601 N N . LYS C 1 225 ? -4.854 26.922 3.741 1.00 35.86 456 LYS C N 1
ATOM 5602 C CA . LYS C 1 225 ? -3.396 26.820 3.500 1.00 38.90 456 LYS C CA 1
ATOM 5603 C C . LYS C 1 225 ? -3.068 27.011 2.017 1.00 40.10 456 LYS C C 1
ATOM 5604 O O . LYS C 1 225 ? -2.332 26.167 1.459 1.00 42.02 456 LYS C O 1
ATOM 5610 N N . GLY C 1 226 ? -3.554 28.089 1.395 1.00 36.78 457 GLY C N 1
ATOM 5611 C CA . GLY C 1 226 ? -3.165 28.429 0.012 1.00 35.60 457 GLY C CA 1
ATOM 5612 C C . GLY C 1 226 ? -3.928 27.665 -1.046 1.00 34.92 457 GLY C C 1
ATOM 5613 O O . GLY C 1 226 ? -3.677 27.907 -2.269 1.00 39.41 457 GLY C O 1
ATOM 5614 N N . GLN C 1 227 ? -4.806 26.751 -0.627 1.00 39.01 458 GLN C N 1
ATOM 5615 C CA . GLN C 1 227 ? -5.556 25.851 -1.543 1.00 38.76 458 GLN C CA 1
ATOM 5616 C C . GLN C 1 227 ? -7.059 26.192 -1.530 1.00 30.42 458 GLN C C 1
ATOM 5617 O O . GLN C 1 227 ? -7.683 26.307 -0.433 1.00 26.69 458 GLN C O 1
ATOM 5623 N N . LEU C 1 228 ? -7.633 26.245 -2.717 1.00 25.01 459 LEU C N 1
ATOM 5624 C CA . LEU C 1 228 ? -9.088 26.452 -2.939 1.00 30.49 459 LEU C CA 1
ATOM 5625 C C . LEU C 1 228 ? -9.816 25.112 -2.746 1.00 31.38 459 LEU C C 1
ATOM 5626 O O . LEU C 1 228 ? -9.387 24.100 -3.354 1.00 30.51 459 LEU C O 1
ATOM 5631 N N . TYR C 1 229 ? -10.882 25.114 -1.956 1.00 31.15 460 TYR C N 1
ATOM 5632 C CA . TYR C 1 229 ? -11.820 23.974 -1.800 1.00 30.62 460 TYR C CA 1
ATOM 5633 C C . TYR C 1 229 ? -13.255 24.412 -2.114 1.00 29.80 460 TYR C C 1
ATOM 5634 O O . TYR C 1 229 ? -13.649 25.562 -1.809 1.00 28.91 460 TYR C O 1
ATOM 5643 N N . LEU C 1 230 ? -14.038 23.499 -2.695 1.00 30.37 461 LEU C N 1
ATOM 5644 C CA . LEU C 1 230 ? -15.506 23.643 -2.859 1.00 28.85 461 LEU C CA 1
ATOM 5645 C C . LEU C 1 230 ? -16.214 22.751 -1.840 1.00 29.59 461 LEU C C 1
ATOM 5646 O O . LEU C 1 230 ? -15.778 21.574 -1.685 1.00 30.01 461 LEU C O 1
ATOM 5651 N N . LEU C 1 231 ? -17.292 23.245 -1.227 1.00 25.59 462 LEU C N 1
ATOM 5652 C CA . LEU C 1 231 ? -18.095 22.436 -0.281 1.00 26.36 462 LEU C CA 1
ATOM 5653 C C . LEU C 1 231 ? -18.823 21.353 -1.067 1.00 28.02 462 LEU C C 1
ATOM 5654 O O . LEU C 1 231 ? -19.369 21.646 -2.181 1.00 27.39 462 LEU C O 1
ATOM 5659 N N . VAL C 1 232 ? -18.806 20.125 -0.544 1.00 28.42 463 VAL C N 1
ATOM 5660 C CA . VAL C 1 232 ? -19.443 18.971 -1.243 1.00 28.80 463 VAL C CA 1
ATOM 5661 C C . VAL C 1 232 ? -20.911 18.952 -0.812 1.00 31.09 463 VAL C C 1
ATOM 5662 O O . VAL C 1 232 ? -21.227 18.854 0.405 1.00 32.96 463 VAL C O 1
ATOM 5666 N N . THR C 1 233 ? -21.772 19.095 -1.798 1.00 29.33 464 THR C N 1
ATOM 5667 C CA . THR C 1 233 ? -23.222 19.347 -1.650 1.00 35.91 464 THR C CA 1
ATOM 5668 C C . THR C 1 233 ? -23.993 18.172 -2.281 1.00 36.57 464 THR C C 1
ATOM 5669 O O . THR C 1 233 ? -25.240 18.113 -2.101 1.00 35.63 464 THR C O 1
ATOM 5673 N N . ASP C 1 234 ? -23.298 17.298 -3.014 1.00 34.11 465 ASP C N 1
ATOM 5674 C CA . ASP C 1 234 ? -23.849 16.134 -3.771 1.00 40.74 465 ASP C CA 1
ATOM 5675 C C . ASP C 1 234 ? -24.626 15.194 -2.827 1.00 41.75 465 ASP C C 1
ATOM 5676 O O . ASP C 1 234 ? -24.064 14.786 -1.786 1.00 37.70 465 ASP C O 1
ATOM 5681 N N . GLN C 1 235 ? -25.871 14.826 -3.176 1.00 48.23 466 GLN C N 1
ATOM 5682 C CA . GLN C 1 235 ? -26.779 14.005 -2.308 1.00 53.95 466 GLN C CA 1
ATOM 5683 C C . GLN C 1 235 ? -26.145 12.655 -1.910 1.00 44.38 466 GLN C C 1
ATOM 5684 O O . GLN C 1 235 ? -26.392 12.180 -0.775 1.00 44.99 466 GLN C O 1
ATOM 5690 N N . GLY C 1 236 ? -25.348 12.067 -2.799 1.00 46.41 467 GLY C N 1
ATOM 5691 C CA . GLY C 1 236 ? -24.668 10.774 -2.596 1.00 47.55 467 GLY C CA 1
ATOM 5692 C C . GLY C 1 236 ? -23.765 10.744 -1.373 1.00 48.95 467 GLY C C 1
ATOM 5693 O O . GLY C 1 236 ? -23.401 9.642 -0.994 1.00 47.68 467 GLY C O 1
ATOM 5694 N N . PHE C 1 237 ? -23.421 11.891 -0.767 1.00 44.29 468 PHE C N 1
ATOM 5695 C CA . PHE C 1 237 ? -22.414 11.989 0.318 1.00 40.06 468 PHE C CA 1
ATOM 5696 C C . PHE C 1 237 ? -23.065 12.412 1.626 1.00 41.57 468 PHE C C 1
ATOM 5697 O O . PHE C 1 237 ? -22.358 12.631 2.630 1.00 38.78 468 PHE C O 1
ATOM 5705 N N . LEU C 1 238 ? -24.392 12.512 1.618 1.00 44.23 469 LEU C N 1
ATOM 5706 C CA . LEU C 1 238 ? -25.186 12.981 2.774 1.00 44.14 469 LEU C CA 1
ATOM 5707 C C . LEU C 1 238 ? -24.728 12.260 4.050 1.00 45.75 469 LEU C C 1
ATOM 5708 O O . LEU C 1 238 ? -24.665 12.914 5.097 1.00 46.09 469 LEU C O 1
ATOM 5713 N N . THR C 1 239 ? -24.427 10.956 3.992 1.00 46.41 470 THR C N 1
ATOM 5714 C CA . THR C 1 239 ? -24.101 10.149 5.201 1.00 47.43 470 THR C CA 1
ATOM 5715 C C . THR C 1 239 ? -22.596 9.859 5.261 1.00 48.58 470 THR C C 1
ATOM 5716 O O . THR C 1 239 ? -22.206 9.087 6.155 1.00 49.12 470 THR C O 1
ATOM 5720 N N . GLU C 1 240 ? -21.794 10.466 4.376 1.00 44.55 471 GLU C N 1
ATOM 5721 C CA . GLU C 1 240 ? -20.314 10.295 4.323 1.00 45.30 471 GLU C CA 1
ATOM 5722 C C . GLU C 1 240 ? -19.635 11.473 5.050 1.00 41.27 471 GLU C C 1
ATOM 5723 O O . GLU C 1 240 ? -19.275 12.493 4.397 1.00 40.63 471 GLU C O 1
ATOM 5729 N N . GLU C 1 241 ? -19.440 11.335 6.357 1.00 41.05 472 GLU C N 1
ATOM 5730 C CA . GLU C 1 241 ? -18.706 12.300 7.226 1.00 47.05 472 GLU C CA 1
ATOM 5731 C C . GLU C 1 241 ? -17.311 12.623 6.661 1.00 39.75 472 GLU C C 1
ATOM 5732 O O . GLU C 1 241 ? -16.817 13.718 6.911 1.00 41.55 472 GLU C O 1
ATOM 5738 N N . LYS C 1 242 ? -16.682 11.718 5.913 1.00 35.42 473 LYS C N 1
ATOM 5739 C CA . LYS C 1 242 ? -15.269 11.898 5.494 1.00 39.70 473 LYS C CA 1
ATOM 5740 C C . LYS C 1 242 ? -15.212 12.830 4.290 1.00 37.25 473 LYS C C 1
ATOM 5741 O O . LYS C 1 242 ? -14.100 13.178 3.891 1.00 42.89 473 LYS C O 1
ATOM 5743 N N . VAL C 1 243 ? -16.347 13.101 3.649 1.00 39.16 474 VAL C N 1
ATOM 5744 C CA . VAL C 1 243 ? -16.373 13.815 2.337 1.00 38.36 474 VAL C CA 1
ATOM 5745 C C . VAL C 1 243 ? -17.144 15.124 2.513 1.00 36.66 474 VAL C C 1
ATOM 5746 O O . VAL C 1 243 ? -18.371 15.097 2.509 1.00 34.73 474 VAL C O 1
ATOM 5750 N N . VAL C 1 244 ? -16.419 16.224 2.709 1.00 33.86 475 VAL C N 1
ATOM 5751 C CA . VAL C 1 244 ? -17.000 17.555 3.046 1.00 30.39 475 VAL C CA 1
ATOM 5752 C C . VAL C 1 244 ? -16.512 18.599 2.056 1.00 28.51 475 VAL C C 1
ATOM 5753 O O . VAL C 1 244 ? -17.324 19.425 1.675 1.00 31.07 475 VAL C O 1
ATOM 5757 N N . TRP C 1 245 ? -15.249 18.534 1.649 1.00 27.31 476 TRP C N 1
ATOM 5758 C CA . TRP C 1 245 ? -14.554 19.561 0.832 1.00 28.63 476 TRP C CA 1
ATOM 5759 C C . TRP C 1 245 ? -13.930 18.846 -0.341 1.00 31.40 476 TRP C C 1
ATOM 5760 O O . TRP C 1 245 ? -13.476 17.702 -0.165 1.00 34.23 476 TRP C O 1
ATOM 5771 N N . GLU C 1 246 ? -13.928 19.491 -1.493 1.00 29.54 477 GLU C N 1
ATOM 5772 C CA . GLU C 1 246 ? -13.264 18.964 -2.695 1.00 29.99 477 GLU C CA 1
ATOM 5773 C C . GLU C 1 246 ? -12.254 20.005 -3.164 1.00 30.48 477 GLU C C 1
ATOM 5774 O O . GLU C 1 246 ? -12.655 21.184 -3.343 1.00 31.71 477 GLU C O 1
ATOM 5780 N N . SER C 1 247 ? -10.993 19.620 -3.285 1.00 28.14 478 SER C N 1
ATOM 5781 C CA . SER C 1 247 ? -9.924 20.585 -3.652 1.00 33.49 478 SER C CA 1
ATOM 5782 C C . SER C 1 247 ? -10.232 21.020 -5.083 1.00 30.37 478 SER C C 1
ATOM 5783 O O . SER C 1 247 ? -10.720 20.186 -5.835 1.00 28.60 478 SER C O 1
ATOM 5786 N N . LEU C 1 248 ? -9.966 22.274 -5.423 1.00 32.08 479 LEU C N 1
ATOM 5787 C CA . LEU C 1 248 ? -10.053 22.777 -6.812 1.00 37.80 479 LEU C CA 1
ATOM 5788 C C . LEU C 1 248 ? -8.623 23.111 -7.272 1.00 44.52 479 LEU C C 1
ATOM 5789 O O . LEU C 1 248 ? -8.190 24.236 -7.061 1.00 44.07 479 LEU C O 1
ATOM 5794 N N . HIS C 1 249 ? -7.860 22.145 -7.782 1.00 54.65 480 HIS C N 1
ATOM 5795 C CA . HIS C 1 249 ? -6.406 22.332 -8.056 1.00 61.47 480 HIS C CA 1
ATOM 5796 C C . HIS C 1 249 ? -6.124 22.239 -9.556 1.00 63.89 480 HIS C C 1
ATOM 5797 O O . HIS C 1 249 ? -5.008 22.633 -9.943 1.00 71.80 480 HIS C O 1
ATOM 5804 N N . ASN C 1 250 ? -7.091 21.757 -10.349 1.00 63.63 481 ASN C N 1
ATOM 5805 C CA . ASN C 1 250 ? -6.982 21.536 -11.818 1.00 66.77 481 ASN C CA 1
ATOM 5806 C C . ASN C 1 250 ? -8.288 22.012 -12.458 1.00 63.49 481 ASN C C 1
ATOM 5807 O O . ASN C 1 250 ? -9.331 21.959 -11.775 1.00 63.48 481 ASN C O 1
ATOM 5809 N N . VAL C 1 251 ? -8.250 22.408 -13.729 1.00 57.77 482 VAL C N 1
ATOM 5810 C CA . VAL C 1 251 ? -9.446 22.941 -14.444 1.00 63.07 482 VAL C CA 1
ATOM 5811 C C . VAL C 1 251 ? -10.219 21.748 -15.014 1.00 65.43 482 VAL C C 1
ATOM 5812 O O . VAL C 1 251 ? -11.449 21.692 -14.822 1.00 54.22 482 VAL C O 1
ATOM 5816 N N . ASP C 1 252 ? -9.507 20.803 -15.635 1.00 74.21 483 ASP C N 1
ATOM 5817 C CA . ASP C 1 252 ? -10.095 19.718 -16.469 1.00 80.42 483 ASP C CA 1
ATOM 5818 C C . ASP C 1 252 ? -10.012 18.384 -15.720 1.00 80.08 483 ASP C C 1
ATOM 5819 O O . ASP C 1 252 ? -10.151 17.345 -16.382 1.00 87.10 483 ASP C O 1
ATOM 5821 N N . GLY C 1 253 ? -9.803 18.410 -14.401 1.00 74.33 484 GLY C N 1
ATOM 5822 C CA . GLY C 1 253 ? -9.489 17.209 -13.609 1.00 75.26 484 GLY C CA 1
ATOM 5823 C C . GLY C 1 253 ? -10.511 16.962 -12.515 1.00 78.80 484 GLY C C 1
ATOM 5824 O O . GLY C 1 253 ? -11.344 17.856 -12.250 1.00 71.48 484 GLY C O 1
ATOM 5825 N N . ASP C 1 254 ? -10.456 15.772 -11.914 1.00 75.89 485 ASP C N 1
ATOM 5826 C CA . ASP C 1 254 ? -11.128 15.454 -10.627 1.00 71.51 485 ASP C CA 1
ATOM 5827 C C . ASP C 1 254 ? -10.216 15.989 -9.507 1.00 68.72 485 ASP C C 1
ATOM 5828 O O . ASP C 1 254 ? -8.961 15.974 -9.691 1.00 67.56 485 ASP C O 1
ATOM 5830 N N . GLY C 1 255 ? -10.816 16.528 -8.435 1.00 57.14 486 GLY C N 1
ATOM 5831 C CA . GLY C 1 255 ? -10.110 17.040 -7.246 1.00 51.53 486 GLY C CA 1
ATOM 5832 C C . GLY C 1 255 ? -10.057 15.999 -6.142 1.00 49.41 486 GLY C C 1
ATOM 5833 O O . GLY C 1 255 ? -10.662 14.929 -6.301 1.00 52.77 486 GLY C O 1
ATOM 5834 N N . ASN C 1 256 ? -9.401 16.317 -5.032 1.00 42.71 487 ASN C N 1
ATOM 5835 C CA . ASN C 1 256 ? -9.338 15.441 -3.836 1.00 41.77 487 ASN C CA 1
ATOM 5836 C C . ASN C 1 256 ? -10.490 15.756 -2.884 1.00 43.40 487 ASN C C 1
ATOM 5837 O O . ASN C 1 256 ? -10.663 16.942 -2.553 1.00 35.43 487 ASN C O 1
ATOM 5842 N N . PHE C 1 257 ? -11.183 14.719 -2.404 1.00 36.92 488 PHE C N 1
ATOM 5843 C CA . PHE C 1 257 ? -12.187 14.815 -1.318 1.00 38.43 488 PHE C CA 1
ATOM 5844 C C . PHE C 1 257 ? -11.499 14.772 0.044 1.00 33.65 488 PHE C C 1
ATOM 5845 O O . PHE C 1 257 ? -10.686 13.889 0.297 1.00 35.73 488 PHE C O 1
ATOM 5853 N N . CYS C 1 258 ? -11.886 15.669 0.934 1.00 31.24 489 CYS C N 1
ATOM 5854 C CA . CYS C 1 258 ? -11.293 15.813 2.287 1.00 33.06 489 CYS C CA 1
ATOM 5855 C C . CYS C 1 258 ? -12.422 15.954 3.282 1.00 30.63 489 CYS C C 1
ATOM 5856 O O . CYS C 1 258 ? -13.547 16.224 2.843 1.00 31.44 489 CYS C O 1
ATOM 5859 N N . ASP C 1 259 ? -12.102 15.790 4.558 1.00 29.90 490 ASP C N 1
ATOM 5860 C CA . ASP C 1 259 ? -13.091 15.866 5.649 1.00 31.01 490 ASP C CA 1
ATOM 5861 C C . ASP C 1 259 ? -13.247 17.331 6.049 1.00 30.61 490 ASP C C 1
ATOM 5862 O O . ASP C 1 259 ? -12.671 18.188 5.364 1.00 31.43 490 ASP C O 1
ATOM 5867 N N . SER C 1 260 ? -14.000 17.555 7.124 1.00 30.88 491 SER C N 1
ATOM 5868 C CA . SER C 1 260 ? -14.282 18.833 7.819 1.00 35.64 491 SER C CA 1
ATOM 5869 C C . SER C 1 260 ? -13.021 19.701 7.928 1.00 35.26 491 SER C C 1
ATOM 5870 O O . SER C 1 260 ? -13.168 20.930 7.922 1.00 37.81 491 SER C O 1
ATOM 5873 N N . GLU C 1 261 ? -11.856 19.085 8.145 1.00 33.74 492 GLU C N 1
ATOM 5874 C CA . GLU C 1 261 ? -10.593 19.770 8.531 1.00 35.49 492 GLU C CA 1
ATOM 5875 C C . GLU C 1 261 ? -9.609 19.682 7.360 1.00 32.74 492 GLU C C 1
ATOM 5876 O O . GLU C 1 261 ? -8.391 19.887 7.576 1.00 33.76 492 GLU C O 1
ATOM 5882 N N . PHE C 1 262 ? -10.107 19.372 6.168 1.00 30.83 493 PHE C N 1
ATOM 5883 C CA . PHE C 1 262 ? -9.307 19.328 4.915 1.00 33.30 493 PHE C CA 1
ATOM 5884 C C . PHE C 1 262 ? -8.292 18.161 4.903 1.00 34.95 493 PHE C C 1
ATOM 5885 O O . PHE C 1 262 ? -7.316 18.244 4.131 1.00 40.30 493 PHE C O 1
ATOM 5893 N N . HIS C 1 263 ? -8.529 17.048 5.607 1.00 37.35 494 HIS C N 1
ATOM 5894 C CA . HIS C 1 263 ? -7.628 15.861 5.500 1.00 36.12 494 HIS C CA 1
ATOM 5895 C C . HIS C 1 263 ? -8.187 14.847 4.502 1.00 33.82 494 HIS C C 1
ATOM 5896 O O . HIS C 1 263 ? -9.400 14.620 4.523 1.00 31.16 494 HIS C O 1
ATOM 5903 N N . LEU C 1 264 ? -7.320 14.274 3.666 1.00 38.53 495 LEU C N 1
ATOM 5904 C CA . LEU C 1 264 ? -7.588 13.060 2.848 1.00 39.01 495 LEU C CA 1
ATOM 5905 C C . LEU C 1 264 ? -8.156 11.975 3.766 1.00 39.86 495 LEU C C 1
ATOM 5906 O O . LEU C 1 264 ? -7.757 11.937 4.952 1.00 36.51 495 LEU C O 1
ATOM 5911 N N . ARG C 1 265 ? -9.064 11.140 3.267 1.00 45.01 496 ARG C N 1
ATOM 5912 C CA . ARG C 1 265 ? -9.574 9.979 4.048 1.00 46.67 496 ARG C CA 1
ATOM 5913 C C . ARG C 1 265 ? -9.605 8.774 3.133 1.00 41.03 496 ARG C C 1
ATOM 5914 O O . ARG C 1 265 ? -9.822 8.919 1.950 1.00 38.31 496 ARG C O 1
ATOM 5922 N N . PRO C 1 266 ? -9.357 7.560 3.656 1.00 46.36 497 PRO C N 1
ATOM 5923 C CA . PRO C 1 266 ? -9.265 6.377 2.806 1.00 49.02 497 PRO C CA 1
ATOM 5924 C C . PRO C 1 266 ? -10.660 6.009 2.319 1.00 53.35 497 PRO C C 1
ATOM 5925 O O . PRO C 1 266 ? -11.639 6.488 2.880 1.00 46.20 497 PRO C O 1
ATOM 5929 N N . PRO C 1 267 ? -10.784 5.130 1.298 1.00 66.02 498 PRO C N 1
ATOM 5930 C CA . PRO C 1 267 ? -12.104 4.737 0.791 1.00 71.87 498 PRO C CA 1
ATOM 5931 C C . PRO C 1 267 ? -12.978 4.018 1.835 1.00 75.30 498 PRO C C 1
ATOM 5932 O O . PRO C 1 267 ? -12.421 3.425 2.733 1.00 72.67 498 PRO C O 1
ATOM 5934 N N . SER C 1 268 ? -14.310 4.097 1.684 1.00 78.52 499 SER C N 1
ATOM 5935 C CA . SER C 1 268 ? -15.337 3.500 2.583 1.00 76.55 499 SER C CA 1
ATOM 5936 C C . SER C 1 268 ? -15.463 1.995 2.321 1.00 73.60 499 SER C C 1
ATOM 5937 O O . SER C 1 268 ? -14.848 1.185 3.011 1.00 71.90 499 SER C O 1
ATOM 5939 N N . PHE D 1 8 ? -23.822 25.102 -39.155 1.00 77.19 239 PHE D N 1
ATOM 5940 C CA . PHE D 1 8 ? -22.572 24.357 -39.524 1.00 84.38 239 PHE D CA 1
ATOM 5941 C C . PHE D 1 8 ? -22.916 22.970 -40.100 1.00 90.48 239 PHE D C 1
ATOM 5942 O O . PHE D 1 8 ? -23.670 22.907 -41.110 1.00 67.85 239 PHE D O 1
ATOM 5950 N N . MET D 1 9 ? -22.318 21.923 -39.512 1.00 98.57 240 MET D N 1
ATOM 5951 C CA . MET D 1 9 ? -22.374 20.525 -40.030 1.00 90.70 240 MET D CA 1
ATOM 5952 C C . MET D 1 9 ? -23.550 19.690 -39.505 1.00 87.79 240 MET D C 1
ATOM 5953 O O . MET D 1 9 ? -23.442 18.452 -39.582 1.00 93.79 240 MET D O 1
ATOM 5958 N N . SER D 1 10 ? -24.620 20.300 -38.995 1.00 66.75 241 SER D N 1
ATOM 5959 C CA . SER D 1 10 ? -25.772 19.457 -38.580 1.00 61.22 241 SER D CA 1
ATOM 5960 C C . SER D 1 10 ? -26.454 18.959 -39.860 1.00 53.87 241 SER D C 1
ATOM 5961 O O . SER D 1 10 ? -26.632 19.783 -40.771 1.00 54.91 241 SER D O 1
ATOM 5964 N N . VAL D 1 11 ? -26.798 17.670 -39.944 1.00 49.93 242 VAL D N 1
ATOM 5965 C CA . VAL D 1 11 ? -27.420 17.163 -41.196 1.00 47.46 242 VAL D CA 1
ATOM 5966 C C . VAL D 1 11 ? -28.930 16.999 -40.989 1.00 44.83 242 VAL D C 1
ATOM 5967 O O . VAL D 1 11 ? -29.352 16.454 -39.940 1.00 39.36 242 VAL D O 1
ATOM 5971 N N . TYR D 1 12 ? -29.699 17.450 -41.984 1.00 41.02 243 TYR D N 1
ATOM 5972 C CA . TYR D 1 12 ? -31.181 17.328 -42.046 1.00 40.27 243 TYR D CA 1
ATOM 5973 C C . TYR D 1 12 ? -31.564 16.364 -43.171 1.00 35.90 243 TYR D C 1
ATOM 5974 O O . TYR D 1 12 ? -31.026 16.458 -44.307 1.00 40.62 243 TYR D O 1
ATOM 5983 N N . HIS D 1 13 ? -32.481 15.459 -42.871 1.00 35.97 244 HIS D N 1
ATOM 5984 C CA . HIS D 1 13 ? -33.136 14.559 -43.849 1.00 39.91 244 HIS D CA 1
ATOM 5985 C C . HIS D 1 13 ? -34.362 15.255 -44.455 1.00 37.65 244 HIS D C 1
ATOM 5986 O O . HIS D 1 13 ? -35.224 15.683 -43.680 1.00 37.06 244 HIS D O 1
ATOM 5993 N N . ILE D 1 14 ? -34.470 15.304 -45.789 1.00 35.84 245 ILE D N 1
ATOM 5994 C CA . ILE D 1 14 ? -35.633 15.921 -46.499 1.00 38.09 245 ILE D CA 1
ATOM 5995 C C . ILE D 1 14 ? -36.736 14.881 -46.736 1.00 34.92 245 ILE D C 1
ATOM 5996 O O . ILE D 1 14 ? -36.421 13.816 -47.246 1.00 35.47 245 ILE D O 1
ATOM 6001 N N . LYS D 1 15 ? -37.987 15.216 -46.411 1.00 33.68 246 LYS D N 1
ATOM 6002 C CA . LYS D 1 15 ? -39.208 14.419 -46.732 1.00 31.93 246 LYS D CA 1
ATOM 6003 C C . LYS D 1 15 ? -39.992 15.117 -47.845 1.00 35.47 246 LYS D C 1
ATOM 6004 O O . LYS D 1 15 ? -40.362 16.308 -47.660 1.00 37.91 246 LYS D O 1
ATOM 6010 N N . TRP D 1 16 ? -40.148 14.445 -48.985 1.00 33.08 247 TRP D N 1
ATOM 6011 C CA . TRP D 1 16 ? -40.932 14.945 -50.133 1.00 34.42 247 TRP D CA 1
ATOM 6012 C C . TRP D 1 16 ? -42.405 14.574 -49.906 1.00 35.83 247 TRP D C 1
ATOM 6013 O O . TRP D 1 16 ? -42.710 13.386 -49.786 1.00 35.56 247 TRP D O 1
ATOM 6024 N N . ILE D 1 17 ? -43.268 15.579 -49.767 1.00 34.14 248 ILE D N 1
ATOM 6025 C CA . ILE D 1 17 ? -44.736 15.403 -49.581 1.00 33.32 248 ILE D CA 1
ATOM 6026 C C . ILE D 1 17 ? -45.463 16.046 -50.773 1.00 33.64 248 ILE D C 1
ATOM 6027 O O . ILE D 1 17 ? -44.801 16.575 -51.682 1.00 31.70 248 ILE D O 1
ATOM 6032 N N . GLN D 1 18 ? -46.790 16.050 -50.749 1.00 38.16 249 GLN D N 1
ATOM 6033 C CA . GLN D 1 18 ? -47.591 16.927 -51.646 1.00 41.35 249 GLN D CA 1
ATOM 6034 C C . GLN D 1 18 ? -48.169 18.105 -50.844 1.00 45.62 249 GLN D C 1
ATOM 6035 O O . GLN D 1 18 ? -48.709 17.920 -49.747 1.00 45.19 249 GLN D O 1
ATOM 6041 N N . TRP D 1 19 ? -47.955 19.302 -51.368 1.00 42.05 250 TRP D N 1
ATOM 6042 C CA . TRP D 1 19 ? -48.564 20.566 -50.905 1.00 45.11 250 TRP D CA 1
ATOM 6043 C C . TRP D 1 19 ? -49.178 21.230 -52.137 1.00 45.65 250 TRP D C 1
ATOM 6044 O O . TRP D 1 19 ? -48.445 21.408 -53.120 1.00 40.09 250 TRP D O 1
ATOM 6055 N N . LYS D 1 20 ? -50.489 21.495 -52.102 1.00 49.42 251 LYS D N 1
ATOM 6056 C CA . LYS D 1 20 ? -51.291 21.927 -53.278 1.00 45.73 251 LYS D CA 1
ATOM 6057 C C . LYS D 1 20 ? -50.956 21.047 -54.495 1.00 46.63 251 LYS D C 1
ATOM 6058 O O . LYS D 1 20 ? -50.669 21.623 -55.557 1.00 45.74 251 LYS D O 1
ATOM 6064 N N . GLU D 1 21 ? -50.978 19.710 -54.338 1.00 42.27 252 GLU D N 1
ATOM 6065 C CA . GLU D 1 21 ? -50.782 18.698 -55.418 1.00 43.95 252 GLU D CA 1
ATOM 6066 C C . GLU D 1 21 ? -49.457 18.928 -56.174 1.00 44.22 252 GLU D C 1
ATOM 6067 O O . GLU D 1 21 ? -49.334 18.438 -57.315 1.00 46.00 252 GLU D O 1
ATOM 6073 N N . GLU D 1 22 ? -48.469 19.576 -55.558 1.00 44.11 253 GLU D N 1
ATOM 6074 C CA . GLU D 1 22 ? -47.087 19.653 -56.093 1.00 41.12 253 GLU D CA 1
ATOM 6075 C C . GLU D 1 22 ? -46.115 18.992 -55.101 1.00 38.49 253 GLU D C 1
ATOM 6076 O O . GLU D 1 22 ? -46.223 19.194 -53.875 1.00 35.88 253 GLU D O 1
ATOM 6082 N N . ASN D 1 23 ? -45.142 18.273 -55.646 1.00 36.91 254 ASN D N 1
ATOM 6083 C CA . ASN D 1 23 ? -44.029 17.648 -54.912 1.00 36.11 254 ASN D CA 1
ATOM 6084 C C . ASN D 1 23 ? -43.260 18.770 -54.213 1.00 36.82 254 ASN D C 1
ATOM 6085 O O . ASN D 1 23 ? -42.740 19.675 -54.894 1.00 37.59 254 ASN D O 1
ATOM 6090 N N . THR D 1 24 ? -43.219 18.728 -52.889 1.00 33.26 255 THR D N 1
ATOM 6091 C CA . THR D 1 24 ? -42.705 19.827 -52.052 1.00 34.54 255 THR D CA 1
ATOM 6092 C C . THR D 1 24 ? -41.885 19.248 -50.910 1.00 34.70 255 THR D C 1
ATOM 6093 O O . THR D 1 24 ? -42.384 18.425 -50.147 1.00 30.98 255 THR D O 1
ATOM 6097 N N . PRO D 1 25 ? -40.620 19.694 -50.730 1.00 36.33 256 PRO D N 1
ATOM 6098 C CA . PRO D 1 25 ? -39.767 19.170 -49.663 1.00 35.16 256 PRO D CA 1
ATOM 6099 C C . PRO D 1 25 ? -40.083 19.813 -48.318 1.00 32.43 256 PRO D C 1
ATOM 6100 O O . PRO D 1 25 ? -40.396 20.988 -48.297 1.00 37.29 256 PRO D O 1
ATOM 6104 N N . ILE D 1 26 ? -39.908 19.040 -47.259 1.00 35.78 257 ILE D N 1
ATOM 6105 C CA . ILE D 1 26 ? -39.991 19.458 -45.824 1.00 39.09 257 ILE D CA 1
ATOM 6106 C C . ILE D 1 26 ? -38.713 18.974 -45.126 1.00 38.75 257 ILE D C 1
ATOM 6107 O O . ILE D 1 26 ? -38.184 17.920 -45.541 1.00 39.02 257 ILE D O 1
ATOM 6112 N N . ILE D 1 27 ? -38.224 19.704 -44.123 1.00 35.85 258 ILE D N 1
ATOM 6113 C CA . ILE D 1 27 ? -37.052 19.274 -43.302 1.00 36.19 258 ILE D CA 1
ATOM 6114 C C . ILE D 1 27 ? -37.560 18.582 -42.045 1.00 33.89 258 ILE D C 1
ATOM 6115 O O . ILE D 1 27 ? -38.335 19.221 -41.320 1.00 35.74 258 ILE D O 1
ATOM 6120 N N . THR D 1 28 ? -37.066 17.366 -41.786 1.00 33.61 259 THR D N 1
ATOM 6121 C CA . THR D 1 28 ? -37.392 16.591 -40.560 1.00 37.76 259 THR D CA 1
ATOM 6122 C C . THR D 1 28 ? -36.360 16.963 -39.487 1.00 42.57 259 THR D C 1
ATOM 6123 O O . THR D 1 28 ? -35.210 17.246 -39.861 1.00 38.14 259 THR D O 1
ATOM 6127 N N . GLN D 1 29 ? -36.756 16.959 -38.212 1.00 42.90 260 GLN D N 1
ATOM 6128 C CA . GLN D 1 29 ? -35.842 17.379 -37.114 1.00 47.01 260 GLN D CA 1
ATOM 6129 C C . GLN D 1 29 ? -34.733 16.352 -36.847 1.00 48.01 260 GLN D C 1
ATOM 6130 O O . GLN D 1 29 ? -34.937 15.153 -37.107 1.00 41.09 260 GLN D O 1
ATOM 6136 N N . ASN D 1 30 ? -33.588 16.850 -36.373 1.00 30.00 261 ASN D N 1
ATOM 6137 C CA . ASN D 1 30 ? -32.408 16.033 -35.982 1.00 30.00 261 ASN D CA 1
ATOM 6138 C C . ASN D 1 30 ? -32.188 16.335 -34.492 1.00 30.00 261 ASN D C 1
ATOM 6139 O O . ASN D 1 30 ? -33.187 16.587 -33.791 1.00 30.00 261 ASN D O 1
ATOM 6144 N N . GLU D 1 31 ? -30.974 16.174 -33.992 1.00 66.75 262 GLU D N 1
ATOM 6145 C CA . GLU D 1 31 ? -30.596 16.495 -32.586 1.00 62.03 262 GLU D CA 1
ATOM 6146 C C . GLU D 1 31 ? -31.206 17.794 -32.038 1.00 62.40 262 GLU D C 1
ATOM 6147 O O . GLU D 1 31 ? -31.620 17.800 -30.864 1.00 60.83 262 GLU D O 1
ATOM 6150 N N . ASN D 1 32 ? -31.259 18.845 -32.862 1.00 62.93 263 ASN D N 1
ATOM 6151 C CA . ASN D 1 32 ? -31.802 20.175 -32.469 1.00 68.31 263 ASN D CA 1
ATOM 6152 C C . ASN D 1 32 ? -33.277 20.060 -32.056 1.00 73.10 263 ASN D C 1
ATOM 6153 O O . ASN D 1 32 ? -33.686 20.807 -31.146 1.00 68.75 263 ASN D O 1
ATOM 6158 N N . GLY D 1 33 ? -34.053 19.192 -32.712 1.00 71.38 264 GLY D N 1
ATOM 6159 C CA . GLY D 1 33 ? -35.478 19.054 -32.356 1.00 69.22 264 GLY D CA 1
ATOM 6160 C C . GLY D 1 33 ? -36.295 20.156 -32.999 1.00 65.80 264 GLY D C 1
ATOM 6161 O O . GLY D 1 33 ? -35.880 20.635 -34.068 1.00 64.36 264 GLY D O 1
ATOM 6162 N N . PRO D 1 34 ? -37.421 20.617 -32.411 1.00 61.66 265 PRO D N 1
ATOM 6163 C CA . PRO D 1 34 ? -38.221 21.672 -33.038 1.00 61.93 265 PRO D CA 1
ATOM 6164 C C . PRO D 1 34 ? -37.647 23.075 -32.783 1.00 58.26 265 PRO D C 1
ATOM 6165 O O . PRO D 1 34 ? -38.245 23.844 -32.055 1.00 43.44 265 PRO D O 1
ATOM 6169 N N . CYS D 1 35 ? -36.496 23.356 -33.402 1.00 62.80 266 CYS D N 1
ATOM 6170 C CA . CYS D 1 35 ? -35.806 24.666 -33.304 1.00 61.43 266 CYS D CA 1
ATOM 6171 C C . CYS D 1 35 ? -36.521 25.653 -34.226 1.00 62.93 266 CYS D C 1
ATOM 6172 O O . CYS D 1 35 ? -37.202 25.198 -35.162 1.00 71.47 266 CYS D O 1
ATOM 6175 N N . PRO D 1 36 ? -36.375 26.976 -34.019 1.00 59.87 267 PRO D N 1
ATOM 6176 C CA . PRO D 1 36 ? -37.041 27.971 -34.858 1.00 59.86 267 PRO D CA 1
ATOM 6177 C C . PRO D 1 36 ? -36.637 27.880 -36.339 1.00 61.15 267 PRO D C 1
ATOM 6178 O O . PRO D 1 36 ? -37.473 28.142 -37.177 1.00 53.98 267 PRO D O 1
ATOM 6182 N N . LEU D 1 37 ? -35.381 27.521 -36.622 1.00 55.64 268 LEU D N 1
ATOM 6183 C CA . LEU D 1 37 ? -34.885 27.450 -38.024 1.00 51.18 268 LEU D CA 1
ATOM 6184 C C . LEU D 1 37 ? -35.694 26.433 -38.841 1.00 44.30 268 LEU D C 1
ATOM 6185 O O . LEU D 1 37 ? -35.995 26.737 -40.007 1.00 45.23 268 LEU D O 1
ATOM 6190 N N . LEU D 1 38 ? -36.022 25.276 -38.260 1.00 39.75 269 LEU D N 1
ATOM 6191 C CA . LEU D 1 38 ? -36.806 24.233 -38.978 1.00 41.54 269 LEU D CA 1
ATOM 6192 C C . LEU D 1 38 ? -38.194 24.790 -39.323 1.00 36.16 269 LEU D C 1
ATOM 6193 O O . LEU D 1 38 ? -38.586 24.729 -40.499 1.00 33.11 269 LEU D O 1
ATOM 6198 N N . ALA D 1 39 ? -38.892 25.302 -38.308 1.00 32.80 270 ALA D N 1
ATOM 6199 C CA . ALA D 1 39 ? -40.237 25.915 -38.409 1.00 36.49 270 ALA D CA 1
ATOM 6200 C C . ALA D 1 39 ? -40.241 26.986 -39.508 1.00 40.62 270 ALA D C 1
ATOM 6201 O O . ALA D 1 39 ? -41.213 27.040 -40.275 1.00 40.47 270 ALA D O 1
ATOM 6203 N N . ILE D 1 40 ? -39.156 27.756 -39.630 1.00 36.88 271 ILE D N 1
ATOM 6204 C CA . ILE D 1 40 ? -39.051 28.891 -40.583 1.00 35.85 271 ILE D CA 1
ATOM 6205 C C . ILE D 1 40 ? -38.761 28.345 -41.984 1.00 36.39 271 ILE D C 1
ATOM 6206 O O . ILE D 1 40 ? -39.394 28.808 -42.960 1.00 34.51 271 ILE D O 1
ATOM 6211 N N . LEU D 1 41 ? -37.771 27.464 -42.118 1.00 36.32 272 LEU D N 1
ATOM 6212 C CA . LEU D 1 41 ? -37.474 26.899 -43.458 1.00 36.49 272 LEU D CA 1
ATOM 6213 C C . LEU D 1 41 ? -38.710 26.172 -44.003 1.00 33.37 272 LEU D C 1
ATOM 6214 O O . LEU D 1 41 ? -39.006 26.358 -45.213 1.00 35.85 272 LEU D O 1
ATOM 6219 N N . ASN D 1 42 ? -39.442 25.426 -43.158 1.00 33.19 273 ASN D N 1
ATOM 6220 C CA . ASN D 1 42 ? -40.608 24.618 -43.613 1.00 33.08 273 ASN D CA 1
ATOM 6221 C C . ASN D 1 42 ? -41.731 25.561 -44.087 1.00 36.83 273 ASN D C 1
ATOM 6222 O O . ASN D 1 42 ? -42.440 25.215 -45.074 1.00 37.46 273 ASN D O 1
ATOM 6227 N N . VAL D 1 43 ? -41.857 26.752 -43.506 1.00 34.18 274 VAL D N 1
ATOM 6228 C CA . VAL D 1 43 ? -42.804 27.763 -44.043 1.00 34.82 274 VAL D CA 1
ATOM 6229 C C . VAL D 1 43 ? -42.390 28.099 -45.481 1.00 37.50 274 VAL D C 1
ATOM 6230 O O . VAL D 1 43 ? -43.252 28.096 -46.363 1.00 40.61 274 VAL D O 1
ATOM 6234 N N . LEU D 1 44 ? -41.122 28.404 -45.700 1.00 39.53 275 LEU D N 1
ATOM 6235 C CA . LEU D 1 44 ? -40.650 28.966 -46.990 1.00 43.38 275 LEU D CA 1
ATOM 6236 C C . LEU D 1 44 ? -40.675 27.872 -48.058 1.00 41.83 275 LEU D C 1
ATOM 6237 O O . LEU D 1 44 ? -40.989 28.218 -49.216 1.00 48.08 275 LEU D O 1
ATOM 6242 N N . LEU D 1 45 ? -40.407 26.611 -47.683 1.00 42.44 276 LEU D N 1
ATOM 6243 C CA . LEU D 1 45 ? -40.421 25.450 -48.622 1.00 37.29 276 LEU D CA 1
ATOM 6244 C C . LEU D 1 45 ? -41.880 25.184 -49.004 1.00 36.61 276 LEU D C 1
ATOM 6245 O O . LEU D 1 45 ? -42.167 25.093 -50.204 1.00 38.92 276 LEU D O 1
ATOM 6250 N N . LEU D 1 46 ? -42.780 25.132 -48.024 1.00 33.25 277 LEU D N 1
ATOM 6251 C CA . LEU D 1 46 ? -44.229 24.938 -48.273 1.00 36.23 277 LEU D CA 1
ATOM 6252 C C . LEU D 1 46 ? -44.781 26.088 -49.137 1.00 39.91 277 LEU D C 1
ATOM 6253 O O . LEU D 1 46 ? -45.603 25.808 -50.054 1.00 41.46 277 LEU D O 1
ATOM 6258 N N . ALA D 1 47 ? -44.311 27.321 -48.954 1.00 42.31 278 ALA D N 1
ATOM 6259 C CA . ALA D 1 47 ? -44.779 28.485 -49.754 1.00 45.26 278 ALA D CA 1
ATOM 6260 C C . ALA D 1 47 ? -44.136 28.502 -51.160 1.00 51.94 278 ALA D C 1
ATOM 6261 O O . ALA D 1 47 ? -44.608 29.303 -51.999 1.00 46.83 278 ALA D O 1
ATOM 6263 N N . TRP D 1 48 ? -43.130 27.653 -51.433 1.00 48.97 279 TRP D N 1
ATOM 6264 C CA . TRP D 1 48 ? -42.334 27.623 -52.695 1.00 48.67 279 TRP D CA 1
ATOM 6265 C C . TRP D 1 48 ? -41.496 28.913 -52.855 1.00 51.62 279 TRP D C 1
ATOM 6266 O O . TRP D 1 48 ? -41.155 29.273 -54.009 1.00 53.08 279 TRP D O 1
ATOM 6277 N N . LYS D 1 49 ? -41.089 29.544 -51.752 1.00 45.41 280 LYS D N 1
ATOM 6278 C CA . LYS D 1 49 ? -40.221 30.751 -51.773 1.00 54.23 280 LYS D CA 1
ATOM 6279 C C . LYS D 1 49 ? -38.750 30.324 -51.775 1.00 55.53 280 LYS D C 1
ATOM 6280 O O . LYS D 1 49 ? -37.905 31.125 -52.214 1.00 57.42 280 LYS D O 1
ATOM 6286 N N . VAL D 1 50 ? -38.470 29.114 -51.286 1.00 53.37 281 VAL D N 1
ATOM 6287 C CA . VAL D 1 50 ? -37.138 28.442 -51.327 1.00 49.03 281 VAL D CA 1
ATOM 6288 C C . VAL D 1 50 ? -37.342 27.072 -51.989 1.00 47.83 281 VAL D C 1
ATOM 6289 O O . VAL D 1 50 ? -38.188 26.318 -51.490 1.00 45.47 281 VAL D O 1
ATOM 6293 N N . LYS D 1 51 ? -36.649 26.819 -53.100 1.00 48.55 282 LYS D N 1
ATOM 6294 C CA . LYS D 1 51 ? -36.805 25.537 -53.833 1.00 50.12 282 LYS D CA 1
ATOM 6295 C C . LYS D 1 51 ? -35.512 24.727 -53.726 1.00 43.89 282 LYS D C 1
ATOM 6296 O O . LYS D 1 51 ? -34.428 25.315 -53.870 1.00 46.91 282 LYS D O 1
ATOM 6302 N N . LEU D 1 52 ? -35.645 23.425 -53.483 1.00 43.65 283 LEU D N 1
ATOM 6303 C CA . LEU D 1 52 ? -34.475 22.520 -53.368 1.00 45.24 283 LEU D CA 1
ATOM 6304 C C . LEU D 1 52 ? -34.424 21.664 -54.634 1.00 45.00 283 LEU D C 1
ATOM 6305 O O . LEU D 1 52 ? -35.487 21.461 -55.243 1.00 41.70 283 LEU D O 1
ATOM 6310 N N . PRO D 1 53 ? -33.249 21.154 -55.059 1.00 43.50 284 PRO D N 1
ATOM 6311 C CA . PRO D 1 53 ? -33.175 20.321 -56.255 1.00 44.97 284 PRO D CA 1
ATOM 6312 C C . PRO D 1 53 ? -34.064 19.086 -56.049 1.00 43.48 284 PRO D C 1
ATOM 6313 O O . PRO D 1 53 ? -34.036 18.498 -54.984 1.00 36.21 284 PRO D O 1
ATOM 6317 N N . PRO D 1 54 ? -34.816 18.649 -57.079 1.00 40.48 285 PRO D N 1
ATOM 6318 C CA . PRO D 1 54 ? -35.739 17.530 -56.929 1.00 47.52 285 PRO D CA 1
ATOM 6319 C C . PRO D 1 54 ? -35.063 16.246 -56.430 1.00 48.24 285 PRO D C 1
ATOM 6320 O O . PRO D 1 54 ? -33.961 15.951 -56.852 1.00 56.17 285 PRO D O 1
ATOM 6324 N N . MET D 1 55 ? -35.747 15.574 -55.499 1.00 51.28 286 MET D N 1
ATOM 6325 C CA . MET D 1 55 ? -35.354 14.279 -54.878 1.00 60.81 286 MET D CA 1
ATOM 6326 C C . MET D 1 55 ? -34.067 14.383 -54.048 1.00 52.97 286 MET D C 1
ATOM 6327 O O . MET D 1 55 ? -33.383 13.357 -53.899 1.00 45.96 286 MET D O 1
ATOM 6332 N N . MET D 1 56 ? -33.760 15.575 -53.527 1.00 50.73 287 MET D N 1
ATOM 6333 C CA . MET D 1 56 ? -32.599 15.734 -52.612 1.00 45.38 287 MET D CA 1
ATOM 6334 C C . MET D 1 56 ? -32.999 15.044 -51.303 1.00 43.22 287 MET D C 1
ATOM 6335 O O . MET D 1 56 ? -34.151 15.239 -50.883 1.00 39.18 287 MET D O 1
ATOM 6340 N N . GLU D 1 57 ? -32.108 14.253 -50.697 1.00 38.95 288 GLU D N 1
ATOM 6341 C CA . GLU D 1 57 ? -32.482 13.515 -49.459 1.00 38.55 288 GLU D CA 1
ATOM 6342 C C . GLU D 1 57 ? -31.832 14.114 -48.207 1.00 34.65 288 GLU D C 1
ATOM 6343 O O . GLU D 1 57 ? -32.419 13.962 -47.126 1.00 34.62 288 GLU D O 1
ATOM 6349 N N . ILE D 1 58 ? -30.669 14.753 -48.341 1.00 35.87 289 ILE D N 1
ATOM 6350 C CA . ILE D 1 58 ? -29.969 15.304 -47.142 1.00 35.39 289 ILE D CA 1
ATOM 6351 C C . ILE D 1 58 ? -29.459 16.714 -47.449 1.00 37.51 289 ILE D C 1
ATOM 6352 O O . ILE D 1 58 ? -29.183 17.002 -48.625 1.00 39.65 289 ILE D O 1
ATOM 6357 N N . ILE D 1 59 ? -29.334 17.542 -46.409 1.00 39.27 290 ILE D N 1
ATOM 6358 C CA . ILE D 1 59 ? -28.856 18.947 -46.558 1.00 42.13 290 ILE D CA 1
ATOM 6359 C C . ILE D 1 59 ? -28.248 19.403 -45.227 1.00 41.32 290 ILE D C 1
ATOM 6360 O O . ILE D 1 59 ? -28.732 18.956 -44.176 1.00 39.54 290 ILE D O 1
ATOM 6365 N N . THR D 1 60 ? -27.217 20.250 -45.293 1.00 41.53 291 THR D N 1
ATOM 6366 C CA . THR D 1 60 ? -26.526 20.807 -44.097 1.00 46.50 291 THR D CA 1
ATOM 6367 C C . THR D 1 60 ? -27.313 22.028 -43.607 1.00 41.96 291 THR D C 1
ATOM 6368 O O . THR D 1 60 ? -27.930 22.693 -44.435 1.00 43.25 291 THR D O 1
ATOM 6372 N N . ALA D 1 61 ? -27.288 22.326 -42.310 1.00 48.24 292 ALA D N 1
ATOM 6373 C CA . ALA D 1 61 ? -27.787 23.616 -41.773 1.00 49.63 292 ALA D CA 1
ATOM 6374 C C . ALA D 1 61 ? -27.160 24.756 -42.590 1.00 52.31 292 ALA D C 1
ATOM 6375 O O . ALA D 1 61 ? -27.893 25.702 -42.954 1.00 48.82 292 ALA D O 1
ATOM 6377 N N . GLU D 1 62 ? -25.865 24.640 -42.916 1.00 51.54 293 GLU D N 1
ATOM 6378 C CA . GLU D 1 62 ? -25.118 25.671 -43.679 1.00 50.88 293 GLU D CA 1
ATOM 6379 C C . GLU D 1 62 ? -25.779 25.856 -45.045 1.00 52.06 293 GLU D C 1
ATOM 6380 O O . GLU D 1 62 ? -26.002 27.013 -45.421 1.00 51.47 293 GLU D O 1
ATOM 6383 N N . GLN D 1 63 ? -26.076 24.764 -45.756 1.00 52.13 294 GLN D N 1
ATOM 6384 C CA . GLN D 1 63 ? -26.725 24.808 -47.102 1.00 55.30 294 GLN D CA 1
ATOM 6385 C C . GLN D 1 63 ? -28.106 25.484 -47.034 1.00 53.81 294 GLN D C 1
ATOM 6386 O O . GLN D 1 63 ? -28.453 26.224 -47.983 1.00 58.38 294 GLN D O 1
ATOM 6392 N N . LEU D 1 64 ? -28.871 25.243 -45.963 1.00 47.72 295 LEU D N 1
ATOM 6393 C CA . LEU D 1 64 ? -30.243 25.786 -45.780 1.00 46.90 295 LEU D CA 1
ATOM 6394 C C . LEU D 1 64 ? -30.176 27.309 -45.609 1.00 50.42 295 LEU D C 1
ATOM 6395 O O . LEU D 1 64 ? -30.928 28.027 -46.297 1.00 58.41 295 LEU D O 1
ATOM 6400 N N . MET D 1 65 ? -29.270 27.785 -44.758 1.00 55.55 296 MET D N 1
ATOM 6401 C CA . MET D 1 65 ? -29.047 29.230 -44.496 1.00 51.46 296 MET D CA 1
ATOM 6402 C C . MET D 1 65 ? -28.507 29.935 -45.747 1.00 48.72 296 MET D C 1
ATOM 6403 O O . MET D 1 65 ? -28.762 31.145 -45.867 1.00 51.86 296 MET D O 1
ATOM 6408 N N . GLU D 1 66 ? -27.798 29.219 -46.626 1.00 44.13 297 GLU D N 1
ATOM 6409 C CA . GLU D 1 66 ? -27.357 29.689 -47.968 1.00 53.05 297 GLU D CA 1
ATOM 6410 C C . GLU D 1 66 ? -28.603 30.021 -48.793 1.00 57.83 297 GLU D C 1
ATOM 6411 O O . GLU D 1 66 ? -28.726 31.187 -49.227 1.00 55.80 297 GLU D O 1
ATOM 6413 N N . TYR D 1 67 ? -29.515 29.047 -48.944 1.00 61.18 298 TYR D N 1
ATOM 6414 C CA . TYR D 1 67 ? -30.842 29.187 -49.616 1.00 56.88 298 TYR D CA 1
ATOM 6415 C C . TYR D 1 67 ? -31.655 30.315 -48.980 1.00 57.99 298 TYR D C 1
ATOM 6416 O O . TYR D 1 67 ? -32.278 31.080 -49.722 1.00 67.43 298 TYR D O 1
ATOM 6425 N N . LEU D 1 68 ? -31.655 30.388 -47.647 1.00 59.50 299 LEU D N 1
ATOM 6426 C CA . LEU D 1 68 ? -32.384 31.411 -46.847 1.00 62.61 299 LEU D CA 1
ATOM 6427 C C . LEU D 1 68 ? -31.771 32.800 -47.077 1.00 65.16 299 LEU D C 1
ATOM 6428 O O . LEU D 1 68 ? -32.520 33.792 -47.091 1.00 72.36 299 LEU D O 1
ATOM 6433 N N . GLY D 1 69 ? -30.449 32.872 -47.229 1.00 67.66 300 GLY D N 1
ATOM 6434 C CA . GLY D 1 69 ? -29.740 34.110 -47.594 1.00 66.37 300 GLY D CA 1
ATOM 6435 C C . GLY D 1 69 ? -30.045 34.491 -49.032 1.00 67.31 300 GLY D C 1
ATOM 6436 O O . GLY D 1 69 ? -30.562 35.610 -49.243 1.00 67.75 300 GLY D O 1
ATOM 6437 N N . ASP D 1 70 ? -29.765 33.583 -49.978 1.00 70.12 301 ASP D N 1
ATOM 6438 C CA . ASP D 1 70 ? -29.924 33.788 -51.448 1.00 75.78 301 ASP D CA 1
ATOM 6439 C C . ASP D 1 70 ? -31.308 34.400 -51.707 1.00 82.53 301 ASP D C 1
ATOM 6440 O O . ASP D 1 70 ? -31.399 35.310 -52.560 1.00 94.90 301 ASP D O 1
ATOM 6443 N N . TYR D 1 71 ? -32.322 33.953 -50.953 1.00 81.83 302 TYR D N 1
ATOM 6444 C CA . TYR D 1 71 ? -33.753 34.332 -51.102 1.00 80.86 302 TYR D CA 1
ATOM 6445 C C . TYR D 1 71 ? -34.019 35.750 -50.573 1.00 85.38 302 TYR D C 1
ATOM 6446 O O . TYR D 1 71 ? -34.850 36.439 -51.204 1.00 86.39 302 TYR D O 1
ATOM 6455 N N . MET D 1 72 ? -33.404 36.150 -49.448 1.00 85.98 303 MET D N 1
ATOM 6456 C CA . MET D 1 72 ? -33.482 37.542 -48.908 1.00 85.45 303 MET D CA 1
ATOM 6457 C C . MET D 1 72 ? -33.113 38.528 -50.036 1.00 81.18 303 MET D C 1
ATOM 6458 O O . MET D 1 72 ? -33.932 39.424 -50.326 1.00 74.53 303 MET D O 1
ATOM 6463 N N . LEU D 1 73 ? -31.951 38.345 -50.656 1.00 82.45 304 LEU D N 1
ATOM 6464 C CA . LEU D 1 73 ? -31.510 39.233 -51.756 1.00 82.60 304 LEU D CA 1
ATOM 6465 C C . LEU D 1 73 ? -32.608 39.305 -52.818 1.00 83.97 304 LEU D C 1
ATOM 6466 O O . LEU D 1 73 ? -32.802 40.378 -53.370 1.00 86.55 304 LEU D O 1
ATOM 6468 N N . ASP D 1 74 ? -33.330 38.210 -53.036 1.00 88.20 305 ASP D N 1
ATOM 6469 C CA . ASP D 1 74 ? -34.419 38.172 -54.046 1.00 85.18 305 ASP D CA 1
ATOM 6470 C C . ASP D 1 74 ? -35.773 38.312 -53.346 1.00 79.75 305 ASP D C 1
ATOM 6471 O O . ASP D 1 74 ? -36.058 39.423 -52.885 1.00 72.38 305 ASP D O 1
ATOM 6476 N N . MET D 1 92 ? -29.584 47.245 -44.806 1.00 106.00 323 MET D N 1
ATOM 6477 C CA . MET D 1 92 ? -28.986 47.215 -43.442 1.00 108.81 323 MET D CA 1
ATOM 6478 C C . MET D 1 92 ? -30.038 46.780 -42.411 1.00 110.40 323 MET D C 1
ATOM 6479 O O . MET D 1 92 ? -29.627 46.246 -41.358 1.00 113.61 323 MET D O 1
ATOM 6481 N N . SER D 1 93 ? -31.328 47.027 -42.688 1.00 113.65 324 SER D N 1
ATOM 6482 C CA . SER D 1 93 ? -32.496 46.530 -41.907 1.00 106.13 324 SER D CA 1
ATOM 6483 C C . SER D 1 93 ? -32.319 45.032 -41.637 1.00 106.16 324 SER D C 1
ATOM 6484 O O . SER D 1 93 ? -32.203 44.657 -40.452 1.00 103.10 324 SER D O 1
ATOM 6486 N N . ASP D 1 94 ? -32.238 44.232 -42.711 1.00 109.97 325 ASP D N 1
ATOM 6487 C CA . ASP D 1 94 ? -32.273 42.741 -42.694 1.00 104.24 325 ASP D CA 1
ATOM 6488 C C . ASP D 1 94 ? -30.894 42.172 -42.322 1.00 102.77 325 ASP D C 1
ATOM 6489 O O . ASP D 1 94 ? -29.970 42.290 -43.156 1.00 102.75 325 ASP D O 1
ATOM 6491 N N . ALA D 1 95 ? -30.786 41.548 -41.135 1.00 99.09 326 ALA D N 1
ATOM 6492 C CA . ALA D 1 95 ? -29.569 40.908 -40.573 1.00 86.82 326 ALA D CA 1
ATOM 6493 C C . ALA D 1 95 ? -29.832 39.413 -40.296 1.00 94.40 326 ALA D C 1
ATOM 6494 O O . ALA D 1 95 ? -30.571 39.114 -39.326 1.00 77.39 326 ALA D O 1
ATOM 6496 N N . MET D 1 96 ? -29.223 38.518 -41.101 1.00 99.64 327 MET D N 1
ATOM 6497 C CA . MET D 1 96 ? -29.395 37.029 -41.087 1.00 91.77 327 MET D CA 1
ATOM 6498 C C . MET D 1 96 ? -28.469 36.370 -40.051 1.00 86.25 327 MET D C 1
ATOM 6499 O O . MET D 1 96 ? -28.368 35.131 -40.064 1.00 84.76 327 MET D O 1
ATOM 6501 N N . ALA D 1 97 ? -27.798 37.173 -39.218 1.00 86.85 328 ALA D N 1
ATOM 6502 C CA . ALA D 1 97 ? -27.035 36.763 -38.010 1.00 86.41 328 ALA D CA 1
ATOM 6503 C C . ALA D 1 97 ? -27.975 36.161 -36.955 1.00 83.00 328 ALA D C 1
ATOM 6504 O O . ALA D 1 97 ? -27.559 35.225 -36.233 1.00 73.12 328 ALA D O 1
ATOM 6506 N N . ILE D 1 98 ? -29.185 36.709 -36.844 1.00 80.75 329 ILE D N 1
ATOM 6507 C CA . ILE D 1 98 ? -30.185 36.199 -35.863 1.00 80.09 329 ILE D CA 1
ATOM 6508 C C . ILE D 1 98 ? -30.470 34.741 -36.225 1.00 78.42 329 ILE D C 1
ATOM 6509 O O . ILE D 1 98 ? -30.472 33.901 -35.334 1.00 70.77 329 ILE D O 1
ATOM 6514 N N . LEU D 1 99 ? -30.581 34.453 -37.524 1.00 76.21 330 LEU D N 1
ATOM 6515 C CA . LEU D 1 99 ? -30.861 33.081 -38.020 1.00 76.36 330 LEU D CA 1
ATOM 6516 C C . LEU D 1 99 ? -29.784 32.121 -37.518 1.00 75.60 330 LEU D C 1
ATOM 6517 O O . LEU D 1 99 ? -30.136 31.025 -37.089 1.00 66.74 330 LEU D O 1
ATOM 6519 N N . HIS D 1 100 ? -28.519 32.550 -37.536 1.00 75.73 331 HIS D N 1
ATOM 6520 C CA . HIS D 1 100 ? -27.378 31.749 -37.021 1.00 74.10 331 HIS D CA 1
ATOM 6521 C C . HIS D 1 100 ? -27.536 31.503 -35.518 1.00 63.14 331 HIS D C 1
ATOM 6522 O O . HIS D 1 100 ? -27.114 30.460 -35.070 1.00 68.67 331 HIS D O 1
ATOM 6529 N N . LYS D 1 101 ? -28.144 32.420 -34.772 1.00 71.33 332 LYS D N 1
ATOM 6530 C CA . LYS D 1 101 ? -28.387 32.180 -33.328 1.00 80.82 332 LYS D CA 1
ATOM 6531 C C . LYS D 1 101 ? -29.653 31.330 -33.135 1.00 83.29 332 LYS D C 1
ATOM 6532 O O . LYS D 1 101 ? -29.821 30.806 -32.042 1.00 77.42 332 LYS D O 1
ATOM 6534 N N . LEU D 1 102 ? -30.469 31.156 -34.182 1.00 90.74 333 LEU D N 1
ATOM 6535 C CA . LEU D 1 102 ? -31.743 30.391 -34.106 1.00 96.07 333 LEU D CA 1
ATOM 6536 C C . LEU D 1 102 ? -31.525 28.910 -34.399 1.00 109.65 333 LEU D C 1
ATOM 6537 O O . LEU D 1 102 ? -32.479 28.132 -34.191 1.00 122.90 333 LEU D O 1
ATOM 6542 N N . GLN D 1 103 ? -30.342 28.521 -34.877 1.00 115.44 334 GLN D N 1
ATOM 6543 C CA . GLN D 1 103 ? -30.111 27.087 -35.214 1.00 112.66 334 GLN D CA 1
ATOM 6544 C C . GLN D 1 103 ? -30.411 26.197 -34.002 1.00 112.38 334 GLN D C 1
ATOM 6545 O O . GLN D 1 103 ? -31.038 25.154 -34.198 1.00 101.17 334 GLN D O 1
ATOM 6547 N N . THR D 1 104 ? -29.937 26.594 -32.818 1.00 115.09 335 THR D N 1
ATOM 6548 C CA . THR D 1 104 ? -30.130 25.849 -31.549 1.00 111.09 335 THR D CA 1
ATOM 6549 C C . THR D 1 104 ? -31.526 26.121 -30.973 1.00 110.51 335 THR D C 1
ATOM 6550 O O . THR D 1 104 ? -32.351 25.204 -30.992 1.00 102.97 335 THR D O 1
ATOM 6552 N N . GLY D 1 105 ? -31.755 27.325 -30.444 1.00 102.78 336 GLY D N 1
ATOM 6553 C CA . GLY D 1 105 ? -33.062 27.673 -29.860 1.00 100.32 336 GLY D CA 1
ATOM 6554 C C . GLY D 1 105 ? -33.304 29.165 -29.918 1.00 102.80 336 GLY D C 1
ATOM 6555 O O . GLY D 1 105 ? -32.593 29.838 -30.691 1.00 100.78 336 GLY D O 1
ATOM 6556 N N . LEU D 1 106 ? -34.272 29.663 -29.148 1.00 96.58 337 LEU D N 1
ATOM 6557 C CA . LEU D 1 106 ? -34.571 31.118 -29.136 1.00 91.91 337 LEU D CA 1
ATOM 6558 C C . LEU D 1 106 ? -35.380 31.446 -27.882 1.00 84.01 337 LEU D C 1
ATOM 6559 O O . LEU D 1 106 ? -36.376 30.747 -27.625 1.00 79.42 337 LEU D O 1
ATOM 6561 N N . ASP D 1 107 ? -34.950 32.464 -27.135 1.00 79.14 338 ASP D N 1
ATOM 6562 C CA . ASP D 1 107 ? -35.670 32.864 -25.904 1.00 85.95 338 ASP D CA 1
ATOM 6563 C C . ASP D 1 107 ? -36.832 33.778 -26.287 1.00 80.90 338 ASP D C 1
ATOM 6564 O O . ASP D 1 107 ? -36.630 34.976 -26.470 1.00 84.60 338 ASP D O 1
ATOM 6569 N N . VAL D 1 108 ? -38.000 33.175 -26.437 1.00 76.58 339 VAL D N 1
ATOM 6570 C CA . VAL D 1 108 ? -39.238 33.900 -26.815 1.00 68.39 339 VAL D CA 1
ATOM 6571 C C . VAL D 1 108 ? -40.025 34.121 -25.530 1.00 61.34 339 VAL D C 1
ATOM 6572 O O . VAL D 1 108 ? -40.109 33.196 -24.734 1.00 63.47 339 VAL D O 1
ATOM 6576 N N . ASN D 1 109 ? -40.542 35.327 -25.347 1.00 52.16 340 ASN D N 1
ATOM 6577 C CA . ASN D 1 109 ? -41.286 35.718 -24.131 1.00 49.91 340 ASN D CA 1
ATOM 6578 C C . ASN D 1 109 ? -42.674 36.166 -24.591 1.00 46.51 340 ASN D C 1
ATOM 6579 O O . ASN D 1 109 ? -42.774 37.236 -25.165 1.00 46.44 340 ASN D O 1
ATOM 6584 N N . VAL D 1 110 ? -43.699 35.361 -24.353 1.00 41.22 341 VAL D N 1
ATOM 6585 C CA . VAL D 1 110 ? -45.070 35.698 -24.839 1.00 45.08 341 VAL D CA 1
ATOM 6586 C C . VAL D 1 110 ? -45.644 36.827 -23.971 1.00 41.24 341 VAL D C 1
ATOM 6587 O O . VAL D 1 110 ? -45.211 36.992 -22.805 1.00 39.11 341 VAL D O 1
ATOM 6591 N N . ARG D 1 111 ? -46.612 37.549 -24.525 1.00 42.24 342 ARG D N 1
ATOM 6592 C CA . ARG D 1 111 ? -47.699 38.236 -23.765 1.00 44.46 342 ARG D CA 1
ATOM 6593 C C . ARG D 1 111 ? -48.959 37.389 -23.850 1.00 41.43 342 ARG D C 1
ATOM 6594 O O . ARG D 1 111 ? -49.100 36.710 -24.851 1.00 41.69 342 ARG D O 1
ATOM 6602 N N . PHE D 1 112 ? -49.869 37.524 -22.889 1.00 41.82 343 PHE D N 1
ATOM 6603 C CA . PHE D 1 112 ? -51.072 36.675 -22.702 1.00 41.95 343 PHE D CA 1
ATOM 6604 C C . PHE D 1 112 ? -52.348 37.345 -23.244 1.00 43.88 343 PHE D C 1
ATOM 6605 O O . PHE D 1 112 ? -53.440 36.828 -22.945 1.00 36.25 343 PHE D O 1
ATOM 6613 N N . THR D 1 113 ? -52.235 38.432 -24.020 1.00 38.80 344 THR D N 1
ATOM 6614 C CA . THR D 1 113 ? -53.395 39.268 -24.437 1.00 40.25 344 THR D CA 1
ATOM 6615 C C . THR D 1 113 ? -53.794 38.995 -25.895 1.00 39.05 344 THR D C 1
ATOM 6616 O O . THR D 1 113 ? -54.822 39.508 -26.313 1.00 41.00 344 THR D O 1
ATOM 6620 N N . GLY D 1 114 ? -53.006 38.254 -26.669 1.00 40.07 345 GLY D N 1
ATOM 6621 C CA . GLY D 1 114 ? -53.270 38.075 -28.113 1.00 38.24 345 GLY D CA 1
ATOM 6622 C C . GLY D 1 114 ? -52.305 37.085 -28.748 1.00 40.16 345 GLY D C 1
ATOM 6623 O O . GLY D 1 114 ? -51.134 36.981 -28.272 1.00 34.99 345 GLY D O 1
ATOM 6624 N N . VAL D 1 115 ? -52.766 36.398 -29.797 1.00 36.66 346 VAL D N 1
ATOM 6625 C CA . VAL D 1 115 ? -52.061 35.238 -30.415 1.00 35.98 346 VAL D CA 1
ATOM 6626 C C . VAL D 1 115 ? -50.806 35.719 -31.156 1.00 37.84 346 VAL D C 1
ATOM 6627 O O . VAL D 1 115 ? -49.961 34.868 -31.480 1.00 36.18 346 VAL D O 1
ATOM 6631 N N . ARG D 1 116 ? -50.642 37.027 -31.391 1.00 34.82 347 ARG D N 1
ATOM 6632 C CA . ARG D 1 116 ? -49.430 37.547 -32.071 1.00 39.87 347 ARG D CA 1
ATOM 6633 C C . ARG D 1 116 ? -48.530 38.302 -31.090 1.00 39.91 347 ARG D C 1
ATOM 6634 O O . ARG D 1 116 ? -47.467 38.798 -31.516 1.00 38.08 347 ARG D O 1
ATOM 6642 N N . VAL D 1 117 ? -48.891 38.314 -29.814 1.00 39.40 348 VAL D N 1
ATOM 6643 C CA . VAL D 1 117 ? -48.323 39.284 -28.837 1.00 40.40 348 VAL D CA 1
ATOM 6644 C C . VAL D 1 117 ? -47.147 38.619 -28.123 1.00 39.68 348 VAL D C 1
ATOM 6645 O O . VAL D 1 117 ? -47.372 37.735 -27.277 1.00 38.34 348 VAL D O 1
ATOM 6648 N N . PHE D 1 118 ? -45.936 39.043 -28.469 1.00 39.94 349 PHE D N 1
ATOM 6649 C CA . PHE D 1 118 ? -44.681 38.724 -27.747 1.00 42.00 349 PHE D CA 1
ATOM 6650 C C . PHE D 1 118 ? -43.978 40.026 -27.338 1.00 44.48 349 PHE D C 1
ATOM 6651 O O . PHE D 1 118 ? -44.199 41.071 -27.996 1.00 43.19 349 PHE D O 1
ATOM 6659 N N . GLU D 1 119 ? -43.147 39.973 -26.293 1.00 47.03 350 GLU D N 1
ATOM 6660 C CA . GLU D 1 119 ? -42.085 40.989 -26.070 1.00 48.33 350 GLU D CA 1
ATOM 6661 C C . GLU D 1 119 ? -41.226 41.059 -27.339 1.00 45.69 350 GLU D C 1
ATOM 6662 O O . GLU D 1 119 ? -40.805 39.988 -27.843 1.00 42.73 350 GLU D O 1
ATOM 6668 N N . TYR D 1 120 ? -41.001 42.263 -27.872 1.00 48.86 351 TYR D N 1
ATOM 6669 C CA . TYR D 1 120 ? -40.185 42.477 -29.096 1.00 56.64 351 TYR D CA 1
ATOM 6670 C C . TYR D 1 120 ? -38.716 42.324 -28.685 1.00 58.32 351 TYR D C 1
ATOM 6671 O O . TYR D 1 120 ? -38.254 43.128 -27.881 1.00 68.33 351 TYR D O 1
ATOM 6673 N N . THR D 1 121 ? -38.057 41.254 -29.125 1.00 57.11 352 THR D N 1
ATOM 6674 C CA . THR D 1 121 ? -36.639 40.946 -28.819 1.00 62.88 352 THR D CA 1
ATOM 6675 C C . THR D 1 121 ? -35.885 40.930 -30.136 1.00 70.02 352 THR D C 1
ATOM 6676 O O . THR D 1 121 ? -36.491 40.671 -31.179 1.00 65.85 352 THR D O 1
ATOM 6680 N N . PRO D 1 122 ? -34.565 41.224 -30.132 1.00 79.74 353 PRO D N 1
ATOM 6681 C CA . PRO D 1 122 ? -33.774 41.055 -31.353 1.00 84.72 353 PRO D CA 1
ATOM 6682 C C . PRO D 1 122 ? -34.250 39.783 -32.070 1.00 89.68 353 PRO D C 1
ATOM 6683 O O . PRO D 1 122 ? -34.448 39.819 -33.281 1.00 95.96 353 PRO D O 1
ATOM 6685 N N . GLU D 1 123 ? -34.552 38.738 -31.297 1.00 89.97 354 GLU D N 1
ATOM 6686 C CA . GLU D 1 123 ? -34.967 37.409 -31.829 1.00 90.24 354 GLU D CA 1
ATOM 6687 C C . GLU D 1 123 ? -36.231 37.455 -32.703 1.00 94.57 354 GLU D C 1
ATOM 6688 O O . GLU D 1 123 ? -36.207 36.822 -33.775 1.00 103.79 354 GLU D O 1
ATOM 6690 N N . CYS D 1 124 ? -37.288 38.154 -32.274 1.00 91.88 355 CYS D N 1
ATOM 6691 C CA . CYS D 1 124 ? -38.593 38.137 -33.003 1.00 81.40 355 CYS D CA 1
ATOM 6692 C C . CYS D 1 124 ? -38.521 38.931 -34.326 1.00 73.01 355 CYS D C 1
ATOM 6693 O O . CYS D 1 124 ? -39.460 38.809 -35.143 1.00 73.52 355 CYS D O 1
ATOM 6695 N N . ILE D 1 125 ? -37.451 39.698 -34.558 1.00 69.08 356 ILE D N 1
ATOM 6696 C CA . ILE D 1 125 ? -37.297 40.623 -35.723 1.00 67.03 356 ILE D CA 1
ATOM 6697 C C . ILE D 1 125 ? -37.174 39.798 -37.011 1.00 72.52 356 ILE D C 1
ATOM 6698 O O . ILE D 1 125 ? -37.535 40.330 -38.094 1.00 77.28 356 ILE D O 1
ATOM 6700 N N . VAL D 1 126 ? -36.661 38.566 -36.901 1.00 71.62 357 VAL D N 1
ATOM 6701 C CA . VAL D 1 126 ? -36.451 37.612 -38.039 1.00 68.51 357 VAL D CA 1
ATOM 6702 C C . VAL D 1 126 ? -37.797 37.361 -38.741 1.00 61.66 357 VAL D C 1
ATOM 6703 O O . VAL D 1 126 ? -37.870 37.426 -39.988 1.00 56.07 357 VAL D O 1
ATOM 6707 N N . PHE D 1 127 ? -38.833 37.086 -37.955 1.00 55.75 358 PHE D N 1
ATOM 6708 C CA . PHE D 1 127 ? -40.200 36.766 -38.439 1.00 57.26 358 PHE D CA 1
ATOM 6709 C C . PHE D 1 127 ? -40.714 37.929 -39.297 1.00 59.87 358 PHE D C 1
ATOM 6710 O O . PHE D 1 127 ? -41.145 37.698 -40.456 1.00 57.69 358 PHE D O 1
ATOM 6718 N N . ASP D 1 128 ? -40.598 39.157 -38.791 1.00 67.43 359 ASP D N 1
ATOM 6719 C CA . ASP D 1 128 ? -41.002 40.382 -39.530 1.00 67.27 359 ASP D CA 1
ATOM 6720 C C . ASP D 1 128 ? -40.068 40.565 -40.735 1.00 65.42 359 ASP D C 1
ATOM 6721 O O . ASP D 1 128 ? -40.578 40.826 -41.837 1.00 59.14 359 ASP D O 1
ATOM 6726 N N . LEU D 1 129 ? -38.752 40.405 -40.560 1.00 67.91 360 LEU D N 1
ATOM 6727 C CA . LEU D 1 129 ? -37.782 40.527 -41.683 1.00 68.42 360 LEU D CA 1
ATOM 6728 C C . LEU D 1 129 ? -38.172 39.531 -42.790 1.00 69.17 360 LEU D C 1
ATOM 6729 O O . LEU D 1 129 ? -38.175 39.937 -43.971 1.00 62.68 360 LEU D O 1
ATOM 6731 N N . LEU D 1 130 ? -38.533 38.291 -42.418 1.00 65.22 361 LEU D N 1
ATOM 6732 C CA . LEU D 1 130 ? -38.825 37.177 -43.366 1.00 60.77 361 LEU D CA 1
ATOM 6733 C C . LEU D 1 130 ? -40.292 37.193 -43.816 1.00 55.81 361 LEU D C 1
ATOM 6734 O O . LEU D 1 130 ? -40.620 36.411 -44.726 1.00 53.66 361 LEU D O 1
ATOM 6739 N N . ASP D 1 131 ? -41.134 38.041 -43.214 1.00 53.01 362 ASP D N 1
ATOM 6740 C CA . ASP D 1 131 ? -42.579 38.158 -43.542 1.00 55.77 362 ASP D CA 1
ATOM 6741 C C . ASP D 1 131 ? -43.298 36.841 -43.195 1.00 53.25 362 ASP D C 1
ATOM 6742 O O . ASP D 1 131 ? -44.206 36.427 -43.962 1.00 54.35 362 ASP D O 1
ATOM 6747 N N . ILE D 1 132 ? -42.915 36.212 -42.082 1.00 45.25 363 ILE D N 1
ATOM 6748 C CA . ILE D 1 132 ? -43.534 34.964 -41.549 1.00 43.16 363 ILE D CA 1
ATOM 6749 C C . ILE D 1 132 ? -44.194 35.314 -40.227 1.00 39.82 363 ILE D C 1
ATOM 6750 O O . ILE D 1 132 ? -43.514 35.705 -39.287 1.00 43.14 363 ILE D O 1
ATOM 6755 N N . PRO D 1 133 ? -45.518 35.106 -40.092 1.00 41.70 364 PRO D N 1
ATOM 6756 C CA . PRO D 1 133 ? -46.191 35.375 -38.827 1.00 41.72 364 PRO D CA 1
ATOM 6757 C C . PRO D 1 133 ? -45.855 34.320 -37.761 1.00 41.62 364 PRO D C 1
ATOM 6758 O O . PRO D 1 133 ? -45.872 33.125 -38.059 1.00 36.92 364 PRO D O 1
ATOM 6762 N N . LEU D 1 134 ? -45.589 34.788 -36.542 1.00 40.49 365 LEU D N 1
ATOM 6763 C CA . LEU D 1 134 ? -45.375 33.969 -35.327 1.00 38.64 365 LEU D CA 1
ATOM 6764 C C . LEU D 1 134 ? -46.591 34.081 -34.408 1.00 39.60 365 LEU D C 1
ATOM 6765 O O . LEU D 1 134 ? -47.019 35.212 -34.138 1.00 35.11 365 LEU D O 1
ATOM 6770 N N . TYR D 1 135 ? -47.126 32.944 -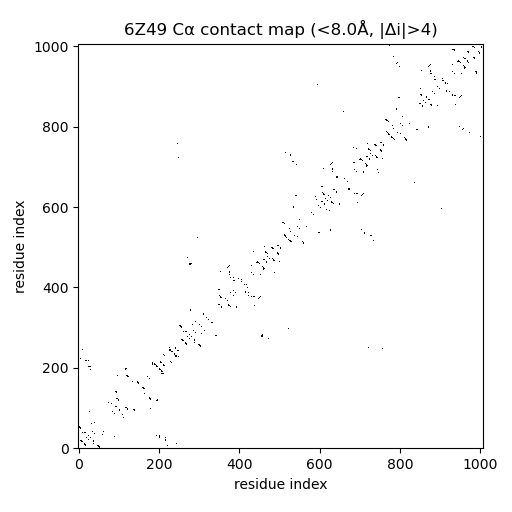33.947 1.00 36.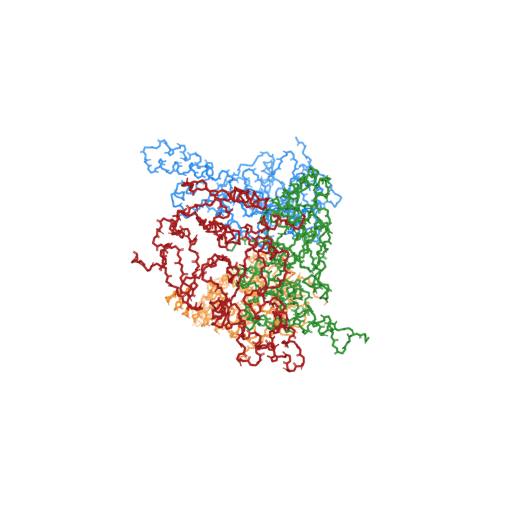30 366 TYR D N 1
ATOM 6771 C CA . TYR D 1 135 ? -48.370 32.881 -33.134 1.00 36.49 366 TYR D CA 1
ATOM 6772 C C . TYR D 1 135 ? -48.148 32.024 -31.892 1.00 34.43 366 TYR D C 1
ATOM 6773 O O . TYR D 1 135 ? -47.323 31.099 -31.910 1.00 38.02 366 TYR D O 1
ATOM 6782 N N . HIS D 1 136 ? -48.896 32.307 -30.836 1.00 33.48 367 HIS D N 1
ATOM 6783 C CA . HIS D 1 136 ? -49.047 31.386 -29.687 1.00 33.10 367 HIS D CA 1
ATOM 6784 C C . HIS D 1 136 ? -50.515 31.362 -29.302 1.00 35.98 367 HIS D C 1
ATOM 6785 O O . HIS D 1 136 ? -51.273 32.124 -29.878 1.00 35.82 367 HIS D O 1
ATOM 6792 N N . GLY D 1 137 ? -50.893 30.485 -28.385 1.00 36.93 368 GLY D N 1
ATOM 6793 C CA . GLY D 1 137 ? -52.272 30.413 -27.896 1.00 41.66 368 GLY D CA 1
ATOM 6794 C C . GLY D 1 137 ? -52.293 30.352 -26.393 1.00 39.98 368 GLY D C 1
ATOM 6795 O O . GLY D 1 137 ? -53.245 29.779 -25.848 1.00 43.15 368 GLY D O 1
ATOM 6796 N N . TRP D 1 138 ? -51.238 30.854 -25.758 1.00 39.74 369 TRP D N 1
ATOM 6797 C CA . TRP D 1 138 ? -51.190 31.044 -24.289 1.00 40.00 369 TRP D CA 1
ATOM 6798 C C . TRP D 1 138 ? -51.910 32.353 -23.950 1.00 43.64 369 TRP D C 1
ATOM 6799 O O . TRP D 1 138 ? -51.205 33.359 -23.703 1.00 43.09 369 TRP D O 1
ATOM 6810 N N . LEU D 1 139 ? -53.248 32.328 -23.958 1.00 42.62 370 LEU D N 1
ATOM 6811 C CA . LEU D 1 139 ? -54.099 33.524 -23.744 1.00 45.79 370 LEU D CA 1
ATOM 6812 C C . LEU D 1 139 ? -54.846 33.372 -22.417 1.00 50.04 370 LEU D C 1
ATOM 6813 O O . LEU D 1 139 ? -55.254 32.242 -22.080 1.00 55.17 370 LEU D O 1
ATOM 6818 N N . VAL D 1 140 ? -54.946 34.466 -21.662 1.00 49.09 371 VAL D N 1
ATOM 6819 C CA . VAL D 1 140 ? -55.830 34.556 -20.466 1.00 54.48 371 VAL D CA 1
ATOM 6820 C C . VAL D 1 140 ? -57.260 34.699 -21.004 1.00 56.99 371 VAL D C 1
ATOM 6821 O O . VAL D 1 140 ? -57.425 35.296 -22.093 1.00 53.26 371 VAL D O 1
ATOM 6825 N N . ASP D 1 141 ? -58.237 34.109 -20.309 1.00 65.19 372 ASP D N 1
ATOM 6826 C CA . ASP D 1 141 ? -59.668 34.101 -20.712 1.00 73.70 372 ASP D CA 1
ATOM 6827 C C . ASP D 1 141 ? -60.333 35.346 -20.130 1.00 70.66 372 ASP D C 1
ATOM 6828 O O . ASP D 1 141 ? -60.462 35.440 -18.913 1.00 75.61 372 ASP D O 1
ATOM 6833 N N . PRO D 1 142 ? -60.762 36.331 -20.958 1.00 69.35 373 PRO D N 1
ATOM 6834 C CA . PRO D 1 142 ? -61.351 37.574 -20.449 1.00 79.92 373 PRO D CA 1
ATOM 6835 C C . PRO D 1 142 ? -62.602 37.435 -19.557 1.00 87.74 373 PRO D C 1
ATOM 6836 O O . PRO D 1 142 ? -62.962 38.432 -18.951 1.00 87.91 373 PRO D O 1
ATOM 6840 N N . GLN D 1 143 ? -63.210 36.239 -19.484 1.00 96.40 374 GLN D N 1
ATOM 6841 C CA . GLN D 1 143 ? -64.426 35.939 -18.670 1.00 105.99 374 GLN D CA 1
ATOM 6842 C C . GLN D 1 143 ? -64.154 36.224 -17.181 1.00 117.34 374 GLN D C 1
ATOM 6843 O O . GLN D 1 143 ? -65.011 36.887 -16.557 1.00 127.84 374 GLN D O 1
ATOM 6849 N N . ILE D 1 144 ? -63.030 35.742 -16.626 1.00 111.22 375 ILE D N 1
ATOM 6850 C CA . ILE D 1 144 ? -62.674 35.900 -15.180 1.00 100.72 375 ILE D CA 1
ATOM 6851 C C . ILE D 1 144 ? -62.011 37.273 -14.976 1.00 105.56 375 ILE D C 1
ATOM 6852 O O . ILE D 1 144 ? -60.927 37.489 -15.560 1.00 109.09 375 ILE D O 1
ATOM 6855 N N . ASP D 1 145 ? -62.642 38.153 -14.178 1.00 101.92 376 ASP D N 1
ATOM 6856 C CA . ASP D 1 145 ? -62.274 39.589 -13.987 1.00 98.05 376 ASP D CA 1
ATOM 6857 C C . ASP D 1 145 ? -60.839 39.700 -13.444 1.00 88.62 376 ASP D C 1
ATOM 6858 O O . ASP D 1 145 ? -60.059 40.515 -13.989 1.00 79.82 376 ASP D O 1
ATOM 6860 N N . ASP D 1 146 ? -60.514 38.898 -12.425 1.00 81.31 377 ASP D N 1
ATOM 6861 C CA . ASP D 1 146 ? -59.205 38.877 -11.717 1.00 80.63 377 ASP D CA 1
ATOM 6862 C C . ASP D 1 146 ? -58.045 38.717 -12.718 1.00 68.84 377 ASP D C 1
ATOM 6863 O O . ASP D 1 146 ? -57.106 39.520 -12.639 1.00 60.40 377 ASP D O 1
ATOM 6865 N N . ILE D 1 147 ? -58.119 37.737 -13.631 1.00 66.74 378 ILE D N 1
ATOM 6866 C CA . ILE D 1 147 ? -56.969 37.253 -14.463 1.00 60.79 378 ILE D CA 1
ATOM 6867 C C . ILE D 1 147 ? -56.527 38.359 -15.431 1.00 59.96 378 ILE D C 1
ATOM 6868 O O . ILE D 1 147 ? -55.297 38.568 -15.579 1.00 55.75 378 ILE D O 1
ATOM 6870 N N . VAL D 1 148 ? -57.470 39.062 -16.065 1.00 58.89 379 VAL D N 1
ATOM 6871 C CA . VAL D 1 148 ? -57.143 40.160 -17.023 1.00 55.35 379 VAL D CA 1
ATOM 6872 C C . VAL D 1 148 ? -56.374 41.259 -16.270 1.00 53.33 379 VAL D C 1
ATOM 6873 O O . VAL D 1 148 ? -55.379 41.753 -16.845 1.00 49.79 379 VAL D O 1
ATOM 6877 N N . LYS D 1 149 ? -56.778 41.613 -15.040 1.00 54.33 380 LYS D N 1
ATOM 6878 C CA . LYS D 1 149 ? -56.137 42.702 -14.240 1.00 56.28 380 LYS D CA 1
ATOM 6879 C C . LYS D 1 149 ? -54.757 42.213 -13.788 1.00 54.67 380 LYS D C 1
ATOM 6880 O O . LYS D 1 149 ? -53.794 42.987 -13.965 1.00 55.63 380 LYS D O 1
ATOM 6882 N N . ALA D 1 150 ? -54.682 40.987 -13.241 1.00 52.14 381 ALA D N 1
ATOM 6883 C CA . ALA D 1 150 ? -53.481 40.371 -12.608 1.00 51.62 381 ALA D CA 1
ATOM 6884 C C . ALA D 1 150 ? -52.328 40.200 -13.614 1.00 54.26 381 ALA D C 1
ATOM 6885 O O . ALA D 1 150 ? -51.144 40.247 -13.186 1.00 53.46 381 ALA D O 1
ATOM 6887 N N . VAL D 1 151 ? -52.635 39.997 -14.898 1.00 53.18 382 VAL D N 1
ATOM 6888 C CA . VAL D 1 151 ? -51.628 39.665 -15.954 1.00 50.82 382 VAL D CA 1
ATOM 6889 C C . VAL D 1 151 ? -51.330 40.927 -16.775 1.00 52.07 382 VAL D C 1
ATOM 6890 O O . VAL D 1 151 ? -50.121 41.200 -17.076 1.00 49.25 382 VAL D O 1
ATOM 6894 N N . GLY D 1 152 ? -52.372 41.694 -17.111 1.00 45.40 383 GLY D N 1
ATOM 6895 C CA . GLY D 1 152 ? -52.188 42.986 -17.798 1.00 45.88 383 GLY D CA 1
ATOM 6896 C C . GLY D 1 152 ? -51.420 42.783 -19.095 1.00 42.81 383 GLY D C 1
ATOM 6897 O O . GLY D 1 152 ? -51.697 41.800 -19.790 1.00 39.53 383 GLY D O 1
ATOM 6898 N N . ASN D 1 153 ? -50.463 43.663 -19.383 1.00 43.47 384 ASN D N 1
ATOM 6899 C CA . ASN D 1 153 ? -49.588 43.594 -20.578 1.00 44.43 384 ASN D CA 1
ATOM 6900 C C . ASN D 1 153 ? -48.280 42.881 -20.224 1.00 43.72 384 ASN D C 1
ATOM 6901 O O . ASN D 1 153 ? -47.301 42.994 -21.019 1.00 50.98 384 ASN D O 1
ATOM 6906 N N . CYS D 1 154 ? -48.255 42.151 -19.106 1.00 41.05 385 CYS D N 1
ATOM 6907 C CA . CYS D 1 154 ? -47.050 41.407 -18.641 1.00 42.60 385 CYS D CA 1
ATOM 6908 C C . CYS D 1 154 ? -46.654 40.324 -19.652 1.00 37.86 385 CYS D C 1
ATOM 6909 O O . CYS D 1 154 ? -47.512 39.547 -20.088 1.00 35.58 385 CYS D O 1
ATOM 6912 N N . SER D 1 155 ? -45.374 40.302 -20.006 1.00 40.53 386 SER D N 1
ATOM 6913 C CA . SER D 1 155 ? -44.692 39.150 -20.628 1.00 40.46 386 SER D CA 1
ATOM 6914 C C . SER D 1 155 ? -44.604 38.049 -19.561 1.00 41.50 386 SER D C 1
ATOM 6915 O O . SER D 1 155 ? -44.834 38.351 -18.374 1.00 42.98 386 SER D O 1
ATOM 6918 N N . TYR D 1 156 ? -44.346 36.805 -19.952 1.00 40.62 387 TYR D N 1
ATOM 6919 C CA . TYR D 1 156 ? -44.143 35.696 -18.988 1.00 42.48 387 TYR D CA 1
ATOM 6920 C C . TYR D 1 156 ? -43.104 36.138 -17.947 1.00 41.67 387 TYR D C 1
ATOM 6921 O O . TYR D 1 156 ? -43.379 35.966 -16.762 1.00 39.89 387 TYR D O 1
ATOM 6930 N N . ASN D 1 157 ? -41.958 36.668 -18.389 1.00 44.96 388 ASN D N 1
ATOM 6931 C CA . ASN D 1 157 ? -40.815 37.065 -17.511 1.00 50.19 388 ASN D CA 1
ATOM 6932 C C . ASN D 1 157 ? -41.281 38.161 -16.537 1.00 46.47 388 ASN D C 1
ATOM 6933 O O . ASN D 1 157 ? -41.090 37.991 -15.314 1.00 44.93 388 ASN D O 1
ATOM 6938 N N . GLN D 1 158 ? -41.911 39.226 -17.052 1.00 42.81 389 GLN D N 1
ATOM 6939 C CA . GLN D 1 158 ? -42.482 40.332 -16.230 1.00 41.62 389 GLN D CA 1
ATOM 6940 C C . GLN D 1 158 ? -43.476 39.760 -15.224 1.00 40.53 389 GLN D C 1
ATOM 6941 O O . GLN D 1 158 ? -43.485 40.258 -14.097 1.00 39.66 389 GLN D O 1
ATOM 6947 N N . LEU D 1 159 ? -44.269 38.752 -15.607 1.00 41.88 390 LEU D N 1
ATOM 6948 C CA . LEU D 1 159 ? -45.342 38.212 -14.717 1.00 45.56 390 LEU D CA 1
ATOM 6949 C C . LEU D 1 159 ? -44.745 37.389 -13.567 1.00 46.26 390 LEU D C 1
ATOM 6950 O O . LEU D 1 159 ? -45.228 37.540 -12.442 1.00 44.19 390 LEU D O 1
ATOM 6955 N N . VAL D 1 160 ? -43.764 36.519 -13.820 1.00 43.43 391 VAL D N 1
ATOM 6956 C CA . VAL D 1 160 ? -43.130 35.745 -12.713 1.00 44.58 391 VAL D CA 1
ATOM 6957 C C . VAL D 1 160 ? -42.555 36.767 -11.723 1.00 40.28 391 VAL D C 1
ATOM 6958 O O . VAL D 1 160 ? -42.733 36.592 -10.527 1.00 36.68 391 VAL D O 1
ATOM 6962 N N . GLU D 1 161 ? -41.939 37.848 -12.205 1.00 43.55 392 GLU D N 1
ATOM 6963 C CA . GLU D 1 161 ? -41.397 38.911 -11.315 1.00 45.64 392 GLU D CA 1
ATOM 6964 C C . GLU D 1 161 ? -42.534 39.558 -10.523 1.00 45.88 392 GLU D C 1
ATOM 6965 O O . GLU D 1 161 ? -42.393 39.771 -9.303 1.00 45.13 392 GLU D O 1
ATOM 6971 N N . LYS D 1 162 ? -43.620 39.896 -11.203 1.00 46.56 393 LYS D N 1
ATOM 6972 C CA . LYS D 1 162 ? -44.771 40.550 -10.557 1.00 46.36 393 LYS D CA 1
ATOM 6973 C C . LYS D 1 162 ? -45.241 39.628 -9.434 1.00 42.20 393 LYS D C 1
ATOM 6974 O O . LYS D 1 162 ? -45.514 40.132 -8.331 1.00 41.47 393 LYS D O 1
ATOM 6980 N N . ILE D 1 163 ? -45.341 38.333 -9.716 1.00 40.47 394 ILE D N 1
ATOM 6981 C CA . ILE D 1 163 ? -45.882 37.333 -8.756 1.00 46.04 394 ILE D CA 1
ATOM 6982 C C . ILE D 1 163 ? -45.023 37.339 -7.491 1.00 48.46 394 ILE D C 1
ATOM 6983 O O . ILE D 1 163 ? -45.584 37.232 -6.405 1.00 46.85 394 ILE D O 1
ATOM 6988 N N . ILE D 1 164 ? -43.703 37.462 -7.630 1.00 53.93 395 ILE D N 1
ATOM 6989 C CA . ILE D 1 164 ? -42.757 37.444 -6.475 1.00 49.49 395 ILE D CA 1
ATOM 6990 C C . ILE D 1 164 ? -42.959 38.725 -5.667 1.00 45.32 395 ILE D C 1
ATOM 6991 O O . ILE D 1 164 ? -43.034 38.633 -4.431 1.00 48.18 395 ILE D O 1
ATOM 6996 N N . SER D 1 165 ? -42.966 39.872 -6.347 1.00 43.24 396 SER D N 1
ATOM 6997 C CA . SER D 1 165 ? -43.211 41.207 -5.746 1.00 50.77 396 SER D CA 1
ATOM 6998 C C . SER D 1 165 ? -44.548 41.202 -5.000 1.00 55.36 396 SER D C 1
ATOM 6999 O O . SER D 1 165 ? -44.562 41.642 -3.832 1.00 54.01 396 SER D O 1
ATOM 7002 N N . CYS D 1 166 ? -45.615 40.710 -5.641 1.00 52.77 397 CYS D N 1
ATOM 7003 C CA . CYS D 1 166 ? -47.002 40.713 -5.087 1.00 54.77 397 CYS D CA 1
ATOM 7004 C C . CYS D 1 166 ? -47.067 39.869 -3.802 1.00 54.05 397 CYS D C 1
ATOM 7005 O O . CYS D 1 166 ? -47.721 40.313 -2.862 1.00 55.25 397 CYS D O 1
ATOM 7008 N N . LYS D 1 167 ? -46.436 38.692 -3.769 1.00 56.32 398 LYS D N 1
ATOM 7009 C CA . LYS D 1 167 ? -46.458 37.770 -2.596 1.00 60.23 398 LYS D CA 1
ATOM 7010 C C . LYS D 1 167 ? -45.788 38.441 -1.383 1.00 62.08 398 LYS D C 1
ATOM 7011 O O . LYS D 1 167 ? -46.212 38.132 -0.254 1.00 60.01 398 LYS D O 1
ATOM 7015 N N . GLN D 1 168 ? -44.777 39.298 -1.608 1.00 57.86 399 GLN D N 1
ATOM 7016 C CA . GLN D 1 168 ? -43.963 39.977 -0.555 1.00 58.65 399 GLN D CA 1
ATOM 7017 C C . GLN D 1 168 ? -44.665 41.248 -0.062 1.00 58.05 399 GLN D C 1
ATOM 7018 O O . GLN D 1 168 ? -44.379 41.658 1.088 1.00 55.41 399 GLN D O 1
ATOM 7021 N N . SER D 1 169 ? -45.514 41.868 -0.894 1.00 54.96 400 SER D N 1
ATOM 7022 C CA . SER D 1 169 ? -46.136 43.196 -0.626 1.00 60.08 400 SER D CA 1
ATOM 7023 C C . SER D 1 169 ? -47.005 43.160 0.645 1.00 60.73 400 SER D C 1
ATOM 7024 O O . SER D 1 169 ? -47.356 42.071 1.114 1.00 61.17 400 SER D O 1
ATOM 7027 N N . ASP D 1 170 ? -47.328 44.338 1.179 1.00 66.04 401 ASP D N 1
ATOM 7028 C CA . ASP D 1 170 ? -48.221 44.534 2.354 1.00 69.38 401 ASP D CA 1
ATOM 7029 C C . ASP D 1 170 ? -49.640 44.873 1.874 1.00 65.68 401 ASP D C 1
ATOM 7030 O O . ASP D 1 170 ? -50.598 44.699 2.657 1.00 67.67 401 ASP D O 1
ATOM 7035 N N . ASN D 1 171 ? -49.773 45.287 0.614 1.00 67.93 402 ASN D N 1
ATOM 7036 C CA . ASN D 1 171 ? -51.064 45.595 -0.054 1.00 64.95 402 ASN D CA 1
ATOM 7037 C C . ASN D 1 171 ? -51.775 44.272 -0.390 1.00 63.33 402 ASN D C 1
ATOM 7038 O O . ASN D 1 171 ? -51.297 43.527 -1.291 1.00 56.68 402 ASN D O 1
ATOM 7043 N N . SER D 1 172 ? -52.888 43.983 0.290 1.00 60.31 403 SER D N 1
ATOM 7044 C CA . SER D 1 172 ? -53.652 42.722 0.111 1.00 56.61 403 SER D CA 1
ATOM 7045 C C . SER D 1 172 ? -54.154 42.623 -1.341 1.00 61.53 403 SER D C 1
ATOM 7046 O O . SER D 1 172 ? -54.170 41.494 -1.886 1.00 54.77 403 SER D O 1
ATOM 7049 N N . GLU D 1 173 ? -54.516 43.746 -1.978 1.00 59.61 404 GLU D N 1
ATOM 7050 C CA . GLU D 1 173 ? -54.983 43.751 -3.397 1.00 60.95 404 GLU D CA 1
ATOM 7051 C C . GLU D 1 173 ? -53.850 43.243 -4.325 1.00 59.27 404 GLU D C 1
ATOM 7052 O O . GLU D 1 173 ? -54.152 42.442 -5.215 1.00 61.42 404 GLU D O 1
ATOM 7055 N N . LEU D 1 174 ? -52.590 43.652 -4.109 1.00 53.98 405 LEU D N 1
ATOM 7056 C CA . LEU D 1 174 ? -51.392 43.160 -4.848 1.00 55.51 405 LEU D CA 1
ATOM 7057 C C . LEU D 1 174 ? -51.179 41.669 -4.561 1.00 52.99 405 LEU D C 1
ATOM 7058 O O . LEU D 1 174 ? -51.046 40.908 -5.534 1.00 52.78 405 LEU D O 1
ATOM 7063 N N . VAL D 1 175 ? -51.235 41.256 -3.291 1.00 49.20 406 VAL D N 1
ATOM 7064 C CA . VAL D 1 175 ? -51.100 39.829 -2.864 1.00 52.98 406 VAL D CA 1
ATOM 7065 C C . VAL D 1 175 ? -52.093 38.974 -3.668 1.00 60.42 406 VAL D C 1
ATOM 7066 O O . VAL D 1 175 ? -51.692 37.868 -4.130 1.00 65.63 406 VAL D O 1
ATOM 7070 N N . SER D 1 176 ? -53.327 39.457 -3.838 1.00 54.51 407 SER D N 1
ATOM 7071 C CA . SER D 1 176 ? -54.431 38.721 -4.505 1.00 55.53 407 SER D CA 1
ATOM 7072 C C . SER D 1 176 ? -54.159 38.642 -6.014 1.00 56.35 407 SER D C 1
ATOM 7073 O O . SER D 1 176 ? -54.245 37.525 -6.572 1.00 53.86 407 SER D O 1
ATOM 7076 N N . GLU D 1 177 ? -53.817 39.771 -6.645 1.00 52.28 408 GLU D N 1
ATOM 7077 C CA . GLU D 1 177 ? -53.308 39.802 -8.043 1.00 58.07 408 GLU D CA 1
ATOM 7078 C C . GLU D 1 177 ? -52.189 38.754 -8.185 1.00 56.56 408 GLU D C 1
ATOM 7079 O O . GLU D 1 177 ? -52.208 37.991 -9.161 1.00 56.54 408 GLU D O 1
ATOM 7085 N N . GLY D 1 178 ? -51.279 38.694 -7.213 1.00 58.84 409 GLY D N 1
ATOM 7086 C CA . GLY D 1 178 ? -50.193 37.699 -7.153 1.00 56.90 409 GLY D CA 1
ATOM 7087 C C . GLY D 1 178 ? -50.712 36.285 -7.314 1.00 58.21 409 GLY D C 1
ATOM 7088 O O . GLY D 1 178 ? -50.235 35.592 -8.240 1.00 53.56 409 GLY D O 1
ATOM 7089 N N . PHE D 1 179 ? -51.672 35.883 -6.471 1.00 54.80 410 PHE D N 1
ATOM 7090 C CA . PHE D 1 179 ? -52.162 34.484 -6.378 1.00 53.42 410 PHE D CA 1
ATOM 7091 C C . PHE D 1 179 ? -52.918 34.129 -7.660 1.00 53.64 410 PHE D C 1
ATOM 7092 O O . PHE D 1 179 ? -52.732 33.002 -8.139 1.00 55.63 410 PHE D O 1
ATOM 7095 N N . VAL D 1 180 ? -53.729 35.039 -8.208 1.00 54.64 411 VAL D N 1
ATOM 7096 C CA . VAL D 1 180 ? -54.533 34.739 -9.434 1.00 59.80 411 VAL D CA 1
ATOM 7097 C C . VAL D 1 180 ? -53.566 34.596 -10.619 1.00 54.63 411 VAL D C 1
ATOM 7098 O O . VAL D 1 180 ? -53.802 33.702 -11.441 1.00 50.04 411 VAL D O 1
ATOM 7102 N N . ALA D 1 181 ? -52.527 35.436 -10.701 1.00 56.56 412 ALA D N 1
ATOM 7103 C CA . ALA D 1 181 ? -51.475 35.356 -11.746 1.00 57.86 412 ALA D CA 1
ATOM 7104 C C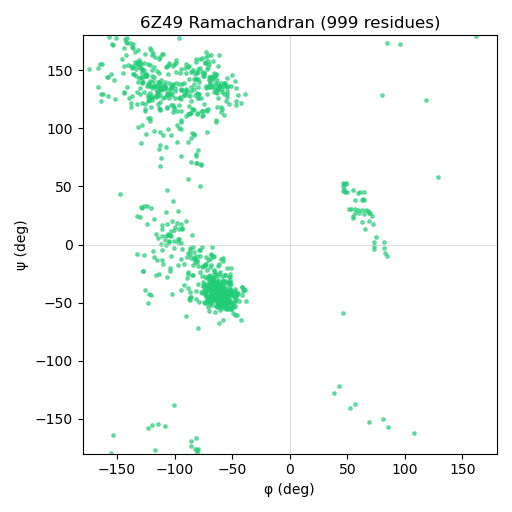 . ALA D 1 181 ? -50.835 33.966 -11.684 1.00 56.19 412 ALA D C 1
ATOM 7105 O O . ALA D 1 181 ? -50.735 33.336 -12.753 1.00 51.22 412 ALA D O 1
ATOM 7107 N N . GLU D 1 182 ? -50.506 33.504 -10.465 1.00 58.19 413 GLU D N 1
ATOM 7108 C CA . GLU D 1 182 ? -49.804 32.225 -10.148 1.00 62.37 413 GLU D CA 1
ATOM 7109 C C . GLU D 1 182 ? -50.681 31.028 -10.526 1.00 58.71 413 GLU D C 1
ATOM 7110 O O . GLU D 1 182 ? -50.142 30.082 -11.161 1.00 46.11 413 GLU D O 1
ATOM 7116 N N . GLN D 1 183 ? -51.966 31.098 -10.147 1.00 57.52 414 GLN D N 1
ATOM 7117 C CA . GLN D 1 183 ? -53.036 30.115 -10.463 1.00 58.25 414 GLN D CA 1
ATOM 7118 C C . GLN D 1 183 ? -53.103 29.926 -11.980 1.00 56.81 414 GLN D C 1
ATOM 7119 O O . GLN D 1 183 ? -53.024 28.768 -12.439 1.00 49.32 414 GLN D O 1
ATOM 7125 N N . PHE D 1 184 ? -53.220 31.023 -12.735 1.00 48.31 415 PHE D N 1
ATOM 7126 C CA . PHE D 1 184 ? -53.254 30.994 -14.223 1.00 47.66 415 PHE D CA 1
ATOM 7127 C C . PHE D 1 184 ? -51.996 30.268 -14.776 1.00 48.82 415 PHE D C 1
ATOM 7128 O O . PHE D 1 184 ? -52.132 29.406 -15.667 1.00 41.17 415 PHE D O 1
ATOM 7136 N N . LEU D 1 185 ? -50.794 30.577 -14.271 1.00 47.81 416 LEU D N 1
ATOM 7137 C CA . LEU D 1 185 ? -49.521 29.993 -14.782 1.00 49.01 416 LEU D CA 1
ATOM 7138 C C . LEU D 1 185 ? -49.468 28.496 -14.441 1.00 51.39 416 LEU D C 1
ATOM 7139 O O . LEU D 1 185 ? -49.126 27.706 -15.331 1.00 52.48 416 LEU D O 1
ATOM 7144 N N . ASN D 1 186 ? -49.890 28.114 -13.235 1.00 53.44 417 ASN D N 1
ATOM 7145 C CA . ASN D 1 186 ? -49.964 26.700 -12.777 1.00 54.59 417 ASN D CA 1
ATOM 7146 C C . ASN D 1 186 ? -51.063 25.926 -13.530 1.00 56.72 417 ASN D C 1
ATOM 7147 O O . ASN D 1 186 ? -50.831 24.739 -13.813 1.00 54.52 417 ASN D O 1
ATOM 7152 N N . ASN D 1 187 ? -52.202 26.552 -13.858 1.00 53.39 418 ASN D N 1
ATOM 7153 C CA . ASN D 1 187 ? -53.369 25.882 -14.502 1.00 53.90 418 ASN D CA 1
ATOM 7154 C C . ASN D 1 187 ? -53.197 25.791 -16.027 1.00 55.67 418 ASN D C 1
ATOM 7155 O O . ASN D 1 187 ? -53.994 25.061 -16.673 1.00 48.02 418 ASN D O 1
ATOM 7160 N N . THR D 1 188 ? -52.223 26.502 -16.600 1.00 50.74 419 THR D N 1
ATOM 7161 C CA . THR D 1 188 ? -52.091 26.654 -18.075 1.00 51.08 419 THR D CA 1
ATOM 7162 C C . THR D 1 188 ? -50.660 26.294 -18.477 1.00 48.35 419 THR D C 1
ATOM 7163 O O . THR D 1 188 ? -50.196 26.850 -19.469 1.00 47.84 419 THR D O 1
ATOM 7167 N N . ALA D 1 189 ? -50.029 25.365 -17.738 1.00 55.87 420 ALA D N 1
ATOM 7168 C CA . ALA D 1 189 ? -48.586 25.003 -17.801 1.00 53.54 420 ALA D CA 1
ATOM 7169 C C . ALA D 1 189 ? -48.217 24.414 -19.171 1.00 53.95 420 ALA D C 1
ATOM 7170 O O . ALA D 1 189 ? -47.060 24.611 -19.628 1.00 52.92 420 ALA D O 1
ATOM 7172 N N . THR D 1 190 ? -49.143 23.697 -19.804 1.00 49.88 421 THR D N 1
ATOM 7173 C CA . THR D 1 190 ? -49.110 23.475 -21.267 1.00 53.60 421 THR D CA 1
ATOM 7174 C C . THR D 1 190 ? -49.487 24.835 -21.837 1.00 57.39 421 THR D C 1
ATOM 7175 O O . THR D 1 190 ? -50.607 25.283 -21.572 1.00 88.93 421 THR D O 1
ATOM 7179 N N . GLN D 1 191 ? -48.596 25.495 -22.540 1.00 54.12 422 GLN D N 1
ATOM 7180 C CA . GLN D 1 191 ? -48.721 26.950 -22.859 1.00 42.34 422 GLN D CA 1
ATOM 7181 C C . GLN D 1 191 ? -49.725 27.143 -24.007 1.00 39.37 422 GLN D C 1
ATOM 7182 O O . GLN D 1 191 ? -49.371 27.773 -25.024 1.00 40.09 422 GLN D O 1
ATOM 7188 N N . LEU D 1 192 ? -50.909 26.541 -23.863 1.00 40.09 423 LEU D N 1
ATOM 7189 C CA . LEU D 1 192 ? -52.088 26.709 -24.747 1.00 43.18 423 LEU D CA 1
ATOM 7190 C C . LEU D 1 192 ? -53.337 26.651 -23.865 1.00 45.98 423 LEU D C 1
ATOM 7191 O O . LEU D 1 192 ? -53.399 25.728 -23.030 1.00 53.50 423 LEU D O 1
ATOM 7196 N N . THR D 1 193 ? -54.250 27.622 -23.998 1.00 45.85 424 THR D N 1
ATOM 7197 C CA . THR D 1 193 ? -55.577 27.625 -23.314 1.00 45.81 424 THR D CA 1
ATOM 7198 C C . THR D 1 193 ? -56.674 27.400 -24.355 1.00 47.28 424 THR D C 1
ATOM 7199 O O . THR D 1 193 ? -56.388 27.552 -25.560 1.00 48.26 424 THR D O 1
ATOM 7203 N N . TYR D 1 194 ? -57.876 27.054 -23.909 1.00 48.80 425 TYR D N 1
ATOM 7204 C CA . TYR D 1 194 ? -59.044 26.818 -24.790 1.00 52.77 425 TYR D CA 1
ATOM 7205 C C . TYR D 1 194 ? -59.322 28.105 -25.575 1.00 41.95 425 TYR D C 1
ATOM 7206 O O . TYR D 1 194 ? -59.475 28.039 -26.809 1.00 40.19 425 TYR D O 1
ATOM 7215 N N . HIS D 1 195 ? -59.335 29.242 -24.884 1.00 40.61 426 HIS D N 1
ATOM 7216 C CA . HIS D 1 195 ? -59.618 30.579 -25.470 1.00 42.91 426 HIS D CA 1
ATOM 7217 C C . HIS D 1 195 ? -58.560 30.889 -26.530 1.00 40.71 426 HIS D C 1
ATOM 7218 O O . HIS D 1 195 ? -58.936 31.320 -27.642 1.00 43.86 426 HIS D O 1
ATOM 7225 N N . GLY D 1 196 ? -57.289 30.636 -26.211 1.00 40.87 427 GLY D N 1
ATOM 7226 C CA . GLY D 1 196 ? -56.176 30.882 -27.143 1.00 35.19 427 GLY D CA 1
ATOM 7227 C C . GLY D 1 196 ? -56.367 30.095 -28.409 1.00 36.01 427 GLY D C 1
ATOM 7228 O O . GLY D 1 196 ? -56.166 30.668 -29.504 1.00 37.58 427 GLY D O 1
ATOM 7229 N N . LEU D 1 197 ? -56.789 28.831 -28.272 1.00 40.53 428 LEU D N 1
ATOM 7230 C CA . LEU D 1 197 ? -57.013 27.910 -29.422 1.00 40.02 428 LEU D CA 1
ATOM 7231 C C . LEU D 1 197 ? -58.175 28.412 -30.290 1.00 38.33 428 LEU D C 1
ATOM 7232 O O . LEU D 1 197 ? -58.041 28.393 -31.544 1.00 41.04 428 LEU D O 1
ATOM 7237 N N . CYS D 1 198 ? -59.264 28.894 -29.681 1.00 42.24 429 CYS D N 1
ATOM 7238 C CA . CYS D 1 198 ? -60.417 29.475 -30.432 1.00 41.94 429 CYS D CA 1
ATOM 7239 C C . CYS D 1 198 ? -59.951 30.731 -31.170 1.00 39.42 429 CYS D C 1
ATOM 7240 O O . CYS D 1 198 ? -60.237 30.831 -32.405 1.00 34.76 429 CYS D O 1
ATOM 7243 N N . GLU D 1 199 ? -59.154 31.592 -30.512 1.00 39.31 430 GLU D N 1
ATOM 7244 C CA . GLU D 1 199 ? -58.656 32.864 -31.127 1.00 39.53 430 GLU D CA 1
ATOM 7245 C C . GLU D 1 199 ? -57.712 32.550 -32.286 1.00 36.95 430 GLU D C 1
ATOM 7246 O O . GLU D 1 199 ? -57.763 33.217 -33.355 1.00 37.54 430 GLU D O 1
ATOM 7252 N N . LEU D 1 200 ? -56.833 31.573 -32.066 1.00 41.34 431 LEU D N 1
ATOM 7253 C CA . LEU D 1 200 ? -55.830 31.116 -33.059 1.00 41.47 431 LEU D CA 1
ATOM 7254 C C . LEU D 1 200 ? -56.565 30.549 -34.276 1.00 34.26 431 LEU D C 1
ATOM 7255 O O . LEU D 1 200 ? -56.221 30.919 -35.437 1.00 38.82 431 LEU D O 1
ATOM 7260 N N . THR D 1 201 ? -57.547 29.682 -34.031 1.00 36.94 432 THR D N 1
ATOM 7261 C CA . THR D 1 201 ? -58.406 29.090 -35.094 1.00 40.16 432 THR D CA 1
ATOM 7262 C C . THR D 1 201 ? -59.071 30.219 -35.889 1.00 39.59 432 THR D C 1
ATOM 7263 O O . THR D 1 201 ? -58.958 30.150 -37.142 1.00 40.26 432 THR D O 1
ATOM 7267 N N . SER D 1 202 ? -59.672 31.228 -35.218 1.00 40.42 433 SER D N 1
ATOM 7268 C CA . SER D 1 202 ? -60.330 32.406 -35.872 1.00 42.10 433 SER D CA 1
ATOM 7269 C C . SER D 1 202 ? -59.285 33.226 -36.639 1.00 41.75 433 SER D C 1
ATOM 7270 O O . SER D 1 202 ? -59.556 33.627 -37.797 1.00 42.86 433 SER D O 1
ATOM 7273 N N . THR D 1 203 ? -58.137 33.510 -36.013 1.00 39.90 434 THR D N 1
ATOM 7274 C CA . THR D 1 203 ? -57.166 34.496 -36.545 1.00 36.11 434 THR D CA 1
ATOM 7275 C C . THR D 1 203 ? -56.450 33.950 -37.783 1.00 37.55 434 THR D C 1
ATOM 7276 O O . THR D 1 203 ? -56.297 34.705 -38.748 1.00 39.54 434 THR D O 1
ATOM 7280 N N . VAL D 1 204 ? -55.946 32.716 -37.746 1.00 38.84 435 VAL D N 1
ATOM 7281 C CA . VAL D 1 204 ? -55.168 32.141 -38.883 1.00 34.49 435 VAL D CA 1
ATOM 7282 C C . VAL D 1 204 ? -56.151 31.918 -40.036 1.00 35.98 435 VAL D C 1
ATOM 7283 O O . VAL D 1 204 ? -57.287 31.547 -39.776 1.00 38.32 435 VAL D O 1
ATOM 7287 N N . GLN D 1 205 ? -55.705 32.114 -41.268 1.00 38.63 436 GLN D N 1
ATOM 7288 C CA . GLN D 1 205 ? -56.575 32.070 -42.461 1.00 43.34 436 GLN D CA 1
ATOM 7289 C C . GLN D 1 205 ? -56.313 30.771 -43.221 1.00 41.00 436 GLN D C 1
ATOM 7290 O O . GLN D 1 205 ? -55.199 30.245 -43.214 1.00 37.22 436 GLN D O 1
ATOM 7296 N N . GLU D 1 206 ? -57.368 30.280 -43.826 1.00 39.91 437 GLU D N 1
ATOM 7297 C CA . GLU D 1 206 ? -57.405 29.073 -44.664 1.00 41.75 437 GLU D CA 1
ATOM 7298 C C . GLU D 1 206 ? -56.149 29.100 -45.556 1.00 42.61 437 GLU D C 1
ATOM 7299 O O . GLU D 1 206 ? -55.938 30.122 -46.218 1.00 44.81 437 GLU D O 1
ATOM 7305 N N . GLY D 1 207 ? -55.280 28.073 -45.484 1.00 37.25 438 GLY D N 1
ATOM 7306 C CA . GLY D 1 207 ? -54.046 27.952 -46.285 1.00 35.36 438 GLY D CA 1
ATOM 7307 C C . GLY D 1 207 ? -52.896 28.866 -45.840 1.00 36.86 438 GLY D C 1
ATOM 7308 O O . GLY D 1 207 ? -51.873 28.901 -46.540 1.00 36.55 438 GLY D O 1
ATOM 7309 N N . GLU D 1 208 ? -53.002 29.592 -44.733 1.00 34.35 439 GLU D N 1
ATOM 7310 C CA . GLU D 1 208 ? -51.855 30.409 -44.246 1.00 39.37 439 GLU D CA 1
ATOM 7311 C C . GLU D 1 208 ? -50.727 29.479 -43.749 1.00 39.50 439 GLU D C 1
ATOM 7312 O O . GLU D 1 208 ? -51.036 28.455 -43.099 1.00 35.53 439 GLU D O 1
ATOM 7318 N N . LEU D 1 209 ? -49.473 29.815 -44.084 1.00 38.08 440 LEU D N 1
ATOM 7319 C CA . LEU D 1 209 ? -48.244 29.151 -43.590 1.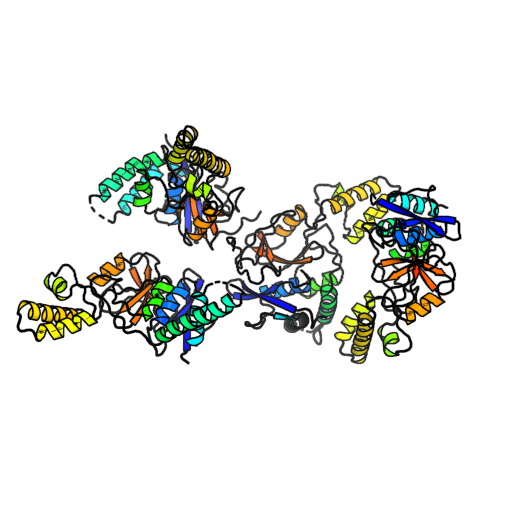00 37.01 440 LEU D CA 1
ATOM 7320 C C . LEU D 1 209 ? -47.635 30.069 -42.531 1.00 38.62 440 LEU D C 1
ATOM 7321 O O . LEU D 1 209 ? -47.337 31.244 -42.843 1.00 34.29 440 LEU D O 1
ATOM 7326 N N . CYS D 1 210 ? -47.509 29.569 -41.305 1.00 38.63 441 CYS D N 1
ATOM 7327 C CA . CYS D 1 210 ? -47.016 30.363 -40.167 1.00 37.22 441 CYS D CA 1
ATOM 7328 C C . CYS D 1 210 ? -46.325 29.453 -39.159 1.00 39.64 441 CYS D C 1
ATOM 7329 O O . CYS D 1 210 ? -46.212 28.229 -39.423 1.00 36.63 441 CYS D O 1
ATOM 7332 N N . VAL D 1 211 ? -45.799 30.067 -38.100 1.00 32.13 442 VAL D N 1
ATOM 7333 C CA . VAL D 1 211 ? -45.021 29.391 -37.042 1.00 31.60 442 VAL D CA 1
ATOM 7334 C C . VAL D 1 211 ? -45.823 29.514 -35.767 1.00 28.98 442 VAL D C 1
ATOM 7335 O O . VAL D 1 211 ? -46.312 30.574 -35.520 1.00 29.40 442 VAL D O 1
ATOM 7339 N N . PHE D 1 212 ? -45.974 28.408 -35.063 1.00 30.09 443 PHE D N 1
ATOM 7340 C CA . PHE D 1 212 ? -46.664 28.305 -33.769 1.00 29.79 443 PHE D CA 1
ATOM 7341 C C . PHE D 1 212 ? -45.639 28.047 -32.671 1.00 31.19 443 PHE D C 1
ATOM 7342 O O . PHE D 1 212 ? -44.841 27.133 -32.816 1.00 35.50 443 PHE D O 1
ATOM 7350 N N . PHE D 1 213 ? -45.765 28.766 -31.552 1.00 37.16 444 PHE D N 1
ATOM 7351 C CA . PHE D 1 213 ? -44.890 28.677 -30.362 1.00 37.71 444 PHE D CA 1
ATOM 7352 C C . PHE D 1 213 ? -45.667 28.058 -29.201 1.00 37.99 444 PHE D C 1
ATOM 7353 O O . PHE D 1 213 ? -46.787 28.495 -28.911 1.00 35.20 444 PHE D O 1
ATOM 7361 N N . ARG D 1 214 ? -45.031 27.104 -28.515 1.00 36.15 445 ARG D N 1
ATOM 7362 C CA . ARG D 1 214 ? -45.552 26.447 -27.294 1.00 37.12 445 ARG D CA 1
ATOM 7363 C C . ARG D 1 214 ? -44.409 25.667 -26.633 1.00 39.69 445 ARG D C 1
ATOM 7364 O O . ARG D 1 214 ? -43.639 25.020 -27.401 1.00 42.36 445 ARG D O 1
ATOM 7372 N N . ASN D 1 215 ? -44.266 25.777 -25.300 1.00 43.13 446 ASN D N 1
ATOM 7373 C CA . ASN D 1 215 ? -43.272 25.042 -24.466 1.00 47.44 446 ASN D CA 1
ATOM 7374 C C . ASN D 1 215 ? -41.875 25.141 -25.100 1.00 46.83 446 ASN D C 1
ATOM 7375 O O . ASN D 1 215 ? -41.230 24.107 -25.269 1.00 46.59 446 ASN D O 1
ATOM 7380 N N . ASN D 1 216 ? -41.481 26.338 -25.536 1.00 48.69 447 ASN D N 1
ATOM 7381 C CA . ASN D 1 216 ? -40.149 26.648 -26.116 1.00 53.71 447 ASN D CA 1
ATOM 7382 C C . ASN D 1 216 ? -39.898 25.873 -27.407 1.00 52.10 447 ASN D C 1
ATOM 7383 O O . ASN D 1 216 ? -38.725 25.843 -27.815 1.00 52.52 447 ASN D O 1
ATOM 7388 N N . HIS D 1 217 ? -40.957 25.367 -28.047 1.00 51.23 448 HIS D N 1
ATOM 7389 C CA . HIS D 1 217 ? -40.928 24.626 -29.337 1.00 51.99 448 HIS D CA 1
ATOM 7390 C C . HIS D 1 217 ? -41.634 25.457 -30.415 1.00 47.42 448 HIS D C 1
ATOM 7391 O O . HIS D 1 217 ? -42.673 26.047 -30.113 1.00 38.17 448 HIS D O 1
ATOM 7398 N N . PHE D 1 218 ? -41.089 25.478 -31.628 1.00 40.57 449 PHE D N 1
ATOM 7399 C CA . PHE D 1 218 ? -41.658 26.163 -32.805 1.00 42.40 449 PHE D CA 1
ATOM 7400 C C . PHE D 1 218 ? -42.118 25.087 -33.790 1.00 42.30 449 PHE D C 1
ATOM 7401 O O . PHE D 1 218 ? -41.371 24.132 -34.034 1.00 40.42 449 PHE D O 1
ATOM 7409 N N . SER D 1 219 ? -43.313 25.256 -34.342 1.00 38.15 450 SER D N 1
ATOM 7410 C CA . SER D 1 219 ? -43.912 24.343 -35.343 1.00 36.64 450 SER D CA 1
ATOM 7411 C C . SER D 1 219 ? -44.347 25.126 -36.583 1.00 34.43 450 SER D C 1
ATOM 7412 O O . SER D 1 219 ? -44.687 26.337 -36.475 1.00 33.07 450 SER D O 1
ATOM 7415 N N . THR D 1 220 ? -44.315 24.475 -37.730 1.00 29.35 451 THR D N 1
ATOM 7416 C CA . THR D 1 220 ? -44.965 24.986 -38.955 1.00 32.92 451 THR D CA 1
ATOM 7417 C C . THR D 1 220 ? -46.467 24.683 -38.864 1.00 34.00 451 THR D C 1
ATOM 7418 O O . THR D 1 220 ? -46.867 23.507 -38.627 1.00 34.15 451 THR D O 1
ATOM 7422 N N . MET D 1 221 ? -47.286 25.713 -39.021 1.00 34.01 452 MET D N 1
ATOM 7423 C CA . MET D 1 221 ? -48.741 25.593 -38.786 1.00 33.45 452 MET D CA 1
ATOM 7424 C C . MET D 1 221 ? -49.478 26.060 -40.035 1.00 35.58 452 MET D C 1
ATOM 7425 O O . MET D 1 221 ? -48.998 26.984 -40.737 1.00 32.16 452 MET D O 1
ATOM 7430 N N . THR D 1 222 ? -50.607 25.418 -40.317 1.00 32.21 453 THR D N 1
ATOM 7431 C CA . THR D 1 222 ? -51.521 25.875 -41.370 1.00 31.54 453 THR D CA 1
ATOM 7432 C C . THR D 1 222 ? -52.928 25.671 -40.865 1.00 31.02 453 THR D C 1
ATOM 7433 O O . THR D 1 222 ? -53.107 25.238 -39.703 1.00 31.05 453 THR D O 1
ATOM 7437 N N . LYS D 1 223 ? -53.884 26.072 -41.681 1.00 33.39 454 LYS D N 1
ATOM 7438 C CA . LYS D 1 223 ? -55.320 25.883 -41.386 1.00 34.11 454 LYS D CA 1
ATOM 7439 C C . LYS D 1 223 ? -55.973 25.321 -42.647 1.00 34.39 454 LYS D C 1
ATOM 7440 O O . LYS D 1 223 ? -55.730 25.875 -43.730 1.00 30.89 454 LYS D O 1
ATOM 7446 N N . TYR D 1 224 ? -56.754 24.250 -42.508 1.00 35.64 455 TYR D N 1
ATOM 7447 C CA . TYR D 1 224 ? -57.443 23.579 -43.648 1.00 35.70 455 TYR D CA 1
ATOM 7448 C C . TYR D 1 224 ? -58.864 23.241 -43.199 1.00 36.51 455 TYR D C 1
ATOM 7449 O O . TYR D 1 224 ? -59.039 22.557 -42.152 1.00 32.01 455 TYR D O 1
ATOM 7458 N N . LYS D 1 225 ? -59.845 23.821 -43.902 1.00 38.45 456 LYS D N 1
ATOM 7459 C CA . LYS D 1 225 ? -61.303 23.676 -43.624 1.00 39.47 456 LYS D CA 1
ATOM 7460 C C . LYS D 1 225 ? -61.571 23.924 -42.149 1.00 36.60 456 LYS D C 1
ATOM 7461 O O . LYS D 1 225 ? -62.191 23.046 -41.519 1.00 38.25 456 LYS D O 1
ATOM 7467 N N . GLY D 1 226 ? -61.093 25.062 -41.643 1.00 32.78 457 GLY D N 1
ATOM 7468 C CA . GLY D 1 226 ? -61.438 25.621 -40.317 1.00 33.27 457 GLY D CA 1
ATOM 7469 C C . GLY D 1 226 ? -60.640 24.994 -39.189 1.00 36.82 457 GLY D C 1
ATOM 7470 O O . GLY D 1 226 ? -60.936 25.306 -38.013 1.00 35.00 457 GLY D O 1
ATOM 7471 N N . GLN D 1 227 ? -59.719 24.079 -39.520 1.00 40.42 458 GLN D N 1
ATOM 7472 C CA . GLN D 1 227 ? -58.937 23.303 -38.518 1.00 44.08 458 GLN D CA 1
ATOM 7473 C C . GLN D 1 227 ? -57.455 23.664 -38.613 1.00 35.31 458 GLN D C 1
ATOM 7474 O O . GLN D 1 227 ? -56.911 23.680 -39.761 1.00 30.70 458 GLN D O 1
ATOM 7480 N N . LEU D 1 228 ? -56.818 23.855 -37.457 1.00 30.50 459 LEU D N 1
ATOM 7481 C CA . LEU D 1 228 ? -55.346 24.079 -37.386 1.00 32.58 459 LEU D CA 1
ATOM 7482 C C . LEU D 1 228 ? -54.622 22.724 -37.421 1.00 30.50 459 LEU D C 1
ATOM 7483 O O . LEU D 1 228 ? -55.106 21.771 -36.806 1.00 29.61 459 LEU D O 1
ATOM 7488 N N . TYR D 1 229 ? -53.530 22.646 -38.182 1.00 32.95 460 TYR D N 1
ATOM 7489 C CA . TYR D 1 229 ? -52.650 21.451 -38.308 1.00 34.60 460 TYR D CA 1
ATOM 7490 C C . TYR D 1 229 ? -51.182 21.889 -38.143 1.00 35.35 460 TYR D C 1
ATOM 7491 O O . TYR D 1 229 ? -50.809 22.969 -38.647 1.00 33.05 460 TYR D O 1
ATOM 7500 N N . LEU D 1 230 ? -50.386 21.085 -37.431 1.00 35.95 461 LEU D N 1
ATOM 7501 C CA . LEU D 1 230 ? -48.916 21.244 -37.264 1.00 31.99 461 LEU D CA 1
ATOM 7502 C C . LEU D 1 230 ? -48.194 20.245 -38.176 1.00 32.40 461 LEU D C 1
ATOM 7503 O O . LEU D 1 230 ? -48.610 19.089 -38.212 1.00 32.90 461 LEU D O 1
ATOM 7508 N N . LEU D 1 231 ? -47.145 20.668 -38.876 1.00 30.27 462 LEU D N 1
ATOM 7509 C CA . LEU D 1 231 ? -46.323 19.793 -39.745 1.00 30.94 462 LEU D CA 1
ATOM 7510 C C . LEU D 1 231 ? -45.603 18.771 -38.857 1.00 33.89 462 LEU D C 1
ATOM 7511 O O . LEU D 1 231 ? -45.088 19.179 -37.820 1.00 33.10 462 LEU D O 1
ATOM 7516 N N . VAL D 1 232 ? -45.651 17.475 -39.193 1.00 36.01 463 VAL D N 1
ATOM 7517 C CA . VAL D 1 232 ? -44.956 16.404 -38.413 1.00 35.23 463 VAL D CA 1
ATOM 7518 C C . VAL D 1 232 ? -43.520 16.313 -38.954 1.00 33.02 463 VAL D C 1
ATOM 7519 O O . VAL D 1 232 ? -43.306 16.020 -40.164 1.00 32.28 463 VAL D O 1
ATOM 7523 N N . THR D 1 233 ? -42.571 16.690 -38.115 1.00 33.96 464 THR D N 1
ATOM 7524 C CA . THR D 1 233 ? -41.125 16.762 -38.433 1.00 37.55 464 THR D CA 1
ATOM 7525 C C . THR D 1 233 ? -40.372 15.690 -37.638 1.00 40.47 464 THR D C 1
ATOM 7526 O O . THR D 1 233 ? -39.122 15.638 -37.763 1.00 42.14 464 THR D O 1
ATOM 7530 N N . ASP D 1 234 ? -41.093 14.902 -36.840 1.00 43.48 465 ASP D N 1
ATOM 7531 C CA . ASP D 1 234 ? -40.552 13.765 -36.042 1.00 50.81 465 ASP D CA 1
ATOM 7532 C C . ASP D 1 234 ? -39.825 12.791 -36.985 1.00 53.85 465 ASP D C 1
ATOM 7533 O O . ASP D 1 234 ? -40.468 12.318 -37.973 1.00 45.70 465 ASP D O 1
ATOM 7538 N N . GLN D 1 235 ? -38.537 12.523 -36.688 1.00 57.97 466 GLN D N 1
ATOM 7539 C CA . GLN D 1 235 ? -37.601 11.627 -37.437 1.00 58.87 466 GLN D CA 1
ATOM 7540 C C . GLN D 1 235 ? -38.275 10.278 -37.745 1.00 53.52 466 GLN D C 1
ATOM 7541 O O . GLN D 1 235 ? -38.127 9.784 -38.879 1.00 50.31 466 GLN D O 1
ATOM 7543 N N . GLY D 1 236 ? -39.027 9.728 -36.786 1.00 49.74 467 GLY D N 1
ATOM 7544 C CA . GLY D 1 236 ? -39.821 8.489 -36.937 1.00 52.26 467 GLY D CA 1
ATOM 7545 C C . GLY D 1 236 ? -40.737 8.463 -38.166 1.00 53.89 467 GLY D C 1
ATOM 7546 O O . GLY D 1 236 ? -41.153 7.359 -38.567 1.00 51.62 467 GLY D O 1
ATOM 7547 N N . PHE D 1 237 ? -41.098 9.597 -38.766 1.00 49.50 468 PHE D N 1
ATOM 7548 C CA . PHE D 1 237 ? -42.140 9.605 -39.826 1.00 46.56 468 PHE D CA 1
ATOM 7549 C C . PHE D 1 237 ? -41.541 10.051 -41.155 1.00 46.04 468 PHE D C 1
ATOM 7550 O O . PHE D 1 237 ? -42.306 10.220 -42.132 1.00 44.41 468 PHE D O 1
ATOM 7558 N N . LEU D 1 238 ? -40.215 10.174 -41.200 1.00 45.43 469 LEU D N 1
ATOM 7559 C CA . LEU D 1 238 ? -39.459 10.526 -42.433 1.00 48.59 469 LEU D CA 1
ATOM 7560 C C . LEU D 1 238 ? -39.980 9.686 -43.608 1.00 45.58 469 LEU D C 1
ATOM 7561 O O . LEU D 1 238 ? -40.164 10.259 -44.679 1.00 41.90 469 LEU D O 1
ATOM 7566 N N . THR D 1 239 ? -40.223 8.389 -43.394 1.00 49.07 470 THR D N 1
ATOM 7567 C CA . THR D 1 239 ? -40.535 7.378 -44.449 1.00 53.17 470 THR D CA 1
ATOM 7568 C C . THR D 1 239 ? -42.046 7.201 -44.637 1.00 51.38 470 THR D C 1
ATOM 7569 O O . THR D 1 239 ? -42.434 6.570 -45.624 1.00 49.88 470 THR D O 1
ATOM 7572 N N . GLU D 1 240 ? -42.858 7.736 -43.725 1.00 51.83 471 GLU D N 1
ATOM 7573 C CA . GLU D 1 240 ? -44.319 7.487 -43.657 1.00 47.91 471 GLU D CA 1
ATOM 7574 C C . GLU D 1 240 ? -45.070 8.592 -44.416 1.00 45.99 471 GLU D C 1
ATOM 7575 O O . GLU D 1 240 ? -45.249 9.690 -43.848 1.00 45.05 471 GLU D O 1
ATOM 7581 N N . GLU D 1 241 ? -45.469 8.311 -45.659 1.00 48.49 472 GLU D N 1
ATOM 7582 C CA . GLU D 1 241 ? -46.306 9.189 -46.533 1.00 55.18 472 GLU D CA 1
ATOM 7583 C C . GLU D 1 241 ? -47.647 9.501 -45.845 1.00 52.37 472 GLU D C 1
ATOM 7584 O O . GLU D 1 241 ? -48.221 10.583 -46.108 1.00 53.54 472 GLU D O 1
ATOM 7590 N N . LYS D 1 242 ? -48.153 8.582 -45.022 1.00 47.24 473 LYS D N 1
ATOM 7591 C CA . LYS D 1 242 ? -49.497 8.689 -44.398 1.00 53.34 473 LYS D CA 1
ATOM 7592 C C . LYS D 1 242 ? -49.495 9.756 -43.299 1.00 52.91 473 LYS D C 1
ATOM 7593 O O . LYS D 1 242 ? -50.611 10.092 -42.825 1.00 52.33 473 LYS D O 1
ATOM 7599 N N . VAL D 1 243 ? -48.323 10.181 -42.811 1.00 44.35 474 VAL D N 1
ATOM 7600 C CA . VAL D 1 243 ? -48.290 11.012 -41.574 1.00 43.71 474 VAL D CA 1
ATOM 7601 C C . VAL D 1 243 ? -47.535 12.305 -41.863 1.00 43.72 474 VAL D C 1
ATOM 7602 O O . VAL D 1 243 ? -46.299 12.332 -41.753 1.00 42.97 474 VAL D O 1
ATOM 7606 N N . VAL D 1 244 ? -48.276 13.354 -42.206 1.00 39.18 475 VAL D N 1
ATOM 7607 C CA . VAL D 1 244 ? -47.680 14.636 -42.674 1.00 38.13 475 VAL D CA 1
ATOM 7608 C C . VAL D 1 244 ? -48.120 15.753 -41.735 1.00 38.59 475 VAL D C 1
ATOM 7609 O O . VAL D 1 244 ? -47.256 16.594 -41.401 1.00 40.46 475 VAL D O 1
ATOM 7613 N N . TRP D 1 245 ? -49.403 15.782 -41.355 1.00 33.28 476 TRP D N 1
ATOM 7614 C CA . TRP D 1 245 ? -50.028 16.867 -40.546 1.00 33.26 476 TRP D CA 1
ATOM 7615 C C . TRP D 1 245 ? -50.672 16.251 -39.311 1.00 34.23 476 TRP D C 1
ATOM 7616 O O . TRP D 1 245 ? -51.195 15.137 -39.412 1.00 39.65 476 TRP D O 1
ATOM 7627 N N . GLU D 1 246 ? -50.647 16.959 -38.199 1.00 31.03 477 GLU D N 1
ATOM 7628 C CA . GLU D 1 246 ? -51.335 16.548 -36.955 1.00 31.45 477 GLU D CA 1
ATOM 7629 C C . GLU D 1 246 ? -52.320 17.665 -36.609 1.00 37.93 477 GLU D C 1
ATOM 7630 O O . GLU D 1 246 ? -51.899 18.870 -36.525 1.00 34.40 477 GLU D O 1
ATOM 7636 N N . SER D 1 247 ? -53.587 17.325 -36.410 1.00 38.73 478 SER D N 1
ATOM 7637 C CA . SER D 1 247 ? -54.598 18.347 -36.043 1.00 39.70 478 SER D CA 1
ATOM 7638 C C . SER D 1 247 ? -54.249 18.947 -34.660 1.00 39.63 478 SER D C 1
ATOM 7639 O O . SER D 1 247 ? -53.692 18.253 -33.818 1.00 38.27 478 SER D O 1
ATOM 7642 N N . LEU D 1 248 ? -54.522 20.234 -34.457 1.00 40.83 479 LEU D N 1
ATOM 7643 C CA . LEU D 1 248 ? -54.480 20.897 -33.130 1.00 42.66 479 LEU D CA 1
ATOM 7644 C C . LEU D 1 248 ? -55.921 21.311 -32.783 1.00 47.84 479 LEU D C 1
ATOM 7645 O O . LEU D 1 248 ? -56.296 22.469 -33.067 1.00 49.44 479 LEU D O 1
ATOM 7650 N N . HIS D 1 249 ? -56.724 20.385 -32.257 1.00 51.49 480 HIS D N 1
ATOM 7651 C CA . HIS D 1 249 ? -58.192 20.568 -32.048 1.00 61.71 480 HIS D CA 1
ATOM 7652 C C . HIS D 1 249 ? -58.520 20.652 -30.555 1.00 54.83 480 HIS D C 1
ATOM 7653 O O . HIS D 1 249 ? -59.674 20.945 -30.237 1.00 63.07 480 HIS D O 1
ATOM 7660 N N . ASN D 1 250 ? -57.537 20.462 -29.679 1.00 56.32 481 ASN D N 1
ATOM 7661 C CA . ASN D 1 250 ? -57.725 20.629 -28.214 1.00 57.77 481 ASN D CA 1
ATOM 7662 C C . ASN D 1 250 ? -56.391 20.995 -27.576 1.00 51.19 481 ASN D C 1
ATOM 7663 O O . ASN D 1 250 ? -55.341 20.883 -28.242 1.00 52.92 481 ASN D O 1
ATOM 7668 N N . VAL D 1 251 ? -56.447 21.340 -26.297 1.00 55.07 482 VAL D N 1
ATOM 7669 C CA . VAL D 1 251 ? -55.273 21.797 -25.505 1.00 59.86 482 VAL D CA 1
ATOM 7670 C C . VAL D 1 251 ? -54.560 20.564 -24.932 1.00 66.08 482 VAL D C 1
ATOM 7671 O O . VAL D 1 251 ? -53.312 20.523 -25.024 1.00 61.14 482 VAL D O 1
ATOM 7675 N N . ASP D 1 252 ? -55.322 19.611 -24.376 1.00 74.44 483 ASP D N 1
ATOM 7676 C CA . ASP D 1 252 ? -54.828 18.373 -23.708 1.00 78.58 483 ASP D CA 1
ATOM 7677 C C . ASP D 1 252 ? -55.139 17.167 -24.600 1.00 81.30 483 ASP D C 1
ATOM 7678 O O . ASP D 1 252 ? -56.268 17.097 -25.127 1.00 83.77 483 ASP D O 1
ATOM 7680 N N . GLY D 1 253 ? -54.179 16.253 -24.750 1.00 80.73 484 GLY D N 1
ATOM 7681 C CA . GLY D 1 253 ? -54.381 14.946 -25.406 1.00 80.76 484 GLY D CA 1
ATOM 7682 C C . GLY D 1 253 ? -53.711 14.879 -26.765 1.00 81.45 484 GLY D C 1
ATOM 7683 O O . GLY D 1 253 ? -52.827 15.724 -27.036 1.00 79.20 484 GLY D O 1
ATOM 7684 N N . ASP D 1 254 ? -54.116 13.909 -27.592 1.00 76.99 485 ASP D N 1
ATOM 7685 C CA . ASP D 1 254 ? -53.513 13.649 -28.927 1.00 73.92 485 ASP D CA 1
ATOM 7686 C C . ASP D 1 254 ? -54.392 14.300 -30.009 1.00 70.72 485 ASP D C 1
ATOM 7687 O O . ASP D 1 254 ? -55.629 14.428 -29.824 1.00 69.08 485 ASP D O 1
ATOM 7689 N N . GLY D 1 255 ? -53.768 14.748 -31.097 1.00 62.72 486 GLY D N 1
ATOM 7690 C CA . GLY D 1 255 ? -54.484 15.172 -32.313 1.00 63.03 486 GLY D CA 1
ATOM 7691 C C . GLY D 1 255 ? -54.867 13.967 -33.158 1.00 61.35 486 GLY D C 1
ATOM 7692 O O . GLY D 1 255 ? -54.821 12.828 -32.645 1.00 68.67 486 GLY D O 1
ATOM 7693 N N . ASN D 1 256 ? -55.266 14.214 -34.399 1.00 48.76 487 ASN D N 1
ATOM 7694 C CA . ASN D 1 256 ? -55.324 13.195 -35.466 1.00 46.56 487 ASN D CA 1
ATOM 7695 C C . ASN D 1 256 ? -54.110 13.407 -36.366 1.00 45.36 487 ASN D C 1
ATOM 7696 O O . ASN D 1 256 ? -53.829 14.585 -36.706 1.00 43.77 487 ASN D O 1
ATOM 7701 N N . PHE D 1 257 ? -53.439 12.331 -36.769 1.00 36.78 488 PHE D N 1
ATOM 7702 C CA . PHE D 1 257 ? -52.480 12.366 -37.901 1.00 39.11 488 PHE D CA 1
ATOM 7703 C C . PHE D 1 257 ? -53.242 12.230 -39.227 1.00 38.60 488 PHE D C 1
ATOM 7704 O O . PHE D 1 257 ? -54.233 11.471 -39.310 1.00 43.81 488 PHE D O 1
ATOM 7712 N N . CYS D 1 258 ? -52.788 12.951 -40.252 1.00 33.79 489 CYS D N 1
ATOM 7713 C CA . CYS D 1 258 ? -53.389 12.988 -41.601 1.00 36.57 489 CYS D CA 1
ATOM 7714 C C . CYS D 1 258 ? -52.280 13.069 -42.634 1.00 32.69 489 CYS D C 1
ATOM 7715 O O . CYS D 1 258 ? -51.137 13.406 -42.271 1.00 35.74 489 CYS D O 1
ATOM 7718 N N . ASP D 1 259 ? -52.612 12.768 -43.877 1.00 34.18 490 ASP D N 1
ATOM 7719 C CA . ASP D 1 259 ? -51.630 12.741 -44.980 1.00 34.45 490 ASP D CA 1
ATOM 7720 C C . ASP D 1 259 ? -51.463 14.150 -45.567 1.00 31.91 490 ASP D C 1
ATOM 7721 O O . ASP D 1 259 ? -51.981 15.105 -44.995 1.00 29.96 490 ASP D O 1
ATOM 7726 N N . SER D 1 260 ? -50.790 14.241 -46.714 1.00 36.85 491 SER D N 1
ATOM 7727 C CA . SER D 1 260 ? -50.522 15.490 -47.478 1.00 38.01 491 SER D CA 1
ATOM 7728 C C . SER D 1 260 ? -51.833 16.216 -47.794 1.00 41.95 491 SER D C 1
ATOM 7729 O O . SER D 1 260 ? -51.837 17.455 -47.794 1.00 39.88 491 SER D O 1
ATOM 7732 N N . GLU D 1 261 ? -52.930 15.482 -47.985 1.00 41.70 492 GLU D N 1
ATOM 7733 C CA . GLU D 1 261 ? -54.236 16.073 -48.350 1.00 42.45 492 GLU D CA 1
ATOM 7734 C C . GLU D 1 261 ? -55.139 16.197 -47.125 1.00 41.40 492 GLU D C 1
ATOM 7735 O O . GLU D 1 261 ? -56.342 16.432 -47.331 1.00 41.59 492 GLU D O 1
ATOM 7741 N N . PHE D 1 262 ? -54.581 16.081 -45.925 1.00 32.30 493 PHE D N 1
ATOM 7742 C CA . PHE D 1 262 ? -55.311 16.171 -44.632 1.00 33.34 493 PHE D CA 1
ATOM 7743 C C . PHE D 1 262 ? -56.371 15.058 -44.449 1.00 38.19 493 PHE D C 1
ATOM 7744 O O . PHE D 1 262 ? -57.326 15.261 -43.684 1.00 41.99 493 PHE D O 1
ATOM 7752 N N . HIS D 1 263 ? -56.185 13.877 -45.032 1.00 37.27 494 HIS D N 1
ATOM 7753 C CA . HIS D 1 263 ? -57.066 12.699 -44.771 1.00 36.82 494 HIS D CA 1
ATOM 7754 C C . HIS D 1 263 ? -56.509 11.814 -43.657 1.00 39.46 494 HIS D C 1
ATOM 7755 O O . HIS D 1 263 ? -55.281 11.582 -43.609 1.00 36.95 494 HIS D O 1
ATOM 7762 N N . LEU D 1 264 ? -57.398 11.345 -42.787 1.00 40.32 495 LEU D N 1
ATOM 7763 C CA . LEU D 1 264 ? -57.170 10.179 -41.895 1.00 40.43 495 LEU D CA 1
ATOM 7764 C C . LEU D 1 264 ? -56.584 9.025 -42.713 1.00 41.08 495 LEU D C 1
ATOM 7765 O O . LEU D 1 264 ? -57.019 8.822 -43.874 1.00 40.68 495 LEU D O 1
ATOM 7770 N N . ARG D 1 265 ? -55.638 8.290 -42.147 1.00 45.60 496 ARG D N 1
ATOM 7771 C CA . ARG D 1 265 ? -55.134 7.047 -42.785 1.00 51.27 496 ARG D CA 1
ATOM 7772 C C . ARG D 1 265 ? -55.073 5.969 -41.715 1.00 50.18 496 ARG D C 1
ATOM 7773 O O . ARG D 1 265 ? -54.862 6.275 -40.548 1.00 44.11 496 ARG D O 1
ATOM 7781 N N . PRO D 1 266 ? -55.233 4.677 -42.085 1.00 58.06 497 PRO D N 1
ATOM 7782 C CA . PRO D 1 266 ? -55.249 3.602 -41.096 1.00 60.51 497 PRO D CA 1
ATOM 7783 C C . PRO D 1 266 ? -53.834 3.448 -40.553 1.00 64.55 497 PRO D C 1
ATOM 7784 O O . PRO D 1 266 ? -52.879 3.782 -41.254 1.00 61.29 497 PRO D O 1
ATOM 7788 N N . PRO D 1 267 ? -53.651 2.955 -39.304 1.00 77.12 498 PRO D N 1
ATOM 7789 C CA . PRO D 1 267 ? -52.327 2.894 -38.669 1.00 79.44 498 PRO D CA 1
ATOM 7790 C C . PRO D 1 267 ? -51.188 2.437 -39.602 1.00 74.08 498 PRO D C 1
ATOM 7791 O O . PRO D 1 267 ? -50.977 1.283 -39.965 1.00 71.95 498 PRO D O 1
#

B-factor: mean 47.56, std 16.88, range [22.28, 131.78]

InterPro domains:
  IPR007518 MINDY deubiquitinase [PTHR18063] (113-618)
  IPR033979 MINDY deubiquitinase domain [PF04424] (242-493)

Solvent-accessible surface area: 49762 Å² total; per-residue (Å²): 164,147,13,64,4,68,11,12,67,10,101,18,128,139,96,72,0,2,2,0,2,36,19,148,65,11,39,19,11,1,3,4,0,0,1,7,3,1,0,32,89,129,10,120,9,60,107,92,29,128,97,3,24,9,70,74,0,21,58,57,0,7,92,37,2,62,126,48,103,133,131,79,60,51,54,88,12,66,84,0,80,74,30,2,105,32,1,72,84,56,20,102,24,3,3,55,0,69,17,9,130,56,32,48,167,26,83,21,37,34,0,15,115,36,7,128,10,42,27,0,0,0,10,4,12,53,68,152,78,112,80,30,60,82,0,0,28,114,18,0,82,66,87,0,50,113,49,15,117,73,10,75,156,37,162,69,92,121,71,38,62,27,0,100,24,0,55,105,8,25,102,126,26,66,59,32,2,16,164,44,0,12,54,69,0,29,86,40,1,128,92,51,34,27,0,0,3,10,41,54,106,88,8,26,3,0,2,27,66,49,19,8,1,0,27,10,12,23,72,79,67,52,59,113,85,83,53,10,2,0,49,4,13,81,54,59,74,72,84,16,31,75,0,22,15,90,8,12,14,28,42,123,139,24,62,0,84,11,12,67,11,92,22,135,126,63,87,0,8,2,0,4,40,28,142,55,13,36,4,0,1,4,4,0,6,0,7,4,1,0,34,83,126,14,150,10,62,65,82,29,128,98,4,40,3,65,77,3,4,90,66,1,0,87,71,41,53,144,124,109,47,152,139,91,55,59,50,111,113,121,71,31,68,83,7,29,54,43,0,81,119,0,45,102,28,19,105,13,5,3,71,2,87,16,10,138,52,31,51,144,18,101,43,19,40,0,12,103,102,15,130,10,46,21,0,1,0,10,5,15,56,80,152,73,96,95,35,64,82,0,1,33,71,23,0,81,61,95,0,53,126,55,15,108,72,7,76,152,34,158,74,91,137,85,43,63,45,0,93,27,0,57,108,9,23,107,126,22,60,72,37,3,16,171,49,0,11,58,71,0,42,82,38,0,126,100,55,33,31,0,0,3,7,48,56,97,89,6,26,2,0,3,26,85,159,39,53,0,23,28,9,13,18,70,64,64,52,54,129,87,128,104,14,3,0,46,12,14,86,66,49,70,77,85,15,73,70,3,27,14,104,20,121,121,34,164,147,59,64,156,27,63,5,67,9,13,69,9,83,14,130,115,90,59,0,9,1,0,2,40,32,122,61,20,36,11,7,3,2,3,2,0,2,8,3,0,2,33,93,129,9,150,16,62,107,93,43,123,99,2,31,5,84,69,0,10,110,58,0,12,91,35,24,100,117,62,96,146,142,111,112,47,109,58,49,90,67,44,50,61,0,24,12,20,4,33,48,11,22,118,52,23,78,14,12,3,58,0,72,16,11,107,56,16,59,186,20,64,51,17,45,4,4,84,64,5,126,5,33,2,11,0,0,10,5,10,58,82,90,85,85,48,12,61,81,0,0,28,120,28,2,82,84,96,0,54,124,50,20,46,59,6,89,81,40,112,69,89,135,72,65,62,40,2,134,34,0,87,90,20,20,101,113,20,75,65,26,1,16,166,46,0,15,53,65,0,41,73,55,0,102,104,38,37,30,0,0,2,5,44,57,86,84,4,28,5,0,2,26,66,70,25,7,1,1,30,11,13,21,74,82,67,59,45,133,53,116,14,18,3,0,51,3,14,74,38,41,100,49,97,16,31,87,0,4,13,63,6,7,13,75,49,102,133,164,140,10,72,1,89,10,12,63,3,45,16,132,126,102,96,0,10,1,0,4,48,40,126,52,10,44,4,1,2,4,3,2,0,0,6,1,1,1,34,97,107,6,155,13,64,113,152,38,129,96,3,42,1,77,69,0,18,63,69,4,28,82,56,55,98,153,150,111,66,60,44,29,40,3,94,60,6,20,77,33,20,133,23,8,3,56,0,75,15,10,130,44,30,66,98,44,81,21,21,51,6,9,114,59,8,120,7,26,9,8,0,0,11,6,11,57,84,165,85,91,49,9,70,64,0,0,29,118,24,0,83,83,88,0,44,85,55,13,35,62,5,97,56,40,145,77,85,94,74,55,62,53,0,63,47,1,62,104,20,23,106,113,20,69,66,29,2,17,163,45,0,10,53,68,0,40,83,58,0,108,96,34,39,25,0,0,3,6,44,54,96,93,5,28,2,0,0,26,88,166,41,55,1,22,32,10,14,20,70,67,66,59,56,115,64,110,66,18,2,0,54,6,15,90,50,48,79,77,86,23,69,94,4,11,10,89,26,113,127,109,91,180

Foldseek 3Di:
DKDKWFWFFAQAVNDTFIATFDDPLAQFVLRLLLRLCRSVVLQDDDPVDGMDIPVVSLVSLLVSLVVVPPVVSVVLSVLLSVCVVCSSVPDPWWAWQDAQQGTDDDSNVSNCVSSVAGEGELNHDDVVPPLQCVLRPRDTPVRLVVQLVVQCPDPDPSSVSSSVSSVVSCVVLVQRHDPNSLVRCLVPADAQRWHWYDTPNGIFTWHAHPSWIWTFNNHPVCSPVQQFGIFTDDDSDDGGFGGHSVRHGDDD/DDKWFWFWAQAVHDGFTATFDDPLAQFPLRLVLRLCRSVVLFGDPPPDTMDDLVVSLVSVLCSLDPDDDPVRVVVSVVSSVVSSVLSVVRSRHDPWWAFADAQQGTDDDPSCVSCVSVVAGETELQHDDVVDVLLCVLRPRAIPVSNQVQLVVQCPDPDPSSPSSSVSSVVSCVVLVQRHDPNSLVRVLVPADAQRWHWYDTPRGIFTWHAHPSWIWTFHNHPVCSPVQAFTIFTPPDSDDGGFGGHSVRHGDD/DQQPAKWFWFFAQAVNDGFIATFHDPHHQFVLRLLLRLCRSVVLFDDPNVDGMDTSVRSLVSVLVSLLVPLVVPPNVDHVLSVLLSVLSVVRSVFDPWWAWQDAQQGTPPDSSNCSCVSSVAGEGELQHDDVVPVLQCVLRPRDIPVRNVVQLVVLCVDPDPSSVSSSVSSVVSCVVCVFRHDPNSLVRCLVPADAQHFHWYDTPSGIFTWHDHPSWIWTFRNHPVCSVPQQFGIFTDPDRPDGTAGGHSNRHGDDDD/DADKWFWFFADQVNDTFIATFDDPLAQFVLRLLLRLCRSVVLFDDPPPDTMDGPVRSLVSVVVSLVLVLDDCVLVVVRSRADDWWAQQDAQQGTDDDPNCSNCVSSVAGEGEALHDDVPDVLQCVLRPRNTPVSNVVQLVVLCPDPPVSSVSSNVSSVVSCVVCVFSHDPRSLVRVLVPADAQGWHWYDTPRGIFTWHHHPSWIWTANSHPVCSPPQQFGTFTPPDSDDGTAGGHSVRDGDDD

Sequence (1007 aa):
FMSVYHIKWIQWKEENTPIITQNENGPCPLLAILNVLLLAWKVKLPPMMEIITAEQLMEYLGDYMLDAKPLNYEQNMSDAMAILHKLQTGLDVNVRFTGVRVFEYTPECIVFDLLDIPLYHGWLVDPQIDDIVKAVGNCSYNQLVEKIISCKQSDNSELVSEGFVAEQFLNNTATQLTYHGLCELTSTVQEGELCVFFRNNHFSTMTKYKGQLYLLVTDQGFLTEEKVVWESLHNVDGDGNFCDSEFHLRPPMSVYHIKWIQWKEENTPIITQNENGPCPLLAILNVLLLAWKVKLPPMMEIITAEQLMEYLGDYMLDEISEIQRLNYEQNMSDAMAILHKLQTGLDVNVRFTGVRVFEYTPECIVFDLLDIPLYHGWLVDPQIDDIVKAVGNCSYNQLVEKIISCKQSDNSELVSEGFVAEQFLNNTATQLTYHGLCELTSTVQEGELCVFFRNNHFSTMTKYKGQLYLLVTDQGFLTEEKVVWESLHNVDGDGNFCDSEFHLRPPEFMSVYHIKWIQWKEENTPIITQNENGPCPLLAILNVLLLAWKVKLPPMMEIITAEQLMEYLGDYMLDAKPIQRLNYEQNMSDAMAILHKLQTGLDVNVRFTGVRVFEYTPECIVFDLLDIPLYHGWLVDPQIDDIVKAVGNCSYNQLVEKIISCKQSDNSELVSEGFVAEQFLNNTATQLTYHGLCELTSTVQEGELCVFFRNNHFSTMTKYKGQLYLLVTDQGFLTEEKVVWESLHNVDGDGNFCDSEFHLRPPSFMSVYHIKWIQWKEENTPIITQNENGPCPLLAILNVLLLAWKVKLPPMMEIITAEQLMEYLGDYMLDMSDAMAILHKLQTGLDVNVRFTGVRVFEYTPECIVFDLLDIPLYHGWLVDPQIDDIVKAVGNCSYNQLVEKIISCKQSDNSELVSEGFVAEQFLNNTATQLTYHGLCELTSTVQEGELCVFFRNNHFSTMTKYKGQLYLLVTDQGFLTEEKVVWESLHNVDGDGNFCDSEFHLRPP

Organism: Homo sapiens (NCBI:txid9606)

Secondary structure (DSSP, 8-state):
---EEEEEEEEETTEEEEEEPP-TT-S-HHHHHHHHHHHTTSS---SS--EEEHHHHHHHHHHHHHHT---HHHHHHHHHHHHHGGGTS-----BBTT-TT-B---TTHHHHHHHT--EE-B----TT-HHHHHHHTT-BHHHHHHHHHHHHT-S-HHHHHHHHHHHHHHHHTTTSB-HHHHHHHHHHSPTT--EEEEETTEEEEEEEETTEEEEEP--GGGTT-TT--EEEE--SSS---EE-TTSPBPP-/--EEEEEEEEETTEEEEEEPP-TT-S-HHHHHHHHHHHTTSS-PPTT--EEEHHHHHHHHHHHHT---SHHHHHHHHHHHHHHHHHHHHTTT----EEBSS-TT-EE--GGGHHHHHHT--EE-B----TT-HHHHHHHTT-BHHHHHHHHHHHHH-S-HHHHHHHHHHHHHHHHTTTSB-HHHHHHHHHHS-TT-EEEEEETTEEEEEEEETTEEEEE---GGGTT-TT--EEE--SSSS---EE-TTSPBP-/-TTT-EEEEEEEEETTEEEEEEPP-SS-S-HHHHHHHHHHHTTSS---TT--EEEHHHHHHHHHHHHHHT----S-SS-HHHHHHHHHHHHHTT-----BBSS-TT-B-S-HHHHHHHHTT--EEEB----TT-HHHHHHHTT-BHHHHHHHHHHHHT-S-HHHHHHHHHHHHHHHHT-SSB-HHHHHHHHHHS-TT--EEEEETTEEEEEEEETTEEEEE---GGGTT-TT--EEE---SSS---EE-TTS-B----/---EEEEEEEEETTEEEEEEPP-TT-S-HHHHHHHHHHHTTSS---TT--EEEHHHHHHHHHHHHH-----THHHHHHTT-----BBSS-TT-B---GGGHHHHHHT--EE-B----TTSHHHHHHHTT-BHHHHHHHHHHHHH-S-HHHHHHHHHHHHHHHHT-SSB-HHHHHHHHHHS-TT--EEEEETTEEEEEEEETTEEEEE---GGGTT-TT-SEEE---SSS---EE-TTS-----

Radius of gyration: 40.14 Å; Cα contacts (8 Å, |Δi|>4): 1820; chains: 4; bounding box: 98×91×118 Å